Protein AF-0000000078528142 (afdb_homodimer)

Solvent-accessible surface area (backbone atoms only — not comparable to full-atom values): 51230 Å² total; per-residue (Å²): 105,69,66,58,52,52,51,50,49,51,54,44,49,50,51,45,49,53,50,42,51,50,52,50,50,51,51,51,49,48,52,34,47,27,52,48,50,34,51,54,48,46,50,53,51,44,48,53,51,50,51,52,49,47,41,52,49,50,52,51,50,48,53,56,55,56,72,49,62,84,47,56,58,72,59,32,51,50,49,56,52,48,53,47,70,71,35,76,91,39,60,80,43,49,53,39,33,32,33,60,81,77,58,43,78,76,42,47,90,79,69,69,72,52,85,41,71,70,48,22,49,68,72,45,55,80,53,33,69,31,70,50,76,51,76,53,86,62,31,36,40,37,41,29,35,42,42,65,58,54,49,50,53,43,52,52,50,50,51,51,51,53,68,63,49,59,45,72,73,75,26,56,57,33,32,34,31,59,70,33,97,86,47,42,81,53,15,24,33,30,67,42,33,77,81,48,60,86,52,42,70,38,66,36,39,34,79,47,58,39,91,85,65,44,38,61,51,36,54,50,50,54,30,33,72,72,69,36,36,42,77,48,72,47,54,44,68,41,70,97,46,86,51,69,40,52,30,41,34,30,37,35,58,40,70,93,72,33,29,36,41,29,26,38,40,58,57,66,74,51,50,64,53,51,52,53,48,49,52,55,42,49,55,51,49,53,56,50,48,54,52,50,53,53,52,52,51,51,51,54,49,52,53,51,52,51,52,52,52,51,48,52,55,50,51,54,54,53,50,54,56,52,48,57,63,68,36,33,29,86,82,50,66,29,25,20,49,70,42,31,52,53,51,42,50,49,51,45,52,48,19,74,70,73,67,58,44,40,29,35,36,31,36,34,51,54,64,47,67,56,44,24,72,72,64,30,62,68,49,39,49,50,51,50,24,51,49,44,50,51,46,60,71,74,49,57,90,83,36,46,53,19,41,67,46,83,59,30,33,38,32,44,34,64,87,42,51,82,89,49,48,62,59,48,40,52,53,50,49,52,57,48,52,66,41,77,44,74,52,100,89,40,77,46,74,53,45,45,18,25,2,26,17,42,66,54,93,87,46,91,51,55,60,53,27,51,50,34,6,50,50,13,22,50,51,13,51,71,74,69,38,65,35,67,33,71,32,127,105,67,65,58,51,53,50,50,48,52,55,44,50,50,50,47,50,52,51,41,49,50,53,50,50,50,51,51,50,47,52,35,48,28,53,48,52,34,50,54,48,48,49,52,52,44,48,53,52,51,50,52,49,47,41,52,49,50,52,52,50,48,54,56,55,56,73,49,62,85,47,56,57,70,59,33,51,53,48,56,53,47,53,46,68,70,35,75,91,40,60,79,45,49,54,40,33,33,32,61,80,78,59,44,78,75,42,47,89,79,68,70,72,54,83,42,71,71,48,22,49,68,71,47,53,80,52,32,69,31,71,51,75,50,74,54,83,62,31,38,42,39,39,30,34,44,40,67,57,54,51,50,54,43,52,52,51,51,51,53,49,54,67,63,50,59,46,73,72,74,27,56,57,33,31,33,31,59,72,34,96,88,46,43,81,53,15,23,31,32,67,41,33,77,80,48,60,86,53,41,71,39,66,35,40,34,78,48,56,39,89,85,66,44,40,60,52,37,54,50,49,53,29,34,73,72,69,35,36,43,77,49,73,48,54,44,67,41,70,97,46,87,51,69,39,52,28,42,32,32,37,35,58,41,72,94,72,33,30,36,40,29,28,38,41,58,58,66,74,51,51,62,54,52,53,53,46,49,51,55,42,48,55,51,50,53,55,52,48,53,52,50,53,53,51,51,51,52,53,52,50,52,52,52,51,51,51,54,52,51,46,52,56,51,51,55,54,53,50,55,56,51,49,57,62,68,35,33,29,86,80,50,64,29,26,19,49,70,41,32,51,53,51,43,50,50,52,43,53,48,20,73,72,72,68,57,43,41,30,36,38,31,36,35,50,54,65,47,65,56,44,24,71,73,62,30,63,66,48,39,49,48,51,49,25,50,50,44,50,51,48,60,71,72,50,59,90,82,36,45,55,18,41,65,48,83,60,29,33,36,33,45,33,65,85,43,51,81,86,50,47,62,60,49,42,51,54,50,49,51,56,48,52,67,42,76,44,74,54,100,89,41,78,47,74,52,46,44,19,25,3,26,18,42,66,54,93,86,45,91,51,56,61,52,28,50,51,33,7,49,50,15,22,50,49,14,50,72,72,70,39,64,36,66,33,71,31,127

Nearest PDB structures (foldseek):
  3ign-assembly1_A  TM=9.625E-01  e=2.245E-17  Marinobacter nauticus VT8
  7e6g-assembly1_B  TM=7.389E-01  e=1.125E-15  Pseudomonas aeruginosa
  5xgd-assembly1_A  TM=5.667E-01  e=6.271E-16  Pseudomonas aeruginosa PAO1
  5xge-assembly1_A  TM=5.645E-01  e=1.340E-15  Pseudomonas aeruginosa PAO1
  5xgb-assembly1_A-2  TM=5.599E-01  e=4.067E-15  Pseudomonas aeruginosa PAO1

pLDDT: mean 87.85, std 9.09, range [55.88, 98.56]

Organism: NCBI:txid29354

InterPro domains:
  IPR000160 GGDEF domain [PF00990] (327-483)
  IPR000160 GGDEF domain [PS50887] (356-488)
  IPR000160 GGDEF domain [SM00267] (315-487)
  IPR000160 GGDEF domain [TIGR00254] (327-484)
  IPR000160 GGDEF domain [cd01949] (327-483)
  IPR004010 Double Cache domain 2 [PF08269] (148-270)
  IPR029787 Nucleotide cyclase [SSF55073] (331-484)
  IPR043128 Reverse transcriptase/Diguanylate cyclase domain [G3DSA:3.30.70.270] (314-487)
  IPR050469 Diguanylate cyclase Dgc-like, bacteria [PTHR45138] (292-483)

Structure (mmCIF, N/CA/C/O backbone):
data_AF-0000000078528142-model_v1
#
loop_
_entity.id
_entity.type
_entity.pdbx_description
1 polymer 'Diguanylate cyclase'
#
loop_
_atom_site.group_PDB
_atom_site.id
_atom_site.type_symbol
_atom_site.label_atom_id
_atom_site.label_alt_id
_atom_site.label_comp_id
_atom_site.label_asym_id
_atom_site.label_entity_id
_atom_site.label_seq_id
_atom_site.pdbx_PDB_ins_code
_atom_site.Cartn_x
_atom_site.Cartn_y
_atom_site.Cartn_z
_atom_site.occupancy
_atom_site.B_iso_or_equiv
_atom_site.auth_seq_id
_atom_site.auth_comp_id
_atom_site.auth_asym_id
_atom_site.auth_atom_id
_atom_site.pdbx_PDB_model_num
ATOM 1 N N . MET A 1 1 ? 3.627 35.625 14.406 1 71.62 1 MET A N 1
ATOM 2 C CA . MET A 1 1 ? 2.492 34.719 14.547 1 71.62 1 MET A CA 1
ATOM 3 C C . MET A 1 1 ? 2.277 33.906 13.266 1 71.62 1 MET A C 1
ATOM 5 O O . MET A 1 1 ? 2.146 32.688 13.312 1 71.62 1 MET A O 1
ATOM 9 N N . VAL A 1 2 ? 2.389 34.656 12.195 1 69.31 2 VAL A N 1
ATOM 10 C CA . VAL A 1 2 ? 2.146 33.969 10.914 1 69.31 2 VAL A CA 1
ATOM 11 C C . VAL A 1 2 ? 3.25 32.969 10.648 1 69.31 2 VAL A C 1
ATOM 13 O O . VAL A 1 2 ? 2.975 31.844 10.203 1 69.31 2 VAL A O 1
ATOM 16 N N . TYR A 1 3 ? 4.453 33.344 11.016 1 68.56 3 TYR A N 1
ATOM 17 C CA . TYR A 1 3 ? 5.57 32.438 10.805 1 68.56 3 TYR A CA 1
ATOM 18 C C . TYR A 1 3 ? 5.445 31.188 11.688 1 68.56 3 TYR A C 1
ATOM 20 O O . TYR A 1 3 ? 5.723 30.078 11.25 1 68.56 3 TYR A O 1
ATOM 28 N N . PHE A 1 4 ? 4.969 31.453 12.922 1 71.12 4 PHE A N 1
ATOM 29 C CA . PHE A 1 4 ? 4.766 30.344 13.844 1 71.12 4 PHE A CA 1
ATOM 30 C C . PHE A 1 4 ? 3.652 29.438 13.352 1 71.12 4 PHE A C 1
ATOM 32 O O . PHE A 1 4 ? 3.77 28.203 13.438 1 71.12 4 PHE A O 1
ATOM 39 N N . TYR A 1 5 ? 2.656 30.047 12.82 1 74.19 5 TYR A N 1
ATOM 40 C CA . TYR A 1 5 ? 1.521 29.312 12.266 1 74.19 5 TYR A CA 1
ATOM 41 C C . TYR A 1 5 ? 1.953 28.438 11.094 1 74.19 5 TYR A C 1
ATOM 43 O O . TYR A 1 5 ? 1.666 27.234 11.07 1 74.19 5 TYR A O 1
ATOM 51 N N . LEU A 1 6 ? 2.738 28.984 10.234 1 74.38 6 LEU A N 1
ATOM 52 C CA . LEU A 1 6 ? 3.18 28.25 9.062 1 74.38 6 LEU A CA 1
ATOM 53 C C . LEU A 1 6 ? 4.148 27.141 9.445 1 74.38 6 LEU A C 1
ATOM 55 O O . LEU A 1 6 ? 4.102 26.047 8.883 1 74.38 6 LEU A O 1
ATOM 59 N N . PHE A 1 7 ? 4.945 27.438 10.391 1 74.12 7 PHE A N 1
ATOM 60 C CA . PHE A 1 7 ? 5.895 26.438 10.891 1 74.12 7 PHE A CA 1
ATOM 61 C C . PHE A 1 7 ? 5.168 25.266 11.523 1 74.12 7 PHE A C 1
ATOM 63 O O . PHE A 1 7 ? 5.531 24.109 11.297 1 74.12 7 PHE A O 1
ATOM 70 N N . SER A 1 8 ? 4.105 25.531 12.234 1 75.06 8 SER A N 1
ATOM 71 C CA . SER A 1 8 ? 3.334 24.484 12.898 1 75.06 8 SER A CA 1
ATOM 72 C C . SER A 1 8 ? 2.646 23.578 11.883 1 75.06 8 SER A C 1
ATOM 74 O O . SER A 1 8 ? 2.623 22.359 12.055 1 75.06 8 SER A O 1
ATOM 76 N N . ILE A 1 9 ? 2.158 24.125 10.859 1 78.25 9 ILE A N 1
ATOM 77 C CA . ILE A 1 9 ? 1.459 23.375 9.836 1 78.25 9 ILE A CA 1
ATOM 78 C C . ILE A 1 9 ? 2.447 22.469 9.094 1 78.25 9 ILE A C 1
ATOM 80 O O . ILE A 1 9 ? 2.139 21.312 8.797 1 78.25 9 ILE A O 1
ATOM 84 N N . ASP A 1 10 ? 3.584 23.031 8.883 1 77.81 10 ASP A N 1
ATOM 85 C CA . ASP A 1 10 ? 4.621 22.266 8.203 1 77.81 10 ASP A CA 1
ATOM 86 C C . ASP A 1 10 ? 5.055 21.062 9.039 1 77.81 10 ASP A C 1
ATOM 88 O O . ASP A 1 10 ? 5.246 19.969 8.508 1 77.81 10 ASP A O 1
ATOM 92 N N . LYS A 1 11 ? 5.16 21.266 10.281 1 79.88 11 LYS A N 1
ATOM 93 C CA . LYS A 1 11 ? 5.598 20.188 11.164 1 79.88 11 LYS A CA 1
ATOM 94 C C . LYS A 1 11 ? 4.531 19.094 11.273 1 79.88 11 LYS A C 1
ATOM 96 O O . LYS A 1 11 ? 4.848 17.906 11.336 1 79.88 11 LYS A O 1
ATOM 101 N N . VAL A 1 12 ? 3.318 19.5 11.281 1 79.62 12 VAL A N 1
ATOM 102 C CA . VAL A 1 12 ? 2.221 18.547 11.32 1 79.62 12 VAL A CA 1
ATOM 103 C C . VAL A 1 12 ? 2.164 17.766 10.008 1 79.62 12 VAL A C 1
ATOM 105 O O . VAL A 1 12 ? 1.952 16.562 10.008 1 79.62 12 VAL A O 1
ATOM 108 N N . GLY A 1 13 ? 2.34 18.469 8.953 1 81.44 13 GLY A N 1
ATOM 109 C CA . GLY A 1 13 ? 2.391 17.812 7.648 1 81.44 13 GLY A CA 1
ATOM 110 C C . GLY A 1 13 ? 3.477 16.766 7.551 1 81.44 13 GLY A C 1
ATOM 111 O O . GLY A 1 13 ? 3.256 15.688 6.984 1 81.44 13 GLY A O 1
ATOM 112 N N . ASP A 1 14 ? 4.609 17.078 8.18 1 80.75 14 ASP A N 1
ATOM 113 C CA . ASP A 1 14 ? 5.727 16.141 8.195 1 80.75 14 ASP A CA 1
ATOM 114 C C . ASP A 1 14 ? 5.344 14.844 8.883 1 80.75 14 ASP A C 1
ATOM 116 O O . ASP A 1 14 ? 5.754 13.758 8.461 1 80.75 14 ASP A O 1
ATOM 120 N N . ILE A 1 15 ? 4.605 14.906 9.859 1 81.06 15 ILE A N 1
ATOM 121 C CA . ILE A 1 15 ? 4.18 13.727 10.602 1 81.06 15 ILE A CA 1
ATOM 122 C C . ILE A 1 15 ? 3.27 12.867 9.727 1 81.06 15 ILE A C 1
ATOM 124 O O . ILE A 1 15 ? 3.436 11.648 9.664 1 81.06 15 ILE A O 1
ATOM 128 N N . TYR A 1 16 ? 2.385 13.523 9.078 1 83.5 16 TYR A N 1
ATOM 129 C CA . TYR A 1 16 ? 1.457 12.789 8.219 1 83.5 16 TYR A CA 1
ATOM 130 C C . TYR A 1 16 ? 2.193 12.109 7.074 1 83.5 16 TYR A C 1
ATOM 132 O O . TYR A 1 16 ? 1.901 10.961 6.738 1 83.5 16 TYR A O 1
ATOM 140 N N . ILE A 1 17 ? 3.1 12.758 6.547 1 83.06 17 ILE A N 1
ATOM 141 C CA . ILE A 1 17 ? 3.865 12.203 5.438 1 83.06 17 ILE A CA 1
ATOM 142 C C . ILE A 1 17 ? 4.68 11.008 5.922 1 83.06 17 ILE A C 1
ATOM 144 O O . ILE A 1 17 ? 4.691 9.953 5.281 1 83.06 17 ILE A O 1
ATOM 148 N N . GLU A 1 18 ? 5.305 11.211 7 1 83.31 18 GLU A N 1
ATOM 149 C CA . GLU A 1 18 ? 6.133 10.148 7.559 1 83.31 18 GLU A CA 1
ATOM 150 C C . GLU A 1 18 ? 5.305 8.898 7.844 1 83.31 18 GLU A C 1
ATOM 152 O O . GLU A 1 18 ? 5.715 7.785 7.504 1 83.31 18 GLU A O 1
ATOM 157 N N . LYS A 1 19 ? 4.191 9.07 8.367 1 83.31 19 LYS A N 1
ATOM 158 C CA . LYS A 1 19 ? 3.352 7.934 8.719 1 83.31 19 LYS A CA 1
ATOM 159 C C . LYS A 1 19 ? 2.748 7.289 7.473 1 83.31 19 LYS A C 1
ATOM 161 O O . LYS A 1 19 ? 2.568 6.07 7.422 1 83.31 19 LYS A O 1
ATOM 166 N N . SER A 1 20 ? 2.41 8.078 6.555 1 82.69 20 SER A N 1
ATOM 167 C CA . SER A 1 20 ? 1.921 7.543 5.289 1 82.69 20 SER A CA 1
ATOM 168 C C . SER A 1 20 ? 2.984 6.695 4.598 1 82.69 20 SER A C 1
ATOM 170 O O . SER A 1 20 ? 2.684 5.629 4.059 1 82.69 20 SER A O 1
ATOM 172 N N . GLU A 1 21 ? 4.133 7.23 4.621 1 83.62 21 GLU A N 1
ATOM 173 C CA . GLU A 1 21 ? 5.246 6.488 4.027 1 83.62 21 GLU A CA 1
ATOM 174 C C . GLU A 1 21 ? 5.461 5.156 4.742 1 83.62 21 GLU A C 1
ATOM 176 O O . GLU A 1 21 ? 5.73 4.141 4.098 1 83.62 21 GLU A O 1
ATOM 181 N N . GLU A 1 22 ? 5.375 5.219 5.973 1 85.38 22 GLU A N 1
ATOM 182 C CA . GLU A 1 22 ? 5.531 4.004 6.77 1 85.38 22 GLU A CA 1
ATOM 183 C C . GLU A 1 22 ? 4.441 2.986 6.434 1 85.38 22 GLU A C 1
ATOM 185 O O . GLU A 1 22 ? 4.723 1.791 6.312 1 85.38 22 GLU A O 1
ATOM 190 N N . ALA A 1 23 ? 3.271 3.406 6.316 1 83.94 23 ALA A N 1
ATOM 191 C CA . ALA A 1 23 ? 2.158 2.52 5.992 1 83.94 23 ALA A CA 1
ATOM 192 C C . ALA A 1 23 ? 2.344 1.893 4.613 1 83.94 23 ALA A C 1
ATOM 194 O O . ALA A 1 23 ? 2.141 0.688 4.438 1 83.94 23 ALA A O 1
ATOM 195 N N . ILE A 1 24 ? 2.674 2.668 3.711 1 85.06 24 ILE A N 1
ATOM 196 C CA . ILE A 1 24 ? 2.885 2.205 2.344 1 85.06 24 ILE A CA 1
ATOM 197 C C . ILE A 1 24 ? 4.051 1.219 2.309 1 85.06 24 ILE A C 1
ATOM 199 O O . ILE A 1 24 ? 3.973 0.18 1.647 1 85.06 24 ILE A O 1
ATOM 203 N N . TYR A 1 25 ? 5.059 1.597 3.029 1 87.94 25 TYR A N 1
ATOM 204 C CA . TYR A 1 25 ? 6.23 0.736 3.117 1 87.94 25 TYR A CA 1
ATOM 205 C C . TYR A 1 25 ? 5.867 -0.631 3.684 1 87.94 25 TYR A C 1
ATOM 207 O O . TYR A 1 25 ? 6.297 -1.662 3.162 1 87.94 25 TYR A O 1
ATOM 215 N N . ASN A 1 26 ? 5.113 -0.637 4.629 1 88.81 26 ASN A N 1
ATOM 216 C CA . ASN A 1 26 ? 4.711 -1.891 5.258 1 88.81 26 ASN A CA 1
ATOM 217 C C . ASN A 1 26 ? 3.816 -2.719 4.34 1 88.81 26 ASN A C 1
ATOM 219 O O . ASN A 1 26 ? 3.914 -3.945 4.312 1 88.81 26 ASN A O 1
ATOM 223 N N . LEU A 1 27 ? 2.984 -2.113 3.658 1 87.88 27 LEU A N 1
ATOM 224 C CA . LEU A 1 27 ? 2.135 -2.811 2.699 1 87.88 27 LEU A CA 1
ATOM 225 C C . LEU A 1 27 ? 2.973 -3.463 1.604 1 87.88 27 LEU A C 1
ATOM 227 O O . LEU A 1 27 ? 2.709 -4.602 1.213 1 87.88 27 LEU A O 1
ATOM 231 N N . LYS A 1 28 ? 3.859 -2.744 1.134 1 90.25 28 LYS A N 1
ATOM 232 C CA . LYS A 1 28 ? 4.746 -3.287 0.109 1 90.25 28 LYS A CA 1
ATOM 233 C C . LYS A 1 28 ? 5.535 -4.48 0.639 1 90.25 28 LYS A C 1
ATOM 235 O O . LYS A 1 28 ? 5.73 -5.469 -0.073 1 90.25 28 LYS A O 1
ATOM 240 N N . LYS A 1 29 ? 5.988 -4.348 1.854 1 93 29 LYS A N 1
ATOM 241 C CA . LYS A 1 29 ? 6.695 -5.457 2.484 1 93 29 LYS A CA 1
ATOM 242 C C . LYS A 1 29 ? 5.824 -6.707 2.537 1 93 29 LYS A C 1
ATOM 244 O O . LYS A 1 29 ? 6.293 -7.812 2.248 1 93 29 LYS A O 1
ATOM 249 N N . ASP A 1 30 ? 4.625 -6.5 2.904 1 92.31 30 ASP A N 1
ATOM 250 C CA . ASP A 1 30 ? 3.695 -7.625 2.992 1 92.31 30 ASP A CA 1
ATOM 251 C C . ASP A 1 30 ? 3.508 -8.289 1.629 1 92.31 30 ASP A C 1
ATOM 253 O O . ASP A 1 30 ? 3.514 -9.516 1.524 1 92.31 30 ASP A O 1
ATOM 257 N N . PHE A 1 31 ? 3.361 -7.512 0.646 1 91.62 31 PHE A N 1
ATOM 258 C CA . PHE A 1 31 ? 3.158 -8.031 -0.701 1 91.62 31 PHE A CA 1
ATOM 259 C C . PHE A 1 31 ? 4.375 -8.828 -1.163 1 91.62 31 PHE A C 1
ATOM 261 O O . PHE A 1 31 ? 4.234 -9.906 -1.748 1 91.62 31 PHE A O 1
ATOM 268 N N . LEU A 1 32 ? 5.535 -8.266 -0.933 1 95.44 32 LEU A N 1
ATOM 269 C CA . LEU A 1 32 ? 6.766 -8.945 -1.324 1 95.44 32 LEU A CA 1
ATOM 270 C C . LEU A 1 32 ? 6.887 -10.297 -0.626 1 95.44 32 LEU A C 1
ATOM 272 O O . LEU A 1 32 ? 7.152 -11.312 -1.271 1 95.44 32 LEU A O 1
ATOM 276 N N . LYS A 1 33 ? 6.68 -10.273 0.607 1 96.38 33 LYS A N 1
ATOM 277 C CA . LYS A 1 33 ? 6.809 -11.484 1.417 1 96.38 33 LYS A CA 1
ATOM 278 C C . LYS A 1 33 ? 5.793 -12.539 0.996 1 96.38 33 LYS A C 1
ATOM 280 O O . LYS A 1 33 ? 6.137 -13.711 0.827 1 96.38 33 LYS A O 1
ATOM 285 N N . ASP A 1 34 ? 4.562 -12.133 0.803 1 95.38 34 ASP A N 1
ATOM 286 C CA . ASP A 1 34 ? 3.504 -13.055 0.407 1 95.38 34 ASP A CA 1
ATOM 287 C C . ASP A 1 34 ? 3.797 -13.672 -0.959 1 95.38 34 ASP A C 1
ATOM 289 O O . ASP A 1 34 ? 3.607 -14.875 -1.157 1 95.38 34 ASP A O 1
ATOM 293 N N . THR A 1 35 ? 4.219 -12.867 -1.853 1 95.69 35 THR A N 1
ATOM 294 C CA . THR A 1 35 ? 4.48 -13.336 -3.207 1 95.69 35 THR A CA 1
ATOM 295 C C . THR A 1 35 ? 5.605 -14.367 -3.211 1 95.69 35 THR A C 1
ATOM 297 O O . THR A 1 35 ? 5.477 -15.438 -3.82 1 95.69 35 THR A O 1
ATOM 300 N N . VAL A 1 36 ? 6.641 -14.094 -2.52 1 97.5 36 VAL A N 1
ATOM 301 C CA . VAL A 1 36 ? 7.785 -15 -2.469 1 97.5 36 VAL A CA 1
ATOM 302 C C . VAL A 1 36 ? 7.395 -16.281 -1.752 1 97.5 36 VAL A C 1
ATOM 304 O O . VAL A 1 36 ? 7.699 -17.391 -2.227 1 97.5 36 VAL A O 1
ATOM 307 N N . ASN A 1 37 ? 6.742 -16.156 -0.676 1 97.19 37 ASN A N 1
ATOM 308 C CA . ASN A 1 37 ? 6.32 -17.328 0.078 1 97.19 37 ASN A CA 1
ATOM 309 C C . ASN A 1 37 ? 5.367 -18.203 -0.734 1 97.19 37 ASN A C 1
ATOM 311 O O . ASN A 1 37 ? 5.449 -19.438 -0.681 1 97.19 37 ASN A O 1
ATOM 315 N N . ASN A 1 38 ? 4.512 -17.609 -1.43 1 95.94 38 ASN A N 1
ATOM 316 C CA . ASN A 1 38 ? 3.578 -18.359 -2.26 1 95.94 38 ASN A CA 1
ATOM 317 C C . ASN A 1 38 ? 4.293 -19.062 -3.41 1 95.94 38 ASN A C 1
ATOM 319 O O . ASN A 1 38 ? 3.906 -20.156 -3.807 1 95.94 38 ASN A O 1
ATOM 323 N N . LEU A 1 39 ? 5.266 -18.406 -3.936 1 96.69 39 LEU A N 1
ATOM 324 C CA . LEU A 1 39 ? 6.051 -19.062 -4.973 1 96.69 39 LEU A CA 1
ATOM 325 C C . LEU A 1 39 ? 6.766 -20.281 -4.414 1 96.69 39 LEU A C 1
ATOM 327 O O . LEU A 1 39 ? 6.836 -21.328 -5.078 1 96.69 39 LEU A O 1
ATOM 331 N N . ILE A 1 40 ? 7.285 -20.188 -3.234 1 97 40 ILE A N 1
ATOM 332 C CA . ILE A 1 40 ? 7.965 -21.312 -2.59 1 97 40 ILE A CA 1
ATOM 333 C C . ILE A 1 40 ? 6.977 -22.453 -2.352 1 97 40 ILE A C 1
ATOM 335 O O . ILE A 1 40 ? 7.293 -23.609 -2.602 1 97 40 ILE A O 1
ATOM 339 N N . SER A 1 41 ? 5.816 -22.078 -1.948 1 95.06 41 SER A N 1
ATOM 340 C CA . SER A 1 41 ? 4.77 -23.094 -1.781 1 95.06 41 SER A CA 1
ATOM 341 C C . SER A 1 41 ? 4.438 -23.766 -3.105 1 95.06 41 SER A C 1
ATOM 343 O O . SER A 1 41 ? 4.16 -24.969 -3.143 1 95.06 41 SER A O 1
ATOM 345 N N . GLU A 1 42 ? 4.449 -23 -4.102 1 94.19 42 GLU A N 1
ATOM 346 C CA . GLU A 1 42 ? 4.188 -23.531 -5.434 1 94.19 42 GLU A CA 1
ATOM 347 C C . GLU A 1 42 ? 5.281 -24.516 -5.863 1 94.19 42 GLU A C 1
ATOM 349 O O . GLU A 1 42 ? 5.004 -25.516 -6.523 1 94.19 42 GLU A O 1
ATOM 354 N N . ILE A 1 43 ? 6.477 -24.203 -5.543 1 95.94 43 ILE A N 1
ATOM 355 C CA . ILE A 1 43 ? 7.586 -25.094 -5.855 1 95.94 43 ILE A CA 1
ATOM 356 C C . ILE A 1 43 ? 7.359 -26.453 -5.191 1 95.94 43 ILE A C 1
ATOM 358 O O . ILE A 1 43 ? 7.488 -27.5 -5.832 1 95.94 43 ILE A O 1
ATOM 362 N N . GLU A 1 44 ? 6.934 -26.406 -4 1 95 44 GLU A N 1
ATOM 363 C CA . GLU A 1 44 ? 6.703 -27.641 -3.258 1 95 44 GLU A CA 1
ATOM 364 C C . GLU A 1 44 ? 5.574 -28.469 -3.883 1 95 44 GLU A C 1
ATOM 366 O O . GLU A 1 44 ? 5.672 -29.688 -3.992 1 95 44 GLU A O 1
ATOM 371 N N . LEU A 1 45 ? 4.602 -27.797 -4.285 1 92.12 45 LEU A N 1
ATOM 372 C CA . LEU A 1 45 ? 3.473 -28.469 -4.918 1 92.12 45 LEU A CA 1
ATOM 373 C C . LEU A 1 45 ? 3.889 -29.094 -6.242 1 92.12 45 LEU A C 1
ATOM 375 O O . LEU A 1 45 ? 3.486 -30.219 -6.559 1 92.12 45 LEU A O 1
ATOM 379 N N . ARG A 1 46 ? 4.656 -28.391 -6.934 1 93.19 46 ARG A N 1
ATOM 380 C CA . ARG A 1 46 ? 5.109 -28.891 -8.227 1 93.19 46 ARG A CA 1
ATOM 381 C C . ARG A 1 46 ? 6.066 -30.062 -8.055 1 93.19 46 ARG A C 1
ATOM 383 O O . ARG A 1 46 ? 6.043 -31.016 -8.844 1 93.19 46 ARG A O 1
ATOM 390 N N . ARG A 1 47 ? 6.895 -29.969 -7.047 1 94.12 47 ARG A N 1
ATOM 391 C CA . ARG A 1 47 ? 7.797 -31.062 -6.75 1 94.12 47 ARG A CA 1
ATOM 392 C C . ARG A 1 47 ? 7.02 -32.344 -6.465 1 94.12 47 ARG A C 1
ATOM 394 O O . ARG A 1 47 ? 7.328 -33.406 -7.02 1 94.12 47 ARG A O 1
ATOM 401 N N . ALA A 1 48 ? 6.02 -32.188 -5.707 1 91.62 48 ALA A N 1
ATOM 402 C CA . ALA A 1 48 ? 5.199 -33.344 -5.355 1 91.62 48 ALA A CA 1
ATOM 403 C C . ALA A 1 48 ? 4.457 -33.875 -6.574 1 91.62 48 ALA A C 1
ATOM 405 O O . ALA A 1 48 ? 4.418 -35.094 -6.801 1 91.62 48 ALA A O 1
ATOM 406 N N . ALA A 1 49 ? 3.932 -33.031 -7.312 1 88.69 49 ALA A N 1
ATOM 407 C CA . ALA A 1 49 ? 3.172 -33.406 -8.5 1 88.69 49 ALA A CA 1
ATOM 408 C C . ALA A 1 49 ? 4.07 -34.094 -9.523 1 88.69 49 ALA A C 1
ATOM 410 O O . ALA A 1 49 ? 3.695 -35.125 -10.102 1 88.69 49 ALA A O 1
ATOM 411 N N . LYS A 1 50 ? 5.238 -33.5 -9.742 1 90.19 50 LYS A N 1
ATOM 412 C CA . LYS A 1 50 ? 6.164 -34.062 -10.727 1 90.19 50 LYS A CA 1
ATOM 413 C C . LYS A 1 50 ? 6.684 -35.438 -10.273 1 90.19 50 LYS A C 1
ATOM 415 O O . LYS A 1 50 ? 6.863 -36.344 -11.094 1 90.19 50 LYS A O 1
ATOM 420 N N . SER A 1 51 ? 6.934 -35.562 -9.031 1 90 51 SER A N 1
ATOM 421 C CA . SER A 1 51 ? 7.383 -36.844 -8.492 1 90 51 SER A CA 1
ATOM 422 C C . SER A 1 51 ? 6.328 -37.938 -8.695 1 90 51 SER A C 1
ATOM 424 O O . SER A 1 51 ? 6.652 -39.031 -9.094 1 90 51 SER A O 1
ATOM 426 N N . SER A 1 52 ? 5.121 -37.562 -8.445 1 87.75 52 SER A N 1
ATOM 427 C CA . SER A 1 52 ? 4.023 -38.5 -8.633 1 87.75 52 SER A CA 1
ATOM 428 C C . SER A 1 52 ? 3.871 -38.906 -10.102 1 87.75 52 SER A C 1
ATOM 430 O O . SER A 1 52 ? 3.602 -40.062 -10.422 1 87.75 52 SER A O 1
ATOM 432 N N . TYR A 1 53 ? 4.027 -37.969 -10.836 1 84.19 53 TYR A N 1
ATOM 433 C CA . TYR A 1 53 ? 3.939 -38.188 -12.273 1 84.19 53 TYR A CA 1
ATOM 434 C C . TYR A 1 53 ? 5.043 -39.125 -12.75 1 84.19 53 TYR A C 1
ATOM 436 O O . TYR A 1 53 ? 4.801 -40.031 -13.562 1 84.19 53 TYR A O 1
ATOM 444 N N . MET A 1 54 ? 6.188 -38.938 -12.258 1 86.31 54 MET A N 1
ATOM 445 C CA . MET A 1 54 ? 7.324 -39.75 -12.672 1 86.31 54 MET A CA 1
ATOM 446 C C . MET A 1 54 ? 7.199 -41.188 -12.148 1 86.31 54 MET A C 1
ATOM 448 O O . MET A 1 54 ? 7.609 -42.125 -12.812 1 86.31 54 MET A O 1
ATOM 452 N N . GLU A 1 55 ? 6.633 -41.281 -11.008 1 88.75 55 GLU A N 1
ATOM 453 C CA . GLU A 1 55 ? 6.371 -42.625 -10.477 1 88.75 55 GLU A CA 1
ATOM 454 C C . GLU A 1 55 ? 5.395 -43.375 -11.375 1 88.75 55 GLU A C 1
ATOM 456 O O . GLU A 1 55 ? 5.609 -44.562 -11.664 1 88.75 55 GLU A O 1
ATOM 461 N N . THR A 1 56 ? 4.379 -42.719 -11.75 1 84.88 56 THR A N 1
ATOM 462 C CA . THR A 1 56 ? 3.396 -43.312 -12.641 1 84.88 56 THR A CA 1
ATOM 463 C C . THR A 1 56 ? 4.023 -43.656 -13.992 1 84.88 56 THR A C 1
ATOM 465 O O . THR A 1 56 ? 3.719 -44.688 -14.594 1 84.88 56 THR A O 1
ATOM 468 N N . PHE A 1 57 ? 4.914 -42.812 -14.398 1 85.19 57 PHE A N 1
ATOM 469 C CA . PHE A 1 57 ? 5.621 -43.031 -15.664 1 85.19 57 PHE A CA 1
ATOM 470 C C . PHE A 1 57 ? 6.461 -44.281 -15.617 1 85.19 57 PHE A C 1
ATOM 472 O O . PHE A 1 57 ? 6.418 -45.094 -16.547 1 85.19 57 PHE A O 1
ATOM 479 N N . VAL A 1 58 ? 7.168 -44.469 -14.586 1 90.19 58 VAL A N 1
ATOM 480 C CA . VAL A 1 58 ? 8.023 -45.625 -14.422 1 90.19 58 VAL A CA 1
ATOM 481 C C . VAL A 1 58 ? 7.156 -46.875 -14.312 1 90.19 58 VAL A C 1
ATOM 483 O O . VAL A 1 58 ? 7.473 -47.938 -14.898 1 90.19 58 VAL A O 1
ATOM 486 N N . SER A 1 59 ? 6.098 -46.781 -13.578 1 87.38 59 SER A N 1
ATOM 487 C CA . SER A 1 59 ? 5.188 -47.906 -13.422 1 87.38 59 SER A CA 1
ATOM 488 C C . SER A 1 59 ? 4.594 -48.344 -14.758 1 87.38 59 SER A C 1
ATOM 490 O O . SER A 1 59 ? 4.535 -49.531 -15.062 1 87.38 59 SER A O 1
ATOM 492 N N . ARG A 1 60 ? 4.234 -47.438 -15.5 1 82.75 60 ARG A N 1
ATOM 493 C CA . ARG A 1 60 ? 3.656 -47.719 -16.812 1 82.75 60 ARG A CA 1
ATOM 494 C C . ARG A 1 60 ? 4.695 -48.312 -17.75 1 82.75 60 ARG A C 1
ATOM 496 O O . ARG A 1 60 ? 4.383 -49.219 -18.531 1 82.75 60 ARG A O 1
ATOM 503 N N . THR A 1 61 ? 5.855 -47.812 -17.688 1 86.62 61 THR A N 1
ATOM 504 C CA . THR A 1 61 ? 6.941 -48.344 -18.484 1 86.62 61 THR A CA 1
ATOM 505 C C . THR A 1 61 ? 7.199 -49.812 -18.109 1 86.62 61 THR A C 1
ATOM 507 O O . THR A 1 61 ? 7.418 -50.656 -18.969 1 86.62 61 THR A O 1
ATOM 510 N N . ALA A 1 62 ? 7.152 -50.062 -16.844 1 88.75 62 ALA A N 1
ATOM 511 C CA . ALA A 1 62 ? 7.324 -51.406 -16.359 1 88.75 62 ALA A CA 1
ATOM 512 C C . ALA A 1 62 ? 6.242 -52.344 -16.922 1 88.75 62 ALA A C 1
ATOM 514 O O . ALA A 1 62 ? 6.516 -53.5 -17.266 1 88.75 62 ALA A O 1
ATOM 515 N N . ASP A 1 63 ? 5.086 -51.844 -16.953 1 82.94 63 ASP A N 1
ATOM 516 C CA . ASP A 1 63 ? 3.979 -52.625 -17.5 1 82.94 63 ASP A CA 1
ATOM 517 C C . ASP A 1 63 ? 4.215 -52.969 -18.969 1 82.94 63 ASP A C 1
ATOM 519 O O . ASP A 1 63 ? 3.893 -54.062 -19.406 1 82.94 63 ASP A O 1
ATOM 523 N N . ILE A 1 64 ? 4.738 -52.062 -19.641 1 82.62 64 ILE A N 1
ATOM 524 C CA . ILE A 1 64 ? 5.043 -52.281 -21.062 1 82.62 64 ILE A CA 1
ATOM 525 C C . ILE A 1 64 ? 6.102 -53.375 -21.188 1 82.62 64 ILE A C 1
ATOM 527 O O . ILE A 1 64 ? 5.961 -54.281 -22.016 1 82.62 64 ILE A O 1
ATOM 531 N N . ILE A 1 65 ? 7.102 -53.25 -20.422 1 87.88 65 ILE A N 1
ATOM 532 C CA . ILE A 1 65 ? 8.195 -54.219 -20.453 1 87.88 65 ILE A CA 1
ATOM 533 C C . ILE A 1 65 ? 7.684 -55.594 -20.062 1 87.88 65 ILE A C 1
ATOM 535 O O . ILE A 1 65 ? 8.07 -56.594 -20.672 1 87.88 65 ILE A O 1
ATOM 539 N N . ASN A 1 66 ? 6.793 -55.656 -19.156 1 86.75 66 ASN A N 1
ATOM 540 C CA . ASN A 1 66 ? 6.246 -56.906 -18.656 1 86.75 66 ASN A CA 1
ATOM 541 C C . ASN A 1 66 ? 5.441 -57.625 -19.719 1 86.75 66 ASN A C 1
ATOM 543 O O . ASN A 1 66 ? 5.262 -58.844 -19.656 1 86.75 66 ASN A O 1
ATOM 547 N N . MET A 1 67 ? 4.977 -56.906 -20.656 1 80.69 67 MET A N 1
ATOM 548 C CA . MET A 1 67 ? 4.207 -57.5 -21.75 1 80.69 67 MET A CA 1
ATOM 549 C C . MET A 1 67 ? 5.086 -58.406 -22.594 1 80.69 67 MET A C 1
ATOM 551 O O . MET A 1 67 ? 4.578 -59.281 -23.297 1 80.69 67 MET A O 1
ATOM 555 N N . LYS A 1 68 ? 6.379 -58.219 -22.578 1 86.5 68 LYS A N 1
ATOM 556 C CA . LYS A 1 68 ? 7.305 -59.031 -23.359 1 86.5 68 LYS A CA 1
ATOM 557 C C . LYS A 1 68 ? 8.109 -59.969 -22.484 1 86.5 68 LYS A C 1
ATOM 559 O O . LYS A 1 68 ? 9.156 -60.5 -22.891 1 86.5 68 LYS A O 1
ATOM 564 N N . LYS A 1 69 ? 7.652 -60.25 -21.328 1 87 69 LYS A N 1
ATOM 565 C CA . LYS A 1 69 ? 8.383 -61.031 -20.344 1 87 69 LYS A CA 1
ATOM 566 C C . LYS A 1 69 ? 8.453 -62.5 -20.766 1 87 69 LYS A C 1
ATOM 568 O O . LYS A 1 69 ? 9.305 -63.25 -20.297 1 87 69 LYS A O 1
ATOM 573 N N . ASP A 1 70 ? 7.59 -62.938 -21.688 1 87.56 70 ASP A N 1
ATOM 574 C CA . ASP A 1 70 ? 7.535 -64.312 -22.109 1 87.56 70 ASP A CA 1
ATOM 575 C C . ASP A 1 70 ? 8.594 -64.625 -23.172 1 87.56 70 ASP A C 1
ATOM 577 O O . ASP A 1 70 ? 8.82 -65.812 -23.531 1 87.56 70 ASP A O 1
ATOM 581 N N . LEU A 1 71 ? 9.297 -63.688 -23.625 1 90.44 71 LEU A N 1
ATOM 582 C CA . LEU A 1 71 ? 10.352 -63.875 -24.609 1 90.44 71 LEU A CA 1
ATOM 583 C C . LEU A 1 71 ? 11.539 -64.625 -24 1 90.44 71 LEU A C 1
ATOM 585 O O . LEU A 1 71 ? 11.805 -64.5 -22.812 1 90.44 71 LEU A O 1
ATOM 589 N N . PRO A 1 72 ? 12.219 -65.375 -24.875 1 92.62 72 PRO A N 1
ATOM 590 C CA . PRO A 1 72 ? 13.461 -66 -24.375 1 92.62 72 PRO A CA 1
ATOM 591 C C . PRO A 1 72 ? 14.492 -64.938 -23.953 1 92.62 72 PRO A C 1
ATOM 593 O O . PRO A 1 72 ? 14.422 -63.781 -24.391 1 92.62 72 PRO A O 1
ATOM 596 N N . ASP A 1 73 ? 15.438 -65.375 -23.141 1 91 73 ASP A N 1
ATOM 597 C CA . ASP A 1 73 ? 16.375 -64.438 -22.484 1 91 73 ASP A CA 1
ATOM 598 C C . ASP A 1 73 ? 17.094 -63.562 -23.5 1 91 73 ASP A C 1
ATOM 600 O O . ASP A 1 73 ? 17.141 -62.344 -23.328 1 91 73 ASP A O 1
ATOM 604 N N . SER A 1 74 ? 17.609 -64.125 -24.562 1 90.44 74 SER A N 1
ATOM 605 C CA . SER A 1 74 ? 18.375 -63.344 -25.531 1 90.44 74 SER A CA 1
ATOM 606 C C . SER A 1 74 ? 17.484 -62.312 -26.25 1 90.44 74 SER A C 1
ATOM 608 O O . SER A 1 74 ? 17.875 -61.156 -26.438 1 90.44 74 SER A O 1
ATOM 610 N N . GLU A 1 75 ? 16.281 -62.75 -26.547 1 93.25 75 GLU A N 1
ATOM 611 C CA . GLU A 1 75 ? 15.352 -61.875 -27.25 1 93.25 75 GLU A CA 1
ATOM 612 C C . GLU A 1 75 ? 14.828 -60.75 -26.344 1 93.25 75 GLU A C 1
ATOM 614 O O . GLU A 1 75 ? 14.617 -59.625 -26.781 1 93.25 75 GLU A O 1
ATOM 619 N N . PHE A 1 76 ? 14.664 -61.188 -25.094 1 94.75 76 PHE A N 1
ATOM 620 C CA . PHE A 1 76 ? 14.188 -60.219 -24.125 1 94.75 76 PHE A CA 1
ATOM 621 C C . PHE A 1 76 ? 15.227 -59.125 -23.906 1 94.75 76 PHE A C 1
ATOM 623 O O . PHE A 1 76 ? 14.891 -57.938 -23.844 1 94.75 76 PHE A O 1
ATOM 630 N N . ASN A 1 77 ? 16.484 -59.531 -23.797 1 94.25 77 ASN A N 1
ATOM 631 C CA . ASN A 1 77 ? 17.562 -58.594 -23.625 1 94.25 77 ASN A CA 1
ATOM 632 C C . ASN A 1 77 ? 17.641 -57.594 -24.797 1 94.25 77 ASN A C 1
ATOM 634 O O . ASN A 1 77 ? 17.797 -56.406 -24.594 1 94.25 77 ASN A O 1
ATOM 638 N N . ASP A 1 78 ? 17.484 -58.094 -25.984 1 93.19 78 ASP A N 1
ATOM 639 C CA . ASP A 1 78 ? 17.531 -57.25 -27.172 1 93.19 78 ASP A CA 1
ATOM 640 C C . ASP A 1 78 ? 16.375 -56.281 -27.203 1 93.19 78 ASP A C 1
ATOM 642 O O . ASP A 1 78 ? 16.547 -55.125 -27.562 1 93.19 78 ASP A O 1
ATOM 646 N N . PHE A 1 79 ? 15.266 -56.75 -26.844 1 89.94 79 PHE A N 1
ATOM 647 C CA . PHE A 1 79 ? 14.078 -55.906 -26.781 1 89.94 79 PHE A CA 1
ATOM 648 C C . PHE A 1 79 ? 14.258 -54.781 -25.766 1 89.94 79 PHE A C 1
ATOM 650 O O . PHE A 1 79 ? 14.031 -53.625 -26.078 1 89.94 79 PHE A O 1
ATOM 657 N N . PHE A 1 80 ? 14.664 -55.188 -24.516 1 94.06 80 PHE A N 1
ATOM 658 C CA . PHE A 1 80 ? 14.805 -54.25 -23.422 1 94.06 80 PHE A CA 1
ATOM 659 C C . PHE A 1 80 ? 15.805 -53.156 -23.781 1 94.06 80 PHE A C 1
ATOM 661 O O . PHE A 1 80 ? 15.508 -51.969 -23.625 1 94.06 80 PHE A O 1
ATOM 668 N N . ILE A 1 81 ? 16.938 -53.531 -24.266 1 93.88 81 ILE A N 1
ATOM 669 C CA . ILE A 1 81 ? 17.984 -52.594 -24.625 1 93.88 81 ILE A CA 1
ATOM 670 C C . ILE A 1 81 ? 17.516 -51.719 -25.781 1 93.88 81 ILE A C 1
ATOM 672 O O . ILE A 1 81 ? 17.703 -50.5 -25.766 1 93.88 81 ILE A O 1
ATOM 676 N N . GLY A 1 82 ? 16.891 -52.281 -26.781 1 90.75 82 GLY A N 1
ATOM 677 C CA . GLY A 1 82 ? 16.375 -51.531 -27.906 1 90.75 82 GLY A CA 1
ATOM 678 C C . GLY A 1 82 ? 15.289 -50.531 -27.516 1 90.75 82 GLY A C 1
ATOM 679 O O . GLY A 1 82 ? 15.219 -49.438 -28.078 1 90.75 82 GLY A O 1
ATOM 680 N N . PHE A 1 83 ? 14.508 -50.938 -26.562 1 88.94 83 PHE A N 1
ATOM 681 C CA . PHE A 1 83 ? 13.422 -50.094 -26.094 1 88.94 83 PHE A CA 1
ATOM 682 C C . PHE A 1 83 ? 13.953 -48.781 -25.547 1 88.94 83 PHE A C 1
ATOM 684 O O . PHE A 1 83 ? 13.453 -47.719 -25.891 1 88.94 83 PHE A O 1
ATOM 691 N N . PHE A 1 84 ? 14.961 -48.781 -24.688 1 90.94 84 PHE A N 1
ATOM 692 C CA . PHE A 1 84 ? 15.469 -47.562 -24.031 1 90.94 84 PHE A CA 1
ATOM 693 C C . PHE A 1 84 ? 16.484 -46.875 -24.906 1 90.94 84 PHE A C 1
ATOM 695 O O . PHE A 1 84 ? 16.641 -45.656 -24.812 1 90.94 84 PHE A O 1
ATOM 702 N N . ARG A 1 85 ? 17.125 -47.562 -25.688 1 89.75 85 ARG A N 1
ATOM 703 C CA . ARG A 1 85 ? 18.141 -47 -26.547 1 89.75 85 ARG A CA 1
ATOM 704 C C . ARG A 1 85 ? 17.531 -46.25 -27.719 1 89.75 85 ARG A C 1
ATOM 706 O O . ARG A 1 85 ? 18 -45.188 -28.094 1 89.75 85 ARG A O 1
ATOM 713 N N . ASP A 1 86 ? 16.5 -46.719 -28.312 1 84.19 86 ASP A N 1
ATOM 714 C CA . ASP A 1 86 ? 16.031 -46.219 -29.609 1 84.19 86 ASP A CA 1
ATOM 715 C C . ASP A 1 86 ? 14.852 -45.281 -29.438 1 84.19 86 ASP A C 1
ATOM 717 O O . ASP A 1 86 ? 14.508 -44.531 -30.375 1 84.19 86 ASP A O 1
ATOM 721 N N . LYS A 1 87 ? 14.219 -45.219 -28.344 1 82.75 87 LYS A N 1
ATOM 722 C CA . LYS A 1 87 ? 13.078 -44.344 -28.141 1 82.75 87 LYS A CA 1
ATOM 723 C C . LYS A 1 87 ? 13.508 -43.031 -27.438 1 82.75 87 LYS A C 1
ATOM 725 O O . LYS A 1 87 ? 13.93 -43.062 -26.281 1 82.75 87 LYS A O 1
ATOM 730 N N . PRO A 1 88 ? 13.305 -41.969 -28.078 1 77.69 88 PRO A N 1
ATOM 731 C CA . PRO A 1 88 ? 13.781 -40.688 -27.547 1 77.69 88 PRO A CA 1
ATOM 732 C C . PRO A 1 88 ? 13.086 -40.281 -26.25 1 77.69 88 PRO A C 1
ATOM 734 O O . PRO A 1 88 ? 13.688 -39.594 -25.406 1 77.69 88 PRO A O 1
ATOM 737 N N . ASP A 1 89 ? 11.969 -40.719 -26.031 1 77.44 89 ASP A N 1
ATOM 738 C CA . ASP A 1 89 ? 11.172 -40.344 -24.875 1 77.44 89 ASP A CA 1
ATOM 739 C C . ASP A 1 89 ? 11.711 -40.969 -23.594 1 77.44 89 ASP A C 1
ATOM 741 O O . ASP A 1 89 ? 11.312 -40.562 -22.484 1 77.44 89 ASP A O 1
ATOM 745 N N . TYR A 1 90 ? 12.672 -41.844 -23.797 1 83.88 90 TYR A N 1
ATOM 746 C CA . TYR A 1 90 ? 13.18 -42.562 -22.625 1 83.88 90 TYR A CA 1
ATOM 747 C C . TYR A 1 90 ? 14.672 -42.312 -22.453 1 83.88 90 TYR A C 1
ATOM 749 O O . TYR A 1 90 ? 15.32 -42.938 -21.609 1 83.88 90 TYR A O 1
ATOM 757 N N . LYS A 1 91 ? 15.141 -41.375 -23.188 1 83.38 91 LYS A N 1
ATOM 758 C CA . LYS A 1 91 ? 16.578 -41.125 -23.203 1 83.38 91 LYS A CA 1
ATOM 759 C C . LYS A 1 91 ? 17.047 -40.594 -21.844 1 83.38 91 LYS A C 1
ATOM 761 O O . LYS A 1 91 ? 18.219 -40.75 -21.484 1 83.38 91 LYS A O 1
ATOM 766 N N . PHE A 1 92 ? 16.188 -40.094 -21.094 1 86 92 PHE A N 1
ATOM 767 C CA . PHE A 1 92 ? 16.562 -39.469 -19.828 1 86 92 PHE A CA 1
ATOM 768 C C . PHE A 1 92 ? 16.547 -40.5 -18.703 1 86 92 PHE A C 1
ATOM 770 O O . PHE A 1 92 ? 16.938 -40.188 -17.578 1 86 92 PHE A O 1
ATOM 777 N N . MET A 1 93 ? 16.234 -41.719 -18.969 1 91 93 MET A N 1
ATOM 778 C CA . MET A 1 93 ? 16.094 -42.719 -17.922 1 91 93 MET A CA 1
ATOM 779 C C . MET A 1 93 ? 17.422 -43.438 -17.672 1 91 93 MET A C 1
ATOM 781 O O . MET A 1 93 ? 18.203 -43.656 -18.609 1 91 93 MET A O 1
ATOM 785 N N . THR A 1 94 ? 17.672 -43.75 -16.469 1 93.62 94 THR A N 1
ATOM 786 C CA . THR A 1 94 ? 18.781 -44.656 -16.094 1 93.62 94 THR A CA 1
ATOM 787 C C . THR A 1 94 ? 18.422 -46.094 -16.375 1 93.62 94 THR A C 1
ATOM 789 O O . THR A 1 94 ? 17.391 -46.594 -15.906 1 93.62 94 THR A O 1
ATOM 792 N N . VAL A 1 95 ? 19.234 -46.781 -17.188 1 95.81 95 VAL A N 1
ATOM 793 C CA . VAL A 1 95 ? 18.984 -48.188 -17.547 1 95.81 95 VAL A CA 1
ATOM 794 C C . VAL A 1 95 ? 20.25 -49 -17.406 1 95.81 95 VAL A C 1
ATOM 796 O O . VAL A 1 95 ? 21.312 -48.625 -17.906 1 95.81 95 VAL A O 1
ATOM 799 N N . ILE A 1 96 ? 20.188 -50.125 -16.672 1 96.44 96 ILE A N 1
ATOM 800 C CA . ILE A 1 96 ? 21.328 -51.031 -16.5 1 96.44 96 ILE A CA 1
ATOM 801 C C . ILE A 1 96 ? 20.875 -52.469 -16.672 1 96.44 96 ILE A C 1
ATOM 803 O O . ILE A 1 96 ? 19.859 -52.875 -16.094 1 96.44 96 ILE A O 1
ATOM 807 N N . VAL A 1 97 ? 21.562 -53.219 -17.5 1 96.94 97 VAL A N 1
ATOM 808 C CA . VAL A 1 97 ? 21.359 -54.656 -17.672 1 96.94 97 VAL A CA 1
ATOM 809 C C . VAL A 1 97 ? 22.609 -55.406 -17.203 1 96.94 97 VAL A C 1
ATOM 811 O O . VAL A 1 97 ? 23.734 -55.094 -17.625 1 96.94 97 VAL A O 1
ATOM 814 N N . TRP A 1 98 ? 22.406 -56.344 -16.344 1 96.69 98 TRP A N 1
ATOM 815 C CA . TRP A 1 98 ? 23.5 -57.062 -15.711 1 96.69 98 TRP A CA 1
ATOM 816 C C . TRP A 1 98 ? 23.359 -58.562 -15.938 1 96.69 98 TRP A C 1
ATOM 818 O O . TRP A 1 98 ? 22.297 -59.125 -15.734 1 96.69 98 TRP A O 1
ATOM 828 N N . ASP A 1 99 ? 24.438 -59.219 -16.375 1 96.06 99 ASP A N 1
ATOM 829 C CA . ASP A 1 99 ? 24.5 -60.688 -16.516 1 96.06 99 ASP A CA 1
ATOM 830 C C . ASP A 1 99 ? 24.922 -61.344 -15.195 1 96.06 99 ASP A C 1
ATOM 832 O O . ASP A 1 99 ? 26.078 -61.219 -14.781 1 96.06 99 ASP A O 1
ATOM 836 N N . ASN A 1 100 ? 24.094 -62.062 -14.664 1 94.38 100 ASN A N 1
ATOM 837 C CA . ASN A 1 100 ? 24.359 -62.656 -13.359 1 94.38 100 ASN A CA 1
ATOM 838 C C . ASN A 1 100 ? 25.297 -63.844 -13.484 1 94.38 100 ASN A C 1
ATOM 840 O O . ASN A 1 100 ? 26.031 -64.188 -12.539 1 94.38 100 ASN A O 1
ATOM 844 N N . LYS A 1 101 ? 25.203 -64.562 -14.562 1 93.06 101 LYS A N 1
ATOM 845 C CA . LYS A 1 101 ? 26.047 -65.688 -14.773 1 93.06 101 LYS A CA 1
ATOM 846 C C . LYS A 1 101 ? 27.516 -65.312 -14.906 1 93.06 101 LYS A C 1
ATOM 848 O O . LYS A 1 101 ? 28.375 -65.938 -14.258 1 93.06 101 LYS A O 1
ATOM 853 N N . GLU A 1 102 ? 27.766 -64.375 -15.656 1 94.12 102 GLU A N 1
ATOM 854 C CA . GLU A 1 102 ? 29.141 -63.938 -15.906 1 94.12 102 GLU A CA 1
ATOM 855 C C . GLU A 1 102 ? 29.547 -62.812 -14.969 1 94.12 102 GLU A C 1
ATOM 857 O O . GLU A 1 102 ? 30.703 -62.406 -14.922 1 94.12 102 GLU A O 1
ATOM 862 N N . ASN A 1 103 ? 28.625 -62.312 -14.242 1 93.81 103 ASN A N 1
ATOM 863 C CA . ASN A 1 103 ? 28.844 -61.188 -13.305 1 93.81 103 ASN A CA 1
ATOM 864 C C . ASN A 1 103 ? 29.438 -60 -14.008 1 93.81 103 ASN A C 1
ATOM 866 O O . ASN A 1 103 ? 30.5 -59.5 -13.594 1 93.81 103 ASN A O 1
ATOM 870 N N . LYS A 1 104 ? 28.781 -59.531 -15.078 1 94.56 104 LYS A N 1
ATOM 871 C CA . LYS A 1 104 ? 29.266 -58.406 -15.844 1 94.56 104 LYS A CA 1
ATOM 872 C C . LYS A 1 104 ? 28.094 -57.562 -16.359 1 94.56 104 LYS A C 1
ATOM 874 O O . LYS A 1 104 ? 26.969 -58.062 -16.484 1 94.56 104 LYS A O 1
ATOM 879 N N . VAL A 1 105 ? 28.391 -56.312 -16.688 1 95.38 105 VAL A N 1
ATOM 880 C CA . VAL A 1 105 ? 27.391 -55.406 -17.219 1 95.38 105 VAL A CA 1
ATOM 881 C C . VAL A 1 105 ? 27.203 -55.656 -18.703 1 95.38 105 VAL A C 1
ATOM 883 O O . VAL A 1 105 ? 28.172 -55.875 -19.438 1 95.38 105 VAL A O 1
ATOM 886 N N . ILE A 1 106 ? 25.969 -55.75 -19.141 1 95.19 106 ILE A N 1
ATOM 887 C CA . ILE A 1 106 ? 25.625 -55.969 -20.547 1 95.19 106 ILE A CA 1
ATOM 888 C C . ILE A 1 106 ? 25.328 -54.625 -21.203 1 95.19 106 ILE A C 1
ATOM 890 O O . ILE A 1 106 ? 25.734 -54.375 -22.344 1 95.19 106 ILE A O 1
ATOM 894 N N . TYR A 1 107 ? 24.594 -53.75 -20.516 1 95.88 107 TYR A N 1
ATOM 895 C CA . TYR A 1 107 ? 24.172 -52.438 -21.031 1 95.88 107 TYR A CA 1
ATOM 896 C C . TYR A 1 107 ? 24.141 -51.375 -19.938 1 95.88 107 TYR A C 1
ATOM 898 O O . TYR A 1 107 ? 23.438 -51.562 -18.938 1 95.88 107 TYR A O 1
ATOM 906 N N . ASP A 1 108 ? 24.906 -50.406 -20.094 1 94.88 108 ASP A N 1
ATOM 907 C CA . ASP A 1 108 ? 25.047 -49.281 -19.156 1 94.88 108 ASP A CA 1
ATOM 908 C C . ASP A 1 108 ? 25.547 -48.031 -19.859 1 94.88 108 ASP A C 1
ATOM 910 O O . ASP A 1 108 ? 26.719 -47.656 -19.719 1 94.88 108 ASP A O 1
ATOM 914 N N . PRO A 1 109 ? 24.609 -47.375 -20.5 1 92.06 109 PRO A N 1
ATOM 915 C CA . PRO A 1 109 ? 25.047 -46.25 -21.312 1 92.06 109 PRO A CA 1
ATOM 916 C C . PRO A 1 109 ? 25.688 -45.156 -20.469 1 92.06 109 PRO A C 1
ATOM 918 O O . PRO A 1 109 ? 26.516 -44.375 -20.984 1 92.06 109 PRO A O 1
ATOM 921 N N . GLU A 1 110 ? 25.422 -45 -19.234 1 91.5 110 GLU A N 1
ATOM 922 C CA . GLU A 1 110 ? 25.922 -43.906 -18.406 1 91.5 110 GLU A CA 1
ATOM 923 C C . GLU A 1 110 ? 27.078 -44.344 -17.516 1 91.5 110 GLU A C 1
ATOM 925 O O . GLU A 1 110 ? 27.578 -43.562 -16.703 1 91.5 110 GLU A O 1
ATOM 930 N N . ASN A 1 111 ? 27.516 -45.594 -17.672 1 92.69 111 ASN A N 1
ATOM 931 C CA . ASN A 1 111 ? 28.641 -46.156 -16.938 1 92.69 111 ASN A CA 1
ATOM 932 C C . ASN A 1 111 ? 28.453 -46.031 -15.43 1 92.69 111 ASN A C 1
ATOM 934 O O . ASN A 1 111 ? 29.328 -45.469 -14.742 1 92.69 111 ASN A O 1
ATOM 938 N N . LEU A 1 112 ? 27.359 -46.469 -14.93 1 93.81 112 LEU A N 1
ATOM 939 C CA . LEU A 1 112 ? 27 -46.312 -13.523 1 93.81 112 LEU A CA 1
ATOM 940 C C . LEU A 1 112 ? 27.156 -47.625 -12.773 1 93.81 112 LEU A C 1
ATOM 942 O O . LEU A 1 112 ? 27.047 -47.656 -11.547 1 93.81 112 LEU A O 1
ATOM 946 N N . ALA A 1 113 ? 27.453 -48.656 -13.461 1 94.19 113 ALA A N 1
ATOM 947 C CA . ALA A 1 113 ? 27.531 -50 -12.867 1 94.19 113 ALA A CA 1
ATOM 948 C C . ALA A 1 113 ? 28.734 -50.125 -11.945 1 94.19 113 ALA A C 1
ATOM 950 O O . ALA A 1 113 ? 29.797 -49.562 -12.219 1 94.19 113 ALA A O 1
ATOM 951 N N . GLY A 1 114 ? 28.609 -50.875 -10.859 1 92.75 114 GLY A N 1
ATOM 952 C CA . GLY A 1 114 ? 29.688 -51.188 -9.938 1 92.75 114 GLY A CA 1
ATOM 953 C C . GLY A 1 114 ? 30.359 -52.5 -10.227 1 92.75 114 GLY A C 1
ATOM 954 O O . GLY A 1 114 ? 30.312 -53 -11.352 1 92.75 114 GLY A O 1
ATOM 955 N N . ALA A 1 115 ? 31.016 -53.062 -9.227 1 93.25 115 ALA A N 1
ATOM 956 C CA . ALA A 1 115 ? 31.766 -54.312 -9.367 1 93.25 115 ALA A CA 1
ATOM 957 C C . ALA A 1 115 ? 30.812 -55.5 -9.43 1 93.25 115 ALA A C 1
ATOM 959 O O . ALA A 1 115 ? 31.094 -56.5 -10.125 1 93.25 115 ALA A O 1
ATOM 960 N N . THR A 1 116 ? 29.766 -55.406 -8.594 1 95.12 116 THR A N 1
ATOM 961 C CA . THR A 1 116 ? 28.734 -56.438 -8.57 1 95.12 116 THR A CA 1
ATOM 962 C C . THR A 1 116 ? 27.359 -55.844 -8.758 1 95.12 116 THR A C 1
ATOM 964 O O . THR A 1 116 ? 27.188 -54.625 -8.727 1 95.12 116 THR A O 1
ATOM 967 N N . TRP A 1 117 ? 26.438 -56.688 -9.031 1 95.25 117 TRP A N 1
ATOM 968 C CA . TRP A 1 117 ? 25.047 -56.25 -9.148 1 95.25 117 TRP A CA 1
ATOM 969 C C . TRP A 1 117 ? 24.594 -55.562 -7.855 1 95.25 117 TRP A C 1
ATOM 971 O O . TRP A 1 117 ? 23.906 -54.531 -7.891 1 95.25 117 TRP A O 1
ATOM 981 N N . LYS A 1 118 ? 24.953 -56.188 -6.703 1 95.06 118 LYS A N 1
ATOM 982 C CA . LYS A 1 118 ? 24.594 -55.625 -5.406 1 95.06 118 LYS A CA 1
ATOM 983 C C . LYS A 1 118 ? 25.188 -54.219 -5.227 1 95.06 118 LYS A C 1
ATOM 985 O O . LYS A 1 118 ? 24.516 -53.312 -4.73 1 95.06 118 LYS A O 1
ATOM 990 N N . ASP A 1 119 ? 26.406 -54.094 -5.672 1 94.69 119 ASP A N 1
ATOM 991 C CA . ASP A 1 119 ? 27.062 -52.812 -5.602 1 94.69 119 ASP A CA 1
ATOM 992 C C . ASP A 1 119 ? 26.391 -51.781 -6.527 1 94.69 119 ASP A C 1
ATOM 994 O O . ASP A 1 119 ? 26.297 -50.625 -6.191 1 94.69 119 ASP A O 1
ATOM 998 N N . THR A 1 120 ? 26.016 -52.281 -7.648 1 94.75 120 THR A N 1
ATOM 999 C CA . THR A 1 120 ? 25.359 -51.406 -8.633 1 94.75 120 THR A CA 1
ATOM 1000 C C . THR A 1 120 ? 24.047 -50.875 -8.07 1 94.75 120 THR A C 1
ATOM 1002 O O . THR A 1 120 ? 23.781 -49.656 -8.188 1 94.75 120 THR A O 1
ATOM 1005 N N . LEU A 1 121 ? 23.266 -51.688 -7.469 1 95.62 121 LEU A N 1
ATOM 1006 C CA . LEU A 1 121 ? 22 -51.281 -6.898 1 95.62 121 LEU A CA 1
ATOM 1007 C C . LEU A 1 121 ? 22.219 -50.281 -5.754 1 95.62 121 LEU A C 1
ATOM 1009 O O . LEU A 1 121 ? 21.547 -49.25 -5.672 1 95.62 121 LEU A O 1
ATOM 1013 N N . LYS A 1 122 ? 23.156 -50.562 -4.879 1 93.94 122 LYS A N 1
ATOM 1014 C CA . LYS A 1 122 ? 23.438 -49.719 -3.723 1 93.94 122 LYS A CA 1
ATOM 1015 C C . LYS A 1 122 ? 23.891 -48.312 -4.16 1 93.94 122 LYS A C 1
ATOM 1017 O O . LYS A 1 122 ? 23.516 -47.312 -3.537 1 93.94 122 LYS A O 1
ATOM 1022 N N . ALA A 1 123 ? 24.594 -48.281 -5.27 1 92.44 123 ALA A N 1
ATOM 1023 C CA . ALA A 1 123 ? 25.188 -47.031 -5.73 1 92.44 123 ALA A CA 1
ATOM 1024 C C . ALA A 1 123 ? 24.172 -46.156 -6.477 1 92.44 123 ALA A C 1
ATOM 1026 O O . ALA A 1 123 ? 24.312 -44.938 -6.543 1 92.44 123 ALA A O 1
ATOM 1027 N N . ASN A 1 124 ? 23.094 -46.75 -7.051 1 92.19 124 ASN A N 1
ATOM 1028 C CA . ASN A 1 124 ? 22.266 -46 -7.984 1 92.19 124 ASN A CA 1
ATOM 1029 C C . ASN A 1 124 ? 20.844 -45.812 -7.441 1 92.19 124 ASN A C 1
ATOM 1031 O O . ASN A 1 124 ? 20.188 -44.812 -7.754 1 92.19 124 ASN A O 1
ATOM 1035 N N . THR A 1 125 ? 20.359 -46.656 -6.621 1 92.75 125 THR A N 1
ATOM 1036 C CA . THR A 1 125 ? 18.953 -46.656 -6.25 1 92.75 125 THR A CA 1
ATOM 1037 C C . THR A 1 125 ? 18.641 -45.469 -5.328 1 92.75 125 THR A C 1
ATOM 1039 O O . THR A 1 125 ? 17.516 -44.969 -5.32 1 92.75 125 THR A O 1
ATOM 1042 N N . SER A 1 126 ? 19.609 -45 -4.574 1 91.56 126 SER A N 1
ATOM 1043 C CA . SER A 1 126 ? 19.391 -43.875 -3.648 1 91.56 126 SER A CA 1
ATOM 1044 C C . SER A 1 126 ? 19.125 -42.594 -4.398 1 91.56 126 SER A C 1
ATOM 1046 O O . SER A 1 126 ? 18.438 -41.688 -3.885 1 91.56 126 SER A O 1
ATOM 1048 N N . ASP A 1 127 ? 19.594 -42.469 -5.613 1 91.75 127 ASP A N 1
ATOM 1049 C CA . ASP A 1 127 ? 19.469 -41.219 -6.387 1 91.75 127 ASP A CA 1
ATOM 1050 C C . ASP A 1 127 ? 18.266 -41.281 -7.324 1 91.75 127 ASP A C 1
ATOM 1052 O O . ASP A 1 127 ? 17.938 -40.281 -7.969 1 91.75 127 ASP A O 1
ATOM 1056 N N . LEU A 1 128 ? 17.656 -42.406 -7.371 1 93 128 LEU A N 1
ATOM 1057 C CA . LEU A 1 128 ? 16.516 -42.562 -8.25 1 93 128 LEU A CA 1
ATOM 1058 C C . LEU A 1 128 ? 15.219 -42.188 -7.527 1 93 128 LEU A C 1
ATOM 1060 O O . LEU A 1 128 ? 15 -42.625 -6.391 1 93 128 LEU A O 1
ATOM 1064 N N . SER A 1 129 ? 14.477 -41.312 -8.094 1 91.31 129 SER A N 1
ATOM 1065 C CA . SER A 1 129 ? 13.18 -40.938 -7.547 1 91.31 129 SER A CA 1
ATOM 1066 C C . SER A 1 129 ? 12.18 -42.094 -7.656 1 91.31 129 SER A C 1
ATOM 1068 O O . SER A 1 129 ? 11.344 -42.281 -6.77 1 91.31 129 SER A O 1
ATOM 1070 N N . SER A 1 130 ? 12.242 -42.781 -8.75 1 92.88 130 SER A N 1
ATOM 1071 C CA . SER A 1 130 ? 11.438 -43.969 -9.031 1 92.88 130 SER A CA 1
ATOM 1072 C C . SER A 1 130 ? 12.18 -44.938 -9.93 1 92.88 130 SER A C 1
ATOM 1074 O O . SER A 1 130 ? 12.891 -44.531 -10.852 1 92.88 130 SER A O 1
ATOM 1076 N N . TYR A 1 131 ? 12.078 -46.188 -9.531 1 94.38 131 TYR A N 1
ATOM 1077 C CA . TYR A 1 131 ? 12.805 -47.188 -10.328 1 94.38 131 TYR A CA 1
ATOM 1078 C C . TYR A 1 131 ? 12.172 -48.562 -10.195 1 94.38 131 TYR A C 1
ATOM 1080 O O . TYR A 1 131 ? 11.289 -48.781 -9.352 1 94.38 131 TYR A O 1
ATOM 1088 N N . ARG A 1 132 ? 12.539 -49.438 -11.133 1 95.19 132 ARG A N 1
ATOM 1089 C CA . ARG A 1 132 ? 12.148 -50.844 -11.117 1 95.19 132 ARG A CA 1
ATOM 1090 C C . ARG A 1 132 ? 13.359 -51.75 -11.289 1 95.19 132 ARG A C 1
ATOM 1092 O O . ARG A 1 132 ? 14.258 -51.469 -12.078 1 95.19 132 ARG A O 1
ATOM 1099 N N . VAL A 1 133 ? 13.406 -52.781 -10.406 1 96.25 133 VAL A N 1
ATOM 1100 C CA . VAL A 1 133 ? 14.422 -53.812 -10.5 1 96.25 133 VAL A CA 1
ATOM 1101 C C . VAL A 1 133 ? 13.742 -55.188 -10.672 1 96.25 133 VAL A C 1
ATOM 1103 O O . VAL A 1 133 ? 12.805 -55.5 -9.945 1 96.25 133 VAL A O 1
ATOM 1106 N N . PHE A 1 134 ? 14.203 -55.875 -11.664 1 95.12 134 PHE A N 1
ATOM 1107 C CA . PHE A 1 134 ? 13.625 -57.188 -11.844 1 95.12 134 PHE A CA 1
ATOM 1108 C C . PHE A 1 134 ? 14.633 -58.125 -12.5 1 95.12 134 PHE A C 1
ATOM 1110 O O . PHE A 1 134 ? 15.703 -57.719 -12.922 1 95.12 134 PHE A O 1
ATOM 1117 N N . ILE A 1 135 ? 14.305 -59.406 -12.43 1 95.25 135 ILE A N 1
ATOM 1118 C CA . ILE A 1 135 ? 15.156 -60.469 -13 1 95.25 135 ILE A CA 1
ATOM 1119 C C . ILE A 1 135 ? 14.406 -61.188 -14.102 1 95.25 135 ILE A C 1
ATOM 1121 O O . ILE A 1 135 ? 13.211 -61.469 -13.977 1 95.25 135 ILE A O 1
ATOM 1125 N N . HIS A 1 136 ? 15.102 -61.406 -15.203 1 95.69 136 HIS A N 1
ATOM 1126 C CA . HIS A 1 136 ? 14.602 -62.219 -16.297 1 95.69 136 HIS A CA 1
ATOM 1127 C C . HIS A 1 136 ? 15.672 -63.188 -16.812 1 95.69 136 HIS A C 1
ATOM 1129 O O . HIS A 1 136 ? 16.688 -62.75 -17.344 1 95.69 136 HIS A O 1
ATOM 1135 N N . GLY A 1 137 ? 15.422 -64.5 -16.547 1 92.69 137 GLY A N 1
ATOM 1136 C CA . GLY A 1 137 ? 16.453 -65.5 -16.875 1 92.69 137 GLY A CA 1
ATOM 1137 C C . GLY A 1 137 ? 17.719 -65.312 -16.047 1 92.69 137 GLY A C 1
ATOM 1138 O O . GLY A 1 137 ? 17.656 -65.312 -14.82 1 92.69 137 GLY A O 1
ATOM 1139 N N . ASP A 1 138 ? 18.859 -65.125 -16.781 1 93.5 138 ASP A N 1
ATOM 1140 C CA . ASP A 1 138 ? 20.141 -65 -16.109 1 93.5 138 ASP A CA 1
ATOM 1141 C C . ASP A 1 138 ? 20.547 -63.562 -15.961 1 93.5 138 ASP A C 1
ATOM 1143 O O . ASP A 1 138 ? 21.641 -63.25 -15.484 1 93.5 138 ASP A O 1
ATOM 1147 N N . ASP A 1 139 ? 19.625 -62.688 -16.359 1 95.94 139 ASP A N 1
ATOM 1148 C CA . ASP A 1 139 ? 20 -61.281 -16.375 1 95.94 139 ASP A CA 1
ATOM 1149 C C . ASP A 1 139 ? 19.156 -60.469 -15.367 1 95.94 139 ASP A C 1
ATOM 1151 O O . ASP A 1 139 ? 18.031 -60.844 -15.062 1 95.94 139 ASP A O 1
ATOM 1155 N N . SER A 1 140 ? 19.781 -59.469 -14.789 1 96.75 140 SER A N 1
ATOM 1156 C CA . SER A 1 140 ? 19.109 -58.5 -13.93 1 96.75 140 SER A CA 1
ATOM 1157 C C . SER A 1 140 ? 18.953 -57.156 -14.617 1 96.75 140 SER A C 1
ATOM 1159 O O . SER A 1 140 ? 19.828 -56.719 -15.383 1 96.75 140 SER A O 1
ATOM 1161 N N . PHE A 1 141 ? 17.812 -56.469 -14.391 1 96.75 141 PHE A N 1
ATOM 1162 C CA . PHE A 1 141 ? 17.469 -55.25 -15.078 1 96.75 141 PHE A CA 1
ATOM 1163 C C . PHE A 1 141 ? 17.125 -54.156 -14.078 1 96.75 141 PHE A C 1
ATOM 1165 O O . PHE A 1 141 ? 16.469 -54.406 -13.078 1 96.75 141 PHE A O 1
ATOM 1172 N N . LEU A 1 142 ? 17.672 -52.969 -14.328 1 96.69 142 LEU A N 1
ATOM 1173 C CA . LEU A 1 142 ? 17.328 -51.75 -13.578 1 96.69 142 LEU A CA 1
ATOM 1174 C C . LEU A 1 142 ? 16.984 -50.594 -14.523 1 96.69 142 LEU A C 1
ATOM 1176 O O . LEU A 1 142 ? 17.719 -50.375 -15.492 1 96.69 142 LEU A O 1
ATOM 1180 N N . PHE A 1 143 ? 15.828 -49.969 -14.312 1 95.69 143 PHE A N 1
ATOM 1181 C CA . PHE A 1 143 ? 15.57 -48.688 -14.984 1 95.69 143 PHE A CA 1
ATOM 1182 C C . PHE A 1 143 ? 14.812 -47.75 -14.062 1 95.69 143 PHE A C 1
ATOM 1184 O O . PHE A 1 143 ? 14.094 -48.188 -13.164 1 95.69 143 PHE A O 1
ATOM 1191 N N . GLY A 1 144 ? 15.062 -46.469 -14.188 1 94.19 144 GLY A N 1
ATOM 1192 C CA . GLY A 1 144 ? 14.43 -45.469 -13.336 1 94.19 144 GLY A CA 1
ATOM 1193 C C . GLY A 1 144 ? 14.797 -44.062 -13.711 1 94.19 144 GLY A C 1
ATOM 1194 O O . GLY A 1 144 ? 15.398 -43.812 -14.758 1 94.19 144 GLY A O 1
ATOM 1195 N N . LEU A 1 145 ? 14.219 -43.188 -12.953 1 92.94 145 LEU A N 1
ATOM 1196 C CA . LEU A 1 145 ? 14.469 -41.75 -13.141 1 92.94 145 LEU A CA 1
ATOM 1197 C C . LEU A 1 145 ? 15.172 -41.156 -11.93 1 92.94 145 LEU A C 1
ATOM 1199 O O . LEU A 1 145 ? 14.828 -41.5 -10.789 1 92.94 145 LEU A O 1
ATOM 1203 N N . THR A 1 146 ? 16.078 -40.281 -12.227 1 92.38 146 THR A N 1
ATOM 1204 C CA . THR A 1 146 ? 16.844 -39.688 -11.148 1 92.38 146 THR A CA 1
ATOM 1205 C C . THR A 1 146 ? 16.047 -38.562 -10.477 1 92.38 146 THR A C 1
ATOM 1207 O O . THR A 1 146 ? 15.203 -37.938 -11.117 1 92.38 146 THR A O 1
ATOM 1210 N N . LYS A 1 147 ? 16.344 -38.344 -9.203 1 92.69 147 LYS A N 1
ATOM 1211 C CA . LYS A 1 147 ? 15.781 -37.219 -8.477 1 92.69 147 LYS A CA 1
ATOM 1212 C C . LYS A 1 147 ? 16.188 -35.906 -9.125 1 92.69 147 LYS A C 1
ATOM 1214 O O . LYS A 1 147 ? 15.383 -34.969 -9.203 1 92.69 147 LYS A O 1
ATOM 1219 N N . SER A 1 148 ? 17.375 -35.844 -9.594 1 91.69 148 SER A N 1
ATOM 1220 C CA . SER A 1 148 ? 17.906 -34.625 -10.211 1 91.69 148 SER A CA 1
ATOM 1221 C C . SER A 1 148 ? 17.125 -34.25 -11.461 1 91.69 148 SER A C 1
ATOM 1223 O O . SER A 1 148 ? 16.891 -33.062 -11.727 1 91.69 148 SER A O 1
ATOM 1225 N N . TYR A 1 149 ? 16.734 -35.219 -12.211 1 90.75 149 TYR A N 1
ATOM 1226 C CA . TYR A 1 149 ? 15.945 -34.969 -13.414 1 90.75 149 TYR A CA 1
ATOM 1227 C C . TYR A 1 149 ? 14.602 -34.344 -13.055 1 90.75 149 TYR A C 1
ATOM 1229 O O . TYR A 1 149 ? 14.164 -33.375 -13.688 1 90.75 149 TYR A O 1
ATOM 1237 N N . VAL A 1 150 ? 14 -34.906 -12.07 1 91.31 150 VAL A N 1
ATOM 1238 C CA . VAL A 1 150 ? 12.711 -34.375 -11.609 1 91.31 150 VAL A CA 1
ATOM 1239 C C . VAL A 1 150 ? 12.859 -32.938 -11.156 1 91.31 150 VAL A C 1
ATOM 1241 O O . VAL A 1 150 ? 12.047 -32.094 -11.508 1 91.31 150 VAL A O 1
ATOM 1244 N N . GLU A 1 151 ? 13.867 -32.719 -10.43 1 94.62 151 GLU A N 1
ATOM 1245 C CA . GLU A 1 151 ? 14.117 -31.359 -9.922 1 94.62 151 GLU A CA 1
ATOM 1246 C C . GLU A 1 151 ? 14.367 -30.375 -11.055 1 94.62 151 GLU A C 1
ATOM 1248 O O . GLU A 1 151 ? 13.945 -29.219 -10.992 1 94.62 151 GLU A O 1
ATOM 1253 N N . GLU A 1 152 ? 15.016 -30.828 -12.062 1 93.06 152 GLU A N 1
ATOM 1254 C CA . GLU A 1 152 ? 15.289 -29.969 -13.203 1 93.06 152 GLU A CA 1
ATOM 1255 C C . GLU A 1 152 ? 14.008 -29.578 -13.938 1 93.06 152 GLU A C 1
ATOM 1257 O O . GLU A 1 152 ? 13.883 -28.469 -14.438 1 93.06 152 GLU A O 1
ATOM 1262 N N . LEU A 1 153 ? 13.125 -30.469 -14.008 1 91.62 153 LEU A N 1
ATOM 1263 C CA . LEU A 1 153 ? 11.836 -30.172 -14.617 1 91.62 153 LEU A CA 1
ATOM 1264 C C . LEU A 1 153 ? 11.078 -29.125 -13.82 1 91.62 153 LEU A C 1
ATOM 1266 O O . LEU A 1 153 ? 10.461 -28.219 -14.398 1 91.62 153 LEU A O 1
ATOM 1270 N N . VAL A 1 154 ? 11.133 -29.281 -12.516 1 94.94 154 VAL A N 1
ATOM 1271 C CA . VAL A 1 154 ? 10.469 -28.328 -11.641 1 94.94 154 VAL A CA 1
ATOM 1272 C C . VAL A 1 154 ? 11.102 -26.953 -11.797 1 94.94 154 VAL A C 1
ATOM 1274 O O . VAL A 1 154 ? 10.406 -25.938 -11.922 1 94.94 154 VAL A O 1
ATOM 1277 N N . LYS A 1 155 ? 12.406 -26.922 -11.812 1 96.19 155 LYS A N 1
ATOM 1278 C CA . LYS A 1 155 ? 13.125 -25.656 -11.969 1 96.19 155 LYS A CA 1
ATOM 1279 C C . LYS A 1 155 ? 12.758 -24.969 -13.289 1 96.19 155 LYS A C 1
ATOM 1281 O O . LYS A 1 155 ? 12.586 -23.75 -13.336 1 96.19 155 LYS A O 1
ATOM 1286 N N . ALA A 1 156 ? 12.656 -25.75 -14.273 1 93.38 156 ALA A N 1
ATOM 1287 C CA . ALA A 1 156 ? 12.273 -25.219 -15.578 1 93.38 156 ALA A CA 1
ATOM 1288 C C . ALA A 1 156 ? 10.867 -24.625 -15.531 1 93.38 156 ALA A C 1
ATOM 1290 O O . ALA A 1 156 ? 10.617 -23.562 -16.094 1 93.38 156 ALA A O 1
ATOM 1291 N N . ASP A 1 157 ? 9.984 -25.297 -14.875 1 93.19 157 ASP A N 1
ATOM 1292 C CA . ASP A 1 157 ? 8.617 -24.812 -14.719 1 93.19 157 ASP A CA 1
ATOM 1293 C C . ASP A 1 157 ? 8.586 -23.484 -13.984 1 93.19 157 ASP A C 1
ATOM 1295 O O . ASP A 1 157 ? 7.875 -22.562 -14.383 1 93.19 157 ASP A O 1
ATOM 1299 N N . ILE A 1 158 ? 9.289 -23.422 -12.945 1 95.12 158 ILE A N 1
ATOM 1300 C CA . ILE A 1 158 ? 9.305 -22.234 -12.109 1 95.12 158 ILE A CA 1
ATOM 1301 C C . ILE A 1 158 ? 9.898 -21.062 -12.891 1 95.12 158 ILE A C 1
ATOM 1303 O O . ILE A 1 158 ? 9.43 -19.922 -12.781 1 95.12 158 ILE A O 1
ATOM 1307 N N . THR A 1 159 ? 10.898 -21.375 -13.641 1 95 159 THR A N 1
ATOM 1308 C CA . THR A 1 159 ? 11.492 -20.344 -14.492 1 95 159 THR A CA 1
ATOM 1309 C C . THR A 1 159 ? 10.445 -19.75 -15.43 1 95 159 THR A C 1
ATOM 1311 O O . THR A 1 159 ? 10.352 -18.531 -15.578 1 95 159 THR A O 1
ATOM 1314 N N . ASN A 1 160 ? 9.664 -20.594 -15.992 1 93.19 160 ASN A N 1
ATOM 1315 C CA . ASN A 1 160 ? 8.609 -20.141 -16.891 1 93.19 160 ASN A CA 1
ATOM 1316 C C . ASN A 1 160 ? 7.566 -19.312 -16.156 1 93.19 160 ASN A C 1
ATOM 1318 O O . ASN A 1 160 ? 7.078 -18.312 -16.688 1 93.19 160 ASN A O 1
ATOM 1322 N N . VAL A 1 161 ? 7.266 -19.734 -15 1 94.12 161 VAL A N 1
ATOM 1323 C CA . VAL A 1 161 ? 6.289 -19.016 -14.195 1 94.12 161 VAL A CA 1
ATOM 1324 C C . VAL A 1 161 ? 6.793 -17.594 -13.914 1 94.12 161 VAL A C 1
ATOM 1326 O O . VAL A 1 161 ? 6.059 -16.625 -14.102 1 94.12 161 VAL A O 1
ATOM 1329 N N . ILE A 1 162 ? 8.008 -17.5 -13.508 1 95.56 162 ILE A N 1
ATOM 1330 C CA . ILE A 1 162 ? 8.586 -16.219 -13.141 1 95.56 162 ILE A CA 1
ATOM 1331 C C . ILE A 1 162 ? 8.672 -15.32 -14.375 1 95.56 162 ILE A C 1
ATOM 1333 O O . ILE A 1 162 ? 8.32 -14.141 -14.312 1 95.56 162 ILE A O 1
ATOM 1337 N N . ARG A 1 163 ? 9.008 -15.875 -15.438 1 93.75 163 ARG A N 1
ATOM 1338 C CA . ARG A 1 163 ? 9.172 -15.109 -16.672 1 93.75 163 ARG A CA 1
ATOM 1339 C C . ARG A 1 163 ? 7.836 -14.594 -17.172 1 93.75 163 ARG A C 1
ATOM 1341 O O . ARG A 1 163 ? 7.773 -13.523 -17.797 1 93.75 163 ARG A O 1
ATOM 1348 N N . ASN A 1 164 ? 6.816 -15.281 -16.875 1 92.31 164 ASN A N 1
ATOM 1349 C CA . ASN A 1 164 ? 5.5 -14.891 -17.359 1 92.31 164 ASN A CA 1
ATOM 1350 C C . ASN A 1 164 ? 4.73 -14.086 -16.328 1 92.31 164 ASN A C 1
ATOM 1352 O O . ASN A 1 164 ? 3.588 -13.688 -16.562 1 92.31 164 ASN A O 1
ATOM 1356 N N . SER A 1 165 ? 5.324 -13.898 -15.242 1 93.12 165 SER A N 1
ATOM 1357 C CA . SER A 1 165 ? 4.695 -13.086 -14.211 1 93.12 165 SER A CA 1
ATOM 1358 C C . SER A 1 165 ? 4.938 -11.594 -14.445 1 93.12 165 SER A C 1
ATOM 1360 O O . SER A 1 165 ? 6.027 -11.195 -14.859 1 93.12 165 SER A O 1
ATOM 1362 N N . LYS A 1 166 ? 3.818 -10.812 -14.227 1 91.69 166 LYS A N 1
ATOM 1363 C CA . LYS A 1 166 ? 3.904 -9.359 -14.375 1 91.69 166 LYS A CA 1
ATOM 1364 C C . LYS A 1 166 ? 3.357 -8.641 -13.141 1 91.69 166 LYS A C 1
ATOM 1366 O O . LYS A 1 166 ? 2.342 -9.055 -12.578 1 91.69 166 LYS A O 1
ATOM 1371 N N . PHE A 1 167 ? 4.129 -7.652 -12.789 1 91.06 167 PHE A N 1
ATOM 1372 C CA . PHE A 1 167 ? 3.73 -6.863 -11.633 1 91.06 167 PHE A CA 1
ATOM 1373 C C . PHE A 1 167 ? 3.799 -5.371 -11.938 1 91.06 167 PHE A C 1
ATOM 1375 O O . PHE A 1 167 ? 4.656 -4.934 -12.711 1 91.06 167 PHE A O 1
ATOM 1382 N N . ASP A 1 168 ? 2.898 -4.656 -11.359 1 84.56 168 ASP A N 1
ATOM 1383 C CA . ASP A 1 168 ? 2.943 -3.203 -11.5 1 84.56 168 ASP A CA 1
ATOM 1384 C C . ASP A 1 168 ? 4.156 -2.621 -10.773 1 84.56 168 ASP A C 1
ATOM 1386 O O . ASP A 1 168 ? 4.719 -3.258 -9.883 1 84.56 168 ASP A O 1
ATOM 1390 N N . GLY A 1 169 ? 4.578 -1.461 -11.156 1 77 169 GLY A N 1
ATOM 1391 C CA . GLY A 1 169 ? 5.641 -0.726 -10.492 1 77 169 GLY A CA 1
ATOM 1392 C C . GLY A 1 169 ? 7.023 -1.286 -10.773 1 77 169 GLY A C 1
ATOM 1393 O O . GLY A 1 169 ? 7.902 -1.246 -9.914 1 77 169 GLY A O 1
ATOM 1394 N N . ASN A 1 170 ? 7.148 -1.982 -11.922 1 79.19 170 ASN A N 1
ATOM 1395 C CA . ASN A 1 170 ? 8.438 -2.523 -12.352 1 79.19 170 ASN A CA 1
ATOM 1396 C C . ASN A 1 170 ? 8.961 -3.557 -11.359 1 79.19 170 ASN A C 1
ATOM 1398 O O . ASN A 1 170 ? 10.164 -3.613 -11.094 1 79.19 170 ASN A O 1
ATOM 1402 N N . SER A 1 171 ? 8.164 -4.195 -10.719 1 89.25 171 SER A N 1
ATOM 1403 C CA . SER A 1 171 ? 8.547 -5.242 -9.766 1 89.25 171 SER A CA 1
ATOM 1404 C C . SER A 1 171 ? 8.695 -6.59 -10.469 1 89.25 171 SER A C 1
ATOM 1406 O O . SER A 1 171 ? 8.07 -6.832 -11.5 1 89.25 171 SER A O 1
ATOM 1408 N N . TYR A 1 172 ? 9.602 -7.359 -9.977 1 93.12 172 TYR A N 1
ATOM 1409 C CA . TYR A 1 172 ? 9.82 -8.688 -10.547 1 93.12 172 TYR A CA 1
ATOM 1410 C C . TYR A 1 172 ? 10.461 -9.617 -9.523 1 93.12 172 TYR A C 1
ATOM 1412 O O . TYR A 1 172 ? 10.969 -9.164 -8.492 1 93.12 172 TYR A O 1
ATOM 1420 N N . ILE A 1 173 ? 10.398 -10.844 -9.82 1 96.38 173 ILE A N 1
ATOM 1421 C CA . ILE A 1 173 ? 11.008 -11.891 -9 1 96.38 173 ILE A CA 1
ATOM 1422 C C . ILE A 1 173 ? 12.305 -12.367 -9.656 1 96.38 173 ILE A C 1
ATOM 1424 O O . ILE A 1 173 ? 12.367 -12.523 -10.875 1 96.38 173 ILE A O 1
ATOM 1428 N N . TRP A 1 174 ? 13.336 -12.547 -8.844 1 96.81 174 TRP A N 1
ATOM 1429 C CA . TRP A 1 174 ? 14.57 -13.141 -9.359 1 96.81 174 TRP A CA 1
ATOM 1430 C C . TRP A 1 174 ? 15.086 -14.227 -8.422 1 96.81 174 TRP A C 1
ATOM 1432 O O . TRP A 1 174 ? 14.609 -14.359 -7.293 1 96.81 174 TRP A O 1
ATOM 1442 N N . ILE A 1 175 ? 16.016 -15.078 -8.969 1 98.31 175 ILE A N 1
ATOM 1443 C CA . ILE A 1 175 ? 16.531 -16.203 -8.195 1 98.31 175 ILE A CA 1
ATOM 1444 C C . ILE A 1 175 ? 18.062 -16.234 -8.312 1 98.31 175 ILE A C 1
ATOM 1446 O O . ILE A 1 175 ? 18.609 -16.203 -9.414 1 98.31 175 ILE A O 1
ATOM 1450 N N . ASN A 1 176 ? 18.703 -16.281 -7.176 1 98.06 176 ASN A N 1
ATOM 1451 C CA . ASN A 1 176 ? 20.125 -16.578 -7.07 1 98.06 176 ASN A CA 1
ATOM 1452 C C . ASN A 1 176 ? 20.375 -17.906 -6.367 1 98.06 176 ASN A C 1
ATOM 1454 O O . ASN A 1 176 ? 19.688 -18.234 -5.391 1 98.06 176 ASN A O 1
ATOM 1458 N N . GLU A 1 177 ? 21.25 -18.688 -6.891 1 98.25 177 GLU A N 1
ATOM 1459 C CA . GLU A 1 177 ? 21.609 -19.969 -6.289 1 98.25 177 GLU A CA 1
ATOM 1460 C C . GLU A 1 177 ? 22.922 -19.875 -5.516 1 98.25 177 GLU A C 1
ATOM 1462 O O . GLU A 1 177 ? 23.969 -19.578 -6.098 1 98.25 177 GLU A O 1
ATOM 1467 N N . ILE A 1 178 ? 22.891 -20.156 -4.301 1 98.06 178 ILE A N 1
ATOM 1468 C CA . ILE A 1 178 ? 24.078 -20.031 -3.455 1 98.06 178 ILE A CA 1
ATOM 1469 C C . ILE A 1 178 ? 25.016 -21.203 -3.719 1 98.06 178 ILE A C 1
ATOM 1471 O O . ILE A 1 178 ? 24.594 -22.359 -3.729 1 98.06 178 ILE A O 1
ATOM 1475 N N . GLN A 1 179 ? 26.234 -20.828 -3.914 1 97.44 179 GLN A N 1
ATOM 1476 C CA . GLN A 1 179 ? 27.297 -21.812 -4.078 1 97.44 179 GLN A CA 1
ATOM 1477 C C . GLN A 1 179 ? 28.141 -21.938 -2.812 1 97.44 179 GLN A C 1
ATOM 1479 O O . GLN A 1 179 ? 28.688 -23 -2.527 1 97.44 179 GLN A O 1
ATOM 1484 N N . ASN A 1 180 ? 28.328 -20.797 -2.209 1 97.56 180 ASN A N 1
ATOM 1485 C CA . ASN A 1 180 ? 29.141 -20.719 -1.01 1 97.56 180 ASN A CA 1
ATOM 1486 C C . ASN A 1 180 ? 28.516 -19.812 0.045 1 97.56 180 ASN A C 1
ATOM 1488 O O . ASN A 1 180 ? 28.484 -18.594 -0.108 1 97.56 180 ASN A O 1
ATOM 1492 N N . TYR A 1 181 ? 28.109 -20.375 1.176 1 97.25 181 TYR A N 1
ATOM 1493 C CA . TYR A 1 181 ? 27.391 -19.656 2.217 1 97.25 181 TYR A CA 1
ATOM 1494 C C . TYR A 1 181 ? 28.328 -18.766 3.021 1 97.25 181 TYR A C 1
ATOM 1496 O O . TYR A 1 181 ? 27.891 -17.938 3.816 1 97.25 181 TYR A O 1
ATOM 1504 N N . GLN A 1 182 ? 29.625 -18.859 2.836 1 96.12 182 GLN A N 1
ATOM 1505 C CA . GLN A 1 182 ? 30.609 -18.031 3.529 1 96.12 182 GLN A CA 1
ATOM 1506 C C . GLN A 1 182 ? 30.859 -16.734 2.768 1 96.12 182 GLN A C 1
ATOM 1508 O O . GLN A 1 182 ? 31.516 -15.82 3.283 1 96.12 182 GLN A O 1
ATOM 1513 N N . GLY A 1 183 ? 30.391 -16.656 1.635 1 96.25 183 GLY A N 1
ATOM 1514 C CA . GLY A 1 183 ? 30.516 -15.461 0.825 1 96.25 183 GLY A CA 1
ATOM 1515 C C . GLY A 1 183 ? 31.75 -15.477 -0.056 1 96.25 183 GLY A C 1
ATOM 1516 O O . GLY A 1 183 ? 32.219 -16.547 -0.468 1 96.25 183 GLY A O 1
ATOM 1517 N N . GLY A 1 184 ? 32.094 -14.367 -0.579 1 94.62 184 GLY A N 1
ATOM 1518 C CA . GLY A 1 184 ? 33.281 -14.266 -1.419 1 94.62 184 GLY A CA 1
ATOM 1519 C C . GLY A 1 184 ? 32.969 -14.133 -2.895 1 94.62 184 GLY A C 1
ATOM 1520 O O . GLY A 1 184 ? 31.844 -13.742 -3.258 1 94.62 184 GLY A O 1
ATOM 1521 N N . LYS A 1 185 ? 34.094 -14.438 -3.645 1 92.81 185 LYS A N 1
ATOM 1522 C CA . LYS A 1 185 ? 33.938 -14.406 -5.098 1 92.81 185 LYS A CA 1
ATOM 1523 C C . LYS A 1 185 ? 33.125 -15.602 -5.59 1 92.81 185 LYS A C 1
ATOM 1525 O O . LYS A 1 185 ? 33.312 -16.734 -5.133 1 92.81 185 LYS A O 1
ATOM 1530 N N . ASN A 1 186 ? 32.188 -15.453 -6.352 1 95.44 186 ASN A N 1
ATOM 1531 C CA . ASN A 1 186 ? 31.359 -16.5 -6.957 1 95.44 186 ASN A CA 1
ATOM 1532 C C . ASN A 1 186 ? 30.5 -17.219 -5.914 1 95.44 186 ASN A C 1
ATOM 1534 O O . ASN A 1 186 ? 30.391 -18.438 -5.934 1 95.44 186 ASN A O 1
ATOM 1538 N N . TYR A 1 187 ? 30.031 -16.484 -4.84 1 96.94 187 TYR A N 1
ATOM 1539 C CA . TYR A 1 187 ? 29.281 -17.125 -3.766 1 96.94 187 TYR A CA 1
ATOM 1540 C C . TYR A 1 187 ? 27.938 -17.625 -4.27 1 96.94 187 TYR A C 1
ATOM 1542 O O . TYR A 1 187 ? 27.312 -18.5 -3.643 1 96.94 187 TYR A O 1
ATOM 1550 N N . ALA A 1 188 ? 27.484 -17.062 -5.395 1 97.81 188 ALA A N 1
ATOM 1551 C CA . ALA A 1 188 ? 26.188 -17.438 -5.941 1 97.81 188 ALA A CA 1
ATOM 1552 C C . ALA A 1 188 ? 26.172 -17.281 -7.457 1 97.81 188 ALA A C 1
ATOM 1554 O O . ALA A 1 188 ? 27.031 -16.594 -8.031 1 97.81 188 ALA A O 1
ATOM 1555 N N . ILE A 1 189 ? 25.281 -17.969 -8.086 1 97.94 189 ILE A N 1
ATOM 1556 C CA . ILE A 1 189 ? 25.031 -17.859 -9.523 1 97.94 189 ILE A CA 1
ATOM 1557 C C . ILE A 1 189 ? 23.641 -17.281 -9.758 1 97.94 189 ILE A C 1
ATOM 1559 O O . ILE A 1 189 ? 22.656 -17.75 -9.172 1 97.94 189 ILE A O 1
ATOM 1563 N N . ARG A 1 190 ? 23.625 -16.25 -10.594 1 97.12 190 ARG A N 1
ATOM 1564 C CA . ARG A 1 190 ? 22.344 -15.695 -10.984 1 97.12 190 ARG A CA 1
ATOM 1565 C C . ARG A 1 190 ? 21.594 -16.656 -11.906 1 97.12 190 ARG A C 1
ATOM 1567 O O . ARG A 1 190 ? 21.984 -16.859 -13.055 1 97.12 190 ARG A O 1
ATOM 1574 N N . ARG A 1 191 ? 20.391 -17.172 -11.492 1 97.44 191 ARG A N 1
ATOM 1575 C CA . ARG A 1 191 ? 19.688 -18.188 -12.266 1 97.44 191 ARG A CA 1
ATOM 1576 C C . ARG A 1 191 ? 18.562 -17.562 -13.094 1 97.44 191 ARG A C 1
ATOM 1578 O O . ARG A 1 191 ? 18.391 -17.891 -14.266 1 97.44 191 ARG A O 1
ATOM 1585 N N . ILE A 1 192 ? 17.812 -16.688 -12.43 1 97.12 192 ILE A N 1
ATOM 1586 C CA . ILE A 1 192 ? 16.703 -16.031 -13.109 1 97.12 192 ILE A CA 1
ATOM 1587 C C . ILE A 1 192 ? 16.703 -14.547 -12.766 1 97.12 192 ILE A C 1
ATOM 1589 O O . ILE A 1 192 ? 16.734 -14.172 -11.594 1 97.12 192 ILE A O 1
ATOM 1593 N N . HIS A 1 193 ? 16.672 -13.688 -13.758 1 94.81 193 HIS A N 1
ATOM 1594 C CA . HIS A 1 193 ? 16.562 -12.242 -13.586 1 94.81 193 HIS A CA 1
ATOM 1595 C C . HIS A 1 193 ? 15.82 -11.602 -14.75 1 94.81 193 HIS A C 1
ATOM 1597 O O . HIS A 1 193 ? 16.438 -11.148 -15.719 1 94.81 193 HIS A O 1
ATOM 1603 N N . PRO A 1 194 ? 14.586 -11.43 -14.586 1 90.38 194 PRO A N 1
ATOM 1604 C CA . PRO A 1 194 ? 13.75 -10.953 -15.688 1 90.38 194 PRO A CA 1
ATOM 1605 C C . PRO A 1 194 ? 14.156 -9.562 -16.188 1 90.38 194 PRO A C 1
ATOM 1607 O O . PRO A 1 194 ? 13.969 -9.242 -17.359 1 90.38 194 PRO A O 1
ATOM 1610 N N . ASN A 1 195 ? 14.664 -8.703 -15.352 1 87.38 195 ASN A N 1
ATOM 1611 C CA . ASN A 1 195 ? 15.086 -7.359 -15.734 1 87.38 195 ASN A CA 1
ATOM 1612 C C . ASN A 1 195 ? 16.391 -7.379 -16.516 1 87.38 195 ASN A C 1
ATOM 1614 O O . ASN A 1 195 ? 16.672 -6.461 -17.281 1 87.38 195 ASN A O 1
ATOM 1618 N N . MET A 1 196 ? 17.266 -8.352 -16.172 1 90.44 196 MET A N 1
ATOM 1619 C CA . MET A 1 196 ? 18.562 -8.492 -16.828 1 90.44 196 MET A CA 1
ATOM 1620 C C . MET A 1 196 ? 18.828 -9.945 -17.203 1 90.44 196 MET A C 1
ATOM 1622 O O . MET A 1 196 ? 19.781 -10.562 -16.719 1 90.44 196 MET A O 1
ATOM 1626 N N . PRO A 1 197 ? 18.062 -10.398 -18.219 1 92.25 197 PRO A N 1
ATOM 1627 C CA . PRO A 1 197 ? 18.172 -11.812 -18.578 1 92.25 197 PRO A CA 1
ATOM 1628 C C . PRO A 1 197 ? 19.562 -12.172 -19.109 1 92.25 197 PRO A C 1
ATOM 1630 O O . PRO A 1 197 ? 20 -13.32 -18.969 1 92.25 197 PRO A O 1
ATOM 1633 N N . GLU A 1 198 ? 20.234 -11.18 -19.594 1 92.38 198 GLU A N 1
ATOM 1634 C CA . GLU A 1 198 ? 21.562 -11.406 -20.172 1 92.38 198 GLU A CA 1
ATOM 1635 C C . GLU A 1 198 ? 22.578 -11.742 -19.078 1 92.38 198 GLU A C 1
ATOM 1637 O O . GLU A 1 198 ? 23.641 -12.281 -19.359 1 92.38 198 GLU A O 1
ATOM 1642 N N . THR A 1 199 ? 22.266 -11.422 -17.844 1 93.75 199 THR A N 1
ATOM 1643 C CA . THR A 1 199 ? 23.203 -11.641 -16.734 1 93.75 199 THR A CA 1
ATOM 1644 C C . THR A 1 199 ? 22.984 -13 -16.094 1 93.75 199 THR A C 1
ATOM 1646 O O . THR A 1 199 ? 23.688 -13.375 -15.156 1 93.75 199 THR A O 1
ATOM 1649 N N . GLU A 1 200 ? 22.031 -13.773 -16.578 1 96.19 200 GLU A N 1
ATOM 1650 C CA . GLU A 1 200 ? 21.766 -15.094 -16.016 1 96.19 200 GLU A CA 1
ATOM 1651 C C . GLU A 1 200 ? 22.922 -16.047 -16.281 1 96.19 200 GLU A C 1
ATOM 1653 O O . GLU A 1 200 ? 23.469 -16.062 -17.391 1 96.19 200 GLU A O 1
ATOM 1658 N N . GLY A 1 201 ? 23.297 -16.719 -15.266 1 95.81 201 GLY A N 1
ATOM 1659 C CA . GLY A 1 201 ? 24.438 -17.609 -15.359 1 95.81 201 GLY A CA 1
ATOM 1660 C C . GLY A 1 201 ? 25.719 -17 -14.805 1 95.81 201 GLY A C 1
ATOM 1661 O O . GLY A 1 201 ? 26.703 -17.719 -14.578 1 95.81 201 GLY A O 1
ATOM 1662 N N . MET A 1 202 ? 25.672 -15.727 -14.547 1 95.94 202 MET A N 1
ATOM 1663 C CA . MET A 1 202 ? 26.859 -15.031 -14.039 1 95.94 202 MET A CA 1
ATOM 1664 C C . MET A 1 202 ? 27.062 -15.32 -12.555 1 95.94 202 MET A C 1
ATOM 1666 O O . MET A 1 202 ? 26.078 -15.469 -11.812 1 95.94 202 MET A O 1
ATOM 1670 N N . TYR A 1 203 ? 28.234 -15.344 -12.203 1 96.62 203 TYR A N 1
ATOM 1671 C CA . TYR A 1 203 ? 28.594 -15.492 -10.789 1 96.62 203 TYR A CA 1
ATOM 1672 C C . TYR A 1 203 ? 28.484 -14.156 -10.062 1 96.62 203 TYR A C 1
ATOM 1674 O O . TYR A 1 203 ? 28.844 -13.109 -10.617 1 96.62 203 TYR A O 1
ATOM 1682 N N . LEU A 1 204 ? 28.031 -14.234 -8.859 1 96.31 204 LEU A N 1
ATOM 1683 C CA . LEU A 1 204 ? 27.875 -13.047 -8.023 1 96.31 204 LEU A CA 1
ATOM 1684 C C . LEU A 1 204 ? 28.938 -13.016 -6.926 1 96.31 204 LEU A C 1
ATOM 1686 O O . LEU A 1 204 ? 29.484 -14.055 -6.562 1 96.31 204 LEU A O 1
ATOM 1690 N N . SER A 1 205 ? 29.266 -11.789 -6.465 1 96.88 205 SER A N 1
ATOM 1691 C CA . SER A 1 205 ? 30.25 -11.609 -5.414 1 96.88 205 SER A CA 1
ATOM 1692 C C . SER A 1 205 ? 29.703 -10.742 -4.281 1 96.88 205 SER A C 1
ATOM 1694 O O . SER A 1 205 ? 28.984 -9.766 -4.527 1 96.88 205 SER A O 1
ATOM 1696 N N . THR A 1 206 ? 30.047 -11.078 -3.062 1 96 206 THR A N 1
ATOM 1697 C CA . THR A 1 206 ? 29.625 -10.297 -1.91 1 96 206 THR A CA 1
ATOM 1698 C C . THR A 1 206 ? 30.344 -8.953 -1.865 1 96 206 THR A C 1
ATOM 1700 O O . THR A 1 206 ? 29.969 -8.062 -1.104 1 96 206 THR A O 1
ATOM 1703 N N . ASP A 1 207 ? 31.312 -8.719 -2.777 1 94.31 207 ASP A N 1
ATOM 1704 C CA . ASP A 1 207 ? 32.062 -7.473 -2.824 1 94.31 207 ASP A CA 1
ATOM 1705 C C . ASP A 1 207 ? 31.406 -6.465 -3.762 1 94.31 207 ASP A C 1
ATOM 1707 O O . ASP A 1 207 ? 31.797 -5.289 -3.781 1 94.31 207 ASP A O 1
ATOM 1711 N N . MET A 1 208 ? 30.5 -6.895 -4.52 1 93 208 MET A N 1
ATOM 1712 C CA . MET A 1 208 ? 29.812 -5.996 -5.449 1 93 208 MET A CA 1
ATOM 1713 C C . MET A 1 208 ? 29.078 -4.898 -4.699 1 93 208 MET A C 1
ATOM 1715 O O . MET A 1 208 ? 28.453 -5.156 -3.664 1 93 208 MET A O 1
ATOM 1719 N N . THR A 1 209 ? 29.203 -3.67 -5.18 1 90.12 209 THR A N 1
ATOM 1720 C CA . THR A 1 209 ? 28.594 -2.523 -4.512 1 90.12 209 THR A CA 1
ATOM 1721 C C . THR A 1 209 ? 27.531 -1.879 -5.406 1 90.12 209 THR A C 1
ATOM 1723 O O . THR A 1 209 ? 27.578 -2.02 -6.629 1 90.12 209 THR A O 1
ATOM 1726 N N . ASP A 1 210 ? 26.578 -1.316 -4.805 1 88.31 210 ASP A N 1
ATOM 1727 C CA . ASP A 1 210 ? 25.656 -0.468 -5.559 1 88.31 210 ASP A CA 1
ATOM 1728 C C . ASP A 1 210 ? 26.219 0.946 -5.711 1 88.31 210 ASP A C 1
ATOM 1730 O O . ASP A 1 210 ? 27.375 1.201 -5.375 1 88.31 210 ASP A O 1
ATOM 1734 N N . ILE A 1 211 ? 25.391 1.875 -6.27 1 84.94 211 ILE A N 1
ATOM 1735 C CA . ILE A 1 211 ? 25.859 3.223 -6.582 1 84.94 211 ILE A CA 1
ATOM 1736 C C . ILE A 1 211 ? 26.141 3.986 -5.293 1 84.94 211 ILE A C 1
ATOM 1738 O O . ILE A 1 211 ? 26.938 4.934 -5.285 1 84.94 211 ILE A O 1
ATOM 1742 N N . ALA A 1 212 ? 25.562 3.635 -4.207 1 88.69 212 ALA A N 1
ATOM 1743 C CA . ALA A 1 212 ? 25.734 4.316 -2.926 1 88.69 212 ALA A CA 1
ATOM 1744 C C . ALA A 1 212 ? 26.859 3.68 -2.115 1 88.69 212 ALA A C 1
ATOM 1746 O O . ALA A 1 212 ? 27.156 4.117 -0.999 1 88.69 212 ALA A O 1
ATOM 1747 N N . GLY A 1 213 ? 27.453 2.656 -2.621 1 88.31 213 GLY A N 1
ATOM 1748 C CA . GLY A 1 213 ? 28.578 2.016 -1.949 1 88.31 213 GLY A CA 1
ATOM 1749 C C . GLY A 1 213 ? 28.156 0.894 -1.021 1 88.31 213 GLY A C 1
ATOM 1750 O O . GLY A 1 213 ? 28.969 0.362 -0.266 1 88.31 213 GLY A O 1
ATOM 1751 N N . ASN A 1 214 ? 26.906 0.527 -1.033 1 90.06 214 ASN A N 1
ATOM 1752 C CA . ASN A 1 214 ? 26.438 -0.585 -0.22 1 90.06 214 ASN A CA 1
ATOM 1753 C C . ASN A 1 214 ? 26.797 -1.931 -0.844 1 90.06 214 ASN A C 1
ATOM 1755 O O . ASN A 1 214 ? 27.125 -2 -2.027 1 90.06 214 ASN A O 1
ATOM 1759 N N . HIS A 1 215 ? 26.797 -2.92 -0.001 1 94.44 215 HIS A N 1
ATOM 1760 C CA . HIS A 1 215 ? 27.047 -4.289 -0.449 1 94.44 215 HIS A CA 1
ATOM 1761 C C . HIS A 1 215 ? 25.766 -5.125 -0.375 1 94.44 215 HIS A C 1
ATOM 1763 O O . HIS A 1 215 ? 25.594 -5.914 0.557 1 94.44 215 HIS A O 1
ATOM 1769 N N . PRO A 1 216 ? 24.953 -5.035 -1.397 1 93.94 216 PRO A N 1
ATOM 1770 C CA . PRO A 1 216 ? 23.641 -5.68 -1.339 1 93.94 216 PRO A CA 1
ATOM 1771 C C . PRO A 1 216 ? 23.734 -7.199 -1.208 1 93.94 216 PRO A C 1
ATOM 1773 O O . PRO A 1 216 ? 22.984 -7.805 -0.443 1 93.94 216 PRO A O 1
ATOM 1776 N N . TYR A 1 217 ? 24.641 -7.852 -1.91 1 96.38 217 TYR A N 1
ATOM 1777 C CA . TYR A 1 217 ? 24.75 -9.305 -1.884 1 96.38 217 TYR A CA 1
ATOM 1778 C C . TYR A 1 217 ? 25.312 -9.789 -0.555 1 96.38 217 TYR A C 1
ATOM 1780 O O . TYR A 1 217 ? 24.938 -10.852 -0.061 1 96.38 217 TYR A O 1
ATOM 1788 N N . LEU A 1 218 ? 26.203 -9.008 -0.02 1 96.44 218 LEU A N 1
ATOM 1789 C CA . LEU A 1 218 ? 26.703 -9.328 1.312 1 96.44 218 LEU A CA 1
ATOM 1790 C C . LEU A 1 218 ? 25.578 -9.258 2.346 1 96.44 218 LEU A C 1
ATOM 1792 O O . LEU A 1 218 ? 25.438 -10.156 3.178 1 96.44 218 LEU A O 1
ATOM 1796 N N . THR A 1 219 ? 24.906 -8.156 2.289 1 96.38 219 THR A N 1
ATOM 1797 C CA . THR A 1 219 ? 23.781 -7.969 3.203 1 96.38 219 THR A CA 1
ATOM 1798 C C . THR A 1 219 ? 22.766 -9.102 3.064 1 96.38 219 THR A C 1
ATOM 1800 O O . THR A 1 219 ? 22.297 -9.641 4.062 1 96.38 219 THR A O 1
ATOM 1803 N N . GLU A 1 220 ? 22.438 -9.461 1.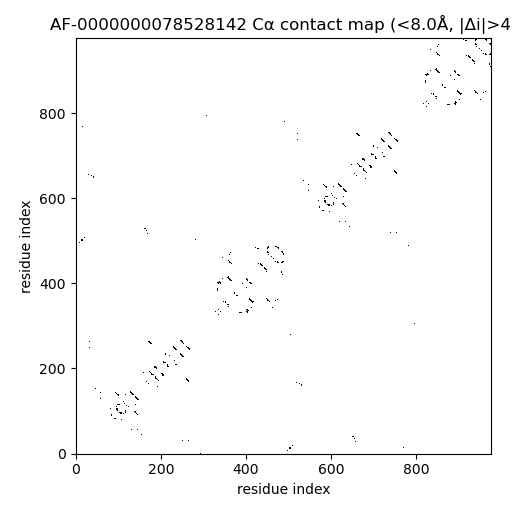839 1 96.19 220 GLU A N 1
ATOM 1804 C CA . GLU A 1 220 ? 21.484 -10.539 1.576 1 96.19 220 GLU A CA 1
ATOM 1805 C C . GLU A 1 220 ? 21.984 -11.867 2.152 1 96.19 220 GLU A C 1
ATOM 1807 O O . GLU A 1 220 ? 21.234 -12.57 2.828 1 96.19 220 GLU A O 1
ATOM 1812 N N . LEU A 1 221 ? 23.219 -12.164 1.901 1 97.5 221 LEU A N 1
ATOM 1813 C CA . LEU A 1 221 ? 23.781 -13.422 2.367 1 97.5 221 LEU A CA 1
ATOM 1814 C C . LEU A 1 221 ? 23.781 -13.484 3.891 1 97.5 221 LEU A C 1
ATOM 1816 O O . LEU A 1 221 ? 23.469 -14.523 4.477 1 97.5 221 LEU A O 1
ATOM 1820 N N . GLN A 1 222 ? 24.156 -12.391 4.516 1 97.25 222 GLN A N 1
ATOM 1821 C CA . GLN A 1 222 ? 24.188 -12.328 5.973 1 97.25 222 GLN A CA 1
ATOM 1822 C C . GLN A 1 222 ? 22.797 -12.555 6.562 1 97.25 222 GLN A C 1
ATOM 1824 O O . GLN A 1 222 ? 22.641 -13.273 7.551 1 97.25 222 GLN A O 1
ATOM 1829 N N . GLY A 1 223 ? 21.844 -11.938 5.953 1 97.44 223 GLY A N 1
ATOM 1830 C CA . GLY A 1 223 ? 20.469 -12.133 6.398 1 97.44 223 GLY A CA 1
ATOM 1831 C C . GLY A 1 223 ? 19.969 -13.555 6.203 1 97.44 223 GLY A C 1
ATOM 1832 O O . GLY A 1 223 ? 19.297 -14.109 7.07 1 97.44 223 GLY A O 1
ATOM 1833 N N . ILE A 1 224 ? 20.312 -14.117 5.125 1 97.69 224 ILE A N 1
ATOM 1834 C CA . ILE A 1 224 ? 19.922 -15.484 4.797 1 97.69 224 ILE A CA 1
ATOM 1835 C C . ILE A 1 224 ? 20.562 -16.453 5.777 1 97.69 224 ILE A C 1
ATOM 1837 O O . ILE A 1 224 ? 19.906 -17.375 6.27 1 97.69 224 ILE A O 1
ATOM 1841 N N . ASN A 1 225 ? 21.812 -16.25 6.004 1 97.62 225 ASN A N 1
ATOM 1842 C CA . ASN A 1 225 ? 22.516 -17.125 6.934 1 97.62 225 ASN A CA 1
ATOM 1843 C C . ASN A 1 225 ? 21.953 -17.016 8.344 1 97.62 225 ASN A C 1
ATOM 1845 O O . ASN A 1 225 ? 21.906 -18.016 9.07 1 97.62 225 ASN A O 1
ATOM 1849 N N . LYS A 1 226 ? 21.531 -15.891 8.68 1 97.12 226 LYS A N 1
ATOM 1850 C CA . LYS A 1 226 ? 21.078 -15.648 10.047 1 97.12 226 LYS A CA 1
ATOM 1851 C C . LYS A 1 226 ? 19.625 -16.125 10.234 1 97.12 226 LYS A C 1
ATOM 1853 O O . LYS A 1 226 ? 19.328 -16.891 11.148 1 97.12 226 LYS A O 1
ATOM 1858 N N . ASP A 1 227 ? 18.703 -15.703 9.312 1 97.38 227 ASP A N 1
ATOM 1859 C CA . ASP A 1 227 ? 17.281 -15.914 9.547 1 97.38 227 ASP A CA 1
ATOM 1860 C C . ASP A 1 227 ? 16.641 -16.719 8.414 1 97.38 227 ASP A C 1
ATOM 1862 O O . ASP A 1 227 ? 15.469 -17.078 8.492 1 97.38 227 ASP A O 1
ATOM 1866 N N . GLY A 1 228 ? 17.391 -16.938 7.348 1 98 228 GLY A N 1
ATOM 1867 C CA . GLY A 1 228 ? 16.844 -17.625 6.195 1 98 228 GLY A CA 1
ATOM 1868 C C . GLY A 1 228 ? 16.047 -16.719 5.277 1 98 228 GLY A C 1
ATOM 1869 O O . GLY A 1 228 ? 15.578 -17.141 4.219 1 98 228 GLY A O 1
ATOM 1870 N N . GLU A 1 229 ? 15.758 -15.539 5.738 1 98.12 229 GLU A N 1
ATOM 1871 C CA . GLU A 1 229 ? 15.039 -14.516 4.984 1 98.12 229 GLU A CA 1
ATOM 1872 C C . GLU A 1 229 ? 15.438 -13.109 5.441 1 98.12 229 GLU A C 1
ATOM 1874 O O . GLU A 1 229 ? 16.031 -12.945 6.512 1 98.12 229 GLU A O 1
ATOM 1879 N N . LEU A 1 230 ? 15.164 -12.055 4.566 1 97.75 230 LEU A N 1
ATOM 1880 C CA . LEU A 1 230 ? 15.445 -10.688 4.98 1 97.75 230 LEU A CA 1
ATOM 1881 C C . LEU A 1 230 ? 14.773 -9.688 4.051 1 97.75 230 LEU A C 1
ATOM 1883 O O . LEU A 1 230 ? 14.57 -9.969 2.869 1 97.75 230 LEU A O 1
ATOM 1887 N N . PHE A 1 231 ? 14.43 -8.602 4.684 1 97.12 231 PHE A N 1
ATOM 1888 C CA . PHE A 1 231 ? 14.125 -7.398 3.916 1 97.12 231 PHE A CA 1
ATOM 1889 C C . PHE A 1 231 ? 15.359 -6.516 3.785 1 97.12 231 PHE A C 1
ATOM 1891 O O . PHE A 1 231 ? 16.125 -6.371 4.738 1 97.12 231 PHE A O 1
ATOM 1898 N N . SER A 1 232 ? 15.602 -5.961 2.617 1 95.19 232 SER A N 1
ATOM 1899 C CA . SER A 1 232 ? 16.734 -5.055 2.441 1 95.19 232 SER A CA 1
ATOM 1900 C C . SER A 1 232 ? 16.422 -3.975 1.414 1 95.19 232 SER A C 1
ATOM 1902 O O . SER A 1 232 ? 15.562 -4.16 0.548 1 95.19 232 SER A O 1
ATOM 1904 N N . SER A 1 233 ? 17.047 -2.885 1.624 1 92.12 233 SER A N 1
ATOM 1905 C CA . SER A 1 233 ? 16.891 -1.782 0.681 1 92.12 233 SER A CA 1
ATOM 1906 C C . SER A 1 233 ? 18.25 -1.393 0.076 1 92.12 233 SER A C 1
ATOM 1908 O O . SER A 1 233 ? 19.266 -1.384 0.77 1 92.12 233 SER A O 1
ATOM 1910 N N . TYR A 1 234 ? 18.25 -1.129 -1.164 1 91.69 234 TYR A N 1
ATOM 1911 C CA . TYR A 1 234 ? 19.453 -0.728 -1.898 1 91.69 234 TYR A CA 1
ATOM 1912 C C . TYR A 1 234 ? 19.078 0.023 -3.172 1 91.69 234 TYR A C 1
ATOM 1914 O O . TYR A 1 234 ? 17.906 0.228 -3.461 1 91.69 234 TYR A O 1
ATOM 1922 N N . TYR A 1 235 ? 20.141 0.545 -3.824 1 89.81 235 TYR A N 1
ATOM 1923 C CA . TYR A 1 235 ? 19.906 1.282 -5.062 1 89.81 235 TYR A CA 1
ATOM 1924 C C . TYR A 1 235 ? 20.172 0.404 -6.277 1 89.81 235 TYR A C 1
ATOM 1926 O O . TYR A 1 235 ? 21.188 -0.307 -6.328 1 89.81 235 TYR A O 1
ATOM 1934 N N . PHE A 1 236 ? 19.25 0.424 -7.18 1 87.38 236 PHE A N 1
ATOM 1935 C CA . PHE A 1 236 ? 19.375 -0.407 -8.375 1 87.38 236 PHE A CA 1
ATOM 1936 C C . PHE A 1 236 ? 18.703 0.264 -9.57 1 87.38 236 PHE A C 1
ATOM 1938 O O . PHE A 1 236 ? 17.812 1.113 -9.398 1 87.38 236 PHE A O 1
ATOM 1945 N N . LYS A 1 237 ? 19.141 -0.181 -10.695 1 83.44 237 LYS A N 1
ATOM 1946 C CA . LYS A 1 237 ? 18.625 0.368 -11.945 1 83.44 237 LYS A CA 1
ATOM 1947 C C . LYS A 1 237 ? 17.188 -0.082 -12.188 1 83.44 237 LYS A C 1
ATOM 1949 O O . LYS A 1 237 ? 16.859 -1.257 -12.008 1 83.44 237 LYS A O 1
ATOM 1954 N N . GLU A 1 238 ? 16.25 0.859 -12.633 1 82.5 238 GLU A N 1
ATOM 1955 C CA . GLU A 1 238 ? 14.875 0.528 -12.984 1 82.5 238 GLU A CA 1
ATOM 1956 C C . GLU A 1 238 ? 14.805 -0.226 -14.305 1 82.5 238 GLU A C 1
ATOM 1958 O O . GLU A 1 238 ? 15.625 -0 -15.203 1 82.5 238 GLU A O 1
ATOM 1963 N N . PRO A 1 239 ? 13.812 -1.086 -14.352 1 80.06 239 PRO A N 1
ATOM 1964 C CA . PRO A 1 239 ? 13.68 -1.835 -15.602 1 80.06 239 PRO A CA 1
ATOM 1965 C C . PRO A 1 239 ? 13.477 -0.928 -16.812 1 80.06 239 PRO A C 1
ATOM 1967 O O . PRO A 1 239 ? 12.633 -0.029 -16.781 1 80.06 239 PRO A O 1
ATOM 1970 N N . GLY A 1 240 ? 14.188 -1.195 -17.812 1 76.88 240 GLY A N 1
ATOM 1971 C CA . GLY A 1 240 ? 14.031 -0.483 -19.078 1 76.88 240 GLY A CA 1
ATOM 1972 C C . GLY A 1 240 ? 14.539 0.945 -19.016 1 76.88 240 GLY A C 1
ATOM 1973 O O . GLY A 1 240 ? 14.234 1.753 -19.891 1 76.88 240 GLY A O 1
ATOM 1974 N N . SER A 1 241 ? 15.172 1.361 -17.953 1 79.25 241 SER A N 1
ATOM 1975 C CA . SER A 1 241 ? 15.672 2.725 -17.797 1 79.25 241 SER A CA 1
ATOM 1976 C C . SER A 1 241 ? 17.047 2.738 -17.125 1 79.25 241 SER A C 1
ATOM 1978 O O . SER A 1 241 ? 17.469 1.738 -16.531 1 79.25 241 SER A O 1
ATOM 1980 N N . ASP A 1 242 ? 17.797 3.754 -17.281 1 82.25 242 ASP A N 1
ATOM 1981 C CA . ASP A 1 242 ? 19.094 3.92 -16.641 1 82.25 242 ASP A CA 1
ATOM 1982 C C . ASP A 1 242 ? 18.953 4.652 -15.305 1 82.25 242 ASP A C 1
ATOM 1984 O O . ASP A 1 242 ? 19.938 4.859 -14.594 1 82.25 242 ASP A O 1
ATOM 1988 N N . LYS A 1 243 ? 17.797 4.828 -15.016 1 86 243 LYS A N 1
ATOM 1989 C CA . LYS A 1 243 ? 17.531 5.523 -13.758 1 86 243 LYS A CA 1
ATOM 1990 C C . LYS A 1 243 ? 17.75 4.594 -12.562 1 86 243 LYS A C 1
ATOM 1992 O O . LYS A 1 243 ? 17.281 3.459 -12.562 1 86 243 LYS A O 1
ATOM 1997 N N . VAL A 1 244 ? 18.531 5.125 -11.562 1 87.38 244 VAL A N 1
ATOM 1998 C CA . VAL A 1 244 ? 18.781 4.367 -10.344 1 87.38 244 VAL A CA 1
ATOM 1999 C C . VAL A 1 244 ? 17.906 4.898 -9.211 1 87.38 244 VAL A C 1
ATOM 2001 O O . VAL A 1 244 ? 17.891 6.102 -8.938 1 87.38 244 VAL A O 1
ATOM 2004 N N . SER A 1 245 ? 17.141 4.004 -8.648 1 86 245 SER A N 1
ATOM 2005 C CA . SER A 1 245 ? 16.234 4.371 -7.562 1 86 245 SER A CA 1
ATOM 2006 C C . SER A 1 245 ? 16.375 3.424 -6.379 1 86 245 SER A C 1
ATOM 2008 O O . SER A 1 245 ? 16.953 2.336 -6.508 1 86 245 SER A O 1
ATOM 2010 N N . LYS A 1 246 ? 15.969 3.943 -5.277 1 89.75 246 LYS A N 1
ATOM 2011 C CA . LYS A 1 246 ? 15.969 3.086 -4.094 1 89.75 246 LYS A CA 1
ATOM 2012 C C . LYS A 1 246 ? 14.969 1.943 -4.238 1 89.75 246 LYS A C 1
ATOM 2014 O O . LYS A 1 246 ? 13.828 2.16 -4.652 1 89.75 246 LYS A O 1
ATOM 2019 N N . LYS A 1 247 ? 15.422 0.734 -3.93 1 92.12 247 LYS A N 1
ATOM 2020 C CA . LYS A 1 247 ? 14.641 -0.486 -4.09 1 92.12 247 LYS A CA 1
ATOM 2021 C C . LYS A 1 247 ? 14.523 -1.244 -2.771 1 92.12 247 LYS A C 1
ATOM 2023 O O . LYS A 1 247 ? 15.484 -1.322 -2.008 1 92.12 247 LYS A O 1
ATOM 2028 N N . LEU A 1 248 ? 13.352 -1.683 -2.484 1 93.31 248 LEU A N 1
ATOM 2029 C CA . LEU A 1 248 ? 13.094 -2.59 -1.37 1 93.31 248 LEU A CA 1
ATOM 2030 C C . LEU A 1 248 ? 12.938 -4.023 -1.861 1 93.31 248 LEU A C 1
ATOM 2032 O O . LEU A 1 248 ? 12.188 -4.285 -2.807 1 93.31 248 LEU A O 1
ATOM 2036 N N . SER A 1 249 ? 13.633 -4.945 -1.236 1 96.06 249 SER A N 1
ATOM 2037 C CA . SER A 1 249 ? 13.539 -6.336 -1.667 1 96.06 249 SER A CA 1
ATOM 2038 C C . SER A 1 249 ? 13.32 -7.27 -0.48 1 96.06 249 SER A C 1
ATOM 2040 O O . SER A 1 249 ? 13.688 -6.941 0.65 1 96.06 249 SER A O 1
ATOM 2042 N N . TYR A 1 250 ? 12.602 -8.289 -0.745 1 97.94 250 TYR A N 1
ATOM 2043 C CA . TYR A 1 250 ? 12.477 -9.422 0.163 1 97.94 250 TYR A CA 1
ATOM 2044 C C . TYR A 1 250 ? 13.102 -10.672 -0.445 1 97.94 250 TYR A C 1
ATOM 2046 O O . TYR A 1 250 ? 12.82 -11.023 -1.595 1 97.94 250 TYR A O 1
ATOM 2054 N N . ALA A 1 251 ? 13.977 -11.273 0.341 1 98.44 251 ALA A N 1
ATOM 2055 C CA . ALA A 1 251 ? 14.656 -12.484 -0.114 1 98.44 251 ALA A CA 1
ATOM 2056 C C . ALA A 1 251 ? 14.492 -13.625 0.893 1 98.44 251 ALA A C 1
ATOM 2058 O O . ALA A 1 251 ? 14.555 -13.398 2.105 1 98.44 251 ALA A O 1
ATOM 2059 N N . LYS A 1 252 ? 14.273 -14.828 0.4 1 98.44 252 LYS A N 1
ATOM 2060 C CA . LYS A 1 252 ? 14.125 -16 1.253 1 98.44 252 LYS A CA 1
ATOM 2061 C C . LYS A 1 252 ? 14.828 -17.219 0.643 1 98.44 252 LYS A C 1
ATOM 2063 O O . LYS A 1 252 ? 14.758 -17.438 -0.567 1 98.44 252 LYS A O 1
ATOM 2068 N N . LEU A 1 253 ? 15.375 -17.953 1.522 1 98.56 253 LEU A N 1
ATOM 2069 C CA . LEU A 1 253 ? 16.125 -19.141 1.097 1 98.56 253 LEU A CA 1
ATOM 2070 C C . LEU A 1 253 ? 15.195 -20.344 0.93 1 98.56 253 LEU A C 1
ATOM 2072 O O . LEU A 1 253 ? 14.406 -20.641 1.825 1 98.56 253 LEU A O 1
ATOM 2076 N N . TYR A 1 254 ? 15.219 -20.906 -0.192 1 98.12 254 TYR A N 1
ATOM 2077 C CA . TYR A 1 254 ? 14.703 -22.25 -0.398 1 98.12 254 TYR A CA 1
ATOM 2078 C C . TYR A 1 254 ? 15.836 -23.281 -0.361 1 98.12 254 TYR A C 1
ATOM 2080 O O . TYR A 1 254 ? 16.469 -23.547 -1.385 1 98.12 254 TYR A O 1
ATOM 2088 N N . LYS A 1 255 ? 16 -23.922 0.66 1 96.62 255 LYS A N 1
ATOM 2089 C CA . LYS A 1 255 ? 17.203 -24.672 1.014 1 96.62 255 LYS A CA 1
ATOM 2090 C C . LYS A 1 255 ? 17.406 -25.859 0.084 1 96.62 255 LYS A C 1
ATOM 2092 O O . LYS A 1 255 ? 18.531 -26.188 -0.288 1 96.62 255 LYS A O 1
ATOM 2097 N N . ASP A 1 256 ? 16.344 -26.5 -0.325 1 95.44 256 ASP A N 1
ATOM 2098 C CA . ASP A 1 256 ? 16.469 -27.719 -1.131 1 95.44 256 ASP A CA 1
ATOM 2099 C C . ASP A 1 256 ? 17.172 -27.422 -2.453 1 95.44 256 ASP A C 1
ATOM 2101 O O . ASP A 1 256 ? 17.828 -28.312 -3.01 1 95.44 256 ASP A O 1
ATOM 2105 N N . TYR A 1 257 ? 17 -26.234 -2.924 1 96.94 257 TYR A N 1
ATOM 2106 C CA . TYR A 1 257 ? 17.625 -25.875 -4.191 1 96.94 257 TYR A CA 1
ATOM 2107 C C . TYR A 1 257 ? 18.781 -24.906 -3.977 1 96.94 257 TYR A C 1
ATOM 2109 O O . TYR A 1 257 ? 19.438 -24.469 -4.938 1 96.94 257 TYR A O 1
ATOM 2117 N N . ASN A 1 258 ? 18.984 -24.469 -2.697 1 97.75 258 ASN A N 1
ATOM 2118 C CA . ASN A 1 258 ? 19.906 -23.375 -2.393 1 97.75 258 ASN A CA 1
ATOM 2119 C C . ASN A 1 258 ? 19.562 -22.125 -3.186 1 97.75 258 ASN A C 1
ATOM 2121 O O . ASN A 1 258 ? 20.453 -21.422 -3.658 1 97.75 258 ASN A O 1
ATOM 2125 N N . TRP A 1 259 ? 18.312 -21.984 -3.424 1 98.44 259 TRP A N 1
ATOM 2126 C CA . TRP A 1 259 ? 17.812 -20.812 -4.141 1 98.44 259 TRP A CA 1
ATOM 2127 C C . TRP A 1 259 ? 17.469 -19.688 -3.174 1 98.44 259 TRP A C 1
ATOM 2129 O O . TRP A 1 259 ? 16.781 -19.922 -2.17 1 98.44 259 TRP A O 1
ATOM 2139 N N . VAL A 1 260 ? 17.984 -18.562 -3.432 1 98.56 260 VAL A N 1
ATOM 2140 C CA . VAL A 1 260 ? 17.438 -17.359 -2.816 1 98.56 260 VAL A CA 1
ATOM 2141 C C . VAL A 1 260 ? 16.422 -16.719 -3.748 1 98.56 260 VAL A C 1
ATOM 2143 O O . VAL A 1 260 ? 16.766 -16.156 -4.789 1 9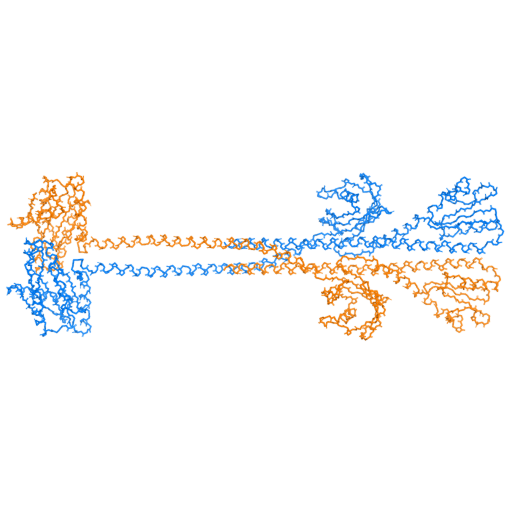8.56 260 VAL A O 1
ATOM 2146 N N . ILE A 1 261 ? 15.18 -16.828 -3.357 1 98.44 261 ILE A N 1
ATOM 2147 C CA . ILE A 1 261 ? 14.094 -16.25 -4.137 1 98.44 261 ILE A CA 1
ATOM 2148 C C . ILE A 1 261 ? 13.758 -14.859 -3.607 1 98.44 261 ILE A C 1
ATOM 2150 O O . ILE A 1 261 ? 13.461 -14.688 -2.42 1 98.44 261 ILE A O 1
ATOM 2154 N N . ALA A 1 262 ? 13.789 -13.891 -4.547 1 97.94 262 ALA A N 1
ATOM 2155 C CA . ALA A 1 262 ? 13.633 -12.508 -4.098 1 97.94 262 ALA A CA 1
ATOM 2156 C C . ALA A 1 262 ? 12.68 -11.742 -5.012 1 97.94 262 ALA A C 1
ATOM 2158 O O . ALA A 1 262 ? 12.516 -12.094 -6.18 1 97.94 262 ALA A O 1
ATOM 2159 N N . MET A 1 263 ? 12.023 -10.828 -4.43 1 96.81 263 MET A N 1
ATOM 2160 C CA . MET A 1 263 ? 11.203 -9.859 -5.156 1 96.81 263 MET A CA 1
ATOM 2161 C C . MET A 1 263 ? 11.461 -8.445 -4.652 1 96.81 263 MET A C 1
ATOM 2163 O O . MET A 1 263 ? 11.727 -8.242 -3.465 1 96.81 263 MET A O 1
ATOM 2167 N N . GLY A 1 264 ? 11.461 -7.516 -5.582 1 93.62 264 GLY A N 1
ATOM 2168 C CA . GLY A 1 264 ? 11.742 -6.141 -5.195 1 93.62 264 GLY A CA 1
ATOM 2169 C C . GLY A 1 264 ? 10.758 -5.145 -5.789 1 93.62 264 GLY A C 1
ATOM 2170 O O . GLY A 1 264 ? 10.109 -5.43 -6.801 1 93.62 264 GLY A O 1
ATOM 2171 N N . VAL A 1 265 ? 10.586 -4.035 -5.055 1 90.75 265 VAL A N 1
ATOM 2172 C CA . VAL A 1 265 ? 9.75 -2.934 -5.527 1 90.75 265 VAL A CA 1
ATOM 2173 C C . VAL A 1 265 ? 10.508 -1.613 -5.379 1 90.75 265 VAL A C 1
ATOM 2175 O O . VAL A 1 265 ? 11.289 -1.438 -4.441 1 90.75 265 VAL A O 1
ATOM 2178 N N . TYR A 1 266 ? 10.289 -0.743 -6.309 1 87.94 266 TYR A N 1
ATOM 2179 C CA . TYR A 1 266 ? 10.945 0.559 -6.246 1 87.94 266 TYR A CA 1
ATOM 2180 C C . TYR A 1 266 ? 10.141 1.532 -5.391 1 87.94 266 TYR A C 1
ATOM 2182 O O . TYR A 1 266 ? 8.906 1.532 -5.434 1 87.94 266 TYR A O 1
ATOM 2190 N N . LEU A 1 267 ? 10.805 2.367 -4.629 1 83.31 267 LEU A N 1
ATOM 2191 C CA . LEU A 1 267 ? 10.164 3.246 -3.654 1 83.31 267 LEU A CA 1
ATOM 2192 C C . LEU A 1 267 ? 9.984 4.652 -4.219 1 83.31 267 LEU A C 1
ATOM 2194 O O . LEU A 1 267 ? 9.398 5.516 -3.572 1 83.31 267 LEU A O 1
ATOM 2198 N N . ASP A 1 268 ? 10.359 4.973 -5.297 1 74.81 268 ASP A N 1
ATOM 2199 C CA . ASP A 1 268 ? 10.258 6.305 -5.883 1 74.81 268 ASP A CA 1
ATOM 2200 C C . ASP A 1 268 ? 8.805 6.664 -6.18 1 74.81 268 ASP A C 1
ATOM 2202 O O . ASP A 1 268 ? 8.461 7.84 -6.32 1 74.81 268 ASP A O 1
ATOM 2206 N N . ASP A 1 269 ? 7.945 5.797 -6.184 1 71.5 269 ASP A N 1
ATOM 2207 C CA . ASP A 1 269 ? 6.555 6.047 -6.543 1 71.5 269 ASP A CA 1
ATOM 2208 C C . ASP A 1 269 ? 5.812 6.75 -5.406 1 71.5 269 ASP A C 1
ATOM 2210 O O . ASP A 1 269 ? 4.645 7.117 -5.555 1 71.5 269 ASP A O 1
ATOM 2214 N N . LEU A 1 270 ? 6.559 6.977 -4.359 1 75.56 270 LEU A N 1
ATOM 2215 C CA . LEU A 1 270 ? 5.934 7.66 -3.232 1 75.56 270 LEU A CA 1
ATOM 2216 C C . LEU A 1 270 ? 6.039 9.172 -3.389 1 75.56 270 LEU A C 1
ATOM 2218 O O . LEU A 1 270 ? 5.289 9.922 -2.754 1 75.56 270 LEU A O 1
ATOM 2222 N N . GLN A 1 271 ? 6.961 9.57 -4.219 1 76.94 271 GLN A N 1
ATOM 2223 C CA . GLN A 1 271 ? 7.254 11 -4.34 1 76.94 271 GLN A CA 1
ATOM 2224 C C . GLN A 1 271 ? 6.086 11.75 -4.977 1 76.94 271 GLN A C 1
ATOM 2226 O O . GLN A 1 271 ? 5.684 12.805 -4.492 1 76.94 271 GLN A O 1
ATOM 2231 N N . PRO A 1 272 ? 5.547 11.148 -5.992 1 75.75 272 PRO A N 1
ATOM 2232 C CA . PRO A 1 272 ? 4.398 11.836 -6.582 1 75.75 272 PRO A CA 1
ATOM 2233 C C . PRO A 1 272 ? 3.248 12.016 -5.594 1 75.75 272 PRO A C 1
ATOM 2235 O O . PRO A 1 272 ? 2.574 13.047 -5.602 1 75.75 272 PRO A O 1
ATOM 2238 N N . TYR A 1 273 ? 3.1 11.117 -4.785 1 79.5 273 TYR A N 1
ATOM 2239 C CA . TYR A 1 273 ? 2.076 11.203 -3.748 1 79.5 273 TYR A CA 1
ATOM 2240 C C . TYR A 1 273 ? 2.389 12.328 -2.768 1 79.5 273 TYR A C 1
ATOM 2242 O O . TYR A 1 273 ? 1.509 13.117 -2.418 1 79.5 273 TYR A O 1
ATOM 2250 N N . VAL A 1 274 ? 3.555 12.391 -2.346 1 80.12 274 VAL A N 1
ATOM 2251 C CA . VAL A 1 274 ? 3.994 13.406 -1.394 1 80.12 274 VAL A CA 1
ATOM 2252 C C . VAL A 1 274 ? 3.861 14.797 -2.018 1 80.12 274 VAL A C 1
ATOM 2254 O O . VAL A 1 274 ? 3.355 15.719 -1.383 1 80.12 274 VAL A O 1
ATOM 2257 N N . ASP A 1 275 ? 4.207 14.906 -3.188 1 80.94 275 ASP A N 1
ATOM 2258 C CA . ASP A 1 275 ? 4.156 16.188 -3.885 1 80.94 275 ASP A CA 1
ATOM 2259 C C . ASP A 1 275 ? 2.719 16.672 -4.035 1 80.94 275 ASP A C 1
ATOM 2261 O O . ASP A 1 275 ? 2.43 17.859 -3.818 1 80.94 275 ASP A O 1
ATOM 2265 N N . GLN A 1 276 ? 1.867 15.797 -4.387 1 82.06 276 GLN A N 1
ATOM 2266 C CA . GLN A 1 276 ? 0.463 16.156 -4.551 1 82.06 276 GLN A CA 1
ATOM 2267 C C . GLN A 1 276 ? -0.157 16.562 -3.219 1 82.06 276 GLN A C 1
ATOM 2269 O O . GLN A 1 276 ? -0.909 17.547 -3.154 1 82.06 276 GLN A O 1
ATOM 2274 N N . THR A 1 277 ? 0.156 15.828 -2.199 1 82.25 277 THR A N 1
ATOM 2275 C CA . THR A 1 277 ? -0.362 16.125 -0.87 1 82.25 277 THR A CA 1
ATOM 2276 C C . THR A 1 277 ? 0.13 17.5 -0.394 1 82.25 277 THR A C 1
ATOM 2278 O O . THR A 1 277 ? -0.648 18.281 0.135 1 82.25 277 THR A O 1
ATOM 2281 N N . ASN A 1 278 ? 1.374 17.75 -0.602 1 80.06 278 ASN A N 1
ATOM 2282 C CA . ASN A 1 278 ? 1.96 19.031 -0.195 1 80.06 278 ASN A CA 1
ATOM 2283 C C . ASN A 1 278 ? 1.349 20.203 -0.963 1 80.06 278 ASN A C 1
ATOM 2285 O O . ASN A 1 278 ? 1.126 21.266 -0.396 1 80.06 278 ASN A O 1
ATOM 2289 N N . LYS A 1 279 ? 1.144 19.984 -2.201 1 82.44 279 LYS A N 1
ATOM 2290 C CA . LYS A 1 279 ? 0.543 21.047 -3.018 1 82.44 279 LYS A CA 1
ATOM 2291 C C . LYS A 1 279 ? -0.848 21.406 -2.508 1 82.44 279 LYS A C 1
ATOM 2293 O O . LYS A 1 279 ? -1.157 22.594 -2.328 1 82.44 279 LYS A O 1
ATOM 2298 N N . GLU A 1 280 ? -1.644 20.484 -2.229 1 81.62 280 GLU A N 1
ATOM 2299 C CA . GLU A 1 280 ? -3 20.719 -1.748 1 81.62 280 GLU A CA 1
ATOM 2300 C C . GLU A 1 280 ? -2.988 21.344 -0.356 1 81.62 280 GLU A C 1
ATOM 2302 O O . GLU A 1 280 ? -3.789 22.234 -0.062 1 81.62 280 GLU A O 1
ATOM 2307 N N . SER A 1 281 ? -2.098 20.781 0.462 1 80.12 281 SER A N 1
ATOM 2308 C CA . SER A 1 281 ? -1.957 21.344 1.805 1 80.12 281 SER A CA 1
ATOM 2309 C C . SER A 1 281 ? -1.519 22.797 1.757 1 80.12 281 SER A C 1
ATOM 2311 O O . SER A 1 281 ? -2.043 23.625 2.496 1 80.12 281 SER A O 1
ATOM 2313 N N . LYS A 1 282 ? -0.566 23.125 0.908 1 79.81 282 LYS A N 1
ATOM 2314 C CA . LYS A 1 282 ? -0.044 24.484 0.795 1 79.81 282 LYS A CA 1
ATOM 2315 C C . LYS A 1 282 ? -1.127 25.453 0.324 1 79.81 282 LYS A C 1
ATOM 2317 O O . LYS A 1 282 ? -1.183 26.594 0.776 1 79.81 282 LYS A O 1
ATOM 2322 N N . GLU A 1 283 ? -1.939 25.016 -0.58 1 79.94 283 GLU A N 1
ATOM 2323 C CA . GLU A 1 283 ? -3.041 25.844 -1.054 1 79.94 283 GLU A CA 1
ATOM 2324 C C . GLU A 1 283 ? -4.012 26.172 0.078 1 79.94 283 GLU A C 1
ATOM 2326 O O . GLU A 1 283 ? -4.441 27.328 0.22 1 79.94 283 GLU A O 1
ATOM 2331 N N . LEU A 1 284 ? -4.305 25.188 0.877 1 79.06 284 LEU A N 1
ATOM 2332 C CA . LEU A 1 284 ? -5.203 25.406 2.004 1 79.06 284 LEU A CA 1
ATOM 2333 C C . LEU A 1 284 ? -4.559 26.297 3.057 1 79.06 284 LEU A C 1
ATOM 2335 O O . LEU A 1 284 ? -5.199 27.219 3.582 1 79.06 284 LEU A O 1
ATOM 2339 N N . VAL A 1 285 ? -3.309 26.047 3.342 1 77.25 285 VAL A N 1
ATOM 2340 C CA . VAL A 1 285 ? -2.574 26.812 4.344 1 77.25 285 VAL A CA 1
ATOM 2341 C C . VAL A 1 285 ? -2.5 28.281 3.918 1 77.25 285 VAL A C 1
ATOM 2343 O O . VAL A 1 285 ? -2.648 29.172 4.746 1 77.25 285 VAL A O 1
ATOM 2346 N N . SER A 1 286 ? -2.266 28.453 2.619 1 75.94 286 SER A N 1
ATOM 2347 C CA . SER A 1 286 ? -2.195 29.828 2.115 1 75.94 286 SER A CA 1
ATOM 2348 C C . SER A 1 286 ? -3.51 30.562 2.332 1 75.94 286 SER A C 1
ATOM 2350 O O . SER A 1 286 ? -3.516 31.719 2.762 1 75.94 286 SER A O 1
ATOM 2352 N N . ARG A 1 287 ? -4.637 29.969 2.127 1 77.06 287 ARG A N 1
ATOM 2353 C CA . ARG A 1 287 ? -5.949 30.562 2.326 1 77.06 287 ARG A CA 1
ATOM 2354 C C . ARG A 1 287 ? -6.195 30.875 3.799 1 77.06 287 ARG A C 1
ATOM 2356 O O . ARG A 1 287 ? -6.652 31.969 4.141 1 77.06 287 ARG A O 1
ATOM 2363 N N . ILE A 1 288 ? -5.785 29.969 4.637 1 74.69 288 ILE A N 1
ATOM 2364 C CA . ILE A 1 288 ? -6.012 30.109 6.07 1 74.69 288 ILE A CA 1
ATOM 2365 C C . ILE A 1 288 ? -5.102 31.203 6.625 1 74.69 288 ILE A C 1
ATOM 2367 O O . ILE A 1 288 ? -5.516 31.984 7.492 1 74.69 288 ILE A O 1
ATOM 2371 N N . THR A 1 289 ? -3.881 31.266 6.133 1 74.06 289 THR A N 1
ATOM 2372 C CA . THR A 1 289 ? -2.938 32.281 6.562 1 74.06 289 THR A CA 1
ATOM 2373 C C . THR A 1 289 ? -3.471 33.688 6.242 1 74.06 289 THR A C 1
ATOM 2375 O O . THR A 1 289 ? -3.336 34.594 7.047 1 74.06 289 THR A O 1
ATOM 2378 N N . ILE A 1 290 ? -4.086 33.875 5.055 1 77.75 290 ILE A N 1
ATOM 2379 C CA . ILE A 1 290 ? -4.664 35.156 4.672 1 77.75 290 ILE A CA 1
ATOM 2380 C C . ILE A 1 290 ? -5.746 35.562 5.672 1 77.75 290 ILE A C 1
ATOM 2382 O O . ILE A 1 290 ? -5.793 36.688 6.125 1 77.75 290 ILE A O 1
ATOM 2386 N N . PHE A 1 291 ? -6.547 34.625 6.074 1 72.38 291 PHE A N 1
ATOM 2387 C CA . PHE A 1 291 ? -7.613 34.906 7.031 1 72.38 291 PHE A CA 1
ATOM 2388 C C . PHE A 1 291 ? -7.039 35.281 8.398 1 72.38 291 PHE A C 1
ATOM 2390 O O . PHE A 1 291 ? -7.578 36.125 9.086 1 72.38 291 PHE A O 1
ATOM 2397 N N . LEU A 1 292 ? -5.969 34.562 8.789 1 73.5 292 LEU A N 1
ATOM 2398 C CA . LEU A 1 292 ? -5.305 34.875 10.055 1 73.5 292 LEU A CA 1
ATOM 2399 C C . LEU A 1 292 ? -4.75 36.281 10.062 1 73.5 292 LEU A C 1
ATOM 2401 O O . LEU A 1 292 ? -4.887 37 11.055 1 73.5 292 LEU A O 1
ATOM 2405 N N . VAL A 1 293 ? -4.094 36.656 8.969 1 73.5 293 VAL A N 1
ATOM 2406 C CA . VAL A 1 293 ? -3.529 38 8.852 1 73.5 293 VAL A CA 1
ATOM 2407 C C . VAL A 1 293 ? -4.645 39.031 8.938 1 73.5 293 VAL A C 1
ATOM 2409 O O . VAL A 1 293 ? -4.508 40.062 9.625 1 73.5 293 VAL A O 1
ATOM 2412 N N . LEU A 1 294 ? -5.797 38.781 8.273 1 76.44 294 LEU A N 1
ATOM 2413 C CA . LEU A 1 294 ? -6.938 39.719 8.305 1 76.44 294 LEU A CA 1
ATOM 2414 C C . LEU A 1 294 ? -7.48 39.844 9.719 1 76.44 294 LEU A C 1
ATOM 2416 O O . LEU A 1 294 ? -7.793 40.938 10.164 1 76.44 294 LEU A O 1
ATOM 2420 N N . LEU A 1 295 ? -7.562 38.688 10.438 1 73.62 295 LEU A N 1
ATOM 2421 C CA . LEU A 1 295 ? -8.031 38.688 11.82 1 73.62 295 LEU A CA 1
ATOM 2422 C C . LEU A 1 295 ? -7.109 39.531 12.703 1 73.62 295 LEU A C 1
ATOM 2424 O O . LEU A 1 295 ? -7.574 40.281 13.562 1 73.62 295 LEU A O 1
ATOM 2428 N N . LEU A 1 296 ? -5.766 39.406 12.539 1 73 296 LEU A N 1
ATOM 2429 C CA . LEU A 1 296 ? -4.789 40.156 13.312 1 73 296 LEU A CA 1
ATOM 2430 C C . LEU A 1 296 ? -4.922 41.656 13.055 1 73 296 LEU A C 1
ATOM 2432 O O . LEU A 1 296 ? -4.836 42.469 13.984 1 73 296 LEU A O 1
ATOM 2436 N N . ILE A 1 297 ? -5.188 42 11.773 1 74.81 297 ILE A N 1
ATOM 2437 C CA . ILE A 1 297 ? -5.371 43.406 11.406 1 74.81 297 ILE A CA 1
ATOM 2438 C C . ILE A 1 297 ? -6.598 43.969 12.117 1 74.81 297 ILE A C 1
ATOM 2440 O O . ILE A 1 297 ? -6.551 45.094 12.672 1 74.81 297 ILE A O 1
ATOM 2444 N N . VAL A 1 298 ? -7.676 43.219 12.148 1 73.38 298 VAL A N 1
ATOM 2445 C CA . VAL A 1 298 ? -8.906 43.656 12.797 1 73.38 298 VAL A CA 1
ATOM 2446 C C . VAL A 1 298 ? -8.664 43.875 14.289 1 73.38 298 VAL A C 1
ATOM 2448 O O . VAL A 1 298 ? -9.125 44.844 14.867 1 73.38 298 VAL A O 1
ATOM 2451 N N . ILE A 1 299 ? -7.879 42.938 14.953 1 72.5 299 ILE A N 1
ATOM 2452 C CA . ILE A 1 299 ? -7.582 43.031 16.375 1 72.5 299 ILE A CA 1
ATOM 2453 C C . ILE A 1 299 ? -6.777 44.281 16.656 1 72.5 299 ILE A C 1
ATOM 2455 O O . ILE A 1 299 ? -7.043 45 17.641 1 72.5 299 ILE A O 1
ATOM 2459 N N . VAL A 1 300 ? -5.766 44.594 15.812 1 72.19 300 VAL A N 1
ATOM 2460 C CA . VAL A 1 300 ? -4.938 45.812 15.984 1 72.19 300 VAL A CA 1
ATOM 2461 C C . VAL A 1 300 ? -5.805 47.062 15.867 1 72.19 300 VAL A C 1
ATOM 2463 O O . VAL A 1 300 ? -5.668 47.969 16.672 1 72.19 300 VAL A O 1
ATOM 2466 N N . ILE A 1 301 ? -6.766 47.062 14.938 1 74.5 301 ILE A N 1
ATOM 2467 C CA . ILE A 1 301 ? -7.641 48.188 14.703 1 74.5 301 ILE A CA 1
ATOM 2468 C C . ILE A 1 301 ? -8.555 48.406 15.914 1 74.5 301 ILE A C 1
ATOM 2470 O O . ILE A 1 301 ? -8.688 49.5 16.422 1 74.5 301 ILE A O 1
ATOM 2474 N N . VAL A 1 302 ? -9.094 47.344 16.391 1 72.75 302 VAL A N 1
ATOM 2475 C CA . VAL A 1 302 ? -10.008 47.406 17.531 1 72.75 302 VAL A CA 1
ATOM 2476 C C . VAL A 1 302 ? -9.25 47.875 18.766 1 72.75 302 VAL A C 1
ATOM 2478 O O . VAL A 1 302 ? -9.766 48.688 19.531 1 72.75 302 VAL A O 1
ATOM 2481 N N . SER A 1 303 ? -7.977 47.375 18.953 1 71.12 303 SER A N 1
ATOM 2482 C CA . SER A 1 303 ? -7.156 47.812 20.078 1 71.12 303 SER A CA 1
ATOM 2483 C C . SER A 1 303 ? -6.836 49.281 20.016 1 71.12 303 SER A C 1
ATOM 2485 O O . SER A 1 303 ? -6.891 50 21.016 1 71.12 303 SER A O 1
ATOM 2487 N N . MET A 1 304 ? -6.605 49.719 18.781 1 71.19 304 MET A N 1
ATOM 2488 C CA . MET A 1 304 ? -6.293 51.156 18.578 1 71.19 304 MET A CA 1
ATOM 2489 C C . MET A 1 304 ? -7.508 52.031 18.859 1 71.19 304 MET A C 1
ATOM 2491 O O . MET A 1 304 ? -7.387 53.062 19.5 1 71.19 304 MET A O 1
ATOM 2495 N N . ILE A 1 305 ? -8.633 51.594 18.469 1 72.12 305 ILE A N 1
ATOM 2496 C CA . ILE A 1 305 ? -9.875 52.312 18.703 1 72.12 305 ILE A CA 1
ATOM 2497 C C . ILE A 1 305 ? -10.18 52.375 20.203 1 72.12 305 ILE A C 1
ATOM 2499 O O . ILE A 1 305 ? -10.555 53.406 20.75 1 72.12 305 ILE A O 1
ATOM 2503 N N . SER A 1 306 ? -9.906 51.25 20.891 1 71.94 306 SER A N 1
ATOM 2504 C CA . SER A 1 306 ? -10.18 51.156 22.312 1 71.94 306 SER A CA 1
ATOM 2505 C C . SER A 1 306 ? -9.297 52.125 23.109 1 71.94 306 SER A C 1
ATOM 2507 O O . SER A 1 306 ? -9.766 52.781 24.047 1 71.94 306 SER A O 1
ATOM 2509 N N . VAL A 1 307 ? -8.086 52.25 22.75 1 68.75 307 VAL A N 1
ATOM 2510 C CA . VAL A 1 307 ? -7.141 53.125 23.422 1 68.75 307 VAL A CA 1
ATOM 2511 C C . VAL A 1 307 ? -7.547 54.594 23.188 1 68.75 307 VAL A C 1
ATOM 2513 O O . VAL A 1 307 ? -7.52 55.406 24.125 1 68.75 307 VAL A O 1
ATOM 2516 N N . SER A 1 308 ? -7.961 54.875 21.953 1 70.31 308 SER A N 1
ATOM 2517 C CA . SER A 1 308 ? -8.367 56.219 21.609 1 70.31 308 SER A CA 1
ATOM 2518 C C . SER A 1 308 ? -9.609 56.656 22.391 1 70.31 308 SER A C 1
ATOM 2520 O O . SER A 1 308 ? -9.695 57.781 22.875 1 70.31 308 SER A O 1
ATOM 2522 N N . LEU A 1 309 ? -10.477 55.75 22.594 1 68.12 309 LEU A N 1
ATOM 2523 C CA . LEU A 1 309 ? -11.703 56.031 23.328 1 68.12 309 LEU A CA 1
ATOM 2524 C C . LEU A 1 309 ? -11.414 56.219 24.797 1 68.12 309 LEU A C 1
ATOM 2526 O O . LEU A 1 309 ? -11.938 57.156 25.422 1 68.12 309 LEU A O 1
ATOM 2530 N N . LEU A 1 310 ? -10.562 55.406 25.312 1 66.5 310 LEU A N 1
ATOM 2531 C CA . LEU A 1 310 ? -10.203 55.531 26.719 1 66.5 310 LEU A CA 1
ATOM 2532 C C . LEU A 1 310 ? -9.484 56.844 27 1 66.5 310 LEU A C 1
ATOM 2534 O O . LEU A 1 310 ? -9.719 57.469 28.031 1 66.5 310 LEU A O 1
ATOM 2538 N N . GLU A 1 311 ? -8.656 57.281 26.078 1 63.69 311 GLU A N 1
ATOM 2539 C CA . GLU A 1 311 ? -7.945 58.531 26.188 1 63.69 311 GLU A CA 1
ATOM 2540 C C . GLU A 1 311 ? -8.914 59.719 26.203 1 63.69 311 GLU A C 1
ATOM 2542 O O . GLU A 1 311 ? -8.758 60.656 27 1 63.69 311 GLU A O 1
ATOM 2547 N N . LYS A 1 312 ? -9.852 59.594 25.359 1 65 312 LYS A N 1
ATOM 2548 C CA . LYS A 1 312 ? -10.828 60.688 25.266 1 65 312 LYS A CA 1
ATOM 2549 C C . LYS A 1 312 ? -11.641 60.812 26.547 1 65 312 LYS A C 1
ATOM 2551 O O . LYS A 1 312 ? -11.883 61.906 27.047 1 65 312 LYS A O 1
ATOM 2556 N N . ILE A 1 313 ? -11.883 59.719 27.125 1 62.22 313 ILE A N 1
ATOM 2557 C CA . ILE A 1 313 ? -12.656 59.688 28.359 1 62.22 313 ILE A CA 1
ATOM 2558 C C . ILE A 1 313 ? -11.812 60.25 29.516 1 62.22 313 ILE A C 1
ATOM 2560 O O . ILE A 1 313 ? -12.273 61.094 30.281 1 62.22 313 ILE A O 1
ATOM 2564 N N . TYR A 1 314 ? -10.562 59.875 29.531 1 61.28 314 TYR A N 1
ATOM 2565 C CA . TYR A 1 314 ? -9.656 60.312 30.594 1 61.28 314 TYR A CA 1
ATOM 2566 C C . TYR A 1 314 ? -9.336 61.781 30.453 1 61.28 314 TYR A C 1
ATOM 2568 O O . TYR A 1 314 ? -9.305 62.5 31.438 1 61.28 314 TYR A O 1
ATOM 2576 N N . TYR A 1 315 ? -9.086 62.219 29.234 1 60.66 315 TYR A N 1
ATOM 2577 C CA . TYR A 1 315 ? -8.773 63.625 28.953 1 60.66 315 TYR A CA 1
ATOM 2578 C C . TYR A 1 315 ? -9.938 64.5 29.328 1 60.66 315 TYR A C 1
ATOM 2580 O O . TYR A 1 315 ? -9.742 65.562 29.938 1 60.66 315 TYR A O 1
ATOM 2588 N N . ARG A 1 316 ? -11.047 64.188 29.062 1 60.16 316 ARG A N 1
ATOM 2589 C CA . ARG A 1 316 ? -12.242 64.938 29.375 1 60.16 316 ARG A CA 1
ATOM 2590 C C . ARG A 1 316 ? -12.422 65.125 30.875 1 60.16 316 ARG A C 1
ATOM 2592 O O . ARG A 1 316 ? -12.758 66.188 31.359 1 60.16 316 ARG A O 1
ATOM 2599 N N . GLN A 1 317 ? -12.055 64.188 31.562 1 60.28 317 GLN A N 1
ATOM 2600 C CA . GLN A 1 317 ? -12.227 64.188 33.031 1 60.28 317 GLN A CA 1
ATOM 2601 C C . GLN A 1 317 ? -11.156 65.062 33.656 1 60.28 317 GLN A C 1
ATOM 2603 O O . GLN A 1 317 ? -11.453 65.875 34.562 1 60.28 317 GLN A O 1
ATOM 2608 N N . SER A 1 318 ? -9.984 65 33.219 1 59.28 318 SER A N 1
ATOM 2609 C CA . SER A 1 318 ? -8.891 65.812 33.781 1 59.28 318 SER A CA 1
ATOM 2610 C C . SER A 1 318 ? -9.055 67.312 33.469 1 59.28 318 SER A C 1
ATOM 2612 O O . SER A 1 318 ? -8.805 68.125 34.312 1 59.28 318 SER A O 1
ATOM 2614 N N . LYS A 1 319 ? -9.445 67.688 32.312 1 58.44 319 LYS A N 1
ATOM 2615 C CA . LYS A 1 319 ? -9.664 69.062 31.906 1 58.44 319 LYS A CA 1
ATOM 2616 C C . LYS A 1 319 ? -10.781 69.688 32.75 1 58.44 319 LYS A C 1
ATOM 2618 O O . LYS A 1 319 ? -10.664 70.875 33.156 1 58.44 319 LYS A O 1
ATOM 2623 N N . LYS A 1 320 ? -11.789 69 33 1 58.03 320 LYS A N 1
ATOM 2624 C CA . LYS A 1 320 ? -12.891 69.562 33.812 1 58.03 320 LYS A CA 1
ATOM 2625 C C . LYS A 1 320 ? -12.43 69.875 35.219 1 58.03 320 LYS A C 1
ATOM 2627 O O . LYS A 1 320 ? -12.812 70.875 35.781 1 58.03 320 LYS A O 1
ATOM 2632 N N . ALA A 1 321 ? -11.57 69.125 35.719 1 56.66 321 ALA A N 1
ATOM 2633 C CA . ALA A 1 321 ? -11.07 69.312 37.062 1 56.66 321 ALA A CA 1
ATOM 2634 C C . ALA A 1 321 ? -10.133 70.5 37.094 1 56.66 321 ALA A C 1
ATOM 2636 O O . ALA A 1 321 ? -10.211 71.375 38.031 1 56.66 321 ALA A O 1
ATOM 2637 N N . MET A 1 322 ? -9.359 70.75 36.125 1 56.84 322 MET A N 1
ATOM 2638 C CA . MET A 1 322 ? -8.398 71.875 36.062 1 56.84 322 MET A CA 1
ATOM 2639 C C . MET A 1 322 ? -9.109 73.188 35.781 1 56.84 322 MET A C 1
ATOM 2641 O O . MET A 1 322 ? -8.758 74.188 36.344 1 56.84 322 MET A O 1
ATOM 2645 N N . GLU A 1 323 ? -10.07 73.125 34.969 1 58.59 323 GLU A N 1
ATOM 2646 C CA . GLU A 1 323 ? -10.844 74.312 34.625 1 58.59 323 GLU A CA 1
ATOM 2647 C C . GLU A 1 323 ? -11.609 74.875 35.844 1 58.59 323 GLU A C 1
ATOM 2649 O O . GLU A 1 323 ? -11.711 76.062 36.062 1 58.59 323 GLU A O 1
ATOM 2654 N N . SER A 1 324 ? -12.102 73.938 36.625 1 55.88 324 SER A N 1
ATOM 2655 C CA . SER A 1 324 ? -12.773 74.375 37.844 1 55.88 324 SER A CA 1
ATOM 2656 C C . SER A 1 324 ? -11.812 75.125 38.781 1 55.88 324 SER A C 1
ATOM 2658 O O . SER A 1 324 ? -12.172 76.125 39.375 1 55.88 324 SER A O 1
ATOM 2660 N N . GLU A 1 325 ? -10.602 74.688 38.781 1 57.12 325 GLU A N 1
ATOM 2661 C CA . GLU A 1 325 ? -9.602 75.25 39.656 1 57.12 325 GLU A CA 1
ATOM 2662 C C . GLU A 1 325 ? -9.094 76.562 39.062 1 57.12 325 GLU A C 1
ATOM 2664 O O . GLU A 1 325 ? -8.766 77.5 39.812 1 57.12 325 GLU A O 1
ATOM 2669 N N . LEU A 1 326 ? -9.32 76.75 37.781 1 59.56 326 LEU A N 1
ATOM 2670 C CA . LEU A 1 326 ? -8.82 77.938 37.094 1 59.56 326 LEU A CA 1
ATOM 2671 C C . LEU A 1 326 ? -9.852 79.062 37.125 1 59.56 326 LEU A C 1
ATOM 2673 O O . LEU A 1 326 ? -9.5 80.25 37.062 1 59.56 326 LEU A O 1
ATOM 2677 N N . ASN A 1 327 ? -11.078 78.75 37.375 1 65.06 327 ASN A N 1
ATOM 2678 C CA . ASN A 1 327 ? -12.141 79.688 37.188 1 65.06 327 ASN A CA 1
ATOM 2679 C C . ASN A 1 327 ? -12.656 80.25 38.531 1 65.06 327 ASN A C 1
ATOM 2681 O O . ASN A 1 327 ? -13.555 81.062 38.594 1 65.06 327 ASN A O 1
ATOM 2685 N N . GLN A 1 328 ? -12.047 79.75 39.719 1 73.19 328 GLN A N 1
ATOM 2686 C CA . GLN A 1 328 ? -12.508 80.188 41.031 1 73.19 328 GLN A CA 1
ATOM 2687 C C . GLN A 1 328 ? -11.375 80.875 41.812 1 73.19 328 GLN A C 1
ATOM 2689 O O . GLN A 1 328 ? -10.211 80.5 41.625 1 73.19 328 GLN A O 1
ATOM 2694 N N . ASP A 1 329 ? -11.859 82 42.5 1 73.81 329 ASP A N 1
ATOM 2695 C CA . ASP A 1 329 ? -10.922 82.625 43.438 1 73.81 329 ASP A CA 1
ATOM 2696 C C . ASP A 1 329 ? -10.578 81.688 44.562 1 73.81 329 ASP A C 1
ATOM 2698 O O . ASP A 1 329 ? -11.461 81.062 45.156 1 73.81 329 ASP A O 1
ATOM 2702 N N . VAL A 1 330 ? -9.391 81.438 44.812 1 69.56 330 VAL A N 1
ATOM 2703 C CA . VAL A 1 330 ? -8.898 80.438 45.75 1 69.56 330 VAL A CA 1
ATOM 2704 C C . VAL A 1 330 ? -9.32 80.812 47.156 1 69.56 330 VAL A C 1
ATOM 2706 O O . VAL A 1 330 ? -9.633 79.938 47.969 1 69.56 330 VAL A O 1
ATOM 2709 N N . LEU A 1 331 ? -9.445 82.125 47.438 1 74.62 331 LEU A N 1
ATOM 2710 C CA . LEU A 1 331 ? -9.719 82.625 48.781 1 74.62 331 LEU A CA 1
ATOM 2711 C C . LEU A 1 331 ? -11.211 82.5 49.125 1 74.62 331 LEU A C 1
ATOM 2713 O O . LEU A 1 331 ? -11.586 82 50.188 1 74.62 331 LEU A O 1
ATOM 2717 N N . THR A 1 332 ? -12.047 83.062 48.281 1 85.31 332 THR A N 1
ATOM 2718 C CA . THR A 1 332 ? -13.461 83.25 48.594 1 85.31 332 THR A CA 1
ATOM 2719 C C . THR A 1 332 ? -14.312 82.188 47.875 1 85.31 332 THR A C 1
ATOM 2721 O O . THR A 1 332 ? -15.484 82 48.188 1 85.31 332 THR A O 1
ATOM 2724 N N . LYS A 1 333 ? -13.695 81.375 46.781 1 81.75 333 LYS A N 1
ATOM 2725 C CA . LYS A 1 333 ? -14.367 80.438 45.969 1 81.75 333 LYS A CA 1
ATOM 2726 C C . LYS A 1 333 ? -15.406 81.062 45.062 1 81.75 333 LYS A C 1
ATOM 2728 O O . LYS A 1 333 ? -16.25 80.375 44.469 1 81.75 333 LYS A O 1
ATOM 2733 N N . ALA A 1 334 ? -15.352 82.438 45.062 1 85.81 334 ALA A N 1
ATOM 2734 C CA . ALA A 1 334 ? -16.141 83.188 44.062 1 85.81 334 ALA A CA 1
ATOM 2735 C C . ALA A 1 334 ? -15.461 83.125 42.688 1 85.81 334 ALA A C 1
ATOM 2737 O O . ALA A 1 334 ? -14.328 82.625 42.562 1 85.81 334 ALA A O 1
ATOM 2738 N N . GLY A 1 335 ? -16.203 83.375 41.656 1 84.56 335 GLY A N 1
ATOM 2739 C CA . GLY A 1 335 ? -15.57 83.438 40.344 1 84.56 335 GLY A CA 1
ATOM 2740 C C . GLY A 1 335 ? -14.422 84.438 40.312 1 84.56 335 GLY A C 1
ATOM 2741 O O . GLY A 1 335 ? -14.469 85.5 41 1 84.56 335 GLY A O 1
ATOM 2742 N N . ASN A 1 336 ? -13.414 84.125 39.688 1 79.5 336 ASN A N 1
ATOM 2743 C CA . ASN A 1 336 ? -12.312 85.062 39.531 1 79.5 336 ASN A CA 1
ATOM 2744 C C . ASN A 1 336 ? -12.562 86.062 38.406 1 79.5 336 ASN A C 1
ATOM 2746 O O . ASN A 1 336 ? -13.555 85.938 37.688 1 79.5 336 ASN A O 1
ATOM 2750 N N . ARG A 1 337 ? -11.805 87.188 38.344 1 76.06 337 ARG A N 1
ATOM 2751 C CA . ARG A 1 337 ? -12 88.25 37.375 1 76.06 337 ARG A CA 1
ATOM 2752 C C . ARG A 1 337 ? -12.055 87.688 35.969 1 76.06 337 ARG A C 1
ATOM 2754 O O . ARG A 1 337 ? -12.844 88.125 35.125 1 76.06 337 ARG A O 1
ATOM 2761 N N . ARG A 1 338 ? -11.258 86.625 35.688 1 73.19 338 ARG A N 1
ATOM 2762 C CA . ARG A 1 338 ? -11.242 86 34.375 1 73.19 338 ARG A CA 1
ATOM 2763 C C . ARG A 1 338 ? -12.586 85.375 34.062 1 73.19 338 ARG A C 1
ATOM 2765 O O . ARG A 1 338 ? -13.18 85.625 33 1 73.19 338 ARG A O 1
ATOM 2772 N N . SER A 1 339 ? -12.977 84.562 34.969 1 80.31 339 SER A N 1
ATOM 2773 C CA . SER A 1 339 ? -14.273 83.938 34.812 1 80.31 339 SER A CA 1
ATOM 2774 C C . SER A 1 339 ? -15.406 84.938 34.812 1 80.31 339 SER A C 1
ATOM 2776 O O . SER A 1 339 ? -16.391 84.812 34.094 1 80.31 339 SER A O 1
ATOM 2778 N N . GLY A 1 340 ? -15.242 85.875 35.594 1 87.5 340 GLY A N 1
ATOM 2779 C CA . GLY A 1 340 ? -16.234 86.938 35.688 1 87.5 340 GLY A CA 1
ATOM 2780 C C . GLY A 1 340 ? -16.406 87.75 34.406 1 87.5 340 GLY A C 1
ATOM 2781 O O . GLY A 1 340 ? -17.531 88.062 34 1 87.5 340 GLY A O 1
ATOM 2782 N N . THR A 1 341 ? -15.25 88.062 33.812 1 83.38 341 THR A N 1
ATOM 2783 C CA . THR A 1 341 ? -15.297 88.75 32.531 1 83.38 341 THR A CA 1
ATOM 2784 C C . THR A 1 341 ? -16.094 87.938 31.5 1 83.38 341 THR A C 1
ATOM 2786 O O . THR A 1 341 ? -16.891 88.5 30.734 1 83.38 341 THR A O 1
ATOM 2789 N N . ASN A 1 342 ? -15.883 86.625 31.516 1 84.81 342 ASN A N 1
ATOM 2790 C CA . ASN A 1 342 ? -16.641 85.688 30.641 1 84.81 342 ASN A CA 1
ATOM 2791 C C . ASN A 1 342 ? -18.125 85.75 30.969 1 84.81 342 ASN A C 1
ATOM 2793 O O . ASN A 1 342 ? -18.969 85.75 30.078 1 84.81 342 ASN A O 1
ATOM 2797 N N . ASP A 1 343 ? -18.422 85.688 32.219 1 89.56 343 ASP A N 1
ATOM 2798 C CA . ASP A 1 343 ? -19.812 85.75 32.688 1 89.56 343 ASP A CA 1
ATOM 2799 C C . ASP A 1 343 ? -20.5 87.062 32.312 1 89.56 343 ASP A C 1
ATOM 2801 O O . ASP A 1 343 ? -21.641 87 31.859 1 89.56 343 ASP A O 1
ATOM 2805 N N . LEU A 1 344 ? -19.797 88.125 32.438 1 92.31 344 LEU A N 1
ATOM 2806 C CA . LEU A 1 344 ? -20.328 89.438 32.125 1 92.31 344 LEU A CA 1
ATOM 2807 C C . LEU A 1 344 ? -20.547 89.562 30.625 1 92.31 344 LEU A C 1
ATOM 2809 O O . LEU A 1 344 ? -21.547 90.125 30.172 1 92.31 344 LEU A O 1
ATOM 2813 N N . THR A 1 345 ? -19.578 89.062 29.859 1 91.5 345 THR A N 1
ATOM 2814 C CA . THR A 1 345 ? -19.688 89.062 28.406 1 91.5 345 THR A CA 1
ATOM 2815 C C . THR A 1 345 ? -20.891 88.25 27.953 1 91.5 345 THR A C 1
ATOM 2817 O O . THR A 1 345 ? -21.656 88.688 27.109 1 91.5 345 THR A O 1
ATOM 2820 N N . ASN A 1 346 ? -21.078 87.125 28.562 1 90.94 346 ASN A N 1
ATOM 2821 C CA . ASN A 1 346 ? -22.219 86.312 28.234 1 90.94 346 ASN A CA 1
ATOM 2822 C C . ASN A 1 346 ? -23.547 86.938 28.641 1 90.94 346 ASN A C 1
ATOM 2824 O O . ASN A 1 346 ? -24.531 86.875 27.906 1 90.94 346 ASN A O 1
ATOM 2828 N N . ALA A 1 347 ? -23.547 87.5 29.766 1 92.44 347 ALA A N 1
ATOM 2829 C CA . ALA A 1 347 ? -24.734 88.188 30.234 1 92.44 347 ALA A CA 1
ATOM 2830 C C . ALA A 1 347 ? -25.109 89.375 29.297 1 92.44 347 ALA A C 1
ATOM 2832 O O . ALA A 1 347 ? -26.297 89.562 29.016 1 92.44 347 ALA A O 1
ATOM 2833 N N . PHE A 1 348 ? -24.125 90.062 28.828 1 94.25 348 PHE A N 1
ATOM 2834 C CA . PHE A 1 348 ? -24.359 91.188 27.906 1 94.25 348 PHE A CA 1
ATOM 2835 C C . PHE A 1 348 ? -24.906 90.688 26.578 1 94.25 348 PHE A C 1
ATOM 2837 O O . PHE A 1 348 ? -25.812 91.25 25.984 1 94.25 348 PHE A O 1
ATOM 2844 N N . LYS A 1 349 ? -24.344 89.562 26.109 1 93.06 349 LYS A N 1
ATOM 2845 C CA . LYS A 1 349 ? -24.828 88.938 24.875 1 93.06 349 LYS A CA 1
ATOM 2846 C C . LYS A 1 349 ? -26.297 88.5 25.016 1 93.06 349 LYS A C 1
ATOM 2848 O O . LYS A 1 349 ? -27.094 88.688 24.094 1 93.06 349 LYS A O 1
ATOM 2853 N N . GLU A 1 350 ? -26.625 87.938 26.078 1 91.38 350 GLU A N 1
ATOM 2854 C CA . GLU A 1 350 ? -28 87.5 26.344 1 91.38 350 GLU A CA 1
ATOM 2855 C C . GLU A 1 350 ? -28.938 88.75 26.375 1 91.38 350 GLU A C 1
ATOM 2857 O O . GLU A 1 350 ? -30.078 88.625 25.906 1 91.38 350 GLU A O 1
ATOM 2862 N N . PHE A 1 351 ? -28.531 89.812 26.906 1 92.19 351 PHE A N 1
ATOM 2863 C CA . PHE A 1 351 ? -29.297 91.062 26.938 1 92.19 351 PHE A CA 1
ATOM 2864 C C . PHE A 1 351 ? -29.578 91.562 25.531 1 92.19 351 PHE A C 1
ATOM 2866 O O . PHE A 1 351 ? -30.688 92 25.219 1 92.19 351 PHE A O 1
ATOM 2873 N N . LYS A 1 352 ? -28.562 91.438 24.781 1 92.06 352 LYS A N 1
ATOM 2874 C CA . LYS A 1 352 ? -28.734 91.938 23.406 1 92.06 352 LYS A CA 1
ATOM 2875 C C . LYS A 1 352 ? -29.719 91 22.656 1 92.06 352 LYS A C 1
ATOM 2877 O O . LYS A 1 352 ? -30.453 91.5 21.781 1 92.06 352 LYS A O 1
ATOM 2882 N N . ARG A 1 353 ? -29.828 89.875 23.078 1 90.69 353 ARG A N 1
ATOM 2883 C CA . ARG A 1 353 ? -30.719 88.875 22.422 1 90.69 353 ARG A CA 1
ATOM 2884 C C . ARG A 1 353 ? -32.125 89 22.969 1 90.69 353 ARG A C 1
ATOM 2886 O O . ARG A 1 353 ? -33.125 89 22.219 1 90.69 353 ARG A O 1
ATOM 2893 N N . THR A 1 354 ? -32.344 89 24.219 1 89.44 354 THR A N 1
ATOM 2894 C CA . THR A 1 354 ? -33.656 88.875 24.859 1 89.44 354 THR A CA 1
ATOM 2895 C C . THR A 1 354 ? -34.219 90.25 25.234 1 89.44 354 THR A C 1
ATOM 2897 O O . THR A 1 354 ? -35.406 90.438 25.453 1 89.44 354 THR A O 1
ATOM 2900 N N . GLY A 1 355 ? -33.312 91.25 25.484 1 89.69 355 GLY A N 1
ATOM 2901 C CA . GLY A 1 355 ? -33.75 92.562 25.906 1 89.69 355 GLY A CA 1
ATOM 2902 C C . GLY A 1 355 ? -33.844 92.688 27.406 1 89.69 355 GLY A C 1
ATOM 2903 O O . GLY A 1 355 ? -34.125 93.75 27.922 1 89.69 355 GLY A O 1
ATOM 2904 N N . LEU A 1 356 ? -33.625 91.625 28.078 1 89.5 356 LEU A N 1
ATOM 2905 C CA . LEU A 1 356 ? -33.719 91.625 29.531 1 89.5 356 LEU A CA 1
ATOM 2906 C C . LEU A 1 356 ? -32.312 91.812 30.156 1 89.5 356 LEU A C 1
ATOM 2908 O O . LEU A 1 356 ? -31.406 91 29.859 1 89.5 356 LEU A O 1
ATOM 2912 N N . SER A 1 357 ? -32.156 92.812 30.938 1 92.38 357 SER A N 1
ATOM 2913 C CA . SER A 1 357 ? -30.859 93.062 31.594 1 92.38 357 SER A CA 1
ATOM 2914 C C . SER A 1 357 ? -30.844 92.5 33 1 92.38 357 SER A C 1
ATOM 2916 O O . SER A 1 357 ? -31.797 92.688 33.781 1 92.38 357 SER A O 1
ATOM 2918 N N . PRO A 1 358 ? -29.781 91.75 33.312 1 93 358 PRO A N 1
ATOM 2919 C CA . PRO A 1 358 ? -29.578 91.438 34.719 1 93 358 PRO A CA 1
ATOM 2920 C C . PRO A 1 358 ? -29.156 92.625 35.531 1 93 358 PRO A C 1
ATOM 2922 O O . PRO A 1 358 ? -28.766 93.688 34.969 1 93 358 PRO A O 1
ATOM 2925 N N . GLY A 1 359 ? -29.469 92.625 36.844 1 94.69 359 GLY A N 1
ATOM 2926 C CA . GLY A 1 359 ? -28.906 93.625 37.719 1 94.69 359 GLY A CA 1
ATOM 2927 C C . GLY A 1 359 ? -27.406 93.438 37.938 1 94.69 359 GLY A C 1
ATOM 2928 O O . GLY A 1 359 ? -26.922 92.312 38.125 1 94.69 359 GLY A O 1
ATOM 2929 N N . ILE A 1 360 ? -26.625 94.5 37.75 1 95.94 360 ILE A N 1
ATOM 2930 C CA . ILE A 1 360 ? -25.188 94.562 38.031 1 95.94 360 ILE A CA 1
ATOM 2931 C C . ILE A 1 360 ? -24.953 95.25 39.375 1 95.94 360 ILE A C 1
ATOM 2933 O O . ILE A 1 360 ? -25.281 96.438 39.531 1 95.94 360 ILE A O 1
ATOM 2937 N N . MET A 1 361 ? -24.438 94.438 40.281 1 96.06 361 MET A N 1
ATOM 2938 C CA . MET A 1 361 ? -24.141 94.938 41.625 1 96.06 361 MET A CA 1
ATOM 2939 C C . MET A 1 361 ? -22.641 95 41.875 1 96.06 361 MET A C 1
ATOM 2941 O O . MET A 1 361 ? -21.938 94 41.688 1 96.06 361 MET A O 1
ATOM 2945 N N . MET A 1 362 ? -22.156 96.125 42.125 1 94.88 362 MET A N 1
ATOM 2946 C CA . MET A 1 362 ? -20.766 96.25 42.562 1 94.88 362 MET A CA 1
ATOM 2947 C C . MET A 1 362 ? -20.703 96.562 44.062 1 94.88 362 MET A C 1
ATOM 2949 O O . MET A 1 362 ? -21.438 97.438 44.562 1 94.88 362 MET A O 1
ATOM 2953 N N . CYS A 1 363 ? -19.906 95.75 44.75 1 94.56 363 CYS A N 1
ATOM 2954 C CA . CYS A 1 363 ? -19.797 95.938 46.188 1 94.56 363 CYS A CA 1
ATOM 2955 C C . CYS A 1 363 ? -18.344 96.062 46.594 1 94.56 363 CYS A C 1
ATOM 2957 O O . CYS A 1 363 ? -17.453 95.5 45.969 1 94.56 363 CYS A O 1
ATOM 2959 N N . ASP A 1 364 ? -18.156 96.812 47.562 1 91.94 364 ASP A N 1
ATOM 2960 C CA . ASP A 1 364 ? -16.844 97.062 48.156 1 91.94 364 ASP A CA 1
ATOM 2961 C C . ASP A 1 364 ? -16.938 97 49.688 1 91.94 364 ASP A C 1
ATOM 2963 O O . ASP A 1 364 ? -17.859 97.562 50.281 1 91.94 364 ASP A O 1
ATOM 2967 N N . VAL A 1 365 ? -16 96.312 50.281 1 92.88 365 VAL A N 1
ATOM 2968 C CA . VAL A 1 365 ? -15.961 96.25 51.75 1 92.88 365 VAL A CA 1
ATOM 2969 C C . VAL A 1 365 ? -15.43 97.562 52.312 1 92.88 365 VAL A C 1
ATOM 2971 O O . VAL A 1 365 ? -14.336 98 51.969 1 92.88 365 VAL A O 1
ATOM 2974 N N . ASP A 1 366 ? -16.25 98.125 53.25 1 91.06 366 ASP A N 1
ATOM 2975 C CA . ASP A 1 366 ? -15.914 99.438 53.812 1 91.06 366 ASP A CA 1
ATOM 2976 C C . ASP A 1 366 ? -14.719 99.375 54.75 1 91.06 366 ASP A C 1
ATOM 2978 O O . ASP A 1 366 ? -14.672 98.5 55.625 1 91.06 366 ASP A O 1
ATOM 2982 N N . HIS A 1 367 ? -13.758 100.25 54.562 1 86.69 367 HIS A N 1
ATOM 2983 C CA . HIS A 1 367 ? -12.57 100.375 55.438 1 86.69 367 HIS A CA 1
ATOM 2984 C C . HIS A 1 367 ? -11.82 99.062 55.531 1 86.69 367 HIS A C 1
ATOM 2986 O O . HIS A 1 367 ? -11.43 98.625 56.625 1 86.69 367 HIS A O 1
ATOM 2992 N N . PHE A 1 368 ? -11.734 98.375 54.438 1 86.38 368 PHE A N 1
ATOM 2993 C CA . PHE A 1 368 ? -11.102 97.062 54.438 1 86.38 368 PHE A CA 1
ATOM 2994 C C . PHE A 1 368 ? -9.648 97.188 54.875 1 86.38 368 PHE A C 1
ATOM 2996 O O . PHE A 1 368 ? -9.133 96.312 55.562 1 86.38 368 PHE A O 1
ATOM 3003 N N . LYS A 1 369 ? -9.039 98.188 54.406 1 75.56 369 LYS A N 1
ATOM 3004 C CA . LYS A 1 369 ? -7.66 98.438 54.844 1 75.56 369 LYS A CA 1
ATOM 3005 C C . LYS A 1 369 ? -7.559 98.562 56.344 1 75.56 369 LYS A C 1
ATOM 3007 O O . LYS A 1 369 ? -6.605 98.062 56.969 1 75.56 369 LYS A O 1
ATOM 3012 N N . GLY A 1 370 ? -8.422 99.25 56.938 1 80.06 370 GLY A N 1
ATOM 3013 C CA . GLY A 1 370 ? -8.477 99.375 58.375 1 80.06 370 GLY A CA 1
ATOM 3014 C C . GLY A 1 370 ? -8.602 98.062 59.094 1 80.06 370 GLY A C 1
ATOM 3015 O O . GLY A 1 370 ? -7.98 97.875 60.156 1 80.06 370 GLY A O 1
ATOM 3016 N N . ILE A 1 371 ? -9.352 97.188 58.531 1 84.38 371 ILE A N 1
ATOM 3017 C CA . ILE A 1 371 ? -9.523 95.812 59.062 1 84.38 371 ILE A CA 1
ATOM 3018 C C . ILE A 1 371 ? -8.203 95.062 59 1 84.38 371 ILE A C 1
ATOM 3020 O O . ILE A 1 371 ? -7.797 94.438 59.969 1 84.38 371 ILE A O 1
ATOM 3024 N N . ASN A 1 372 ? -7.586 95.188 57.906 1 77.56 372 ASN A N 1
ATOM 3025 C CA . ASN A 1 372 ? -6.297 94.5 57.75 1 77.56 372 ASN A CA 1
ATOM 3026 C C . ASN A 1 372 ? -5.254 95.062 58.719 1 77.56 372 ASN A C 1
ATOM 3028 O O . ASN A 1 372 ? -4.469 94.312 59.281 1 77.56 372 ASN A O 1
ATOM 3032 N N . ASP A 1 373 ? -5.297 96.312 58.844 1 72.31 373 ASP A N 1
ATOM 3033 C CA . ASP A 1 373 ? -4.324 97 59.688 1 72.31 373 ASP A CA 1
ATOM 3034 C C . ASP A 1 373 ? -4.539 96.688 61.156 1 72.31 373 ASP A C 1
ATOM 3036 O O . ASP A 1 373 ? -3.574 96.5 61.906 1 72.31 373 ASP A O 1
ATOM 3040 N N . LYS A 1 374 ? -5.785 96.562 61.438 1 78.31 374 LYS A N 1
ATOM 3041 C CA . LYS A 1 374 ? -6.141 96.375 62.844 1 78.31 374 LYS A CA 1
ATOM 3042 C C . LYS A 1 374 ? -6.051 94.875 63.219 1 78.31 374 LYS A C 1
ATOM 3044 O O . LYS A 1 374 ? -5.578 94.562 64.312 1 78.31 374 LYS A O 1
ATOM 3049 N N . TYR A 1 375 ? -6.465 94 62.312 1 79.19 375 TYR A N 1
ATOM 3050 C CA . TYR A 1 375 ? -6.625 92.625 62.688 1 79.19 375 TYR A CA 1
ATOM 3051 C C . TYR A 1 375 ? -5.668 91.75 61.906 1 79.19 375 TYR A C 1
ATOM 3053 O O . TYR A 1 375 ? -5.547 90.562 62.188 1 79.19 375 TYR A O 1
ATOM 3061 N N . GLY A 1 376 ? -5.082 92.312 60.938 1 75.5 376 GLY A N 1
ATOM 3062 C CA . GLY A 1 376 ? -4.16 91.5 60.125 1 75.5 376 GLY A CA 1
ATOM 3063 C C . GLY A 1 376 ? -4.762 91.062 58.812 1 75.5 376 GLY A C 1
ATOM 3064 O O . GLY A 1 376 ? -5.984 91.062 58.656 1 75.5 376 GLY A O 1
ATOM 3065 N N . HIS A 1 377 ? -3.965 90.625 57.812 1 74.12 377 HIS A N 1
ATOM 3066 C CA . HIS A 1 377 ? -4.395 90.188 56.469 1 74.12 377 HIS A CA 1
ATOM 3067 C C . HIS A 1 377 ? -5.188 88.875 56.531 1 74.12 377 HIS A C 1
ATOM 3069 O O . HIS A 1 377 ? -6.098 88.688 55.719 1 74.12 377 HIS A O 1
ATOM 3075 N N . SER A 1 378 ? -4.82 88.062 57.375 1 77.38 378 SER A N 1
ATOM 3076 C CA . SER A 1 378 ? -5.562 86.812 57.531 1 77.38 378 SER A CA 1
ATOM 3077 C C . SER A 1 378 ? -7.008 87.062 57.906 1 77.38 378 SER A C 1
ATOM 3079 O O . SER A 1 378 ? -7.922 86.438 57.438 1 77.38 378 SER A O 1
ATOM 3081 N N . ALA A 1 379 ? -7.098 88.062 58.844 1 81.75 379 ALA A N 1
ATOM 3082 C CA . ALA A 1 379 ? -8.445 88.438 59.281 1 81.75 379 ALA A CA 1
ATOM 3083 C C . ALA A 1 379 ? -9.227 89.062 58.125 1 81.75 379 ALA A C 1
ATOM 3085 O O . ALA A 1 379 ? -10.43 88.812 57.969 1 81.75 379 ALA A O 1
ATOM 3086 N N . GLY A 1 380 ? -8.555 89.812 57.344 1 85.75 380 GLY A N 1
ATOM 3087 C CA . GLY A 1 380 ? -9.18 90.375 56.156 1 85.75 380 GLY A CA 1
ATOM 3088 C C . GLY A 1 380 ? -9.633 89.312 55.156 1 85.75 380 GLY A C 1
ATOM 3089 O O . GLY A 1 380 ? -10.734 89.375 54.625 1 85.75 380 GLY A O 1
ATOM 3090 N N . ASP A 1 381 ? -8.812 88.375 55.031 1 81.94 381 ASP A N 1
ATOM 3091 C CA . ASP A 1 381 ? -9.141 87.25 54.156 1 81.94 381 ASP A CA 1
ATOM 3092 C C . ASP A 1 381 ? -10.383 86.5 54.656 1 81.94 381 ASP A C 1
ATOM 3094 O O . ASP A 1 381 ? -11.242 86.125 53.875 1 81.94 381 ASP A O 1
ATOM 3098 N N . MET A 1 382 ? -10.406 86.25 55.844 1 86.38 382 MET A N 1
ATOM 3099 C CA . MET A 1 382 ? -11.562 85.562 56.438 1 86.38 382 MET A CA 1
ATOM 3100 C C . MET A 1 382 ? -12.82 86.438 56.25 1 86.38 382 MET A C 1
ATOM 3102 O O . MET A 1 382 ? -13.906 85.875 56.031 1 86.38 382 MET A O 1
ATOM 3106 N N . ALA A 1 383 ? -12.625 87.75 56.469 1 89.56 383 ALA A N 1
ATOM 3107 C CA . ALA A 1 383 ? -13.758 88.625 56.281 1 89.56 383 ALA A CA 1
ATOM 3108 C C . ALA A 1 383 ? -14.312 88.562 54.844 1 89.56 383 ALA A C 1
ATOM 3110 O O . ALA A 1 383 ? -15.523 88.5 54.656 1 89.56 383 ALA A O 1
ATOM 3111 N N . LEU A 1 384 ? -13.422 88.5 53.906 1 90.5 384 LEU A N 1
ATOM 3112 C CA . LEU A 1 384 ? -13.828 88.375 52.531 1 90.5 384 LEU A CA 1
ATOM 3113 C C . LEU A 1 384 ? -14.531 87.062 52.25 1 90.5 384 LEU A C 1
ATOM 3115 O O . LEU A 1 384 ? -15.562 87 51.562 1 90.5 384 LEU A O 1
ATOM 3119 N N . ALA A 1 385 ? -13.984 86.062 52.781 1 89.06 385 ALA A N 1
ATOM 3120 C CA . ALA A 1 385 ? -14.57 84.688 52.594 1 89.06 385 ALA A CA 1
ATOM 3121 C C . ALA A 1 385 ? -15.969 84.625 53.219 1 89.06 385 ALA A C 1
ATOM 3123 O O . ALA A 1 385 ? -16.891 84.125 52.594 1 89.06 385 ALA A O 1
ATOM 3124 N N . GLU A 1 386 ? -16.062 85.062 54.344 1 90.19 386 GLU A N 1
ATOM 3125 C CA . GLU A 1 386 ? -17.359 85.062 55.031 1 90.19 386 GLU A CA 1
ATOM 3126 C C . GLU A 1 386 ? -18.359 86 54.281 1 90.19 386 GLU A C 1
ATOM 3128 O O . GLU A 1 386 ? -19.562 85.688 54.281 1 90.19 386 GLU A O 1
ATOM 3133 N N . PHE A 1 387 ? -17.891 87 53.844 1 90.19 387 PHE A N 1
ATOM 3134 C CA . PHE A 1 387 ? -18.734 87.875 53.031 1 90.19 387 PHE A CA 1
ATOM 3135 C C . PHE A 1 387 ? -19.312 87.125 51.844 1 90.19 387 PHE A C 1
ATOM 3137 O O . PHE A 1 387 ? -20.516 87.188 51.594 1 90.19 387 PHE A O 1
ATOM 3144 N N . VAL A 1 388 ? -18.469 86.438 51.125 1 92.5 388 VAL A N 1
ATOM 3145 C CA . VAL A 1 388 ? -18.906 85.625 49.969 1 92.5 388 VAL A CA 1
ATOM 3146 C C . VAL A 1 388 ? -19.875 84.562 50.406 1 92.5 388 VAL A C 1
ATOM 3148 O O . VAL A 1 388 ? -20.859 84.25 49.719 1 92.5 388 VAL A O 1
ATOM 3151 N N . ASN A 1 389 ? -19.672 84 51.5 1 89.88 389 ASN A N 1
ATOM 3152 C CA . ASN A 1 389 ? -20.578 83 52.031 1 89.88 389 ASN A CA 1
ATOM 3153 C C . ASN A 1 389 ? -21.969 83.562 52.281 1 89.88 389 ASN A C 1
ATOM 3155 O O . ASN A 1 389 ? -22.969 82.938 52.031 1 89.88 389 ASN A O 1
ATOM 3159 N N . VAL A 1 390 ? -22.016 84.688 52.844 1 88.75 390 VAL A N 1
ATOM 3160 C CA . VAL A 1 390 ? -23.297 85.375 53.094 1 88.75 390 VAL A CA 1
ATOM 3161 C C . VAL A 1 390 ? -23.984 85.625 51.75 1 88.75 390 VAL A C 1
ATOM 3163 O O . VAL A 1 390 ? -25.203 85.5 51.625 1 88.75 390 VAL A O 1
ATOM 3166 N N . MET A 1 391 ? -23.203 86.125 50.844 1 90.56 391 MET A N 1
ATOM 3167 C CA . MET A 1 391 ? -23.734 86.375 49.5 1 90.56 391 MET A CA 1
ATOM 3168 C C . MET A 1 391 ? -24.359 85.125 48.906 1 90.56 391 MET A C 1
ATOM 3170 O O . MET A 1 391 ? -25.453 85.188 48.344 1 90.56 391 MET A O 1
ATOM 3174 N N . LYS A 1 392 ? -23.609 84.125 49.031 1 88.94 392 LYS A N 1
ATOM 3175 C CA . LYS A 1 392 ? -24.062 82.875 48.469 1 88.94 392 LYS A CA 1
ATOM 3176 C C . LYS A 1 392 ? -25.375 82.438 49.125 1 88.94 392 LYS A C 1
ATOM 3178 O O . LYS A 1 392 ? -26.203 81.75 48.469 1 88.94 392 LYS A O 1
ATOM 3183 N N . GLY A 1 393 ? -25.594 82.625 50.344 1 86.88 393 GLY A N 1
ATOM 3184 C CA . GLY A 1 393 ? -26.797 82.312 51.062 1 86.88 393 GLY A CA 1
ATOM 3185 C C . GLY A 1 393 ? -27.969 83.25 50.75 1 86.88 393 GLY A C 1
ATOM 3186 O O . GLY A 1 393 ? -29.125 82.812 50.906 1 86.88 393 GLY A O 1
ATOM 3187 N N . THR A 1 394 ? -27.703 84.375 50.344 1 85.88 394 THR A N 1
ATOM 3188 C CA . THR A 1 394 ? -28.734 85.375 50.094 1 85.88 394 THR A CA 1
ATOM 3189 C C . THR A 1 394 ? -29.125 85.375 48.594 1 85.88 394 THR A C 1
ATOM 3191 O O . THR A 1 394 ? -30.281 85.688 48.25 1 85.88 394 THR A O 1
ATOM 3194 N N . LEU A 1 395 ? -28.141 85 47.75 1 88.5 395 LEU A N 1
ATOM 3195 C CA . LEU A 1 395 ? -28.359 85.062 46.312 1 88.5 395 LEU A CA 1
ATOM 3196 C C . LEU A 1 395 ? -28.906 83.75 45.781 1 88.5 395 LEU A C 1
ATOM 3198 O O . LEU A 1 395 ? -28.859 82.75 46.5 1 88.5 395 LEU A O 1
ATOM 3202 N N . ARG A 1 396 ? -29.375 83.688 44.5 1 85 396 ARG A N 1
ATOM 3203 C CA . ARG A 1 396 ? -29.891 82.5 43.844 1 85 396 ARG A CA 1
ATOM 3204 C C . ARG A 1 396 ? -28.766 81.75 43.156 1 85 396 ARG A C 1
ATOM 3206 O O . ARG A 1 396 ? -27.688 82.312 42.906 1 85 396 ARG A O 1
ATOM 3213 N N . SER A 1 397 ? -29.125 80.562 42.844 1 83.94 397 SER A N 1
ATOM 3214 C CA . SER A 1 397 ? -28.172 79.688 42.188 1 83.94 397 SER A CA 1
ATOM 3215 C C . SER A 1 397 ? -27.797 80.188 40.812 1 83.94 397 SER A C 1
ATOM 3217 O O . SER A 1 397 ? -26.719 79.875 40.312 1 83.94 397 SER A O 1
ATOM 3219 N N . THR A 1 398 ? -28.672 81 40.156 1 85.38 398 THR A N 1
ATOM 3220 C CA . THR A 1 398 ? -28.453 81.5 38.812 1 85.38 398 THR A CA 1
ATOM 3221 C C . THR A 1 398 ? -27.562 82.75 38.844 1 85.38 398 THR A C 1
ATOM 3223 O O . THR A 1 398 ? -27.031 83.188 37.812 1 85.38 398 THR A O 1
ATOM 3226 N N . ASP A 1 399 ? -27.469 83.375 40.062 1 89.38 399 ASP A N 1
ATOM 3227 C CA . ASP A 1 399 ? -26.641 84.625 40.219 1 89.38 399 ASP A CA 1
ATOM 3228 C C . ASP A 1 399 ? -25.156 84.25 40.281 1 89.38 399 ASP A C 1
ATOM 3230 O O . ASP A 1 399 ? -24.797 83.125 40.656 1 89.38 399 ASP A O 1
ATOM 3234 N N . LYS A 1 400 ? -24.328 85.125 39.812 1 92.75 400 LYS A N 1
ATOM 3235 C CA . LYS A 1 400 ? -22.891 84.875 39.781 1 92.75 400 LYS A CA 1
ATOM 3236 C C . LYS A 1 400 ? -22.141 85.875 40.656 1 92.75 400 LYS A C 1
ATOM 3238 O O . LYS A 1 400 ? -22.391 87.125 40.594 1 92.75 400 LYS A O 1
ATOM 3243 N N . ILE A 1 401 ? -21.328 85.375 41.594 1 94.12 401 ILE A N 1
ATOM 3244 C CA . ILE A 1 401 ? -20.469 86.25 42.438 1 94.12 401 ILE A CA 1
ATOM 3245 C C . ILE A 1 401 ? -19.047 86.25 41.875 1 94.12 401 ILE A C 1
ATOM 3247 O O . ILE A 1 401 ? -18.469 85.188 41.656 1 94.12 401 ILE A O 1
ATOM 3251 N N . ILE A 1 402 ? -18.516 87.375 41.594 1 92.69 402 ILE A N 1
ATOM 3252 C CA . ILE A 1 402 ? -17.188 87.5 41 1 92.69 402 ILE A CA 1
ATOM 3253 C C . ILE A 1 402 ? -16.344 88.438 41.906 1 92.69 402 ILE A C 1
ATOM 3255 O O . ILE A 1 402 ? -16.766 89.5 42.281 1 92.69 402 ILE A O 1
ATOM 3259 N N . ARG A 1 403 ? -15.211 87.938 42.312 1 88.56 403 ARG A N 1
ATOM 3260 C CA . ARG A 1 403 ? -14.258 88.812 42.969 1 88.56 403 ARG A CA 1
ATOM 3261 C C . ARG A 1 403 ? -13.477 89.625 41.938 1 88.56 403 ARG A C 1
ATOM 3263 O O . ARG A 1 403 ? -12.625 89.125 41.219 1 88.56 403 ARG A O 1
ATOM 3270 N N . TRP A 1 404 ? -13.82 90.938 41.844 1 81.31 404 TRP A N 1
ATOM 3271 C CA . TRP A 1 404 ? -13.328 91.875 40.781 1 81.31 404 TRP A CA 1
ATOM 3272 C C . TRP A 1 404 ? -11.992 92.5 41.188 1 81.31 404 TRP A C 1
ATOM 3274 O O . TRP A 1 404 ? -11.148 92.75 40.312 1 81.31 404 TRP A O 1
ATOM 3284 N N . GLY A 1 405 ? -11.844 92.75 42.406 1 75.44 405 GLY A N 1
ATOM 3285 C CA . GLY A 1 405 ? -10.633 93.312 43 1 75.44 405 GLY A CA 1
ATOM 3286 C C . GLY A 1 405 ? -10.32 92.75 44.375 1 75.44 405 GLY A C 1
ATOM 3287 O O . GLY A 1 405 ? -10.789 91.625 44.719 1 75.44 405 GLY A O 1
ATOM 3288 N N . GLY A 1 406 ? -9.422 93.375 45.062 1 75.5 406 GLY A N 1
ATOM 3289 C CA . GLY A 1 406 ? -9.078 92.875 46.406 1 75.5 406 GLY A CA 1
ATOM 3290 C C . GLY A 1 406 ? -10.273 92.812 47.344 1 75.5 406 GLY A C 1
ATOM 3291 O O . GLY A 1 406 ? -10.531 91.75 47.938 1 75.5 406 GLY A O 1
ATOM 3292 N N . ASP A 1 407 ? -10.969 93.875 47.438 1 86.69 407 ASP A N 1
ATOM 3293 C CA . ASP A 1 407 ? -12.141 94 48.312 1 86.69 407 ASP A CA 1
ATOM 3294 C C . ASP A 1 407 ? -13.391 94.375 47.5 1 86.69 407 ASP A C 1
ATOM 3296 O O . ASP A 1 407 ? -14.414 94.688 48.062 1 86.69 407 ASP A O 1
ATOM 3300 N N . GLU A 1 408 ? -13.234 94.25 46.188 1 88.69 408 GLU A N 1
ATOM 3301 C CA . GLU A 1 408 ? -14.336 94.562 45.281 1 88.69 408 GLU A CA 1
ATOM 3302 C C . GLU A 1 408 ? -14.961 93.312 44.656 1 88.69 408 GLU A C 1
ATOM 3304 O O . GLU A 1 408 ? -14.258 92.438 44.25 1 88.69 408 GLU A O 1
ATOM 3309 N N . PHE A 1 409 ? -16.281 93.312 44.688 1 93.62 409 PHE A N 1
ATOM 3310 C CA . PHE A 1 409 ? -17.031 92.188 44.125 1 93.62 409 PHE A CA 1
ATOM 3311 C C . PHE A 1 409 ? -18.078 92.688 43.125 1 93.62 409 PHE A C 1
ATOM 3313 O O . PHE A 1 409 ? -18.641 93.75 43.312 1 93.62 409 PHE A O 1
ATOM 3320 N N . ILE A 1 410 ? -18.281 92 42.125 1 94.75 410 ILE A N 1
ATOM 3321 C CA . ILE A 1 410 ? -19.344 92.188 41.156 1 94.75 410 ILE A CA 1
ATOM 3322 C C . ILE A 1 410 ? -20.328 91 41.188 1 94.75 410 ILE A C 1
ATOM 3324 O O . ILE A 1 410 ? -19.906 89.875 41.25 1 94.75 410 ILE A O 1
ATOM 3328 N N . ILE A 1 411 ? -21.531 91.25 41.312 1 95.62 411 ILE A N 1
ATOM 3329 C CA . ILE A 1 411 ? -22.562 90.25 41.312 1 95.62 411 ILE A CA 1
ATOM 3330 C C . ILE A 1 411 ? -23.5 90.5 40.125 1 95.62 411 ILE A C 1
ATOM 3332 O O . ILE A 1 411 ? -23.938 91.625 39.875 1 95.62 411 ILE A O 1
ATOM 3336 N N . ILE A 1 412 ? -23.719 89.438 39.406 1 95.25 412 ILE A N 1
ATOM 3337 C CA . ILE A 1 412 ? -24.703 89.438 38.312 1 95.25 412 ILE A CA 1
ATOM 3338 C C . ILE A 1 412 ? -26.031 88.875 38.844 1 95.25 412 ILE A C 1
ATOM 3340 O O . ILE A 1 412 ? -26.125 87.688 39.188 1 95.25 412 ILE A O 1
ATOM 3344 N N . LEU A 1 413 ? -27.016 89.75 38.938 1 95.25 413 LEU A N 1
ATOM 3345 C CA . LEU A 1 413 ? -28.344 89.375 39.469 1 95.25 413 LEU A CA 1
ATOM 3346 C C . LEU A 1 413 ? -29.312 89.062 38.312 1 95.25 413 LEU A C 1
ATOM 3348 O O . LEU A 1 413 ? -29.969 90 37.812 1 95.25 413 LEU A O 1
ATOM 3352 N N . ASN A 1 414 ? -29.391 87.812 38.094 1 91.38 414 ASN A N 1
ATOM 3353 C CA . ASN A 1 414 ? -30.266 87.438 37 1 91.38 414 ASN A CA 1
ATOM 3354 C C . ASN A 1 414 ? -31.734 87.562 37.344 1 91.38 414 ASN A C 1
ATOM 3356 O O . ASN A 1 414 ? -32.156 87.25 38.469 1 91.38 414 ASN A O 1
ATOM 3360 N N . GLY A 1 415 ? -32.531 88.188 36.5 1 84.44 415 GLY A N 1
ATOM 3361 C CA . GLY A 1 415 ? -33.969 88.312 36.656 1 84.44 415 GLY A CA 1
ATOM 3362 C C . GLY A 1 415 ? -34.375 89.438 37.594 1 84.44 415 GLY A C 1
ATOM 3363 O O . GLY A 1 415 ? -35.562 89.562 37.969 1 84.44 415 GLY A O 1
ATOM 3364 N N . MET A 1 416 ? -33.375 90.312 37.906 1 85.38 416 MET A N 1
ATOM 3365 C CA . MET A 1 416 ? -33.656 91.438 38.844 1 85.38 416 MET A CA 1
ATOM 3366 C C . MET A 1 416 ? -34.25 92.625 38.125 1 85.38 416 MET A C 1
ATOM 3368 O O . MET A 1 416 ? -33.781 93 37.062 1 85.38 416 MET A O 1
ATOM 3372 N N . GLU A 1 417 ? -35.375 93.062 38.719 1 88.12 417 GLU A N 1
ATOM 3373 C CA . GLU A 1 417 ? -36.031 94.25 38.156 1 88.12 417 GLU A CA 1
ATOM 3374 C C . GLU A 1 417 ? -35.562 95.562 38.812 1 88.12 417 GLU A C 1
ATOM 3376 O O . GLU A 1 417 ? -35.25 95.562 40 1 88.12 417 GLU A O 1
ATOM 3381 N N . GLU A 1 418 ? -35.531 96.625 38.125 1 88.75 418 GLU A N 1
ATOM 3382 C CA . GLU A 1 418 ? -35.031 97.875 38.562 1 88.75 418 GLU A CA 1
ATOM 3383 C C . GLU A 1 418 ? -35.781 98.375 39.812 1 88.75 418 GLU A C 1
ATOM 3385 O O . GLU A 1 418 ? -35.219 98.938 40.719 1 88.75 418 GLU A O 1
ATOM 3390 N N . ARG A 1 419 ? -37.062 98.062 39.875 1 89.06 419 ARG A N 1
ATOM 3391 C CA . ARG A 1 419 ? -37.938 98.562 40.938 1 89.06 419 ARG A CA 1
ATOM 3392 C C . ARG A 1 419 ? -37.594 97.875 42.25 1 89.06 419 ARG A C 1
ATOM 3394 O O . ARG A 1 419 ? -37.875 98.438 43.312 1 89.06 419 ARG A O 1
ATOM 3401 N N . HIS A 1 420 ? -37.031 96.75 42.219 1 89.56 420 HIS A N 1
ATOM 3402 C CA . HIS A 1 420 ? -36.844 96 43.438 1 89.56 420 HIS A CA 1
ATOM 3403 C C . HIS A 1 420 ? -35.375 96 43.844 1 89.56 420 HIS A C 1
ATOM 3405 O O . HIS A 1 420 ? -35.031 95.438 44.906 1 89.56 420 HIS A O 1
ATOM 3411 N N . ILE A 1 421 ? -34.531 96.688 43.094 1 92.31 421 ILE A N 1
ATOM 3412 C CA . ILE A 1 421 ? -33.094 96.5 43.25 1 92.31 421 ILE A CA 1
ATOM 3413 C C . ILE A 1 421 ? -32.656 97.188 44.531 1 92.31 421 ILE A C 1
ATOM 3415 O O . ILE A 1 421 ? -31.766 96.688 45.25 1 92.31 421 ILE A O 1
ATOM 3419 N N . LEU A 1 422 ? -33.188 98.25 44.906 1 92.62 422 LEU A N 1
ATOM 3420 C CA . LEU A 1 422 ? -32.781 99 46.125 1 92.62 422 LEU A CA 1
ATOM 3421 C C . LEU A 1 422 ? -33.281 98.312 47.375 1 92.62 422 LEU A C 1
ATOM 3423 O O . LEU A 1 422 ? -32.625 98.312 48.406 1 92.62 422 LEU A O 1
ATOM 3427 N N . ASP A 1 423 ? -34.5 97.75 47.219 1 92.31 423 ASP A N 1
ATOM 3428 C CA . ASP A 1 423 ? -35.031 96.938 48.312 1 92.31 423 ASP A CA 1
ATOM 3429 C C . ASP A 1 423 ? -34.156 95.75 48.594 1 92.31 423 ASP A C 1
ATOM 3431 O O . ASP A 1 423 ? -33.875 95.438 49.75 1 92.31 423 ASP A O 1
ATOM 3435 N N . PHE A 1 424 ? -33.75 95.188 47.5 1 91.69 424 PHE A N 1
ATOM 3436 C CA . PHE A 1 424 ? -32.812 94.062 47.625 1 91.69 424 PHE A CA 1
ATOM 3437 C C . PHE A 1 424 ? -31.516 94.5 48.281 1 91.69 424 PHE A C 1
ATOM 3439 O O . PHE A 1 424 ? -31 93.812 49.156 1 91.69 424 PHE A O 1
ATOM 3446 N N . GLY A 1 425 ? -31.031 95.625 47.875 1 93.12 425 GLY A N 1
ATOM 3447 C CA . GLY A 1 425 ? -29.812 96.188 48.438 1 93.12 425 GLY A CA 1
ATOM 3448 C C . GLY A 1 425 ? -29.906 96.438 49.938 1 93.12 425 GLY A C 1
ATOM 3449 O O . GLY A 1 425 ? -28.984 96.125 50.688 1 93.12 425 GLY A O 1
ATOM 3450 N N . SER A 1 426 ? -31.031 96.938 50.312 1 91.94 426 SER A N 1
ATOM 3451 C CA . SER A 1 426 ? -31.234 97.188 51.75 1 91.94 426 SER A CA 1
ATOM 3452 C C . SER A 1 426 ? -31.25 95.875 52.562 1 91.94 426 SER A C 1
ATOM 3454 O O . SER A 1 426 ? -30.656 95.812 53.625 1 91.94 426 SER A O 1
ATOM 3456 N N . LYS A 1 427 ? -31.906 94.938 52.031 1 92.25 427 LYS A N 1
ATOM 3457 C CA . LYS A 1 427 ? -31.938 93.625 52.688 1 92.25 427 LYS A CA 1
ATOM 3458 C C . LYS A 1 427 ? -30.547 93 52.75 1 92.25 427 LYS A C 1
ATOM 3460 O O . LYS A 1 427 ? -30.172 92.438 53.75 1 92.25 427 LYS A O 1
ATOM 3465 N N . PHE A 1 428 ? -29.891 93.125 51.688 1 91.88 428 PHE A N 1
ATOM 3466 C CA . PHE A 1 428 ? -28.547 92.625 51.562 1 91.88 428 PHE A CA 1
ATOM 3467 C C . PHE A 1 428 ? -27.625 93.312 52.594 1 91.88 428 PHE A C 1
ATOM 3469 O O . PHE A 1 428 ? -26.844 92.625 53.281 1 91.88 428 PHE A O 1
ATOM 3476 N N . LEU A 1 429 ? -27.688 94.562 52.75 1 93.5 429 LEU A N 1
ATOM 3477 C CA . LEU A 1 429 ? -26.875 95.312 53.688 1 93.5 429 LEU A CA 1
ATOM 3478 C C . LEU A 1 429 ? -27.156 94.875 55.125 1 93.5 429 LEU A C 1
ATOM 3480 O O . LEU A 1 429 ? -26.234 94.75 55.938 1 93.5 429 LEU A O 1
ATOM 3484 N N . THR A 1 430 ? -28.406 94.688 55.344 1 91.69 430 THR A N 1
ATOM 3485 C CA . THR A 1 430 ? -28.797 94.188 56.688 1 91.69 430 THR A CA 1
ATOM 3486 C C . THR A 1 430 ? -28.188 92.875 57 1 91.69 430 THR A C 1
ATOM 3488 O O . THR A 1 430 ? -27.688 92.625 58.094 1 91.69 430 THR A O 1
ATOM 3491 N N . SER A 1 431 ? -28.203 92.062 56.031 1 92.19 431 SER A N 1
ATOM 3492 C CA . SER A 1 431 ? -27.641 90.688 56.219 1 92.19 431 SER A CA 1
ATOM 3493 C C . SER A 1 431 ? -26.141 90.75 56.438 1 92.19 431 SER A C 1
ATOM 3495 O O . SER A 1 431 ? -25.609 90 57.281 1 92.19 431 SER A O 1
ATOM 3497 N N . VAL A 1 432 ? -25.422 91.562 55.75 1 91.88 432 VAL A N 1
ATOM 3498 C CA . VAL A 1 432 ? -23.969 91.75 55.875 1 91.88 432 VAL A CA 1
ATOM 3499 C C . VAL A 1 432 ? -23.625 92.375 57.219 1 91.88 432 VAL A C 1
ATOM 3501 O O . VAL A 1 432 ? -22.688 91.938 57.875 1 91.88 432 VAL A O 1
ATOM 3504 N N . SER A 1 433 ? -24.422 93.312 57.562 1 88.75 433 SER A N 1
ATOM 3505 C CA . SER A 1 433 ? -24.172 94 58.812 1 88.75 433 SER A CA 1
ATOM 3506 C C . SER A 1 433 ? -24.406 93.125 60.031 1 88.75 433 SER A C 1
ATOM 3508 O O . SER A 1 433 ? -23.844 93.312 61.094 1 88.75 433 SER A O 1
ATOM 3510 N N . SER A 1 434 ? -25.172 92.125 59.844 1 89 434 SER A N 1
ATOM 3511 C CA . SER A 1 434 ? -25.469 91.25 60.938 1 89 434 SER A CA 1
ATOM 3512 C C . SER A 1 434 ? -24.391 90.188 61.094 1 89 434 SER A C 1
ATOM 3514 O O . SER A 1 434 ? -24.359 89.438 62.062 1 89 434 SER A O 1
ATOM 3516 N N . LEU A 1 435 ? -23.531 90.125 60.156 1 87.19 435 LEU A N 1
ATOM 3517 C CA . LEU A 1 435 ? -22.469 89.125 60.125 1 87.19 435 LEU A CA 1
ATOM 3518 C C . LEU A 1 435 ? -21.453 89.375 61.219 1 87.19 435 LEU A C 1
ATOM 3520 O O . LEU A 1 435 ? -21 90.5 61.406 1 87.19 435 LEU A O 1
ATOM 3524 N N . LYS A 1 436 ? -21.172 88.375 62.062 1 87.19 436 LYS A N 1
ATOM 3525 C CA . LYS A 1 436 ? -20.141 88.375 63.094 1 87.19 436 LYS A CA 1
ATOM 3526 C C . LYS A 1 436 ? -18.984 87.438 62.781 1 87.19 436 LYS A C 1
ATOM 3528 O O . LYS A 1 436 ? -19.172 86.188 62.75 1 87.19 436 LYS A O 1
ATOM 3533 N N . ILE A 1 437 ? -17.891 88.062 62.406 1 85.44 437 ILE A N 1
ATOM 3534 C CA . ILE A 1 437 ? -16.719 87.25 62.062 1 85.44 437 ILE A CA 1
ATOM 3535 C C . ILE A 1 437 ? -15.812 87.125 63.281 1 85.44 437 ILE A C 1
ATOM 3537 O O . ILE A 1 437 ? -15.414 88.125 63.906 1 85.44 437 ILE A O 1
ATOM 3541 N N . LEU A 1 438 ? -15.633 86 63.75 1 81.88 438 LEU A N 1
ATOM 3542 C CA . LEU A 1 438 ? -14.812 85.75 64.938 1 81.88 438 LEU A CA 1
ATOM 3543 C C . LEU A 1 438 ? -13.367 85.438 64.5 1 81.88 438 LEU A C 1
ATOM 3545 O O . LEU A 1 438 ? -13.109 84.562 63.719 1 81.88 438 LEU A O 1
ATOM 3549 N N . ASP A 1 439 ? -12.461 86.25 64.812 1 75 439 ASP A N 1
ATOM 3550 C CA . ASP A 1 439 ? -11.031 86 64.688 1 75 439 ASP A CA 1
ATOM 3551 C C . ASP A 1 439 ? -10.312 86.062 66 1 75 439 ASP A C 1
ATOM 3553 O O . ASP A 1 439 ? -10.211 87.188 66.562 1 75 439 ASP A O 1
ATOM 3557 N N . HIS A 1 440 ? -9.648 85 66.438 1 73.81 440 HIS A N 1
ATOM 3558 C CA . HIS A 1 440 ? -8.891 84.938 67.688 1 73.81 440 HIS A CA 1
ATOM 3559 C C . HIS A 1 440 ? -9.602 85.625 68.812 1 73.81 440 HIS A C 1
ATOM 3561 O O . HIS A 1 440 ? -8.992 86.438 69.5 1 73.81 440 HIS A O 1
ATOM 3567 N N . GLN A 1 441 ? -11.031 85.562 69.062 1 73.75 441 GLN A N 1
ATOM 3568 C CA . GLN A 1 441 ? -11.852 86 70.188 1 73.75 441 GLN A CA 1
ATOM 3569 C C . GLN A 1 441 ? -12.383 87.375 70 1 73.75 441 GLN A C 1
ATOM 3571 O O . GLN A 1 441 ? -13.031 87.938 70.875 1 73.75 441 GLN A O 1
ATOM 3576 N N . GLU A 1 442 ? -11.977 88.125 68.938 1 80.5 442 GLU A N 1
ATOM 3577 C CA . GLU A 1 442 ? -12.539 89.438 68.688 1 80.5 442 GLU A CA 1
ATOM 3578 C C . GLU A 1 442 ? -13.578 89.312 67.562 1 80.5 442 GLU A C 1
ATOM 3580 O O . GLU A 1 442 ? -13.453 88.5 66.625 1 80.5 442 GLU A O 1
ATOM 3585 N N . GLU A 1 443 ? -14.609 90.062 67.812 1 87.75 443 GLU A N 1
ATOM 3586 C CA . GLU A 1 443 ? -15.68 90.125 66.812 1 87.75 443 GLU A CA 1
ATOM 3587 C C . GLU A 1 443 ? -15.43 91.25 65.812 1 87.75 443 GLU A C 1
ATOM 3589 O O . GLU A 1 443 ? -15.227 92.375 66.188 1 87.75 443 GLU A O 1
ATOM 3594 N N . ILE A 1 444 ? -15.234 90.875 64.562 1 87.44 444 ILE A N 1
ATOM 3595 C CA . ILE A 1 444 ? -15.039 91.812 63.469 1 87.44 444 ILE A CA 1
ATOM 3596 C C . ILE A 1 444 ? -16.359 92.062 62.75 1 87.44 444 ILE A C 1
ATOM 3598 O O . ILE A 1 444 ? -17.047 91.125 62.344 1 87.44 444 ILE A O 1
ATOM 3602 N N . ARG A 1 445 ? -16.828 93.25 62.75 1 88.62 445 ARG A N 1
ATOM 3603 C CA . ARG A 1 445 ? -18 93.625 61.969 1 88.62 445 ARG A CA 1
ATOM 3604 C C . ARG A 1 445 ? -17.609 94.375 60.688 1 88.62 445 ARG A C 1
ATOM 3606 O O . ARG A 1 445 ? -16.672 95.188 60.688 1 88.62 445 ARG A O 1
ATOM 3613 N N . ILE A 1 446 ? -18.25 94 59.562 1 90.31 446 ILE A N 1
ATOM 3614 C CA . ILE A 1 446 ? -17.922 94.625 58.312 1 90.31 446 ILE A CA 1
ATOM 3615 C C . ILE A 1 446 ? -19.188 95.312 57.719 1 90.31 446 ILE A C 1
ATOM 3617 O O . ILE A 1 446 ? -20.297 94.875 58.031 1 90.31 446 ILE A O 1
ATOM 3621 N N . THR A 1 447 ? -19.078 96.438 57.094 1 92 447 THR A N 1
ATOM 3622 C CA . THR A 1 447 ? -20.125 97.062 56.281 1 92 447 THR A CA 1
ATOM 3623 C C . THR A 1 447 ? -19.688 97.125 54.812 1 92 447 THR A C 1
ATOM 3625 O O . THR A 1 447 ? -18.5 97.062 54.5 1 92 447 THR A O 1
ATOM 3628 N N . VAL A 1 448 ? -20.625 97.125 53.938 1 94.38 448 VAL A N 1
ATOM 3629 C CA . VAL A 1 448 ? -20.312 97.188 52.5 1 94.38 448 VAL A CA 1
ATOM 3630 C C . VAL A 1 448 ? -21.078 98.375 51.875 1 94.38 448 VAL A C 1
ATOM 3632 O O . VAL A 1 448 ? -22.125 98.75 52.375 1 94.38 448 VAL A O 1
ATOM 3635 N N . SER A 1 449 ? -20.5 98.938 50.906 1 95.94 449 SER A N 1
ATOM 3636 C CA . SER A 1 449 ? -21.156 99.938 50.031 1 95.94 449 SER A CA 1
ATOM 3637 C C . SER A 1 449 ? -21.5 99.312 48.688 1 95.94 449 SER A C 1
ATOM 3639 O O . SER A 1 449 ? -20.734 98.5 48.156 1 95.94 449 SER A O 1
ATOM 3641 N N . ILE A 1 450 ? -22.672 99.625 48.156 1 95.88 450 ILE A N 1
ATOM 3642 C CA . ILE A 1 450 ? -23.172 98.938 47 1 95.88 450 ILE A CA 1
ATOM 3643 C C . ILE A 1 450 ? -23.531 99.938 45.906 1 95.88 450 ILE A C 1
ATOM 3645 O O . ILE A 1 450 ? -24.062 101.062 46.219 1 95.88 450 ILE A O 1
ATOM 3649 N N . GLY A 1 451 ? -23.156 99.688 44.688 1 96.19 451 GLY A N 1
ATOM 3650 C CA . GLY A 1 451 ? -23.609 100.375 43.5 1 96.19 451 GLY A CA 1
ATOM 3651 C C . GLY A 1 451 ? -24.297 99.5 42.5 1 96.19 451 GLY A C 1
ATOM 3652 O O . GLY A 1 451 ? -23.766 98.438 42.156 1 96.19 451 GLY A O 1
ATOM 3653 N N . PHE A 1 452 ? -25.516 99.812 42.094 1 95.94 452 PHE A N 1
ATOM 3654 C CA . PHE A 1 452 ? -26.281 99.062 41.156 1 95.94 452 PHE A CA 1
ATOM 3655 C C . PHE A 1 452 ? -26.328 99.75 39.781 1 95.94 452 PHE A C 1
ATOM 3657 O O . PHE A 1 452 ? -26.281 100.938 39.688 1 95.94 452 PHE A O 1
ATOM 3664 N N . SER A 1 453 ? -26.375 98.938 38.812 1 96.06 453 SER A N 1
ATOM 3665 C CA . SER A 1 453 ? -26.609 99.375 37.438 1 96.06 453 SER A CA 1
ATOM 3666 C C . SER A 1 453 ? -27.281 98.312 36.594 1 96.06 453 SER A C 1
ATOM 3668 O O . SER A 1 453 ? -27.531 97.188 37.062 1 96.06 453 SER A O 1
ATOM 3670 N N . PHE A 1 454 ? -27.703 98.625 35.438 1 95.75 454 PHE A N 1
ATOM 3671 C CA . PHE A 1 454 ? -28.266 97.688 34.438 1 95.75 454 PHE A CA 1
ATOM 3672 C C . PHE A 1 454 ? -27.656 98 33.062 1 95.75 454 PHE A C 1
ATOM 3674 O O . PHE A 1 454 ? -27.109 99.062 32.812 1 95.75 454 PHE A O 1
ATOM 3681 N N . PHE A 1 455 ? -27.734 96.938 32.281 1 94.88 455 PHE A N 1
ATOM 3682 C CA . PHE A 1 455 ? -27.375 97.125 30.875 1 94.88 455 PHE A CA 1
ATOM 3683 C C . PHE A 1 455 ? -28.359 98.062 30.203 1 94.88 455 PHE A C 1
ATOM 3685 O O . PHE A 1 455 ? -29.547 98.062 30.516 1 94.88 455 PHE A O 1
ATOM 3692 N N . LYS A 1 456 ? -27.781 98.938 29.312 1 92.94 456 LYS A N 1
ATOM 3693 C CA . LYS A 1 456 ? -28.609 99.812 28.516 1 92.94 456 LYS A CA 1
ATOM 3694 C C . LYS A 1 456 ? -28.453 99.562 27.016 1 92.94 456 LYS A C 1
ATOM 3696 O O . LYS A 1 456 ? -27.438 99 26.594 1 92.94 456 LYS A O 1
ATOM 3701 N N . GLU A 1 457 ? -29.469 99.875 26.25 1 90.25 457 GLU A N 1
ATOM 3702 C CA . GLU A 1 457 ? -29.453 99.688 24.797 1 90.25 457 GLU A CA 1
ATOM 3703 C C . GLU A 1 457 ? -28.266 100.375 24.156 1 90.25 457 GLU A C 1
ATOM 3705 O O . GLU A 1 457 ? -27.719 99.938 23.172 1 90.25 457 GLU A O 1
ATOM 3710 N N . GLY A 1 458 ? -27.797 101.438 24.703 1 89.12 458 GLY A N 1
ATOM 3711 C CA . GLY A 1 458 ? -26.688 102.188 24.141 1 89.12 458 GLY A CA 1
ATOM 3712 C C . GLY A 1 458 ? -25.328 101.688 24.562 1 89.12 458 GLY A C 1
ATOM 3713 O O . GLY A 1 458 ? -24.297 102.188 24.062 1 89.12 458 GLY A O 1
ATOM 3714 N N . ASP A 1 459 ? -25.297 100.688 25.391 1 91.12 459 ASP A N 1
ATOM 3715 C CA . ASP A 1 459 ? -24.016 100.125 25.844 1 91.12 459 ASP A CA 1
ATOM 3716 C C . ASP A 1 459 ? -23.344 99.312 24.734 1 91.12 459 ASP A C 1
ATOM 3718 O O . ASP A 1 459 ? -24.016 98.562 23.984 1 91.12 459 ASP A O 1
ATOM 3722 N N . GLU A 1 460 ? -22.062 99.438 24.547 1 88.5 460 GLU A N 1
ATOM 3723 C CA . GLU A 1 460 ? -21.297 98.688 23.562 1 88.5 460 GLU A CA 1
ATOM 3724 C C . GLU A 1 460 ? -20.797 97.375 24.141 1 88.5 460 GLU A C 1
ATOM 3726 O O . GLU A 1 460 ? -20.609 96.375 23.406 1 88.5 460 GLU A O 1
ATOM 3731 N N . ASP A 1 461 ? -20.609 97.375 25.344 1 87.88 461 ASP A N 1
ATOM 3732 C CA . ASP A 1 461 ? -20.172 96.188 26.078 1 87.88 461 ASP A CA 1
ATOM 3733 C C . ASP A 1 461 ? -20.562 96.312 27.547 1 87.88 461 ASP A C 1
ATOM 3735 O O . ASP A 1 461 ? -21.281 97.25 27.953 1 87.88 461 ASP A O 1
ATOM 3739 N N . PHE A 1 462 ? -20.172 95.25 28.312 1 91.38 462 PHE A N 1
ATOM 3740 C CA . PHE A 1 462 ? -20.578 95.188 29.719 1 91.38 462 PHE A CA 1
ATOM 3741 C C . PHE A 1 462 ? -19.906 96.25 30.531 1 91.38 462 PHE A C 1
ATOM 3743 O O . PHE A 1 462 ? -20.344 96.625 31.625 1 91.38 462 PHE A O 1
ATOM 3750 N N . HIS A 1 463 ? -18.906 97 30.016 1 86.06 463 HIS A N 1
ATOM 3751 C CA . HIS A 1 463 ? -18.156 98 30.734 1 86.06 463 HIS A CA 1
ATOM 3752 C C . HIS A 1 463 ? -19.016 99.188 31.031 1 86.06 463 HIS A C 1
ATOM 3754 O O . HIS A 1 463 ? -18.828 99.875 32.062 1 86.06 463 HIS A O 1
ATOM 3760 N N . GLY A 1 464 ? -19.891 99.5 30.109 1 87.44 464 GLY A N 1
ATOM 3761 C CA . GLY A 1 464 ? -20.812 100.562 30.344 1 87.44 464 GLY A CA 1
ATOM 3762 C C . GLY A 1 464 ? -21.562 100.438 31.641 1 87.44 464 GLY A C 1
ATOM 3763 O O . GLY A 1 464 ? -21.594 101.375 32.438 1 87.44 464 GLY A O 1
ATOM 3764 N N . ALA A 1 465 ? -22.125 99.312 31.859 1 93.06 465 ALA A N 1
ATOM 3765 C CA . ALA A 1 465 ? -22.875 99.062 33.094 1 93.06 465 ALA A CA 1
ATOM 3766 C C . ALA A 1 465 ? -21.953 99.062 34.281 1 93.06 465 ALA A C 1
ATOM 3768 O O . ALA A 1 465 ? -22.328 99.562 35.375 1 93.06 465 ALA A O 1
ATOM 3769 N N . LEU A 1 466 ? -20.719 98.562 34.188 1 91.44 466 LEU A N 1
ATOM 3770 C CA . LEU A 1 466 ? -19.766 98.5 35.281 1 91.44 466 LEU A CA 1
ATOM 3771 C C . LEU A 1 466 ? -19.344 99.938 35.719 1 91.44 466 LEU A C 1
ATOM 3773 O O . LEU A 1 466 ? -19.156 100.188 36.906 1 91.44 466 LEU A O 1
ATOM 3777 N N . ARG A 1 467 ? -19.25 100.75 34.781 1 85.94 467 ARG A N 1
ATOM 3778 C CA . ARG A 1 467 ? -18.891 102.125 35.062 1 85.94 467 ARG A CA 1
ATOM 3779 C C . ARG A 1 467 ? -20 102.812 35.875 1 85.94 467 ARG A C 1
ATOM 3781 O O . ARG A 1 467 ? -19.719 103.562 36.812 1 85.94 467 ARG A O 1
ATOM 3788 N N . ARG A 1 468 ? -21.141 102.625 35.438 1 93.31 468 ARG A N 1
ATOM 3789 C CA . ARG A 1 468 ? -22.281 103.188 36.156 1 93.31 468 ARG A CA 1
ATOM 3790 C C . ARG A 1 468 ? -22.406 102.562 37.531 1 93.31 468 ARG A C 1
ATOM 3792 O O . ARG A 1 468 ? -22.703 103.312 38.5 1 93.31 468 ARG A O 1
ATOM 3799 N N . ALA A 1 469 ? -22.203 101.312 37.594 1 94.06 469 ALA A N 1
ATOM 3800 C CA . ALA A 1 469 ? -22.234 100.688 38.938 1 94.06 469 ALA A CA 1
ATOM 3801 C C . ALA A 1 469 ? -21.141 101.25 39.844 1 94.06 469 ALA A C 1
ATOM 3803 O O . ALA A 1 469 ? -21.359 101.438 41.031 1 94.06 469 ALA A O 1
ATOM 3804 N N . ASP A 1 470 ? -20 101.438 39.312 1 87.31 470 ASP A N 1
ATOM 3805 C CA . ASP A 1 470 ? -18.875 102 40.031 1 87.31 470 ASP A CA 1
ATOM 3806 C C . ASP A 1 470 ? -19.203 103.438 40.5 1 87.31 470 ASP A C 1
ATOM 3808 O O . ASP A 1 470 ? -18.828 103.812 41.594 1 87.31 470 ASP A O 1
ATOM 3812 N N . GLU A 1 471 ? -19.797 104.125 39.625 1 90.44 471 GLU A N 1
ATOM 3813 C CA . GLU A 1 471 ? -20.234 105.5 40 1 90.44 471 GLU A CA 1
ATOM 3814 C C . GLU A 1 471 ? -21.234 105.5 41.125 1 90.44 471 GLU A C 1
ATOM 3816 O O . GLU A 1 471 ? -21.172 106.312 42.031 1 90.44 471 GLU A O 1
ATOM 3821 N N . ALA A 1 472 ? -22.156 104.625 41 1 94.94 472 ALA A N 1
ATOM 3822 C CA . ALA A 1 472 ? -23.141 104.438 42.062 1 94.94 472 ALA A CA 1
ATOM 3823 C C . ALA A 1 472 ? -22.469 104.062 43.375 1 94.94 472 ALA A C 1
ATOM 3825 O O . ALA A 1 472 ? -22.859 104.5 44.438 1 94.94 472 ALA A O 1
ATOM 3826 N N . LEU A 1 473 ? -21.516 103.125 43.25 1 93.88 473 LEU A N 1
ATOM 3827 C CA . LEU A 1 473 ? -20.734 102.688 44.406 1 93.88 473 LEU A CA 1
ATOM 3828 C C . LEU A 1 473 ? -20.031 103.938 45.031 1 93.88 473 LEU A C 1
ATOM 3830 O O . LEU A 1 473 ? -20.016 104.062 46.281 1 93.88 473 LEU A O 1
ATOM 3834 N N . TYR A 1 474 ? -19.469 104.75 44.219 1 88.69 474 TYR A N 1
ATOM 3835 C CA . TYR A 1 474 ? -18.781 105.938 44.719 1 88.69 474 TYR A CA 1
ATOM 3836 C C . TYR A 1 474 ? -19.734 106.812 45.469 1 88.69 474 TYR A C 1
ATOM 3838 O O . TYR A 1 474 ? -19.375 107.438 46.5 1 88.69 474 TYR A O 1
ATOM 3846 N N . LYS A 1 475 ? -20.859 106.938 44.938 1 93.38 475 LYS A N 1
ATOM 3847 C CA . LYS A 1 475 ? -21.906 107.75 45.594 1 93.38 475 LYS A CA 1
ATOM 3848 C C . LYS A 1 475 ? -22.234 107.125 46.969 1 93.38 475 LYS A C 1
ATOM 3850 O O . LYS A 1 475 ? -22.375 107.875 47.969 1 93.38 475 LYS A O 1
ATOM 3855 N N . SER A 1 476 ? -22.344 105.875 47.062 1 95.38 476 SER A N 1
ATOM 3856 C CA . SER A 1 476 ? -22.609 105.188 48.312 1 95.38 476 SER A CA 1
ATOM 3857 C C . SER A 1 476 ? -21.5 105.438 49.344 1 95.38 476 SER A C 1
ATOM 3859 O O . SER A 1 476 ? -21.781 105.625 50.531 1 95.38 476 SER A O 1
ATOM 3861 N N . LYS A 1 477 ? -20.25 105.375 48.906 1 90.94 477 LYS A N 1
ATOM 3862 C CA . LYS A 1 477 ? -19.109 105.625 49.781 1 90.94 477 LYS A CA 1
ATOM 3863 C C . LYS A 1 477 ? -19.094 107.062 50.25 1 90.94 477 LYS A C 1
ATOM 3865 O O . LYS A 1 477 ? -18.812 107.375 51.438 1 90.94 477 LYS A O 1
ATOM 3870 N N . SER A 1 478 ? -19.453 108 49.438 1 89.69 478 SER A N 1
ATOM 3871 C CA . SER A 1 478 ? -19.406 109.438 49.75 1 89.69 478 SER A CA 1
ATOM 3872 C C . SER A 1 478 ? -20.547 109.875 50.656 1 89.69 478 SER A C 1
ATOM 3874 O O . SER A 1 478 ? -20.406 110.812 51.438 1 89.69 478 SER A O 1
ATOM 3876 N N . GLU A 1 479 ? -21.609 109.188 50.594 1 92.19 479 GLU A N 1
ATOM 3877 C CA . GLU A 1 479 ? -22.797 109.5 51.375 1 92.19 479 GLU A CA 1
ATOM 3878 C C . GLU A 1 479 ? -22.797 108.812 52.719 1 92.19 479 GLU A C 1
ATOM 3880 O O . GLU A 1 479 ? -23.828 108.75 53.406 1 92.19 479 GLU A O 1
ATOM 3885 N N . GLY A 1 480 ? -21.656 108.312 53.188 1 88.19 480 GLY A N 1
ATOM 3886 C CA . GLY A 1 480 ? -21.562 107.812 54.531 1 88.19 480 GLY A CA 1
ATOM 3887 C C . GLY A 1 480 ? -21.281 106.312 54.625 1 88.19 480 GLY A C 1
ATOM 3888 O O . GLY A 1 480 ? -21.172 105.75 55.719 1 88.19 480 GLY A O 1
ATOM 3889 N N . ARG A 1 481 ? -21.188 105.625 53.562 1 91.75 481 ARG A N 1
ATOM 3890 C CA . ARG A 1 481 ? -20.875 104.188 53.469 1 91.75 481 ARG A CA 1
ATOM 3891 C C . ARG A 1 481 ? -22 103.312 54.062 1 91.75 481 ARG A C 1
ATOM 3893 O O . ARG A 1 481 ? -22.984 103.875 54.562 1 91.75 481 ARG A O 1
ATOM 3900 N N . ASN A 1 482 ? -22.078 102.125 53.844 1 93.56 482 ASN A N 1
ATOM 3901 C CA . ASN A 1 482 ? -23.109 101.188 54.312 1 93.56 482 ASN A CA 1
ATOM 3902 C C . ASN A 1 482 ? -24.469 101.562 53.719 1 93.56 482 ASN A C 1
ATOM 3904 O O . ASN A 1 482 ? -25.453 101.688 54.438 1 93.56 482 ASN A O 1
ATOM 3908 N N . GLN A 1 483 ? -24.453 101.812 52.5 1 94.31 483 GLN A N 1
ATOM 3909 C CA . GLN A 1 483 ? -25.688 102.062 51.812 1 94.31 483 GLN A CA 1
ATOM 3910 C C . GLN A 1 483 ? -25.609 101.688 50.344 1 94.31 483 GLN A C 1
ATOM 3912 O O . GLN A 1 483 ? -24.562 101.25 49.875 1 94.31 483 GLN A O 1
ATOM 3917 N N . ALA A 1 484 ? -26.719 101.688 49.625 1 95.62 484 ALA A N 1
ATOM 3918 C CA . ALA A 1 484 ? -26.844 101.25 48.219 1 95.62 484 ALA A CA 1
ATOM 3919 C C . ALA A 1 484 ? -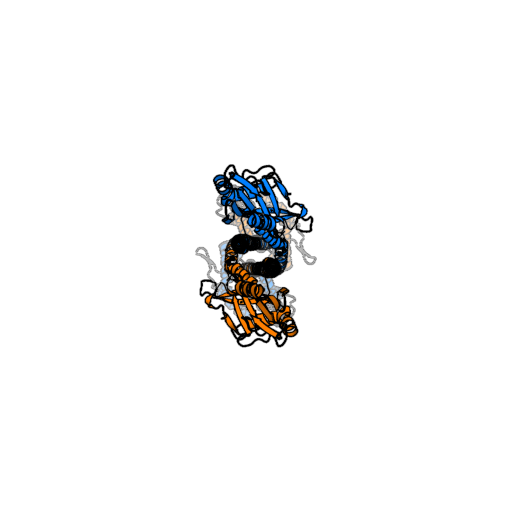27.422 102.375 47.375 1 95.62 484 ALA A C 1
ATOM 3921 O O . ALA A 1 484 ? -28.328 103.062 47.781 1 95.62 484 ALA A O 1
ATOM 3922 N N . ASN A 1 485 ? -26.781 102.625 46.281 1 95.81 485 ASN A N 1
ATOM 3923 C CA . ASN A 1 485 ? -27.281 103.562 45.281 1 95.81 485 ASN A CA 1
ATOM 3924 C C . ASN A 1 485 ? -27.359 102.938 43.906 1 95.81 485 ASN A C 1
ATOM 3926 O O . ASN A 1 485 ? -26.766 101.875 43.625 1 95.81 485 ASN A O 1
ATOM 3930 N N . ILE A 1 486 ? -28.125 103.5 43 1 95.12 486 ILE A N 1
ATOM 3931 C CA . ILE A 1 486 ? -28.297 103 41.656 1 95.12 486 ILE A CA 1
ATOM 3932 C C . ILE A 1 486 ? -28.062 104.125 40.625 1 95.12 486 ILE A C 1
ATOM 3934 O O . ILE A 1 486 ? -28.422 105.25 40.875 1 95.12 486 ILE A O 1
ATOM 3938 N N . ILE A 1 487 ? -27.359 103.812 39.656 1 93.94 487 ILE A N 1
ATOM 3939 C CA . ILE A 1 487 ? -27.203 104.688 38.531 1 93.94 487 ILE A CA 1
ATOM 3940 C C . ILE A 1 487 ? -27.641 103.938 37.25 1 93.94 487 ILE A C 1
ATOM 3942 O O . ILE A 1 487 ? -27.141 102.875 36.938 1 93.94 487 ILE A O 1
ATOM 3946 N N . LEU A 1 488 ? -28.609 104.5 36.594 1 86.88 488 LEU A N 1
ATOM 3947 C CA . LEU A 1 488 ? -29.172 103.938 35.406 1 86.88 488 LEU A CA 1
ATOM 3948 C C . LEU A 1 488 ? -28.578 104.562 34.156 1 86.88 488 LEU A C 1
ATOM 3950 O O . LEU A 1 488 ? -28.266 105.75 34.125 1 86.88 488 LEU A O 1
ATOM 3954 N N . MET B 1 1 ? -8.383 33.031 18.016 1 71.62 1 MET B N 1
ATOM 3955 C CA . MET B 1 1 ? -7.16 32.719 17.297 1 71.62 1 MET B CA 1
ATOM 3956 C C . MET B 1 1 ? -6.773 31.25 17.484 1 71.62 1 MET B C 1
ATOM 3958 O O . MET B 1 1 ? -6.5 30.547 16.531 1 71.62 1 MET B O 1
ATOM 3962 N N . VAL B 1 2 ? -6.91 30.859 18.734 1 70.19 2 VAL B N 1
ATOM 3963 C CA . VAL B 1 2 ? -6.512 29.484 19.031 1 70.19 2 VAL B CA 1
ATOM 3964 C C . VAL B 1 2 ? -7.469 28.5 18.359 1 70.19 2 VAL B C 1
ATOM 3966 O O . VAL B 1 2 ? -7.035 27.5 17.797 1 70.19 2 VAL B O 1
ATOM 3969 N N . TYR B 1 3 ? -8.727 28.891 18.344 1 69.06 3 TYR B N 1
ATOM 3970 C CA . TYR B 1 3 ? -9.711 28.016 17.719 1 69.06 3 TYR B CA 1
ATOM 3971 C C . TYR B 1 3 ? -9.492 27.938 16.203 1 69.06 3 TYR B C 1
ATOM 3973 O O . TYR B 1 3 ? -9.602 26.859 15.609 1 69.06 3 TYR B O 1
ATOM 3981 N N . PHE B 1 4 ? -9.125 29.125 15.664 1 71.25 4 PHE B N 1
ATOM 3982 C CA . PHE B 1 4 ? -8.859 29.172 14.227 1 71.25 4 PHE B CA 1
ATOM 3983 C C . PHE B 1 4 ? -7.613 28.359 13.891 1 71.25 4 PHE B C 1
ATOM 3985 O O . PHE B 1 4 ? -7.59 27.641 12.883 1 71.25 4 PHE B O 1
ATOM 3992 N N . TYR B 1 5 ? -6.66 28.438 14.742 1 74.44 5 TYR B N 1
ATOM 3993 C CA . TYR B 1 5 ? -5.414 27.688 14.586 1 74.44 5 TYR B CA 1
ATOM 3994 C C . TYR B 1 5 ? -5.668 26.188 14.625 1 74.44 5 TYR B C 1
ATOM 3996 O O . TYR B 1 5 ? -5.242 25.453 13.734 1 74.44 5 TYR B O 1
ATOM 4004 N N . LEU B 1 6 ? -6.457 25.781 15.562 1 74.81 6 LEU B N 1
ATOM 4005 C CA . LEU B 1 6 ? -6.734 24.344 15.719 1 74.81 6 LEU B CA 1
ATOM 4006 C C . LEU B 1 6 ? -7.59 23.828 14.562 1 74.81 6 LEU B C 1
ATOM 4008 O O . LEU B 1 6 ? -7.375 22.719 14.086 1 74.81 6 LEU B O 1
ATOM 4012 N N . PHE B 1 7 ? -8.484 24.656 14.148 1 74.5 7 PHE B N 1
ATOM 4013 C CA . PHE B 1 7 ? -9.336 24.312 13.023 1 74.5 7 PHE B CA 1
ATOM 4014 C C . PHE B 1 7 ? -8.508 24.141 11.75 1 74.5 7 PHE B C 1
ATOM 4016 O O . PHE B 1 7 ? -8.719 23.203 10.984 1 74.5 7 PHE B O 1
ATOM 4023 N N . SER B 1 8 ? -7.527 24.984 11.562 1 75.06 8 SER B N 1
ATOM 4024 C CA . SER B 1 8 ? -6.676 24.938 10.375 1 75.06 8 SER B CA 1
ATOM 4025 C C . SER B 1 8 ? -5.824 23.672 10.359 1 75.06 8 SER B C 1
ATOM 4027 O O . SER B 1 8 ? -5.66 23.047 9.312 1 75.06 8 SER B O 1
ATOM 4029 N N . ILE B 1 9 ? -5.359 23.281 11.453 1 78.38 9 ILE B N 1
ATOM 4030 C CA . ILE B 1 9 ? -4.512 22.094 11.562 1 78.38 9 ILE B CA 1
ATOM 4031 C C . ILE B 1 9 ? -5.34 20.844 11.281 1 78.38 9 ILE B C 1
ATOM 4033 O O . ILE B 1 9 ? -4.879 19.922 10.594 1 78.38 9 ILE B O 1
ATOM 4037 N N . ASP B 1 10 ? -6.512 20.891 11.789 1 77.88 10 ASP B N 1
ATOM 4038 C CA . ASP B 1 10 ? -7.406 19.766 11.57 1 77.88 10 ASP B CA 1
ATOM 4039 C C . ASP B 1 10 ? -7.738 19.609 10.094 1 77.88 10 ASP B C 1
ATOM 4041 O O . ASP B 1 10 ? -7.766 18.484 9.578 1 77.88 10 ASP B O 1
ATOM 4045 N N . LYS B 1 11 ? -7.953 20.672 9.453 1 80.19 11 LYS B N 1
ATOM 4046 C CA . LYS B 1 11 ? -8.305 20.625 8.031 1 80.19 11 LYS B CA 1
ATOM 4047 C C . LYS B 1 11 ? -7.117 20.156 7.191 1 80.19 11 LYS B C 1
ATOM 4049 O O . LYS B 1 11 ? -7.293 19.422 6.219 1 80.19 11 LYS B O 1
ATOM 4054 N N . VAL B 1 12 ? -5.965 20.562 7.562 1 79.5 12 VAL B N 1
ATOM 4055 C CA . VAL B 1 12 ? -4.766 20.125 6.859 1 79.5 12 VAL B CA 1
ATOM 4056 C C . VAL B 1 12 ? -4.535 18.641 7.109 1 79.5 12 VAL B C 1
ATOM 4058 O O . VAL B 1 12 ? -4.176 17.906 6.188 1 79.5 12 VAL B O 1
ATOM 4061 N N . GLY B 1 13 ? -4.734 18.25 8.297 1 81.62 13 GLY B N 1
ATOM 4062 C CA . GLY B 1 13 ? -4.633 16.828 8.625 1 81.62 13 GLY B CA 1
ATOM 4063 C C . GLY B 1 13 ? -5.57 15.961 7.812 1 81.62 13 GLY B C 1
ATOM 4064 O O . GLY B 1 13 ? -5.188 14.875 7.367 1 81.62 13 GLY B O 1
ATOM 4065 N N . ASP B 1 14 ? -6.77 16.516 7.605 1 80.94 14 ASP B N 1
ATOM 4066 C CA . ASP B 1 14 ? -7.762 15.789 6.816 1 80.94 14 ASP B CA 1
ATOM 4067 C C . ASP B 1 14 ? -7.266 15.547 5.395 1 80.94 14 ASP B C 1
ATOM 4069 O O . ASP B 1 14 ? -7.516 14.492 4.809 1 80.94 14 ASP B O 1
ATOM 4073 N N . ILE B 1 15 ? -6.598 16.438 4.855 1 81.19 15 ILE B N 1
ATOM 4074 C CA . ILE B 1 15 ? -6.078 16.312 3.498 1 81.19 15 ILE B CA 1
ATOM 4075 C C . ILE B 1 15 ? -5.02 15.219 3.445 1 81.19 15 ILE B C 1
ATOM 4077 O O . ILE B 1 15 ? -5.031 14.383 2.543 1 81.19 15 ILE B O 1
ATOM 4081 N N . TYR B 1 16 ? -4.188 15.234 4.414 1 83.31 16 TYR B N 1
ATOM 4082 C CA . TYR B 1 16 ? -3.127 14.234 4.445 1 83.31 16 TYR B CA 1
ATOM 4083 C C . TYR B 1 16 ? -3.707 12.828 4.609 1 83.31 16 TYR B C 1
ATOM 4085 O O . TYR B 1 16 ? -3.256 11.883 3.961 1 83.31 16 TYR B O 1
ATOM 4093 N N . ILE B 1 17 ? -4.652 12.727 5.391 1 83 17 ILE B N 1
ATOM 4094 C CA . ILE B 1 17 ? -5.277 11.43 5.625 1 83 17 ILE B CA 1
ATOM 4095 C C . ILE B 1 17 ? -5.965 10.953 4.348 1 83 17 ILE B C 1
ATOM 4097 O O . ILE B 1 17 ? -5.812 9.789 3.951 1 83 17 ILE B O 1
ATOM 4101 N N . GLU B 1 18 ? -6.68 11.828 3.783 1 83.62 18 GLU B N 1
ATOM 4102 C CA . GLU B 1 18 ? -7.398 11.484 2.559 1 83.62 18 GLU B CA 1
ATOM 4103 C C . GLU B 1 18 ? -6.441 11.023 1.467 1 83.62 18 GLU B C 1
ATOM 4105 O O . GLU B 1 18 ? -6.688 10.008 0.805 1 83.62 18 GLU B O 1
ATOM 4110 N N . LYS B 1 19 ? -5.387 11.672 1.336 1 83.31 19 LYS B N 1
ATOM 4111 C CA . LYS B 1 19 ? -4.43 11.328 0.287 1 83.31 19 LYS B CA 1
ATOM 4112 C C . LYS B 1 19 ? -3.684 10.039 0.622 1 83.31 19 LYS B C 1
ATOM 4114 O O . LYS B 1 19 ? -3.352 9.258 -0.272 1 83.31 19 LYS B O 1
ATOM 4119 N N . SER B 1 20 ? -3.404 9.867 1.83 1 82.75 20 SER B N 1
ATOM 4120 C CA . SER B 1 20 ? -2.779 8.625 2.256 1 82.75 20 SER B CA 1
ATOM 4121 C C . SER B 1 20 ? -3.689 7.43 1.984 1 82.75 20 SER B C 1
ATOM 4123 O O . SER B 1 20 ? -3.227 6.383 1.526 1 82.75 20 SER B O 1
ATOM 4125 N N . GLU B 1 21 ? -4.887 7.645 2.307 1 83.69 21 GLU B N 1
ATOM 4126 C CA . GLU B 1 21 ? -5.863 6.586 2.047 1 83.69 21 GLU B CA 1
ATOM 4127 C C . GLU B 1 21 ? -5.949 6.273 0.556 1 83.69 21 GLU B C 1
ATOM 4129 O O . GLU B 1 21 ? -6.051 5.105 0.168 1 83.69 21 GLU B O 1
ATOM 4134 N N . GLU B 1 22 ? -5.953 7.266 -0.178 1 85.62 22 GLU B N 1
ATOM 4135 C CA . GLU B 1 22 ? -5.996 7.094 -1.627 1 85.62 22 GLU B CA 1
ATOM 4136 C C . GLU B 1 22 ? -4.773 6.332 -2.129 1 85.62 22 GLU B C 1
ATOM 4138 O O . GLU B 1 22 ? -4.891 5.453 -2.984 1 85.62 22 GLU B O 1
ATOM 4143 N N . ALA B 1 23 ? -3.652 6.648 -1.666 1 84 23 ALA B N 1
ATOM 4144 C CA . ALA B 1 23 ? -2.418 5.98 -2.072 1 84 23 ALA B CA 1
ATOM 4145 C C . ALA B 1 23 ? -2.439 4.504 -1.684 1 84 23 ALA B C 1
ATOM 4147 O O . ALA B 1 23 ? -2.076 3.641 -2.484 1 84 23 ALA B O 1
ATOM 4148 N N . ILE B 1 24 ? -2.818 4.258 -0.541 1 85.12 24 ILE B N 1
ATOM 4149 C CA . ILE B 1 24 ? -2.889 2.889 -0.037 1 85.12 24 ILE B CA 1
ATOM 4150 C C . ILE B 1 24 ? -3.916 2.096 -0.84 1 85.12 24 ILE B C 1
ATOM 4152 O O . ILE B 1 24 ? -3.67 0.945 -1.211 1 85.12 24 ILE B O 1
ATOM 4156 N N . TYR B 1 25 ? -5.004 2.77 -1.076 1 87.75 25 TYR B N 1
ATOM 4157 C CA . TYR B 1 25 ? -6.062 2.15 -1.864 1 87.75 25 TYR B CA 1
ATOM 4158 C C . TYR B 1 25 ? -5.562 1.771 -3.252 1 87.75 25 TYR B C 1
ATOM 4160 O O . TYR B 1 25 ? -5.828 0.668 -3.736 1 87.75 25 TYR B O 1
ATOM 4168 N N . ASN B 1 26 ? -4.871 2.584 -3.809 1 88.81 26 ASN B N 1
ATOM 4169 C CA . ASN B 1 26 ? -4.352 2.328 -5.148 1 88.81 26 ASN B CA 1
ATOM 4170 C C . ASN B 1 26 ? -3.309 1.216 -5.141 1 88.81 26 ASN B C 1
ATOM 4172 O O . ASN B 1 26 ? -3.246 0.411 -6.07 1 88.81 26 ASN B O 1
ATOM 4176 N N . LEU B 1 27 ? -2.518 1.168 -4.188 1 87.88 27 LEU B N 1
ATOM 4177 C CA . LEU B 1 27 ? -1.533 0.101 -4.055 1 87.88 27 LEU B CA 1
ATOM 4178 C C . LEU B 1 27 ? -2.217 -1.255 -3.91 1 87.88 27 LEU B C 1
ATOM 4180 O O . LEU B 1 27 ? -1.785 -2.24 -4.512 1 87.88 27 LEU B O 1
ATOM 4184 N N . LYS B 1 28 ? -3.162 -1.275 -3.117 1 90.25 28 LYS B N 1
ATOM 4185 C CA . LYS B 1 28 ? -3.912 -2.514 -2.932 1 90.25 28 LYS B CA 1
ATOM 4186 C C . LYS B 1 28 ? -4.574 -2.957 -4.234 1 90.25 28 LYS B C 1
ATOM 4188 O O . LYS B 1 28 ? -4.602 -4.148 -4.547 1 90.25 28 LYS B O 1
ATOM 4193 N N . LYS B 1 29 ? -5.113 -1.997 -4.93 1 92.94 29 LYS B N 1
ATOM 4194 C CA . LYS B 1 29 ? -5.711 -2.301 -6.227 1 92.94 29 LYS B CA 1
ATOM 4195 C C . LYS B 1 29 ? -4.695 -2.938 -7.168 1 92.94 29 LYS B C 1
ATOM 4197 O O . LYS B 1 29 ? -5.004 -3.91 -7.859 1 92.94 29 LYS B O 1
ATOM 4202 N N . ASP B 1 30 ? -3.545 -2.371 -7.18 1 92.38 30 ASP B N 1
ATOM 4203 C CA . ASP B 1 30 ? -2.49 -2.895 -8.039 1 92.38 30 ASP B CA 1
ATOM 4204 C C . ASP B 1 30 ? -2.139 -4.332 -7.668 1 92.38 30 ASP B C 1
ATOM 4206 O O . ASP B 1 30 ? -1.982 -5.188 -8.547 1 92.38 30 ASP B O 1
ATOM 4210 N N . PHE B 1 31 ? -2.035 -4.594 -6.441 1 91.75 31 PHE B N 1
ATOM 4211 C CA . PHE B 1 31 ? -1.691 -5.93 -5.969 1 91.75 31 PHE B CA 1
ATOM 4212 C C . PHE B 1 31 ? -2.77 -6.934 -6.355 1 91.75 31 PHE B C 1
ATOM 4214 O O . PHE B 1 31 ? -2.461 -8.047 -6.797 1 91.75 31 PHE B O 1
ATOM 4221 N N . LEU B 1 32 ? -3.996 -6.547 -6.137 1 95.44 32 LEU B N 1
ATOM 4222 C CA . LEU B 1 32 ? -5.105 -7.43 -6.48 1 95.44 32 LEU B CA 1
ATOM 4223 C C . LEU B 1 32 ? -5.098 -7.758 -7.969 1 95.44 32 LEU B C 1
ATOM 4225 O O . LEU B 1 32 ? -5.195 -8.93 -8.352 1 95.44 32 LEU B O 1
ATOM 4229 N N . LYS B 1 33 ? -4.977 -6.766 -8.727 1 96.38 33 LYS B N 1
ATOM 4230 C CA . LYS B 1 33 ? -5 -6.926 -10.18 1 96.38 33 LYS B CA 1
ATOM 4231 C C . LYS B 1 33 ? -3.838 -7.789 -10.656 1 96.38 33 LYS B C 1
ATOM 4233 O O . LYS B 1 33 ? -4.023 -8.695 -11.469 1 96.38 33 LYS B O 1
ATOM 4238 N N . ASP B 1 34 ? -2.652 -7.531 -10.148 1 95.38 34 ASP B N 1
ATOM 4239 C CA . ASP B 1 34 ? -1.466 -8.289 -10.539 1 95.38 34 ASP B CA 1
ATOM 4240 C C . ASP B 1 34 ? -1.602 -9.758 -10.156 1 95.38 34 ASP B C 1
ATOM 4242 O O . ASP B 1 34 ? -1.252 -10.648 -10.938 1 95.38 34 ASP B O 1
ATOM 4246 N N . THR B 1 35 ? -2.074 -9.977 -8.992 1 95.62 35 THR B N 1
ATOM 4247 C CA . THR B 1 35 ? -2.193 -11.344 -8.5 1 95.62 35 THR B CA 1
ATOM 4248 C C . THR B 1 35 ? -3.182 -12.141 -9.352 1 95.62 35 THR B C 1
ATOM 4250 O O . THR B 1 35 ? -2.887 -13.266 -9.766 1 95.62 35 THR B O 1
ATOM 4253 N N . VAL B 1 36 ? -4.289 -11.57 -9.656 1 97.5 36 VAL B N 1
ATOM 4254 C CA . VAL B 1 36 ? -5.312 -12.242 -10.445 1 97.5 36 VAL B CA 1
ATOM 4255 C C . VAL B 1 36 ? -4.805 -12.453 -11.867 1 97.5 36 VAL B C 1
ATOM 4257 O O . VAL B 1 36 ? -4.945 -13.547 -12.43 1 97.5 36 VAL B O 1
ATOM 4260 N N . ASN B 1 37 ? -4.23 -11.461 -12.414 1 97.25 37 ASN B N 1
ATOM 4261 C CA . ASN B 1 37 ? -3.711 -11.578 -13.773 1 97.25 37 ASN B CA 1
ATOM 4262 C C . ASN B 1 37 ? -2.611 -12.633 -13.867 1 97.25 37 ASN B C 1
ATOM 4264 O O . ASN B 1 37 ? -2.541 -13.375 -14.852 1 97.25 37 ASN B O 1
ATOM 4268 N N . ASN B 1 38 ? -1.8 -12.68 -12.914 1 95.88 38 ASN B N 1
ATOM 4269 C CA . ASN B 1 38 ? -0.732 -13.68 -12.906 1 95.88 38 ASN B CA 1
ATOM 4270 C C . ASN B 1 38 ? -1.282 -15.094 -12.75 1 95.88 38 ASN B C 1
ATOM 4272 O O . ASN B 1 38 ? -0.737 -16.047 -13.312 1 95.88 38 ASN B O 1
ATOM 4276 N N . LEU B 1 39 ? -2.299 -15.195 -11.961 1 96.69 39 LEU B N 1
ATOM 4277 C CA . LEU B 1 39 ? -2.934 -16.5 -11.852 1 96.69 39 LEU B CA 1
ATOM 4278 C C . LEU B 1 39 ? -3.521 -16.938 -13.188 1 96.69 39 LEU B C 1
ATOM 4280 O O . LEU B 1 39 ? -3.426 -18.109 -13.562 1 96.69 39 LEU B O 1
ATOM 4284 N N . ILE B 1 40 ? -4.113 -16.047 -13.906 1 97.06 40 ILE B N 1
ATOM 4285 C CA . ILE B 1 40 ? -4.684 -16.344 -15.219 1 97.06 40 ILE B CA 1
ATOM 4286 C C . ILE B 1 40 ? -3.576 -16.75 -16.188 1 97.06 40 ILE B C 1
ATOM 4288 O O . ILE B 1 40 ? -3.729 -17.719 -16.938 1 97.06 40 ILE B O 1
ATOM 4292 N N . SER B 1 41 ? -2.496 -16.078 -16.094 1 95 41 SER B N 1
ATOM 4293 C CA . SER B 1 41 ? -1.344 -16.453 -16.906 1 95 41 SER B CA 1
ATOM 4294 C C . SER B 1 41 ? -0.855 -17.859 -16.562 1 95 41 SER B C 1
ATOM 4296 O O . SER B 1 41 ? -0.438 -18.609 -17.438 1 95 41 SER B O 1
ATOM 4298 N N . GLU B 1 42 ? -0.908 -18.141 -15.344 1 94.12 42 GLU B N 1
ATOM 4299 C CA . GLU B 1 42 ? -0.509 -19.469 -14.883 1 94.12 42 GLU B CA 1
ATOM 4300 C C . GLU B 1 42 ? -1.446 -20.547 -15.422 1 94.12 42 GLU B C 1
ATOM 4302 O O . GLU B 1 42 ? -1.007 -21.641 -15.75 1 94.12 42 GLU B O 1
ATOM 4307 N N . ILE B 1 43 ? -2.678 -20.25 -15.461 1 96 43 ILE B N 1
ATOM 4308 C CA . ILE B 1 43 ? -3.648 -21.188 -16.016 1 96 43 ILE B CA 1
ATOM 4309 C C . ILE B 1 43 ? -3.295 -21.516 -17.453 1 96 43 ILE B C 1
ATOM 4311 O O . ILE B 1 43 ? -3.258 -22.672 -17.859 1 96 43 ILE B O 1
ATOM 4315 N N . GLU B 1 44 ? -2.955 -20.516 -18.172 1 95.06 44 GLU B N 1
ATOM 4316 C CA . GLU B 1 44 ? -2.611 -20.703 -19.578 1 95.06 44 GLU B CA 1
ATOM 4317 C C . GLU B 1 44 ? -1.357 -21.547 -19.734 1 95.06 44 GLU B C 1
ATOM 4319 O O . GLU B 1 44 ? -1.298 -22.422 -20.594 1 95.06 44 GLU B O 1
ATOM 4324 N N . LEU B 1 45 ? -0.453 -21.328 -18.906 1 92.19 45 LEU B N 1
ATOM 4325 C CA . LEU B 1 45 ? 0.784 -22.094 -18.953 1 92.19 45 LEU B CA 1
ATOM 4326 C C . LEU B 1 45 ? 0.525 -23.562 -18.609 1 92.19 45 LEU B C 1
ATOM 4328 O O . LEU B 1 45 ? 1.08 -24.469 -19.234 1 92.19 45 LEU B O 1
ATOM 4332 N N . ARG B 1 46 ? -0.288 -23.734 -17.656 1 93.25 46 ARG B N 1
ATOM 4333 C CA . ARG B 1 46 ? -0.601 -25.094 -17.234 1 93.25 46 ARG B CA 1
ATOM 4334 C C . ARG B 1 46 ? -1.415 -25.828 -18.312 1 93.25 46 ARG B C 1
ATOM 4336 O O . ARG B 1 46 ? -1.232 -27.016 -18.516 1 93.25 46 ARG B O 1
ATOM 4343 N N . ARG B 1 47 ? -2.301 -25.094 -18.922 1 94.19 47 ARG B N 1
ATOM 4344 C CA . ARG B 1 47 ? -3.074 -25.672 -20.016 1 94.19 47 ARG B CA 1
ATOM 4345 C C . ARG B 1 47 ? -2.16 -26.172 -21.141 1 94.19 47 ARG B C 1
ATOM 4347 O O . ARG B 1 47 ? -2.303 -27.297 -21.609 1 94.19 47 ARG B O 1
ATOM 4354 N N . ALA B 1 48 ? -1.229 -25.375 -21.438 1 91.62 48 ALA B N 1
ATOM 4355 C CA . ALA B 1 48 ? -0.29 -25.734 -22.5 1 91.62 48 ALA B CA 1
ATOM 4356 C C . ALA B 1 48 ? 0.58 -26.922 -22.094 1 91.62 48 ALA B C 1
ATOM 4358 O O . ALA B 1 48 ? 0.784 -27.844 -22.875 1 91.62 48 ALA B O 1
ATOM 4359 N N . ALA B 1 49 ? 1.034 -26.875 -20.922 1 88.81 49 ALA B N 1
ATOM 4360 C CA . ALA B 1 49 ? 1.901 -27.922 -20.406 1 88.81 49 ALA B CA 1
ATOM 4361 C C . ALA B 1 49 ? 1.156 -29.25 -20.328 1 88.81 49 ALA B C 1
ATOM 4363 O O . ALA B 1 49 ? 1.69 -30.297 -20.719 1 88.81 49 ALA B O 1
ATOM 4364 N N . LYS B 1 50 ? -0.062 -29.203 -19.812 1 90.25 50 LYS B N 1
ATOM 4365 C CA . LYS B 1 50 ? -0.852 -30.422 -19.672 1 90.25 50 LYS B CA 1
ATOM 4366 C C . LYS B 1 50 ? -1.223 -31 -21.031 1 90.25 50 LYS B C 1
ATOM 4368 O O . LYS B 1 50 ? -1.239 -32.219 -21.203 1 90.25 50 LYS B O 1
ATOM 4373 N N . SER B 1 51 ? -1.521 -30.156 -21.938 1 90.06 51 SER B N 1
ATOM 4374 C CA . SER B 1 51 ? -1.833 -30.609 -23.297 1 90.06 51 SER B CA 1
ATOM 4375 C C . SER B 1 51 ? -0.642 -31.328 -23.922 1 90.06 51 SER B C 1
ATOM 4377 O O . SER B 1 51 ? -0.8 -32.375 -24.547 1 90.06 51 SER B O 1
ATOM 4379 N N . SER B 1 52 ? 0.493 -30.766 -23.75 1 87.81 52 SER B N 1
ATOM 4380 C CA . SER B 1 52 ? 1.711 -31.359 -24.281 1 87.81 52 SER B CA 1
ATOM 4381 C C . SER B 1 52 ? 1.992 -32.719 -23.625 1 87.81 52 SER B C 1
ATOM 4383 O O . SER B 1 52 ? 2.418 -33.656 -24.281 1 87.81 52 SER B O 1
ATOM 4385 N N . TYR B 1 53 ? 1.765 -32.719 -22.438 1 84.25 53 TYR B N 1
ATOM 4386 C CA . TYR B 1 53 ? 1.961 -33.938 -21.688 1 84.25 53 TYR B CA 1
ATOM 4387 C C . TYR B 1 53 ? 1.015 -35.031 -22.172 1 84.25 53 TYR B C 1
ATOM 4389 O O . TYR B 1 53 ? 1.413 -36.188 -22.312 1 84.25 53 TYR B O 1
ATOM 4397 N N . MET B 1 54 ? -0.173 -34.688 -22.406 1 86.31 54 MET B N 1
ATOM 4398 C CA . MET B 1 54 ? -1.173 -35.656 -22.828 1 86.31 54 MET B CA 1
ATOM 4399 C C . MET B 1 54 ? -0.896 -36.125 -24.25 1 86.31 54 MET B C 1
ATOM 4401 O O . MET B 1 54 ? -1.14 -37.312 -24.578 1 86.31 54 MET B O 1
ATOM 4405 N N . GLU B 1 55 ? -0.39 -35.281 -25.031 1 88.81 55 GLU B N 1
ATOM 4406 C CA . GLU B 1 55 ? 0.011 -35.688 -26.375 1 88.81 55 GLU B CA 1
ATOM 4407 C C . GLU B 1 55 ? 1.122 -36.719 -26.328 1 88.81 55 GLU B C 1
ATOM 4409 O O . GLU B 1 55 ? 1.076 -37.719 -27.047 1 88.81 55 GLU B O 1
ATOM 4414 N N . THR B 1 56 ? 2.062 -36.469 -25.516 1 85.12 56 THR B N 1
ATOM 4415 C CA . THR B 1 56 ? 3.162 -37.406 -25.328 1 85.12 56 THR B CA 1
ATOM 4416 C C . THR B 1 56 ? 2.654 -38.719 -24.75 1 85.12 56 THR B C 1
ATOM 4418 O O . THR B 1 56 ? 3.119 -39.812 -25.141 1 85.12 56 THR B O 1
ATOM 4421 N N . PHE B 1 57 ? 1.688 -38.625 -23.922 1 84.94 57 PHE B N 1
ATOM 4422 C CA . PHE B 1 57 ? 1.085 -39.781 -23.297 1 84.94 57 PHE B CA 1
ATOM 4423 C C . PHE B 1 57 ? 0.405 -40.656 -24.344 1 84.94 57 PHE B C 1
ATOM 4425 O O . PHE B 1 57 ? 0.598 -41.875 -24.375 1 84.94 57 PHE B O 1
ATOM 4432 N N . VAL B 1 58 ? -0.321 -40.062 -25.188 1 90.31 58 VAL B N 1
ATOM 4433 C CA . VAL B 1 58 ? -1.026 -40.812 -26.25 1 90.31 58 VAL B CA 1
ATOM 4434 C C . VAL B 1 58 ? -0.019 -41.406 -27.219 1 90.31 58 VAL B C 1
ATOM 4436 O O . VAL B 1 58 ? -0.168 -42.531 -27.656 1 90.31 58 VAL B O 1
ATOM 4439 N N . SER B 1 59 ? 0.979 -40.656 -27.547 1 87.5 59 SER B N 1
ATOM 4440 C CA . SER B 1 59 ? 2.012 -41.125 -28.453 1 87.5 59 SER B CA 1
ATOM 4441 C C . SER B 1 59 ? 2.729 -42.344 -27.891 1 87.5 59 SER B C 1
ATOM 4443 O O . SER B 1 59 ? 2.953 -43.312 -28.594 1 87.5 59 SER B O 1
ATOM 4445 N N . ARG B 1 60 ? 3.01 -42.281 -26.688 1 83 60 ARG B N 1
ATOM 4446 C CA . ARG B 1 60 ? 3.688 -43.406 -26.031 1 83 60 ARG B CA 1
ATOM 4447 C C . ARG B 1 60 ? 2.785 -44.625 -25.953 1 83 60 ARG B C 1
ATOM 4449 O O . ARG B 1 60 ? 3.25 -45.75 -26.125 1 83 60 ARG B O 1
ATOM 4456 N N . THR B 1 61 ? 1.568 -44.406 -25.656 1 86.94 61 THR B N 1
ATOM 4457 C CA . THR B 1 61 ? 0.603 -45.5 -25.641 1 86.94 61 THR B CA 1
ATOM 4458 C C . THR B 1 61 ? 0.506 -46.156 -27.016 1 86.94 61 THR B C 1
ATOM 4460 O O . THR B 1 61 ? 0.442 -47.375 -27.109 1 86.94 61 THR B O 1
ATOM 4463 N N . ALA B 1 62 ? 0.511 -45.344 -28 1 88.88 62 ALA B N 1
ATOM 4464 C CA . ALA B 1 62 ? 0.486 -45.844 -29.359 1 88.88 62 ALA B CA 1
ATOM 4465 C C . ALA B 1 62 ? 1.702 -46.75 -29.641 1 88.88 62 ALA B C 1
ATOM 4467 O O . ALA B 1 62 ? 1.592 -47.75 -30.312 1 88.88 62 ALA B O 1
ATOM 4468 N N . ASP B 1 63 ? 2.795 -46.312 -29.172 1 83 63 ASP B N 1
ATOM 4469 C CA . ASP B 1 63 ? 4.02 -47.094 -29.359 1 83 63 ASP B CA 1
ATOM 4470 C C . ASP B 1 63 ? 3.904 -48.469 -28.688 1 83 63 ASP B C 1
ATOM 4472 O O . ASP B 1 63 ? 4.379 -49.469 -29.234 1 83 63 ASP B O 1
ATOM 4476 N N . ILE B 1 64 ? 3.303 -48.469 -27.609 1 82.69 64 ILE B N 1
ATOM 4477 C CA . ILE B 1 64 ? 3.104 -49.719 -26.891 1 82.69 64 ILE B CA 1
ATOM 4478 C C . ILE B 1 64 ? 2.191 -50.656 -27.703 1 82.69 64 ILE B C 1
ATOM 4480 O O . ILE B 1 64 ? 2.49 -51.844 -27.875 1 82.69 64 ILE B O 1
ATOM 4484 N N . ILE B 1 65 ? 1.154 -50.094 -28.156 1 87.94 65 ILE B N 1
ATOM 4485 C CA . ILE B 1 65 ? 0.188 -50.875 -28.938 1 87.94 65 ILE B CA 1
ATOM 4486 C C . ILE B 1 65 ? 0.846 -51.375 -30.219 1 87.94 65 ILE B C 1
ATOM 4488 O O . ILE B 1 65 ? 0.623 -52.531 -30.625 1 87.94 65 ILE B O 1
ATOM 4492 N N . ASN B 1 66 ? 1.685 -50.594 -30.781 1 86.56 66 ASN B N 1
ATOM 4493 C CA . ASN B 1 66 ? 2.352 -50.938 -32.031 1 86.56 66 ASN B CA 1
ATOM 4494 C C . ASN B 1 66 ? 3.301 -52.125 -31.844 1 86.56 66 ASN B C 1
ATOM 4496 O O . ASN B 1 66 ? 3.619 -52.812 -32.812 1 86.56 66 ASN B O 1
ATOM 4500 N N . MET B 1 67 ? 3.723 -52.312 -30.656 1 80.69 67 MET B N 1
ATOM 4501 C CA . MET B 1 67 ? 4.621 -53.438 -30.375 1 80.69 67 MET B CA 1
ATOM 4502 C C . MET B 1 67 ? 3.908 -54.781 -30.578 1 80.69 67 MET B C 1
ATOM 4504 O O . MET B 1 67 ? 4.555 -55.812 -30.766 1 80.69 67 MET B O 1
ATOM 4508 N N . LYS B 1 68 ? 2.598 -54.781 -30.531 1 86.5 68 LYS B N 1
ATOM 4509 C CA . LYS B 1 68 ? 1.822 -56.031 -30.688 1 86.5 68 LYS B CA 1
ATOM 4510 C C . LYS B 1 68 ? 1.086 -56.031 -32.031 1 86.5 68 LYS B C 1
ATOM 4512 O O . LYS B 1 68 ? 0.139 -56.812 -32.188 1 86.5 68 LYS B O 1
ATOM 4517 N N . LYS B 1 69 ? 1.504 -55.281 -32.938 1 87.06 69 LYS B N 1
ATOM 4518 C CA . LYS B 1 69 ? 0.814 -55.125 -34.219 1 87.06 69 LYS B CA 1
ATOM 4519 C C . LYS B 1 69 ? 0.968 -56.375 -35.062 1 87.06 69 LYS B C 1
ATOM 4521 O O . LYS B 1 69 ? 0.19 -56.594 -36 1 87.06 69 LYS B O 1
ATOM 4526 N N . ASP B 1 70 ? 1.939 -57.25 -34.75 1 87.69 70 ASP B N 1
ATOM 4527 C CA . ASP B 1 70 ? 2.197 -58.438 -35.562 1 87.69 70 ASP B CA 1
ATOM 4528 C C . ASP B 1 70 ? 1.245 -59.562 -35.156 1 87.69 70 ASP B C 1
ATOM 4530 O O . ASP B 1 70 ? 1.181 -60.594 -35.844 1 87.69 70 ASP B O 1
ATOM 4534 N N . LEU B 1 71 ? 0.468 -59.406 -34.188 1 90.5 71 LEU B N 1
ATOM 4535 C CA . LEU B 1 71 ? -0.5 -60.438 -33.781 1 90.5 71 LEU B CA 1
ATOM 4536 C C . LEU B 1 71 ? -1.615 -60.562 -34.812 1 90.5 71 LEU B C 1
ATOM 4538 O O . LEU B 1 71 ? -1.959 -59.625 -35.5 1 90.5 71 LEU B O 1
ATOM 4542 N N . PRO B 1 72 ? -2.146 -61.812 -34.875 1 92.5 72 PRO B N 1
ATOM 4543 C CA . PRO B 1 72 ? -3.33 -61.969 -35.719 1 92.5 72 PRO B CA 1
ATOM 4544 C C . PRO B 1 72 ? -4.508 -61.094 -35.25 1 92.5 72 PRO B C 1
ATOM 4546 O O . PRO B 1 72 ? -4.555 -60.688 -34.094 1 92.5 72 PRO B O 1
ATOM 4549 N N . ASP B 1 73 ? -5.434 -60.875 -36.125 1 91 73 ASP B N 1
ATOM 4550 C CA . ASP B 1 73 ? -6.508 -59.906 -35.938 1 91 73 ASP B CA 1
ATOM 4551 C C . ASP B 1 73 ? -7.27 -60.188 -34.625 1 91 73 ASP B C 1
ATOM 4553 O O . ASP B 1 73 ? -7.488 -59.281 -33.812 1 91 73 ASP B O 1
ATOM 4557 N N . SER B 1 74 ? -7.66 -61.406 -34.406 1 90.5 74 SER B N 1
ATOM 4558 C CA . SER B 1 74 ? -8.461 -61.75 -33.25 1 90.5 74 SER B CA 1
ATOM 4559 C C . SER B 1 74 ? -7.676 -61.562 -31.953 1 90.5 74 SER B C 1
ATOM 4561 O O . SER B 1 74 ? -8.195 -61.031 -30.969 1 90.5 74 SER B O 1
ATOM 4563 N N . GLU B 1 75 ? -6.414 -61.906 -32 1 93.25 75 GLU B N 1
ATOM 4564 C CA . GLU B 1 75 ? -5.555 -61.781 -30.828 1 93.25 75 GLU B CA 1
ATOM 4565 C C . GLU B 1 75 ? -5.227 -60.312 -30.547 1 93.25 75 GLU B C 1
ATOM 4567 O O . GLU B 1 75 ? -5.125 -59.906 -29.391 1 93.25 75 GLU B O 1
ATOM 4572 N N . PHE B 1 76 ? -5.07 -59.625 -31.656 1 94.75 76 PHE B N 1
ATOM 4573 C CA . PHE B 1 76 ? -4.773 -58.188 -31.5 1 94.75 76 PHE B CA 1
ATOM 4574 C C . PHE B 1 76 ? -5.953 -57.469 -30.875 1 94.75 76 PHE B C 1
ATOM 4576 O O . PHE B 1 76 ? -5.77 -56.625 -29.984 1 94.75 76 PHE B O 1
ATOM 4583 N N . ASN B 1 77 ? -7.152 -57.812 -31.344 1 94.19 77 ASN B N 1
ATOM 4584 C CA . ASN B 1 77 ? -8.359 -57.188 -30.781 1 94.19 77 ASN B CA 1
ATOM 4585 C C . ASN B 1 77 ? -8.484 -57.469 -29.281 1 94.19 77 ASN B C 1
ATOM 4587 O O . ASN B 1 77 ? -8.805 -56.594 -28.5 1 94.19 77 ASN B O 1
ATOM 4591 N N . ASP B 1 78 ? -8.211 -58.688 -28.906 1 93.19 78 ASP B N 1
ATOM 4592 C CA . ASP B 1 78 ? -8.297 -59.062 -27.5 1 93.19 78 ASP B CA 1
ATOM 4593 C C . ASP B 1 78 ? -7.266 -58.312 -26.656 1 93.19 78 ASP B C 1
ATOM 4595 O O . ASP B 1 78 ? -7.562 -57.875 -25.547 1 93.19 78 ASP B O 1
ATOM 4599 N N . PHE B 1 79 ? -6.129 -58.219 -27.172 1 90 79 PHE B N 1
ATOM 4600 C CA . PHE B 1 79 ? -5.062 -57.5 -26.5 1 90 79 PHE B CA 1
ATOM 4601 C C . PHE B 1 79 ? -5.441 -56.031 -26.312 1 90 79 PHE B C 1
ATOM 4603 O O . PHE B 1 79 ? -5.344 -55.5 -25.203 1 90 79 PHE B O 1
ATOM 4610 N N . PHE B 1 80 ? -5.863 -55.375 -27.453 1 94.06 80 PHE B N 1
ATOM 4611 C CA . PHE B 1 80 ? -6.184 -53.969 -27.453 1 94.06 80 PHE B CA 1
ATOM 4612 C C . PHE B 1 80 ? -7.289 -53.656 -26.438 1 94.06 80 PHE B C 1
ATOM 4614 O O . PHE B 1 80 ? -7.152 -52.75 -25.609 1 94.06 80 PHE B O 1
ATOM 4621 N N . ILE B 1 81 ? -8.32 -54.438 -26.484 1 93.94 81 ILE B N 1
ATOM 4622 C CA . ILE B 1 81 ? -9.461 -54.219 -25.594 1 93.94 81 ILE B CA 1
ATOM 4623 C C . ILE B 1 81 ? -9.047 -54.5 -24.156 1 93.94 81 ILE B C 1
ATOM 4625 O O . ILE B 1 81 ? -9.375 -53.75 -23.25 1 93.94 81 ILE B O 1
ATOM 4629 N N . GLY B 1 82 ? -8.289 -55.531 -23.906 1 90.81 82 GLY B N 1
ATOM 4630 C CA . GLY B 1 82 ? -7.805 -55.875 -22.578 1 90.81 82 GLY B CA 1
ATOM 4631 C C . GLY B 1 82 ? -6.883 -54.812 -22 1 90.81 82 GLY B C 1
ATOM 4632 O O . GLY B 1 82 ? -6.918 -54.531 -20.797 1 90.81 82 GLY B O 1
ATOM 4633 N N . PHE B 1 83 ? -6.113 -54.219 -22.891 1 88.88 83 PHE B N 1
ATOM 4634 C CA . PHE B 1 83 ? -5.164 -53.188 -22.484 1 88.88 83 PHE B CA 1
ATOM 4635 C C . PHE B 1 83 ? -5.891 -52 -21.859 1 88.88 83 PHE B C 1
ATOM 4637 O O . PHE B 1 83 ? -5.504 -51.531 -20.797 1 88.88 83 PHE B O 1
ATOM 4644 N N . PHE B 1 84 ? -6.93 -51.5 -22.469 1 90.94 84 PHE B N 1
ATOM 4645 C CA . PHE B 1 84 ? -7.617 -50.281 -22.016 1 90.94 84 PHE B CA 1
ATOM 4646 C C . PHE B 1 84 ? -8.672 -50.625 -20.969 1 90.94 84 PHE B C 1
ATOM 4648 O O . PHE B 1 84 ? -8.977 -49.812 -20.094 1 90.94 84 PHE B O 1
ATOM 4655 N N . ARG B 1 85 ? -9.172 -51.75 -21.047 1 89.75 85 ARG B N 1
ATOM 4656 C CA . ARG B 1 85 ? -10.211 -52.156 -20.109 1 89.75 85 ARG B CA 1
ATOM 4657 C C . ARG B 1 85 ? -9.625 -52.5 -18.75 1 89.75 85 ARG B C 1
ATOM 4659 O O . ARG B 1 85 ? -10.203 -52.188 -17.719 1 89.75 85 ARG B O 1
ATOM 4666 N N . ASP B 1 86 ? -8.516 -53.125 -18.656 1 83.94 86 ASP B N 1
ATOM 4667 C CA . ASP B 1 86 ? -8.039 -53.75 -17.422 1 83.94 86 ASP B CA 1
ATOM 4668 C C . ASP B 1 86 ? -7.004 -52.875 -16.734 1 83.94 86 ASP B C 1
ATOM 4670 O O . ASP B 1 86 ? -6.699 -53.062 -15.555 1 83.94 86 ASP B O 1
ATOM 4674 N N . LYS B 1 87 ? -6.434 -51.906 -17.359 1 82.38 87 LYS B N 1
ATOM 4675 C CA . LYS B 1 87 ? -5.43 -51.062 -16.75 1 82.38 87 LYS B CA 1
ATOM 4676 C C . LYS B 1 87 ? -6.055 -49.75 -16.25 1 82.38 87 LYS B C 1
ATOM 4678 O O . LYS B 1 87 ? -6.527 -48.938 -17.031 1 82.38 87 LYS B O 1
ATOM 4683 N N . PRO B 1 88 ? -5.965 -49.531 -15 1 77.31 88 PRO B N 1
ATOM 4684 C CA . PRO B 1 88 ? -6.625 -48.375 -14.375 1 77.31 88 PRO B CA 1
ATOM 4685 C C . PRO B 1 88 ? -6.066 -47.062 -14.867 1 77.31 88 PRO B C 1
ATOM 4687 O O . PRO B 1 88 ? -6.797 -46.062 -14.93 1 77.31 88 PRO B O 1
ATOM 4690 N N . ASP B 1 89 ? -4.914 -47.031 -15.297 1 77.12 89 ASP B N 1
ATOM 4691 C CA . ASP B 1 89 ? -4.238 -45.781 -15.695 1 77.12 89 ASP B CA 1
ATOM 4692 C C . ASP B 1 89 ? -4.777 -45.281 -17.031 1 77.12 89 ASP B C 1
ATOM 4694 O O . ASP B 1 89 ? -4.5 -44.125 -17.406 1 77.12 89 ASP B O 1
ATOM 4698 N N . TYR B 1 90 ? -5.594 -46.125 -17.625 1 83.38 90 TYR B N 1
ATOM 4699 C CA . TYR B 1 90 ? -6.082 -45.75 -18.938 1 83.38 90 TYR B CA 1
ATOM 4700 C C . TYR B 1 90 ? -7.605 -45.625 -18.953 1 83.38 90 TYR B C 1
ATOM 4702 O O . TYR B 1 90 ? -8.211 -45.469 -20 1 83.38 90 TYR B O 1
ATOM 4710 N N . LYS B 1 91 ? -8.141 -45.688 -17.781 1 83.19 91 LYS B N 1
ATOM 4711 C CA . LYS B 1 91 ? -9.594 -45.719 -17.672 1 83.19 91 LYS B CA 1
ATOM 4712 C C . LYS B 1 91 ? -10.211 -44.406 -18.172 1 83.19 91 LYS B C 1
ATOM 4714 O O . LYS B 1 91 ? -11.367 -44.375 -18.578 1 83.19 91 LYS B O 1
ATOM 4719 N N . PHE B 1 92 ? -9.453 -43.406 -18.219 1 86 92 PHE B N 1
ATOM 4720 C CA . PHE B 1 92 ? -9.977 -42.094 -18.578 1 86 92 PHE B CA 1
ATOM 4721 C C . PHE B 1 92 ? -9.898 -41.875 -20.094 1 86 92 PHE B C 1
ATOM 4723 O O . PHE B 1 92 ? -10.375 -40.875 -20.594 1 86 92 PHE B O 1
ATOM 4730 N N . MET B 1 93 ? -9.414 -42.812 -20.812 1 90.94 93 MET B N 1
ATOM 4731 C CA . MET B 1 93 ? -9.203 -42.625 -22.25 1 90.94 93 MET B CA 1
ATOM 4732 C C . MET B 1 93 ? -10.438 -43.062 -23.031 1 90.94 93 MET B C 1
ATOM 4734 O O . MET B 1 93 ? -11.141 -44 -22.625 1 90.94 93 MET B O 1
ATOM 4738 N N . THR B 1 94 ? -10.719 -42.375 -24.078 1 93.56 94 THR B N 1
ATOM 4739 C CA . THR B 1 94 ? -11.727 -42.781 -25.047 1 93.56 94 THR B CA 1
ATOM 4740 C C . THR B 1 94 ? -11.172 -43.875 -25.953 1 93.56 94 THR B C 1
ATOM 4742 O O . THR B 1 94 ? -10.125 -43.688 -26.578 1 93.56 94 THR B O 1
ATOM 4745 N N . VAL B 1 95 ? -11.859 -45.031 -26.016 1 95.81 95 VAL B N 1
ATOM 4746 C CA . VAL B 1 95 ? -11.406 -46.156 -26.812 1 95.81 95 VAL B CA 1
ATOM 4747 C C . VAL B 1 95 ? -12.57 -46.719 -27.625 1 95.81 95 VAL B C 1
ATOM 4749 O O . VAL B 1 95 ? -13.641 -47 -27.062 1 95.81 95 VAL B O 1
ATOM 4752 N N . ILE B 1 96 ? -12.406 -46.875 -28.953 1 96.44 96 ILE B N 1
ATOM 4753 C CA . ILE B 1 96 ? -13.43 -47.469 -29.812 1 96.44 96 ILE B CA 1
ATOM 4754 C C . ILE B 1 96 ? -12.789 -48.438 -30.781 1 96.44 96 ILE B C 1
ATOM 4756 O O . ILE B 1 96 ? -11.766 -48.125 -31.406 1 96.44 96 ILE B O 1
ATOM 4760 N N . VAL B 1 97 ? -13.328 -49.625 -30.859 1 97 97 VAL B N 1
ATOM 4761 C CA . VAL B 1 97 ? -12.945 -50.656 -31.844 1 97 97 VAL B CA 1
ATOM 4762 C C . VAL B 1 97 ? -14.109 -50.938 -32.781 1 97 97 VAL B C 1
ATOM 4764 O O . VAL B 1 97 ? -15.234 -51.188 -32.344 1 97 97 VAL B O 1
ATOM 4767 N N . TRP B 1 98 ? -13.836 -50.812 -34.031 1 96.69 98 TRP B N 1
ATOM 4768 C CA . TRP B 1 98 ? -14.875 -50.938 -35.031 1 96.69 98 TRP B CA 1
ATOM 4769 C C . TRP B 1 98 ? -14.547 -52.031 -36.031 1 96.69 98 TRP B C 1
ATOM 4771 O O . TRP B 1 98 ? -13.422 -52.125 -36.531 1 96.69 98 TRP B O 1
ATOM 4781 N N . ASP B 1 99 ? -15.5 -52.938 -36.344 1 96.12 99 ASP B N 1
ATOM 4782 C CA . ASP B 1 99 ? -15.383 -53.938 -37.375 1 96.12 99 ASP B CA 1
ATOM 4783 C C . ASP B 1 99 ? -15.789 -53.406 -38.719 1 96.12 99 ASP B C 1
ATOM 4785 O O . ASP B 1 99 ? -16.969 -53.156 -38.969 1 96.12 99 ASP B O 1
ATOM 4789 N N . ASN B 1 100 ? -14.906 -53.344 -39.562 1 94.38 100 ASN B N 1
ATOM 4790 C CA . ASN B 1 100 ? -15.172 -52.781 -40.875 1 94.38 100 ASN B CA 1
ATOM 4791 C C . ASN B 1 100 ? -15.953 -53.719 -41.781 1 94.38 100 ASN B C 1
ATOM 4793 O O . ASN B 1 100 ? -16.688 -53.281 -42.656 1 94.38 100 ASN B O 1
ATOM 4797 N N . LYS B 1 101 ? -15.719 -54.969 -41.594 1 93.12 101 LYS B N 1
ATOM 4798 C CA . LYS B 1 101 ? -16.391 -55.969 -42.406 1 93.12 101 LYS B CA 1
ATOM 4799 C C . LYS B 1 101 ? -17.891 -56.031 -42.094 1 93.12 101 LYS B C 1
ATOM 4801 O O . LYS B 1 101 ? -18.703 -56 -43.031 1 93.12 101 LYS B O 1
ATOM 4806 N N . GLU B 1 102 ? -18.219 -56.031 -40.938 1 94.19 102 GLU B N 1
ATOM 4807 C CA . GLU B 1 102 ? -19.625 -56.094 -40.531 1 94.19 102 GLU B CA 1
ATOM 4808 C C . GLU B 1 102 ? -20.219 -54.719 -40.281 1 94.19 102 GLU B C 1
ATOM 4810 O O . GLU B 1 102 ? -21.422 -54.562 -40.062 1 94.19 102 GLU B O 1
ATOM 4815 N N . ASN B 1 103 ? -19.391 -53.75 -40.312 1 93.81 103 ASN B N 1
ATOM 4816 C CA . ASN B 1 103 ? -19.797 -52.344 -40.062 1 93.81 103 ASN B CA 1
ATOM 4817 C C . ASN B 1 103 ? -20.5 -52.188 -38.719 1 93.81 103 ASN B C 1
ATOM 4819 O O . ASN B 1 103 ? -21.625 -51.688 -38.656 1 93.81 103 ASN B O 1
ATOM 4823 N N . LYS B 1 104 ? -19.844 -52.656 -37.656 1 94.62 104 LYS B N 1
ATOM 4824 C CA . LYS B 1 104 ? -20.422 -52.562 -36.312 1 94.62 104 LYS B CA 1
ATOM 4825 C C . LYS B 1 104 ? -19.328 -52.281 -35.281 1 94.62 104 LYS B C 1
ATOM 4827 O O . LYS B 1 104 ? -18.156 -52.562 -35.531 1 94.62 104 LYS B O 1
ATOM 4832 N N . VAL B 1 105 ? -19.766 -51.812 -34.156 1 95.38 105 VAL B N 1
ATOM 4833 C CA . VAL B 1 105 ? -18.859 -51.5 -33.031 1 95.38 105 VAL B CA 1
ATOM 4834 C C . VAL B 1 105 ? -18.562 -52.781 -32.25 1 95.38 105 VAL B C 1
ATOM 4836 O O . VAL B 1 105 ? -19.453 -53.594 -32 1 95.38 105 VAL B O 1
ATOM 4839 N N . ILE B 1 106 ? -17.281 -53.031 -32 1 95.25 106 ILE B N 1
ATOM 4840 C CA . ILE B 1 106 ? -16.828 -54.188 -31.234 1 95.25 106 ILE B CA 1
ATOM 4841 C C . ILE B 1 106 ? -16.672 -53.812 -29.766 1 95.25 106 ILE B C 1
ATOM 4843 O O . ILE B 1 106 ? -17.047 -54.562 -28.875 1 95.25 106 ILE B O 1
ATOM 4847 N N . TYR B 1 107 ? -16.094 -52.625 -29.516 1 95.94 107 TYR B N 1
ATOM 4848 C CA . TYR B 1 107 ? -15.805 -52.156 -28.156 1 95.94 107 TYR B CA 1
ATOM 4849 C C . TYR B 1 107 ? -15.969 -50.656 -28.047 1 95.94 107 TYR B C 1
ATOM 4851 O O . TYR B 1 107 ? -15.32 -49.906 -28.781 1 95.94 107 TYR B O 1
ATOM 4859 N N . ASP B 1 108 ? -16.844 -50.219 -27.234 1 94.94 108 ASP B N 1
ATOM 4860 C CA . ASP B 1 108 ? -17.172 -48.812 -27 1 94.94 108 ASP B CA 1
ATOM 4861 C C . ASP B 1 108 ? -17.781 -48.625 -25.609 1 94.94 108 ASP B C 1
ATOM 4863 O O . ASP B 1 108 ? -18.984 -48.438 -25.484 1 94.94 108 ASP B O 1
ATOM 4867 N N . PRO B 1 109 ? -16.906 -48.594 -24.656 1 92.06 109 PRO B N 1
ATOM 4868 C CA . PRO B 1 109 ? -17.422 -48.562 -23.297 1 92.06 109 PRO B CA 1
ATOM 4869 C C . PRO B 1 109 ? -18.25 -47.281 -23.016 1 92.06 109 PRO B C 1
ATOM 4871 O O . PRO B 1 109 ? -19.141 -47.312 -22.172 1 92.06 109 PRO B O 1
ATOM 4874 N N . GLU B 1 110 ? -18.078 -46.25 -23.703 1 91.56 110 GLU B N 1
ATOM 4875 C CA . GLU B 1 110 ? -18.75 -44.969 -23.422 1 91.56 110 GLU B CA 1
ATOM 4876 C C . GLU B 1 110 ? -19.891 -44.719 -24.406 1 91.56 110 GLU B C 1
ATOM 4878 O O . GLU B 1 110 ? -20.531 -43.656 -24.359 1 91.56 110 GLU B O 1
ATOM 4883 N N . ASN B 1 111 ? -20.156 -45.688 -25.281 1 92.69 111 ASN B N 1
ATOM 4884 C CA . ASN B 1 111 ? -21.25 -45.594 -26.25 1 92.69 111 ASN B CA 1
ATOM 4885 C C . ASN B 1 111 ? -21.172 -44.344 -27.094 1 92.69 111 ASN B C 1
ATOM 4887 O O . ASN B 1 111 ? -22.141 -43.594 -27.172 1 92.69 111 ASN B O 1
ATOM 4891 N N . LEU B 1 112 ? -20.062 -44.125 -27.672 1 93.81 112 LEU B N 1
ATOM 4892 C CA . LEU B 1 112 ? -19.812 -42.906 -28.438 1 93.81 112 LEU B CA 1
ATOM 4893 C C . LEU B 1 112 ? -19.844 -43.188 -29.938 1 93.81 112 LEU B C 1
ATOM 4895 O O . LEU B 1 112 ? -19.781 -42.25 -30.75 1 93.81 112 LEU B O 1
ATOM 4899 N N . ALA B 1 113 ? -19.969 -44.406 -30.312 1 94.19 113 ALA B N 1
ATOM 4900 C CA . ALA B 1 113 ? -19.906 -44.812 -31.719 1 94.19 113 ALA B CA 1
ATOM 4901 C C . ALA B 1 113 ? -21.141 -44.344 -32.469 1 94.19 113 ALA B C 1
ATOM 4903 O O . ALA B 1 113 ? -22.25 -44.312 -31.938 1 94.19 113 ALA B O 1
ATOM 4904 N N . GLY B 1 114 ? -20.984 -43.938 -33.75 1 92.81 114 GLY B N 1
ATOM 4905 C CA . GLY B 1 114 ? -22.078 -43.562 -34.625 1 92.81 114 GLY B CA 1
ATOM 4906 C C . GLY B 1 114 ? -22.562 -44.719 -35.5 1 92.81 114 GLY B C 1
ATOM 4907 O O . GLY B 1 114 ? -22.391 -45.875 -35.156 1 92.81 114 GLY B O 1
ATOM 4908 N N . ALA B 1 115 ? -23.188 -44.375 -36.594 1 93.31 115 ALA B N 1
ATOM 4909 C CA . ALA B 1 115 ? -23.766 -45.375 -37.5 1 93.31 115 ALA B CA 1
ATOM 4910 C C . ALA B 1 115 ? -22.672 -46.062 -38.344 1 93.31 115 ALA B C 1
ATOM 4912 O O . ALA B 1 115 ? -22.797 -47.25 -38.656 1 93.31 115 ALA B O 1
ATOM 4913 N N . THR B 1 116 ? -21.703 -45.219 -38.719 1 95.12 116 THR B N 1
ATOM 4914 C CA . THR B 1 116 ? -20.547 -45.719 -39.469 1 95.12 116 THR B CA 1
ATOM 4915 C C . THR B 1 116 ? -19.25 -45.312 -38.812 1 95.12 116 THR B C 1
ATOM 4917 O O . THR B 1 116 ? -19.234 -44.5 -37.875 1 95.12 116 THR B O 1
ATOM 4920 N N . TRP B 1 117 ? -18.203 -45.969 -39.219 1 95.25 117 TRP B N 1
ATOM 4921 C CA . TRP B 1 117 ? -16.891 -45.594 -38.719 1 95.25 117 TRP B CA 1
ATOM 4922 C C . TRP B 1 117 ? -16.578 -44.125 -39 1 95.25 117 TRP B C 1
ATOM 4924 O O . TRP B 1 117 ? -16.031 -43.406 -38.156 1 95.25 117 TRP B O 1
ATOM 4934 N N . LYS B 1 118 ? -16.938 -43.688 -40.25 1 95.12 118 LYS B N 1
ATOM 4935 C CA . LYS B 1 118 ? -16.734 -42.281 -40.625 1 95.12 118 LYS B CA 1
ATOM 4936 C C . LYS B 1 118 ? -17.5 -41.344 -39.719 1 95.12 118 LYS B C 1
ATOM 4938 O O . LYS B 1 118 ? -16.969 -40.312 -39.312 1 95.12 118 LYS B O 1
ATOM 4943 N N . ASP B 1 119 ? -18.688 -41.75 -39.406 1 94.75 119 ASP B N 1
ATOM 4944 C CA . ASP B 1 119 ? -19.516 -40.969 -38.5 1 94.75 119 ASP B CA 1
ATOM 4945 C C . ASP B 1 119 ? -18.922 -40.938 -37.094 1 94.75 119 ASP B C 1
ATOM 4947 O O . ASP B 1 119 ? -18.984 -39.938 -36.406 1 94.75 119 ASP B O 1
ATOM 4951 N N . THR B 1 120 ? -18.438 -42.062 -36.719 1 94.69 120 THR B N 1
ATOM 4952 C CA . THR B 1 120 ? -17.828 -42.188 -35.406 1 94.69 120 THR B CA 1
ATOM 4953 C C . THR B 1 120 ? -16.625 -41.25 -35.25 1 94.69 120 THR B C 1
ATOM 4955 O O . THR B 1 120 ? -16.5 -40.562 -34.25 1 94.69 120 THR B O 1
ATOM 4958 N N . LEU B 1 121 ? -15.781 -41.219 -36.219 1 95.69 121 LEU B N 1
ATOM 4959 C CA . LEU B 1 121 ? -14.609 -40.375 -36.188 1 95.69 121 LEU B CA 1
ATOM 4960 C C . LEU B 1 121 ? -15.016 -38.875 -36.188 1 95.69 121 LEU B C 1
ATOM 4962 O O . LEU B 1 121 ? -14.477 -38.094 -35.406 1 95.69 121 LEU B O 1
ATOM 4966 N N . LYS B 1 122 ? -15.961 -38.5 -37.031 1 93.94 122 LYS B N 1
ATOM 4967 C CA . LYS B 1 122 ? -16.406 -37.125 -37.125 1 93.94 122 LYS B CA 1
ATOM 4968 C C . LYS B 1 122 ? -17 -36.625 -35.812 1 93.94 122 LYS B C 1
ATOM 4970 O O . LYS B 1 122 ? -16.797 -35.469 -35.438 1 93.94 122 LYS B O 1
ATOM 4975 N N . ALA B 1 123 ? -17.641 -37.531 -35.125 1 92.38 123 ALA B N 1
ATOM 4976 C CA . ALA B 1 123 ? -18.359 -37.188 -33.906 1 92.38 123 ALA B CA 1
ATOM 4977 C C . ALA B 1 123 ? -17.422 -37.062 -32.688 1 92.38 123 ALA B C 1
ATOM 4979 O O . ALA B 1 123 ? -17.703 -36.375 -31.734 1 92.38 123 ALA B O 1
ATOM 4980 N N . ASN B 1 124 ? -16.25 -37.75 -32.719 1 92.25 124 ASN B N 1
ATOM 4981 C CA . ASN B 1 124 ? -15.469 -37.875 -31.484 1 92.25 124 ASN B CA 1
ATOM 4982 C C . ASN B 1 124 ? -14.125 -37.156 -31.609 1 92.25 124 ASN B C 1
ATOM 4984 O O . ASN B 1 124 ? -13.578 -36.688 -30.609 1 92.25 124 ASN B O 1
ATOM 4988 N N . THR B 1 125 ? -13.57 -37 -32.75 1 92.81 125 THR B N 1
ATOM 4989 C CA . THR B 1 125 ? -12.195 -36.531 -32.906 1 92.81 125 THR B CA 1
ATOM 4990 C C . THR B 1 125 ? -12.102 -35.062 -32.594 1 92.81 125 THR B C 1
ATOM 4992 O O . THR B 1 125 ? -11.055 -34.562 -32.125 1 92.81 125 THR B O 1
ATOM 4995 N N . SER B 1 126 ? -13.172 -34.312 -32.75 1 91.56 126 SER B N 1
ATOM 4996 C CA . SER B 1 126 ? -13.148 -32.875 -32.469 1 91.56 126 SER B CA 1
ATOM 4997 C C . SER B 1 126 ? -13 -32.594 -30.984 1 91.56 126 SER B C 1
ATOM 4999 O O . SER B 1 126 ? -12.461 -31.547 -30.594 1 91.56 126 SER B O 1
ATOM 5001 N N . ASP B 1 127 ? -13.406 -33.5 -30.141 1 91.75 127 ASP B N 1
ATOM 5002 C CA . ASP B 1 127 ? -13.398 -33.281 -28.703 1 91.75 127 ASP B CA 1
ATOM 5003 C C . ASP B 1 127 ? -12.148 -33.875 -28.062 1 91.75 127 ASP B C 1
ATOM 5005 O O . ASP B 1 127 ? -11.898 -33.688 -26.875 1 91.75 127 ASP B O 1
ATOM 5009 N N . LEU B 1 128 ? -11.391 -34.562 -28.859 1 93 128 LEU B N 1
ATOM 5010 C CA . LEU B 1 128 ? -10.188 -35.188 -28.344 1 93 128 LEU B CA 1
ATOM 5011 C C . LEU B 1 128 ? -8.992 -34.25 -28.453 1 93 128 LEU B C 1
ATOM 5013 O O . LEU B 1 128 ? -8.781 -33.625 -29.5 1 93 128 LEU B O 1
ATOM 5017 N N . SER B 1 129 ? -8.336 -34.031 -27.375 1 91.31 129 SER B N 1
ATOM 5018 C CA . SER B 1 129 ? -7.125 -33.219 -27.359 1 91.31 129 SER B CA 1
ATOM 5019 C C . SER B 1 129 ? -5.988 -33.906 -28.109 1 91.31 129 SER B C 1
ATOM 5021 O O . SER B 1 129 ? -5.188 -33.219 -28.766 1 91.31 129 SER B O 1
ATOM 5023 N N . SER B 1 130 ? -5.906 -35.188 -27.938 1 92.94 130 SER B N 1
ATOM 5024 C CA . SER B 1 130 ? -4.941 -36.031 -28.609 1 92.94 130 SER B CA 1
ATOM 5025 C C . SER B 1 130 ? -5.504 -37.438 -28.828 1 92.94 130 SER B C 1
ATOM 5027 O O . SER B 1 130 ? -6.203 -37.969 -27.969 1 92.94 130 SER B O 1
ATOM 5029 N N . TYR B 1 131 ? -5.27 -37.938 -30.047 1 94.44 131 TYR B N 1
ATOM 5030 C CA . TYR B 1 131 ? -5.816 -39.25 -30.328 1 94.44 131 TYR B CA 1
ATOM 5031 C C . TYR B 1 131 ? -5.02 -39.938 -31.438 1 94.44 131 TYR B C 1
ATOM 5033 O O . TYR B 1 131 ? -4.172 -39.312 -32.094 1 94.44 131 TYR B O 1
ATOM 5041 N N . ARG B 1 132 ? -5.234 -41.25 -31.531 1 95.31 132 ARG B N 1
ATOM 5042 C CA . ARG B 1 132 ? -4.672 -42.094 -32.594 1 95.31 132 ARG B CA 1
ATOM 5043 C C . ARG B 1 132 ? -5.746 -42.938 -33.25 1 95.31 132 ARG B C 1
ATOM 5045 O O . ARG B 1 132 ? -6.633 -43.469 -32.562 1 95.31 132 ARG B O 1
ATOM 5052 N N . VAL B 1 133 ? -5.715 -42.906 -34.594 1 96.25 133 VAL B N 1
ATOM 5053 C CA . VAL B 1 133 ? -6.582 -43.781 -35.375 1 96.25 133 VAL B CA 1
ATOM 5054 C C . VAL B 1 133 ? -5.73 -44.688 -36.281 1 96.25 133 VAL B C 1
ATOM 5056 O O . VAL B 1 133 ? -4.801 -44.219 -36.938 1 96.25 133 VAL B O 1
ATOM 5059 N N . PHE B 1 134 ? -6.051 -45.938 -36.188 1 95.19 134 PHE B N 1
ATOM 5060 C CA . PHE B 1 134 ? -5.305 -46.844 -37.062 1 95.19 134 PHE B CA 1
ATOM 5061 C C . PHE B 1 134 ? -6.141 -48.062 -37.406 1 95.19 134 PHE B C 1
ATOM 5063 O O . PHE B 1 134 ? -7.238 -48.25 -36.875 1 95.19 134 PHE B O 1
ATOM 5070 N N . ILE B 1 135 ? -5.668 -48.75 -38.406 1 95.31 135 ILE B N 1
ATOM 5071 C CA . ILE B 1 135 ? -6.352 -49.969 -38.906 1 95.31 135 ILE B CA 1
ATOM 5072 C C . ILE B 1 135 ? -5.453 -51.188 -38.719 1 95.31 135 ILE B C 1
ATOM 5074 O O . ILE B 1 135 ? -4.238 -51.094 -38.938 1 95.31 135 ILE B O 1
ATOM 5078 N N . HIS B 1 136 ? -6.055 -52.219 -38.188 1 95.75 136 HIS B N 1
ATOM 5079 C CA . HIS B 1 136 ? -5.387 -53.531 -38.094 1 95.75 136 HIS B CA 1
ATOM 5080 C C . HIS B 1 136 ? -6.301 -54.656 -38.562 1 95.75 136 HIS B C 1
ATOM 5082 O O . HIS B 1 136 ? -7.336 -54.906 -37.938 1 95.75 136 HIS B O 1
ATOM 5088 N N . GLY B 1 137 ? -5.898 -55.281 -39.75 1 92.75 137 GLY B N 1
ATOM 5089 C CA . GLY B 1 137 ? -6.777 -56.281 -40.312 1 92.75 137 GLY B CA 1
ATOM 5090 C C . GLY B 1 137 ? -8.094 -55.688 -40.812 1 92.75 137 GLY B C 1
ATOM 5091 O O . GLY B 1 137 ? -8.117 -54.719 -41.562 1 92.75 137 GLY B O 1
ATOM 5092 N N . ASP B 1 138 ? -9.203 -56.281 -40.281 1 93.44 138 ASP B N 1
ATOM 5093 C CA . ASP B 1 138 ? -10.531 -55.844 -40.688 1 93.44 138 ASP B CA 1
ATOM 5094 C C . ASP B 1 138 ? -11.125 -54.844 -39.688 1 93.44 138 ASP B C 1
ATOM 5096 O O . ASP B 1 138 ? -12.273 -54.438 -39.844 1 93.44 138 ASP B O 1
ATOM 5100 N N . ASP B 1 139 ? -10.297 -54.5 -38.719 1 96 139 ASP B N 1
ATOM 5101 C CA . ASP B 1 139 ? -10.844 -53.656 -37.656 1 96 139 ASP B CA 1
ATOM 5102 C C . ASP B 1 139 ? -10.172 -52.281 -37.625 1 96 139 ASP B C 1
ATOM 5104 O O . ASP B 1 139 ? -9.016 -52.156 -38.062 1 96 139 ASP B O 1
ATOM 5108 N N . SER B 1 140 ? -10.953 -51.281 -37.281 1 96.81 140 SER B N 1
ATOM 5109 C CA . SER B 1 140 ? -10.453 -49.906 -37.062 1 96.81 140 SER B CA 1
ATOM 5110 C C . SER B 1 140 ? -10.43 -49.562 -35.562 1 96.81 140 SER B C 1
ATOM 5112 O O . SER B 1 140 ? -11.297 -50 -34.812 1 96.81 140 SER B O 1
ATOM 5114 N N . PHE B 1 141 ? -9.398 -48.844 -35.125 1 96.75 141 PHE B N 1
ATOM 5115 C CA . PHE B 1 141 ? -9.18 -48.531 -33.719 1 96.75 141 PHE B CA 1
ATOM 5116 C C . PHE B 1 141 ? -9.023 -47.031 -33.5 1 96.75 141 PHE B C 1
ATOM 5118 O O . PHE B 1 141 ? -8.391 -46.344 -34.312 1 96.75 141 PHE B O 1
ATOM 5125 N N . LEU B 1 142 ? -9.688 -46.562 -32.469 1 96.75 142 LEU B N 1
ATOM 5126 C CA . LEU B 1 142 ? -9.531 -45.188 -32 1 96.75 142 LEU B CA 1
ATOM 5127 C C . LEU B 1 142 ? -9.289 -45.125 -30.5 1 96.75 142 LEU B C 1
ATOM 5129 O O . LEU B 1 142 ? -9.984 -45.812 -29.734 1 96.75 142 LEU B O 1
ATOM 5133 N N . PHE B 1 143 ? -8.242 -44.438 -30.078 1 95.75 143 PHE B N 1
ATOM 5134 C CA . PHE B 1 143 ? -8.109 -44.094 -28.656 1 95.75 143 PHE B CA 1
ATOM 5135 C C . PHE B 1 143 ? -7.531 -42.688 -28.484 1 95.75 143 PHE B C 1
ATOM 5137 O O . PHE B 1 143 ? -6.824 -42.188 -29.359 1 95.75 143 PHE B O 1
ATOM 5144 N N . GLY B 1 144 ? -7.918 -42.031 -27.453 1 94.25 144 GLY B N 1
ATOM 5145 C CA . GLY B 1 144 ? -7.469 -40.656 -27.203 1 94.25 144 GLY B CA 1
ATOM 5146 C C . GLY B 1 144 ? -7.984 -40.094 -25.891 1 94.25 144 GLY B C 1
ATOM 5147 O O . GLY B 1 144 ? -8.547 -40.812 -25.062 1 94.25 144 GLY B O 1
ATOM 5148 N N . LEU B 1 145 ? -7.57 -38.906 -25.672 1 93 145 LEU B N 1
ATOM 5149 C CA . LEU B 1 145 ? -7.988 -38.188 -24.484 1 93 145 LEU B CA 1
ATOM 5150 C C . LEU B 1 145 ? -8.82 -36.938 -24.844 1 93 145 LEU B C 1
ATOM 5152 O O . LEU B 1 145 ? -8.508 -36.25 -25.812 1 93 145 LEU B O 1
ATOM 5156 N N . THR B 1 146 ? -9.82 -36.75 -24.047 1 92.38 146 THR B N 1
ATOM 5157 C CA . THR B 1 146 ? -10.711 -35.625 -24.312 1 92.38 146 THR B CA 1
ATOM 5158 C C . THR B 1 146 ? -10.102 -34.312 -23.844 1 92.38 146 THR B C 1
ATOM 5160 O O . THR B 1 146 ? -9.32 -34.281 -22.891 1 92.38 146 THR B O 1
ATOM 5163 N N . LYS B 1 147 ? -10.5 -33.219 -24.516 1 92.75 147 LYS B N 1
ATOM 5164 C CA . LYS B 1 147 ? -10.125 -31.891 -24.078 1 92.75 147 LYS B CA 1
ATOM 5165 C C . LYS B 1 147 ? -10.648 -31.594 -22.672 1 92.75 147 LYS B C 1
ATOM 5167 O O . LYS B 1 147 ? -9.961 -30.969 -21.859 1 92.75 147 LYS B O 1
ATOM 5172 N N . SER B 1 148 ? -11.797 -32.062 -22.406 1 91.69 148 SER B N 1
ATOM 5173 C CA . SER B 1 148 ? -12.445 -31.844 -21.125 1 91.69 148 SER B CA 1
ATOM 5174 C C . SER B 1 148 ? -11.641 -32.469 -19.984 1 91.69 148 SER B C 1
ATOM 5176 O O . SER B 1 148 ? -11.547 -31.891 -18.891 1 91.69 148 SER B O 1
ATOM 5178 N N . TYR B 1 149 ? -11.094 -33.594 -20.219 1 90.62 149 TYR B N 1
ATOM 5179 C CA . TYR B 1 149 ? -10.281 -34.25 -19.203 1 90.62 149 TYR B CA 1
ATOM 5180 C C . TYR B 1 149 ? -9.047 -33.438 -18.875 1 90.62 149 TYR B C 1
ATOM 5182 O O . TYR B 1 149 ? -8.703 -33.25 -17.703 1 90.62 149 TYR B O 1
ATOM 5190 N N . VAL B 1 150 ? -8.438 -32.938 -19.906 1 91.31 150 VAL B N 1
ATOM 5191 C CA . VAL B 1 150 ? -7.25 -32.125 -19.719 1 91.31 150 VAL B CA 1
ATOM 5192 C C . VAL B 1 150 ? -7.609 -30.875 -18.922 1 91.31 150 VAL B C 1
ATOM 5194 O O . VAL B 1 150 ? -6.887 -30.5 -17.984 1 91.31 150 VAL B O 1
ATOM 5197 N N . GLU B 1 151 ? -8.672 -30.281 -19.266 1 94.56 151 GLU B N 1
ATOM 5198 C CA . GLU B 1 151 ? -9.117 -29.078 -18.578 1 94.56 151 GLU B CA 1
ATOM 5199 C C . GLU B 1 151 ? -9.422 -29.359 -17.109 1 94.56 151 GLU B C 1
ATOM 5201 O O . GLU B 1 151 ? -9.148 -28.516 -16.25 1 94.56 151 GLU B O 1
ATOM 5206 N N . GLU B 1 152 ? -9.945 -30.484 -16.844 1 93.06 152 GLU B N 1
ATOM 5207 C CA . GLU B 1 152 ? -10.266 -30.844 -15.469 1 93.06 152 GLU B CA 1
ATOM 5208 C C . GLU B 1 152 ? -9 -31.016 -14.633 1 93.06 152 GLU B C 1
ATOM 5210 O O . GLU B 1 152 ? -8.984 -30.688 -13.445 1 93.06 152 GLU B O 1
ATOM 5215 N N . LEU B 1 153 ? -8.008 -31.516 -15.219 1 91.62 153 LEU B N 1
ATOM 5216 C CA . LEU B 1 153 ? -6.73 -31.641 -14.523 1 91.62 153 LEU B CA 1
ATOM 5217 C C . LEU B 1 153 ? -6.16 -30.266 -14.188 1 91.62 153 LEU B C 1
ATOM 5219 O O . LEU B 1 153 ? -5.629 -30.062 -13.094 1 91.62 153 LEU B O 1
ATOM 5223 N N . VAL B 1 154 ? -6.266 -29.375 -15.156 1 94.94 154 VAL B N 1
ATOM 5224 C CA . VAL B 1 154 ? -5.777 -28.016 -14.945 1 94.94 154 VAL B CA 1
ATOM 5225 C C . VAL B 1 154 ? -6.57 -27.344 -13.828 1 94.94 154 VAL B C 1
ATOM 5227 O O . VAL B 1 154 ? -5.996 -26.719 -12.93 1 94.94 154 VAL B O 1
ATOM 5230 N N . LYS B 1 155 ? -7.867 -27.5 -13.867 1 96.19 155 LYS B N 1
ATOM 5231 C CA . LYS B 1 155 ? -8.727 -26.906 -12.844 1 96.19 155 LYS B CA 1
ATOM 5232 C C . LYS B 1 155 ? -8.375 -27.438 -11.453 1 96.19 155 LYS B C 1
ATOM 5234 O O . LYS B 1 155 ? -8.352 -26.672 -10.484 1 96.19 155 LYS B O 1
ATOM 5239 N N . ALA B 1 156 ? -8.117 -28.672 -11.406 1 93.38 156 ALA B N 1
ATOM 5240 C CA . ALA B 1 156 ? -7.73 -29.281 -10.141 1 93.38 156 ALA B CA 1
ATOM 5241 C C . ALA B 1 156 ? -6.414 -28.703 -9.633 1 93.38 156 ALA B C 1
ATOM 5243 O O . ALA B 1 156 ? -6.266 -28.422 -8.438 1 93.38 156 ALA B O 1
ATOM 5244 N N . ASP B 1 157 ? -5.492 -28.531 -10.516 1 93.19 157 ASP B N 1
ATOM 5245 C CA . ASP B 1 157 ? -4.207 -27.938 -10.164 1 93.19 157 ASP B CA 1
ATOM 5246 C C . ASP B 1 157 ? -4.383 -26.516 -9.617 1 93.19 157 ASP B C 1
ATOM 5248 O O . ASP B 1 157 ? -3.766 -26.156 -8.617 1 93.19 157 ASP B O 1
ATOM 5252 N N . ILE B 1 158 ? -5.141 -25.766 -10.281 1 95.19 158 ILE B N 1
ATOM 5253 C CA . ILE B 1 158 ? -5.355 -24.375 -9.898 1 95.19 158 ILE B CA 1
ATOM 5254 C C . ILE B 1 158 ? -6.043 -24.312 -8.539 1 95.19 158 ILE B C 1
ATOM 5256 O O . ILE B 1 158 ? -5.723 -23.453 -7.715 1 95.19 158 ILE B O 1
ATOM 5260 N N . THR B 1 159 ? -6.953 -25.203 -8.359 1 95 159 THR B N 1
ATOM 5261 C CA . THR B 1 159 ? -7.617 -25.281 -7.062 1 95 159 THR B CA 1
ATOM 5262 C C . THR B 1 159 ? -6.598 -25.5 -5.949 1 95 159 THR B C 1
ATOM 5264 O O . THR B 1 159 ? -6.648 -24.828 -4.914 1 95 159 THR B O 1
ATOM 5267 N N . ASN B 1 160 ? -5.695 -26.375 -6.195 1 93.25 160 ASN B N 1
ATOM 5268 C CA . ASN B 1 160 ? -4.656 -26.641 -5.211 1 93.25 160 ASN B CA 1
ATOM 5269 C C . ASN B 1 160 ? -3.768 -25.422 -4.98 1 93.25 160 ASN B C 1
ATOM 5271 O O . ASN B 1 160 ? -3.379 -25.141 -3.846 1 93.25 160 ASN B O 1
ATOM 5275 N N . VAL B 1 161 ? -3.479 -24.766 -6.016 1 94.06 161 VAL B N 1
ATOM 5276 C CA . VAL B 1 161 ? -2.645 -23.578 -5.926 1 94.06 161 VAL B CA 1
ATOM 5277 C C . VAL B 1 161 ? -3.334 -22.531 -5.051 1 94.06 161 VAL B C 1
ATOM 5279 O O . VAL B 1 161 ? -2.719 -21.969 -4.141 1 94.06 161 VAL B O 1
ATOM 5282 N N . ILE B 1 162 ? -4.578 -22.312 -5.309 1 95.56 162 ILE B N 1
ATOM 5283 C CA . ILE B 1 162 ? -5.332 -21.281 -4.59 1 95.56 162 ILE B CA 1
ATOM 5284 C C . ILE B 1 162 ? -5.457 -21.672 -3.119 1 95.56 162 ILE B C 1
ATOM 5286 O O . ILE B 1 162 ? -5.262 -20.844 -2.232 1 95.56 162 ILE B O 1
ATOM 5290 N N . ARG B 1 163 ? -5.66 -22.875 -2.887 1 93.94 163 ARG B N 1
ATOM 5291 C CA . ARG B 1 163 ? -5.855 -23.359 -1.521 1 93.94 163 ARG B CA 1
ATOM 5292 C C . ARG B 1 163 ? -4.559 -23.266 -0.719 1 93.94 163 ARG B C 1
ATOM 5294 O O . ARG B 1 163 ? -4.594 -23.047 0.497 1 93.94 163 ARG B O 1
ATOM 5301 N N . ASN B 1 164 ? -3.479 -23.344 -1.387 1 92.38 164 ASN B N 1
ATOM 5302 C CA . ASN B 1 164 ? -2.193 -23.312 -0.697 1 92.38 164 ASN B CA 1
ATOM 5303 C C . ASN B 1 164 ? -1.59 -21.906 -0.696 1 92.38 164 ASN B C 1
ATOM 5305 O O . ASN B 1 164 ? -0.496 -21.703 -0.169 1 92.38 164 ASN B O 1
ATOM 5309 N N . SER B 1 165 ? -2.258 -21.031 -1.282 1 93.12 165 SER B N 1
ATOM 5310 C CA . SER B 1 165 ? -1.793 -19.656 -1.283 1 93.12 165 SER B CA 1
ATOM 5311 C C . SER B 1 165 ? -2.203 -18.922 -0.004 1 93.12 165 SER B C 1
ATOM 5313 O O . SER B 1 165 ? -3.311 -19.125 0.5 1 93.12 165 SER B O 1
ATOM 5315 N N . LYS B 1 166 ? -1.21 -18.125 0.524 1 91.69 166 LYS B N 1
ATOM 5316 C CA . LYS B 1 166 ? -1.464 -17.344 1.729 1 91.69 166 LYS B CA 1
ATOM 5317 C C . LYS B 1 166 ? -1.081 -15.883 1.521 1 91.69 166 LYS B C 1
ATOM 5319 O O . LYS B 1 166 ? -0.053 -15.586 0.91 1 91.69 166 LYS B O 1
ATOM 5324 N N . PHE B 1 167 ? -1.991 -15.078 2.002 1 91.06 167 PHE B N 1
ATOM 5325 C CA . PHE B 1 167 ? -1.762 -13.641 1.892 1 91.06 167 PHE B CA 1
ATOM 5326 C C . PHE B 1 167 ? -2 -12.953 3.229 1 91.06 167 PHE B C 1
ATOM 5328 O O . PHE B 1 167 ? -2.857 -13.375 4.008 1 91.06 167 PHE B O 1
ATOM 5335 N N . ASP B 1 168 ? -1.231 -11.945 3.455 1 84.5 168 ASP B N 1
ATOM 5336 C CA . ASP B 1 168 ? -1.452 -11.141 4.652 1 84.5 168 ASP B CA 1
ATOM 5337 C C . ASP B 1 168 ? -2.768 -10.367 4.559 1 84.5 168 ASP B C 1
ATOM 5339 O O . ASP B 1 168 ? -3.307 -10.18 3.469 1 84.5 168 ASP B O 1
ATOM 5343 N N . GLY B 1 169 ? -3.305 -9.961 5.66 1 77 169 GLY B N 1
ATOM 5344 C CA . GLY B 1 169 ? -4.488 -9.125 5.734 1 77 169 GLY B CA 1
ATOM 5345 C C . GLY B 1 169 ? -5.77 -9.867 5.406 1 77 169 GLY B C 1
ATOM 5346 O O . GLY B 1 169 ? -6.695 -9.297 4.832 1 77 169 GLY B O 1
ATOM 5347 N N . ASN B 1 170 ? -5.742 -11.203 5.605 1 79.12 170 ASN B N 1
ATOM 5348 C CA . ASN B 1 170 ? -6.922 -12.039 5.391 1 79.12 170 ASN B CA 1
ATOM 5349 C C . ASN B 1 170 ? -7.375 -12 3.934 1 79.12 170 ASN B C 1
ATOM 5351 O O . ASN B 1 170 ? -8.57 -11.984 3.652 1 79.12 170 ASN B O 1
ATOM 5355 N N . SER B 1 171 ? -6.543 -11.805 3.084 1 89.25 171 SER B N 1
ATOM 5356 C CA . SER B 1 171 ? -6.848 -11.789 1.656 1 89.25 171 SER B CA 1
ATOM 5357 C C . SER B 1 171 ? -6.789 -13.195 1.062 1 89.25 171 SER B C 1
ATOM 5359 O O . SER B 1 171 ? -6.078 -14.062 1.573 1 89.25 171 SER B O 1
ATOM 5361 N N . TYR B 1 172 ? -7.617 -13.422 0.108 1 93.06 172 TYR B N 1
ATOM 5362 C CA . TYR B 1 172 ? -7.641 -14.719 -0.559 1 93.06 172 TYR B CA 1
ATOM 5363 C C . TYR B 1 172 ? -8.211 -14.602 -1.967 1 93.06 172 TYR B C 1
ATOM 5365 O O . TYR B 1 172 ? -8.836 -13.594 -2.305 1 93.06 172 TYR B O 1
ATOM 5373 N N . ILE B 1 173 ? -7.988 -15.594 -2.713 1 96.38 173 ILE B N 1
ATOM 5374 C CA . ILE B 1 173 ? -8.508 -15.695 -4.07 1 96.38 173 ILE B CA 1
ATOM 5375 C C . ILE B 1 173 ? -9.695 -16.656 -4.098 1 96.38 173 ILE B C 1
ATOM 5377 O O . ILE B 1 173 ? -9.664 -17.703 -3.447 1 96.38 173 ILE B O 1
ATOM 5381 N N . TRP B 1 174 ? -10.742 -16.281 -4.816 1 96.81 174 TRP B N 1
ATOM 5382 C CA . TRP B 1 174 ? -11.859 -17.188 -5.016 1 96.81 174 TRP B CA 1
ATOM 5383 C C . TRP B 1 174 ? -12.289 -17.219 -6.477 1 96.81 174 TRP B C 1
ATOM 5385 O O . TRP B 1 174 ? -11.867 -16.375 -7.27 1 96.81 174 TRP B O 1
ATOM 5395 N N . ILE B 1 175 ? -13.062 -18.297 -6.828 1 98.31 175 ILE B N 1
ATOM 5396 C CA . ILE B 1 175 ? -13.492 -18.469 -8.211 1 98.31 175 ILE B CA 1
ATOM 5397 C C . ILE B 1 175 ? -14.984 -18.781 -8.258 1 98.31 175 ILE B C 1
ATOM 5399 O O . ILE B 1 175 ? -15.461 -19.672 -7.562 1 98.31 175 ILE B O 1
ATOM 5403 N N . ASN B 1 176 ? -15.68 -18.016 -9.07 1 98.06 176 ASN B N 1
ATOM 5404 C CA . ASN B 1 176 ? -17.062 -18.297 -9.445 1 98.06 176 ASN B CA 1
ATOM 5405 C C . ASN B 1 176 ? -17.172 -18.625 -10.93 1 98.06 176 ASN B C 1
ATOM 5407 O O . ASN B 1 176 ? -16.531 -18 -11.766 1 98.06 176 ASN B O 1
ATOM 5411 N N . GLU B 1 177 ? -17.938 -19.625 -11.242 1 98.25 177 GLU B N 1
ATOM 5412 C CA . GLU B 1 177 ? -18.156 -20.016 -12.633 1 98.25 177 GLU B CA 1
ATOM 5413 C C . GLU B 1 177 ? -19.516 -19.531 -13.125 1 98.25 177 GLU B C 1
ATOM 5415 O O . GLU B 1 177 ? -20.562 -19.922 -12.594 1 98.25 177 GLU B O 1
ATOM 5420 N N . ILE B 1 178 ? -19.516 -18.781 -14.125 1 98.06 178 ILE B N 1
ATOM 5421 C CA . ILE B 1 178 ? -20.75 -18.203 -14.641 1 98.06 178 ILE B CA 1
ATOM 5422 C C . ILE B 1 178 ? -21.531 -19.25 -15.43 1 98.06 178 ILE B C 1
ATOM 5424 O O . ILE B 1 178 ? -20.969 -19.938 -16.281 1 98.06 178 ILE B O 1
ATOM 5428 N N . GLN B 1 179 ? -22.781 -19.312 -15.094 1 97.44 179 GLN B N 1
ATOM 5429 C CA . GLN B 1 179 ? -23.688 -20.188 -15.82 1 97.44 179 GLN B CA 1
ATOM 5430 C C . GLN B 1 179 ? -24.578 -19.406 -16.766 1 97.44 179 GLN B C 1
ATOM 5432 O O . GLN B 1 179 ? -25 -19.922 -17.797 1 97.44 179 GLN B O 1
ATOM 5437 N N . ASN B 1 180 ? -24.938 -18.25 -16.297 1 97.5 180 ASN B N 1
ATOM 5438 C CA . ASN B 1 180 ? -25.828 -17.375 -17.047 1 97.5 180 ASN B CA 1
ATOM 5439 C C . ASN B 1 180 ? -25.375 -15.914 -16.984 1 97.5 180 ASN B C 1
ATOM 5441 O O . ASN B 1 180 ? -25.484 -15.258 -15.953 1 97.5 180 ASN B O 1
ATOM 5445 N N . TYR B 1 181 ? -24.969 -15.359 -18.109 1 97.25 181 TYR B N 1
ATOM 5446 C CA . TYR B 1 181 ? -24.406 -14.016 -18.188 1 97.25 181 TYR B CA 1
ATOM 5447 C C . TYR B 1 181 ? -25.5 -12.961 -18.078 1 97.25 181 TYR B C 1
ATOM 5449 O O . TYR B 1 181 ? -25.203 -11.773 -17.922 1 97.25 181 TYR B O 1
ATOM 5457 N N . GLN B 1 182 ? -26.766 -13.312 -18.109 1 96.12 182 GLN B N 1
ATOM 5458 C CA . GLN B 1 182 ? -27.875 -12.383 -17.969 1 96.12 182 GLN B CA 1
ATOM 5459 C C . GLN B 1 182 ? -28.25 -12.18 -16.5 1 96.12 182 GLN B C 1
ATOM 5461 O O . GLN B 1 182 ? -29.047 -11.297 -16.172 1 96.12 182 GLN B O 1
ATOM 5466 N N . GLY B 1 183 ? -27.719 -12.953 -15.703 1 96.25 183 GLY B N 1
ATOM 5467 C CA . GLY B 1 183 ? -27.969 -12.836 -14.273 1 96.25 183 GLY B CA 1
ATOM 5468 C C . GLY B 1 183 ? -29.141 -13.672 -13.797 1 96.25 183 GLY B C 1
ATOM 5469 O O . GLY B 1 183 ? -29.438 -14.711 -14.383 1 96.25 183 GLY B O 1
ATOM 5470 N N . GLY B 1 184 ? -29.578 -13.414 -12.641 1 94.62 184 GLY B N 1
ATOM 5471 C CA . GLY B 1 184 ? -30.719 -14.133 -12.094 1 94.62 184 GLY B CA 1
ATOM 5472 C C . GLY B 1 184 ? -30.328 -15.141 -11.023 1 94.62 184 GLY B C 1
ATOM 5473 O O . GLY B 1 184 ? -29.266 -15.031 -10.422 1 94.62 184 GLY B O 1
ATOM 5474 N N . LYS B 1 185 ? -31.359 -16.062 -10.859 1 92.88 185 LYS B N 1
ATOM 5475 C CA . LYS B 1 185 ? -31.141 -17.141 -9.891 1 92.88 185 LYS B CA 1
ATOM 5476 C C . LYS B 1 185 ? -30.156 -18.172 -10.438 1 92.88 185 LYS B C 1
ATOM 5478 O O . LYS B 1 185 ? -30.234 -18.562 -11.602 1 92.88 185 LYS B O 1
ATOM 5483 N N . ASN B 1 186 ? -29.188 -18.531 -9.766 1 95.25 186 ASN B N 1
ATOM 5484 C CA . ASN B 1 186 ? -28.203 -19.562 -10.133 1 95.25 186 ASN B CA 1
ATOM 5485 C C . ASN B 1 186 ? -27.328 -19.109 -11.297 1 95.25 186 ASN B C 1
ATOM 5487 O O . ASN B 1 186 ? -27.062 -19.875 -12.211 1 95.25 186 ASN B O 1
ATOM 5491 N N . TYR B 1 187 ? -27.016 -17.766 -11.398 1 96.88 187 TYR B N 1
ATOM 5492 C CA . TYR B 1 187 ? -26.25 -17.234 -12.523 1 96.88 187 TYR B CA 1
ATOM 5493 C C . TYR B 1 187 ? -24.828 -17.781 -12.508 1 96.88 187 TYR B C 1
ATOM 5495 O O . TYR B 1 187 ? -24.141 -17.766 -13.531 1 96.88 187 TYR B O 1
ATOM 5503 N N . ALA B 1 188 ? -24.406 -18.234 -11.312 1 97.81 188 ALA B N 1
ATOM 5504 C CA . ALA B 1 188 ? -23.031 -18.734 -11.18 1 97.81 188 ALA B CA 1
ATOM 5505 C C . ALA B 1 188 ? -22.938 -19.781 -10.078 1 97.81 188 ALA B C 1
ATOM 5507 O O . ALA B 1 188 ? -23.844 -19.906 -9.25 1 97.81 188 ALA B O 1
ATOM 5508 N N . ILE B 1 189 ? -21.938 -20.578 -10.156 1 97.94 189 ILE B N 1
ATOM 5509 C CA . ILE B 1 189 ? -21.625 -21.578 -9.133 1 97.94 189 ILE B CA 1
ATOM 5510 C C . ILE B 1 189 ? -20.312 -21.219 -8.453 1 97.94 189 ILE B C 1
ATOM 5512 O O . ILE B 1 189 ? -19.312 -20.938 -9.133 1 97.94 189 ILE B O 1
ATOM 5516 N N . ARG B 1 190 ? -20.359 -21.234 -7.133 1 97.06 190 ARG B N 1
ATOM 5517 C CA . ARG B 1 190 ? -19.125 -21.016 -6.383 1 97.06 190 ARG B CA 1
ATOM 5518 C C . ARG B 1 190 ? -18.219 -22.234 -6.48 1 97.06 190 ARG B C 1
ATOM 5520 O O . ARG B 1 190 ? -18.516 -23.297 -5.926 1 97.06 190 ARG B O 1
ATOM 5527 N N . ARG B 1 191 ? -17 -22.094 -7.086 1 97.38 191 ARG B N 1
ATOM 5528 C CA . ARG B 1 191 ? -16.125 -23.234 -7.324 1 97.38 191 ARG B CA 1
ATOM 5529 C C . ARG B 1 191 ? -15.055 -23.344 -6.25 1 97.38 191 ARG B C 1
ATOM 5531 O O . ARG B 1 191 ? -14.766 -24.422 -5.746 1 97.38 191 ARG B O 1
ATOM 5538 N N . ILE B 1 192 ? -14.461 -22.188 -5.953 1 97.12 192 ILE B N 1
ATOM 5539 C CA . ILE B 1 192 ? -13.398 -22.156 -4.953 1 97.12 192 ILE B CA 1
ATOM 5540 C C . ILE B 1 192 ? -13.594 -20.953 -4.031 1 97.12 192 ILE B C 1
ATOM 5542 O O . ILE B 1 192 ? -13.734 -19.828 -4.496 1 97.12 192 ILE B O 1
ATOM 5546 N N . HIS B 1 193 ? -13.625 -21.172 -2.74 1 94.88 193 HIS B N 1
ATOM 5547 C CA . HIS B 1 193 ? -13.719 -20.109 -1.735 1 94.88 193 HIS B CA 1
ATOM 5548 C C . HIS B 1 193 ? -12.984 -20.516 -0.455 1 94.88 193 HIS B C 1
ATOM 5550 O O . HIS B 1 193 ? -13.602 -21.031 0.476 1 94.88 193 HIS B O 1
ATOM 5556 N N . PRO B 1 194 ? -11.789 -20.109 -0.361 1 90.62 194 PRO B N 1
ATOM 5557 C CA . PRO B 1 194 ? -10.961 -20.547 0.762 1 90.62 194 PRO B CA 1
ATOM 5558 C C . PRO B 1 194 ? -11.508 -20.094 2.113 1 90.62 194 PRO B C 1
ATOM 5560 O O . PRO B 1 194 ? -11.289 -20.766 3.127 1 90.62 194 PRO B O 1
ATOM 5563 N N . ASN B 1 195 ? -12.172 -19 2.209 1 87.62 195 ASN B N 1
ATOM 5564 C CA . ASN B 1 195 ? -12.734 -18.5 3.459 1 87.62 195 ASN B CA 1
ATOM 5565 C C . ASN B 1 195 ? -13.977 -19.266 3.873 1 87.62 195 ASN B C 1
ATOM 5567 O O . ASN B 1 195 ? -14.312 -19.328 5.059 1 87.62 195 ASN B O 1
ATOM 5571 N N . MET B 1 196 ? -14.75 -19.719 2.869 1 90.62 196 MET B N 1
ATOM 5572 C CA . MET B 1 196 ? -15.977 -20.484 3.102 1 90.62 196 MET B CA 1
ATOM 5573 C C . MET B 1 196 ? -16.031 -21.719 2.213 1 90.62 196 MET B C 1
ATOM 5575 O O . MET B 1 196 ? -16.922 -21.844 1.373 1 90.62 196 MET B O 1
ATOM 5579 N N . PRO B 1 197 ? -15.156 -22.688 2.553 1 92.31 197 PRO B N 1
ATOM 5580 C CA . PRO B 1 197 ? -15.078 -23.859 1.69 1 92.31 197 PRO B CA 1
ATOM 5581 C C . PRO B 1 197 ? -16.375 -24.672 1.674 1 92.31 197 PRO B C 1
ATOM 5583 O O . PRO B 1 197 ? -16.688 -25.344 0.682 1 92.31 197 PRO B O 1
ATOM 5586 N N . GLU B 1 198 ? -17.125 -24.516 2.705 1 92.44 198 GLU B N 1
ATOM 5587 C CA . GLU B 1 198 ? -18.375 -25.25 2.818 1 92.44 198 GLU B CA 1
ATOM 5588 C C . GLU B 1 198 ? -19.406 -24.75 1.807 1 92.44 198 GLU B C 1
ATOM 5590 O O . GLU B 1 198 ? -20.391 -25.453 1.513 1 92.44 198 GLU B O 1
ATOM 5595 N N . THR B 1 199 ? -19.219 -23.562 1.271 1 93.81 199 THR B N 1
ATOM 5596 C CA . THR B 1 199 ? -20.188 -22.984 0.353 1 93.81 199 THR B CA 1
ATOM 5597 C C . THR B 1 199 ? -19.828 -23.312 -1.094 1 93.81 199 THR B C 1
ATOM 5599 O O . THR B 1 199 ? -20.547 -22.906 -2.02 1 93.81 199 THR B O 1
ATOM 5602 N N . GLU B 1 200 ? -18.766 -24.047 -1.319 1 96.25 200 GLU B N 1
ATOM 5603 C CA . GLU B 1 200 ? -18.375 -24.406 -2.676 1 96.25 200 GLU B CA 1
ATOM 5604 C C . GLU B 1 200 ? -19.391 -25.359 -3.305 1 96.25 200 GLU B C 1
ATOM 5606 O O . GLU B 1 200 ? -19.875 -26.297 -2.646 1 96.25 200 GLU B O 1
ATOM 5611 N N . GLY B 1 201 ? -19.734 -25.047 -4.508 1 95.81 201 GLY B N 1
ATOM 5612 C CA . GLY B 1 201 ? -20.75 -25.828 -5.195 1 95.81 201 GLY B CA 1
ATOM 5613 C C . GLY B 1 201 ? -22.125 -25.188 -5.156 1 95.81 201 GLY B C 1
ATOM 5614 O O . GLY B 1 201 ? -23.016 -25.578 -5.898 1 95.81 201 GLY B O 1
ATOM 5615 N N . MET B 1 202 ? -22.25 -24.172 -4.344 1 95.94 202 MET B N 1
ATOM 5616 C CA . MET B 1 202 ? -23.531 -23.484 -4.211 1 95.94 202 MET B CA 1
ATOM 5617 C C . MET B 1 202 ? -23.781 -22.547 -5.391 1 95.94 202 MET B C 1
ATOM 5619 O O . MET B 1 202 ? -22.844 -21.953 -5.926 1 95.94 202 MET B O 1
ATOM 5623 N N . TYR B 1 203 ? -24.969 -22.453 -5.695 1 96.56 203 TYR B N 1
ATOM 5624 C CA . TYR B 1 203 ? -25.375 -21.5 -6.734 1 96.56 203 TYR B CA 1
ATOM 5625 C C . TYR B 1 203 ? -25.484 -20.094 -6.172 1 96.56 203 TYR B C 1
ATOM 5627 O O . TYR B 1 203 ? -25.938 -19.906 -5.035 1 96.56 203 TYR B O 1
ATOM 5635 N N . LEU B 1 204 ? -25.094 -19.156 -6.98 1 96.25 204 LEU B N 1
ATOM 5636 C CA . LEU B 1 204 ? -25.141 -17.75 -6.598 1 96.25 204 LEU B CA 1
ATOM 5637 C C . LEU B 1 204 ? -26.25 -17.031 -7.34 1 96.25 204 LEU B C 1
ATOM 5639 O O . LEU B 1 204 ? -26.688 -17.469 -8.406 1 96.25 204 LEU B O 1
ATOM 5643 N N . SER B 1 205 ? -26.75 -15.938 -6.711 1 96.88 205 SER B N 1
ATOM 5644 C CA . SER B 1 205 ? -27.812 -15.141 -7.309 1 96.88 205 SER B CA 1
ATOM 5645 C C . SER B 1 205 ? -27.453 -13.664 -7.336 1 96.88 205 SER B C 1
ATOM 5647 O O . SER B 1 205 ? -26.844 -13.148 -6.391 1 96.88 205 SER B O 1
ATOM 5649 N N . THR B 1 206 ? -27.812 -12.992 -8.391 1 95.94 206 THR B N 1
ATOM 5650 C CA . THR B 1 206 ? -27.562 -11.562 -8.5 1 95.94 206 THR B CA 1
ATOM 5651 C C . THR B 1 206 ? -28.453 -10.773 -7.547 1 95.94 206 THR B C 1
ATOM 5653 O O . THR B 1 206 ? -28.219 -9.578 -7.324 1 95.94 206 THR B O 1
ATOM 5656 N N . ASP B 1 207 ? -29.375 -11.438 -6.844 1 94.31 207 ASP B N 1
ATOM 5657 C CA . ASP B 1 207 ? -30.281 -10.781 -5.91 1 94.31 207 ASP B CA 1
ATOM 5658 C C . ASP B 1 207 ? -29.703 -10.789 -4.492 1 94.31 207 ASP B C 1
ATOM 5660 O O . ASP B 1 207 ? -30.234 -10.109 -3.605 1 94.31 207 ASP B O 1
ATOM 5664 N N . MET B 1 208 ? -28.703 -11.531 -4.281 1 93 208 MET B N 1
ATOM 5665 C CA . MET B 1 208 ? -28.078 -11.594 -2.959 1 93 208 MET B CA 1
ATOM 5666 C C . MET B 1 208 ? -27.531 -10.234 -2.553 1 93 208 MET B C 1
ATOM 5668 O O . MET B 1 208 ? -26.938 -9.523 -3.375 1 93 208 MET B O 1
ATOM 5672 N N . THR B 1 209 ? -27.781 -9.844 -1.317 1 90.06 209 THR B N 1
ATOM 5673 C CA . THR B 1 209 ? -27.359 -8.531 -0.829 1 90.06 209 THR B CA 1
ATOM 5674 C C . THR B 1 209 ? -26.344 -8.68 0.298 1 90.06 209 THR B C 1
ATOM 5676 O O . THR B 1 209 ? -26.297 -9.711 0.972 1 90.06 209 THR B O 1
ATOM 5679 N N . ASP B 1 210 ? -25.484 -7.754 0.402 1 88.5 210 ASP B N 1
ATOM 5680 C CA . ASP B 1 210 ? -24.641 -7.684 1.588 1 88.5 210 ASP B CA 1
ATOM 5681 C C . ASP B 1 210 ? -25.359 -6.98 2.736 1 88.5 210 ASP B C 1
ATOM 5683 O O . ASP B 1 210 ? -26.562 -6.715 2.652 1 88.5 210 ASP B O 1
ATOM 5687 N N . ILE B 1 211 ? -24.641 -6.719 3.859 1 85.12 211 ILE B N 1
ATOM 5688 C CA . ILE B 1 211 ? -25.25 -6.172 5.066 1 85.12 211 ILE B CA 1
ATOM 5689 C C . ILE B 1 211 ? -25.703 -4.738 4.812 1 85.12 211 ILE B C 1
ATOM 5691 O O . ILE B 1 211 ? -26.609 -4.234 5.488 1 85.12 211 ILE B O 1
ATOM 5695 N N . ALA B 1 212 ? -25.141 -4.055 3.877 1 88.62 212 ALA B N 1
ATOM 5696 C CA . ALA B 1 212 ? -25.484 -2.666 3.572 1 88.62 212 ALA B CA 1
ATOM 5697 C C . ALA B 1 212 ? -26.562 -2.586 2.5 1 88.62 212 ALA B C 1
ATOM 5699 O O . ALA B 1 212 ? -26.984 -1.494 2.105 1 88.62 212 ALA B O 1
ATOM 5700 N N . GLY B 1 213 ? -26.984 -3.697 2 1 88.56 213 GLY B N 1
ATOM 5701 C CA . GLY B 1 213 ? -28.062 -3.725 1.014 1 88.56 213 GLY B CA 1
ATOM 5702 C C . GLY B 1 213 ? -27.547 -3.66 -0.415 1 88.56 213 GLY B C 1
ATOM 5703 O O . GLY B 1 213 ? -28.344 -3.518 -1.352 1 88.56 213 GLY B O 1
ATOM 5704 N N . ASN B 1 214 ? -26.281 -3.742 -0.607 1 90.12 214 ASN B N 1
ATOM 5705 C CA . ASN B 1 214 ? -25.719 -3.756 -1.952 1 90.12 214 ASN B CA 1
ATOM 5706 C C . ASN B 1 214 ? -25.859 -5.125 -2.607 1 90.12 214 ASN B C 1
ATOM 5708 O O . ASN B 1 214 ? -26.109 -6.121 -1.926 1 90.12 214 ASN B O 1
ATOM 5712 N N . HIS B 1 215 ? -25.797 -5.105 -3.9 1 94.44 215 HIS B N 1
ATOM 5713 C CA . HIS B 1 215 ? -25.844 -6.34 -4.68 1 94.44 215 HIS B CA 1
ATOM 5714 C C . HIS B 1 215 ? -24.484 -6.648 -5.293 1 94.44 215 HIS B C 1
ATOM 5716 O O . HIS B 1 215 ? -24.266 -6.414 -6.48 1 94.44 215 HIS B O 1
ATOM 5722 N N . PRO B 1 216 ? -23.609 -7.273 -4.52 1 94 216 PRO B N 1
ATOM 5723 C CA . PRO B 1 216 ? -22.234 -7.473 -4.973 1 94 216 PRO B CA 1
ATOM 5724 C C . PRO B 1 216 ? -22.141 -8.344 -6.223 1 94 216 PRO B C 1
ATOM 5726 O O . PRO B 1 216 ? -21.375 -8.039 -7.133 1 94 216 PRO B O 1
ATOM 5729 N N . TYR B 1 217 ? -22.922 -9.406 -6.332 1 96.31 217 TYR B N 1
ATOM 5730 C CA . TYR B 1 217 ? -22.844 -10.32 -7.469 1 96.31 217 TYR B CA 1
ATOM 5731 C C . TYR B 1 217 ? -23.422 -9.672 -8.727 1 96.31 217 TYR B C 1
ATOM 5733 O O . TYR B 1 217 ? -22.953 -9.922 -9.828 1 96.31 217 TYR B O 1
ATOM 5741 N N . LEU B 1 218 ? -24.438 -8.875 -8.516 1 96.38 218 LEU B N 1
ATOM 5742 C CA . LEU B 1 218 ? -24.969 -8.117 -9.648 1 96.38 218 LEU B CA 1
ATOM 5743 C C . LEU B 1 218 ? -23.922 -7.141 -10.18 1 96.38 218 LEU B C 1
ATOM 5745 O O . LEU B 1 218 ? -23.719 -7.051 -11.391 1 96.38 218 LEU B O 1
ATOM 5749 N N . THR B 1 219 ? -23.391 -6.414 -9.266 1 96.38 219 THR B N 1
ATOM 5750 C CA . THR B 1 219 ? -22.359 -5.457 -9.641 1 96.38 219 THR B CA 1
ATOM 5751 C C . THR B 1 219 ? -21.203 -6.152 -10.359 1 96.38 219 THR B C 1
ATOM 5753 O O . THR B 1 219 ? -20.719 -5.664 -11.383 1 96.38 219 THR B O 1
ATOM 5756 N N . GLU B 1 220 ? -20.75 -7.281 -9.828 1 96.19 220 GLU B N 1
ATOM 5757 C CA . GLU B 1 220 ? -19.656 -8.039 -10.438 1 96.19 220 GLU B CA 1
ATOM 5758 C C . GLU B 1 220 ? -20.016 -8.492 -11.844 1 96.19 220 GLU B C 1
ATOM 5760 O O . GLU B 1 220 ? -19.219 -8.328 -12.773 1 96.19 220 GLU B O 1
ATOM 5765 N N . LEU B 1 221 ? -21.188 -9.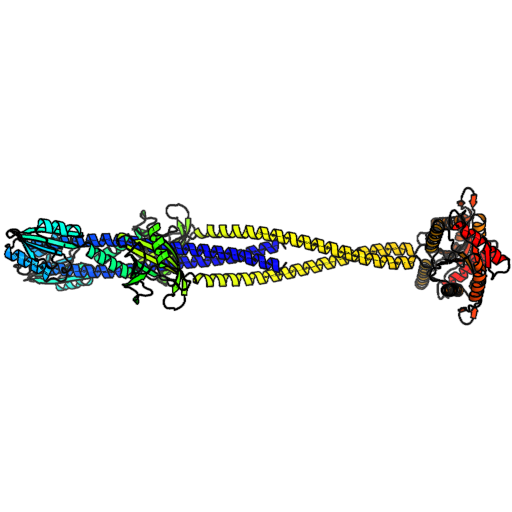023 -11.992 1 97.44 221 LEU B N 1
ATOM 5766 C CA . LEU B 1 221 ? -21.609 -9.531 -13.289 1 97.44 221 LEU B CA 1
ATOM 5767 C C . LEU B 1 221 ? -21.703 -8.406 -14.312 1 97.44 221 LEU B C 1
ATOM 5769 O O . LEU B 1 221 ? -21.297 -8.57 -15.461 1 97.44 221 LEU B O 1
ATOM 5773 N N . GLN B 1 222 ? -22.25 -7.277 -13.891 1 97.25 222 GLN B N 1
ATOM 5774 C CA . GLN B 1 222 ? -22.375 -6.129 -14.781 1 97.25 222 GLN B CA 1
ATOM 5775 C C . GLN B 1 222 ? -21 -5.645 -15.242 1 97.25 222 GLN B C 1
ATOM 5777 O O . GLN B 1 222 ? -20.812 -5.32 -16.422 1 97.25 222 GLN B O 1
ATOM 5782 N N . GLY B 1 223 ? -20.094 -5.613 -14.336 1 97.44 223 GLY B N 1
ATOM 5783 C CA . GLY B 1 223 ? -18.734 -5.223 -14.688 1 97.44 223 GLY B CA 1
ATOM 5784 C C . GLY B 1 223 ? -18.062 -6.211 -15.617 1 97.44 223 GLY B C 1
ATOM 5785 O O . GLY B 1 223 ? -17.359 -5.809 -16.547 1 97.44 223 GLY B O 1
ATOM 5786 N N . ILE B 1 224 ? -18.266 -7.434 -15.367 1 97.75 224 ILE B N 1
ATOM 5787 C CA . ILE B 1 224 ? -17.688 -8.492 -16.188 1 97.75 224 ILE B CA 1
ATOM 5788 C C . ILE B 1 224 ? -18.25 -8.438 -17.594 1 97.75 224 ILE B C 1
ATOM 5790 O O . ILE B 1 224 ? -17.516 -8.555 -18.578 1 97.75 224 ILE B O 1
ATOM 5794 N N . ASN B 1 225 ? -19.531 -8.289 -17.672 1 97.62 225 ASN B N 1
ATOM 5795 C CA . ASN B 1 225 ? -20.172 -8.211 -18.969 1 97.62 225 ASN B CA 1
ATOM 5796 C C . ASN B 1 225 ? -19.703 -6.996 -19.766 1 97.62 225 ASN B C 1
ATOM 5798 O O . ASN B 1 225 ? -19.578 -7.059 -20.984 1 97.62 225 ASN B O 1
ATOM 5802 N N . LYS B 1 226 ? -19.453 -5.977 -19.078 1 97.12 226 LYS B N 1
ATOM 5803 C CA . LYS B 1 226 ? -19.109 -4.719 -19.75 1 97.12 226 LYS B CA 1
ATOM 5804 C C . LYS B 1 226 ? -17.641 -4.699 -20.141 1 97.12 226 LYS B C 1
ATOM 5806 O O . LYS B 1 226 ? -17.297 -4.434 -21.297 1 97.12 226 LYS B O 1
ATOM 5811 N N . ASP B 1 227 ? -16.703 -5.02 -19.188 1 97.38 227 ASP B N 1
ATOM 5812 C CA . ASP B 1 227 ? -15.281 -4.797 -19.422 1 97.38 227 ASP B CA 1
ATOM 5813 C C . ASP B 1 227 ? -14.484 -6.09 -19.266 1 97.38 227 ASP B C 1
ATOM 5815 O O . ASP B 1 227 ? -13.281 -6.125 -19.531 1 97.38 227 ASP B O 1
ATOM 5819 N N . GLY B 1 228 ? -15.141 -7.137 -18.781 1 98 228 GLY B N 1
ATOM 5820 C CA . GLY B 1 228 ? -14.445 -8.391 -18.547 1 98 228 GLY B CA 1
ATOM 5821 C C . GLY B 1 228 ? -13.719 -8.422 -17.203 1 98 228 GLY B C 1
ATOM 5822 O O . GLY B 1 228 ? -13.148 -9.438 -16.828 1 98 228 GLY B O 1
ATOM 5823 N N . GLU B 1 229 ? -13.609 -7.285 -16.578 1 98.12 229 GLU B N 1
ATOM 5824 C CA . GLU B 1 229 ? -12.984 -7.125 -15.273 1 98.12 229 GLU B CA 1
ATOM 5825 C C . GLU B 1 229 ? -13.578 -5.941 -14.516 1 98.12 229 GLU B C 1
ATOM 5827 O O . GLU B 1 229 ? -14.25 -5.09 -15.109 1 98.12 229 GLU B O 1
ATOM 5832 N N . LEU B 1 230 ? -13.383 -5.914 -13.133 1 97.75 230 LEU B N 1
ATOM 5833 C CA . LEU B 1 230 ? -13.859 -4.766 -12.367 1 97.75 230 LEU B CA 1
ATOM 5834 C C . LEU B 1 230 ? -13.266 -4.762 -10.961 1 97.75 230 LEU B C 1
ATOM 5836 O O . LEU B 1 230 ? -12.953 -5.82 -10.406 1 97.75 230 LEU B O 1
ATOM 5840 N N . PHE B 1 231 ? -13.109 -3.545 -10.508 1 97.06 231 PHE B N 1
ATOM 5841 C CA . PHE B 1 231 ? -12.914 -3.338 -9.078 1 97.06 231 PHE B CA 1
ATOM 5842 C C . PHE B 1 231 ? -14.242 -3.037 -8.398 1 97.06 231 PHE B C 1
ATOM 5844 O O . PHE B 1 231 ? -15.078 -2.311 -8.938 1 97.06 231 PHE B O 1
ATOM 5851 N N . SER B 1 232 ? -14.477 -3.617 -7.238 1 95.12 232 SER B N 1
ATOM 5852 C CA . SER B 1 232 ? -15.703 -3.322 -6.5 1 95.12 232 SER B CA 1
ATOM 5853 C C . SER B 1 232 ? -15.469 -3.387 -4.996 1 95.12 232 SER B C 1
ATOM 5855 O O . SER B 1 232 ? -14.547 -4.062 -4.535 1 95.12 232 SER B O 1
ATOM 5857 N N . SER B 1 233 ? -16.234 -2.611 -4.34 1 92.06 233 SER B N 1
ATOM 5858 C CA . SER B 1 233 ? -16.172 -2.621 -2.881 1 92.06 233 SER B CA 1
ATOM 5859 C C . SER B 1 233 ? -17.516 -3.012 -2.277 1 92.06 233 SER B C 1
ATOM 5861 O O . SER B 1 233 ? -18.578 -2.604 -2.775 1 92.06 233 SER B O 1
ATOM 5863 N N . TYR B 1 234 ? -17.5 -3.801 -1.276 1 91.62 234 TYR B N 1
ATOM 5864 C CA . TYR B 1 234 ? -18.688 -4.266 -0.57 1 91.62 234 TYR B CA 1
ATOM 5865 C C . TYR B 1 234 ? -18.328 -4.723 0.841 1 91.62 234 TYR B C 1
ATOM 5867 O O . TYR B 1 234 ? -17.172 -4.656 1.253 1 91.62 234 TYR B O 1
ATOM 5875 N N . TYR B 1 235 ? -19.422 -5.043 1.596 1 89.81 235 TYR B N 1
ATOM 5876 C CA . TYR B 1 235 ? -19.203 -5.5 2.965 1 89.81 235 TYR B CA 1
ATOM 5877 C C . TYR B 1 235 ? -19.281 -7.02 3.053 1 89.81 235 TYR B C 1
ATOM 5879 O O . TYR B 1 235 ? -20.188 -7.633 2.473 1 89.81 235 TYR B O 1
ATOM 5887 N N . PHE B 1 236 ? -18.328 -7.578 3.707 1 87.38 236 PHE B N 1
ATOM 5888 C CA . PHE B 1 236 ? -18.266 -9.031 3.828 1 87.38 236 PHE B CA 1
ATOM 5889 C C . PHE B 1 236 ? -17.609 -9.438 5.145 1 87.38 236 PHE B C 1
ATOM 5891 O O . PHE B 1 236 ? -16.859 -8.664 5.73 1 87.38 236 PHE B O 1
ATOM 5898 N N . LYS B 1 237 ? -17.922 -10.648 5.496 1 83.5 237 LYS B N 1
ATOM 5899 C CA . LYS B 1 237 ? -17.406 -11.188 6.75 1 83.5 237 LYS B CA 1
ATOM 5900 C C . LYS B 1 237 ? -15.922 -11.484 6.648 1 83.5 237 LYS B C 1
ATOM 5902 O O . LYS B 1 237 ? -15.461 -12.047 5.656 1 83.5 237 LYS B O 1
ATOM 5907 N N . GLU B 1 238 ? -15.086 -11.117 7.715 1 82.62 238 GLU B N 1
ATOM 5908 C CA . GLU B 1 238 ? -13.664 -11.43 7.766 1 82.62 238 GLU B CA 1
ATOM 5909 C C . GLU B 1 238 ? -13.43 -12.906 8.039 1 82.62 238 GLU B C 1
ATOM 5911 O O . GLU B 1 238 ? -14.219 -13.555 8.727 1 82.62 238 GLU B O 1
ATOM 5916 N N . PRO B 1 239 ? -12.32 -13.352 7.465 1 80.38 239 PRO B N 1
ATOM 5917 C CA . PRO B 1 239 ? -12.023 -14.766 7.699 1 80.38 239 PRO B CA 1
ATOM 5918 C C . PRO B 1 239 ? -11.867 -15.102 9.18 1 80.38 239 PRO B C 1
ATOM 5920 O O . PRO B 1 239 ? -11.156 -14.406 9.906 1 80.38 239 PRO B O 1
ATOM 5923 N N . GLY B 1 240 ? -12.484 -16.125 9.57 1 77.06 240 GLY B N 1
ATOM 5924 C CA . GLY B 1 240 ? -12.352 -16.625 10.938 1 77.06 240 GLY B CA 1
ATOM 5925 C C . GLY B 1 240 ? -13.039 -15.742 11.961 1 77.06 240 GLY B C 1
ATOM 5926 O O . GLY B 1 240 ? -12.789 -15.867 13.164 1 77.06 240 GLY B O 1
ATOM 5927 N N . SER B 1 241 ? -13.789 -14.734 11.562 1 79.19 241 SER B N 1
ATOM 5928 C CA . SER B 1 241 ? -14.461 -13.82 12.477 1 79.19 241 SER B CA 1
ATOM 5929 C C . SER B 1 241 ? -15.859 -13.469 11.969 1 79.19 241 SER B C 1
ATOM 5931 O O . SER B 1 241 ? -16.172 -13.703 10.805 1 79.19 241 SER B O 1
ATOM 5933 N N . ASP B 1 242 ? -16.734 -13.039 12.797 1 82.31 242 ASP B N 1
ATOM 5934 C CA . ASP B 1 242 ? -18.078 -12.602 12.43 1 82.31 242 ASP B CA 1
ATOM 5935 C C . ASP B 1 242 ? -18.094 -11.102 12.148 1 82.31 242 ASP B C 1
ATOM 5937 O O . ASP B 1 242 ? -19.141 -10.555 11.797 1 82.31 242 ASP B O 1
ATOM 5941 N N . LYS B 1 243 ? -16.984 -10.625 12.164 1 85.75 243 LYS B N 1
ATOM 5942 C CA . LYS B 1 243 ? -16.891 -9.188 11.906 1 85.75 243 LYS B CA 1
ATOM 5943 C C . LYS B 1 243 ? -17.047 -8.883 10.422 1 85.75 243 LYS B C 1
ATOM 5945 O O . LYS B 1 243 ? -16.438 -9.539 9.578 1 85.75 243 LYS B O 1
ATOM 5950 N N . VAL B 1 244 ? -17.953 -7.898 10.133 1 87.44 244 VAL B N 1
ATOM 5951 C CA . VAL B 1 244 ? -18.172 -7.469 8.758 1 87.44 244 VAL B CA 1
ATOM 5952 C C . VAL B 1 244 ? -17.438 -6.16 8.5 1 87.44 244 VAL B C 1
ATOM 5954 O O . VAL B 1 244 ? -17.594 -5.191 9.242 1 87.44 244 VAL B O 1
ATOM 5957 N N . SER B 1 245 ? -16.609 -6.191 7.516 1 86 245 SER B N 1
ATOM 5958 C CA . SER B 1 245 ? -15.82 -5.016 7.164 1 86 245 SER B CA 1
ATOM 5959 C C . SER B 1 245 ? -15.906 -4.715 5.672 1 86 245 SER B C 1
ATOM 5961 O O . SER B 1 245 ? -16.328 -5.57 4.887 1 86 245 SER B O 1
ATOM 5963 N N . LYS B 1 246 ? -15.641 -3.502 5.387 1 90.44 246 LYS B N 1
ATOM 5964 C CA . LYS B 1 246 ? -15.602 -3.131 3.977 1 90.44 246 LYS B CA 1
ATOM 5965 C C . LYS B 1 246 ? -14.461 -3.836 3.252 1 90.44 246 LYS B C 1
ATOM 5967 O O . LYS B 1 246 ? -13.336 -3.877 3.75 1 90.44 246 LYS B O 1
ATOM 5972 N N . LYS B 1 247 ? -14.758 -4.402 2.094 1 92.19 247 LYS B N 1
ATOM 5973 C CA . LYS B 1 247 ? -13.812 -5.195 1.309 1 92.19 247 LYS B CA 1
ATOM 5974 C C . LYS B 1 247 ? -13.68 -4.645 -0.108 1 92.19 247 LYS B C 1
ATOM 5976 O O . LYS B 1 247 ? -14.672 -4.23 -0.715 1 92.19 247 LYS B O 1
ATOM 5981 N N . LEU B 1 248 ? -12.484 -4.551 -0.565 1 93.31 248 LEU B N 1
ATOM 5982 C CA . LEU B 1 248 ? -12.172 -4.234 -1.957 1 93.31 248 LEU B CA 1
ATOM 5983 C C . LEU B 1 248 ? -11.812 -5.496 -2.732 1 93.31 248 LEU B C 1
ATOM 5985 O O . LEU B 1 248 ? -10.984 -6.293 -2.283 1 93.31 248 LEU B O 1
ATOM 5989 N N . SER B 1 249 ? -12.43 -5.68 -3.873 1 96.06 249 SER B N 1
ATOM 5990 C CA . SER B 1 249 ? -12.141 -6.875 -4.66 1 96.06 249 SER B CA 1
ATOM 5991 C C . SER B 1 249 ? -11.875 -6.527 -6.121 1 96.06 249 SER B C 1
ATOM 5993 O O . SER B 1 249 ? -12.344 -5.496 -6.609 1 96.06 249 SER B O 1
ATOM 5995 N N . TYR B 1 250 ? -11.016 -7.285 -6.691 1 97.88 250 TYR B N 1
ATOM 5996 C CA . TYR B 1 250 ? -10.805 -7.293 -8.133 1 97.88 250 TYR B CA 1
ATOM 5997 C C . TYR B 1 250 ? -11.234 -8.625 -8.742 1 97.88 250 TYR B C 1
ATOM 5999 O O . TYR B 1 250 ? -10.852 -9.688 -8.25 1 97.88 250 TYR B O 1
ATOM 6007 N N . ALA B 1 251 ? -12.07 -8.508 -9.766 1 98.44 251 ALA B N 1
ATOM 6008 C CA . ALA B 1 251 ? -12.562 -9.703 -10.438 1 98.44 251 ALA B CA 1
ATOM 6009 C C . ALA B 1 251 ? -12.312 -9.625 -11.945 1 98.44 251 ALA B C 1
ATOM 6011 O O . ALA B 1 251 ? -12.477 -8.562 -12.555 1 98.44 251 ALA B O 1
ATOM 6012 N N . LYS B 1 252 ? -11.914 -10.742 -12.539 1 98.44 252 LYS B N 1
ATOM 6013 C CA . LYS B 1 252 ? -11.68 -10.812 -13.977 1 98.44 252 LYS B CA 1
ATOM 6014 C C . LYS B 1 252 ? -12.18 -12.133 -14.555 1 98.44 252 LYS B C 1
ATOM 6016 O O . LYS B 1 252 ? -12.016 -13.188 -13.945 1 98.44 252 LYS B O 1
ATOM 6021 N N . LEU B 1 253 ? -12.688 -12 -15.719 1 98.56 253 LEU B N 1
ATOM 6022 C CA . LEU B 1 253 ? -13.25 -13.156 -16.391 1 98.56 253 LEU B CA 1
ATOM 6023 C C . LEU B 1 253 ? -12.172 -13.93 -17.141 1 98.56 253 LEU B C 1
ATOM 6025 O O . LEU B 1 253 ? -11.406 -13.336 -17.906 1 98.56 253 LEU B O 1
ATOM 6029 N N . TYR B 1 254 ? -12.055 -15.148 -16.859 1 98.12 254 TYR B N 1
ATOM 6030 C CA . TYR B 1 254 ? -11.367 -16.094 -17.734 1 98.12 254 TYR B CA 1
ATOM 6031 C C . TYR B 1 254 ? -12.367 -16.859 -18.609 1 98.12 254 TYR B C 1
ATOM 6033 O O . TYR B 1 254 ? -12.891 -17.891 -18.203 1 98.12 254 TYR B O 1
ATOM 6041 N N . LYS B 1 255 ? -12.5 -16.5 -19.781 1 96.69 255 LYS B N 1
ATOM 6042 C CA . LYS B 1 255 ? -13.625 -16.844 -20.641 1 96.69 255 LYS B CA 1
ATOM 6043 C C . LYS B 1 255 ? -13.625 -18.344 -20.984 1 96.69 255 LYS B C 1
ATOM 6045 O O . LYS B 1 255 ? -14.68 -18.969 -21.047 1 96.69 255 LYS B O 1
ATOM 6050 N N . ASP B 1 256 ? -12.469 -18.922 -21.141 1 95.5 256 ASP B N 1
ATOM 6051 C CA . ASP B 1 256 ? -12.391 -20.312 -21.562 1 95.5 256 ASP B CA 1
ATOM 6052 C C . ASP B 1 256 ? -13.047 -21.234 -20.547 1 95.5 256 ASP B C 1
ATOM 6054 O O . ASP B 1 256 ? -13.562 -22.297 -20.906 1 95.5 256 ASP B O 1
ATOM 6058 N N . TYR B 1 257 ? -13.016 -20.812 -19.312 1 97 257 TYR B N 1
ATOM 6059 C CA . TYR B 1 257 ? -13.609 -21.641 -18.266 1 97 257 TYR B CA 1
ATOM 6060 C C . TYR B 1 257 ? -14.883 -21 -17.734 1 97 257 TYR B C 1
ATOM 6062 O O . TYR B 1 257 ? -15.523 -21.547 -16.828 1 97 257 TYR B O 1
ATOM 6070 N N . ASN B 1 258 ? -15.203 -19.781 -18.219 1 97.75 258 ASN B N 1
ATOM 6071 C CA . ASN B 1 258 ? -16.266 -18.969 -17.625 1 97.75 258 ASN B CA 1
ATOM 6072 C C . ASN B 1 258 ? -16.031 -18.734 -16.141 1 97.75 258 ASN B C 1
ATOM 6074 O O . ASN B 1 258 ? -16.984 -18.766 -15.352 1 97.75 258 ASN B O 1
ATOM 6078 N N . TRP B 1 259 ? -14.805 -18.688 -15.812 1 98.44 259 TRP B N 1
ATOM 6079 C CA . TRP B 1 259 ? -14.406 -18.438 -14.43 1 98.44 259 TRP B CA 1
ATOM 6080 C C . TRP B 1 259 ? -14.258 -16.953 -14.164 1 98.44 259 TRP B C 1
ATOM 6082 O O . TRP B 1 259 ? -13.609 -16.234 -14.938 1 98.44 259 TRP B O 1
ATOM 6092 N N . VAL B 1 260 ? -14.898 -16.5 -13.164 1 98.56 260 VAL B N 1
ATOM 6093 C CA . VAL B 1 260 ? -14.547 -15.195 -12.602 1 98.56 260 VAL B CA 1
ATOM 6094 C C . VAL B 1 260 ? -13.555 -15.383 -11.453 1 98.56 260 VAL B C 1
ATOM 6096 O O . VAL B 1 260 ? -13.922 -15.875 -10.383 1 98.56 260 VAL B O 1
ATOM 6099 N N . ILE B 1 261 ? -12.352 -14.992 -11.703 1 98.5 261 ILE B N 1
ATOM 6100 C CA . ILE B 1 261 ? -11.297 -15.094 -10.695 1 98.5 261 ILE B CA 1
ATOM 6101 C C . ILE B 1 261 ? -11.172 -13.766 -9.953 1 98.5 261 ILE B C 1
ATOM 6103 O O . ILE B 1 261 ? -10.969 -12.719 -10.562 1 98.5 261 ILE B O 1
ATOM 6107 N N . ALA B 1 262 ? -11.273 -13.883 -8.617 1 97.94 262 ALA B N 1
ATOM 6108 C CA . ALA B 1 262 ? -11.32 -12.648 -7.836 1 97.94 262 ALA B CA 1
ATOM 6109 C C . ALA B 1 262 ? -10.422 -12.742 -6.605 1 97.94 262 ALA B C 1
ATOM 6111 O O . ALA B 1 262 ? -10.133 -13.844 -6.125 1 97.94 262 ALA B O 1
ATOM 6112 N N . MET B 1 263 ? -9.922 -11.641 -6.242 1 96.75 263 MET B N 1
ATOM 6113 C CA . MET B 1 263 ? -9.188 -11.492 -4.988 1 96.75 263 MET B CA 1
ATOM 6114 C C . MET B 1 263 ? -9.641 -10.234 -4.246 1 96.75 263 MET B C 1
ATOM 6116 O O . MET B 1 263 ? -10 -9.234 -4.867 1 96.75 263 MET B O 1
ATOM 6120 N N . GLY B 1 264 ? -9.703 -10.359 -2.934 1 93.5 264 GLY B N 1
ATOM 6121 C CA . GLY B 1 264 ? -10.172 -9.227 -2.146 1 93.5 264 GLY B CA 1
ATOM 6122 C C . GLY B 1 264 ? -9.289 -8.938 -0.944 1 93.5 264 GLY B C 1
ATOM 6123 O O . GLY B 1 264 ? -8.57 -9.812 -0.471 1 93.5 264 GLY B O 1
ATOM 6124 N N . VAL B 1 265 ? -9.305 -7.648 -0.556 1 90.56 265 VAL B N 1
ATOM 6125 C CA . VAL B 1 265 ? -8.594 -7.211 0.642 1 90.56 265 VAL B CA 1
ATOM 6126 C C . VAL B 1 265 ? -9.516 -6.371 1.517 1 90.56 265 VAL B C 1
ATOM 6128 O O . VAL B 1 265 ? -10.367 -5.637 1.006 1 90.56 265 VAL B O 1
ATOM 6131 N N . TYR B 1 266 ? -9.352 -6.508 2.793 1 87.75 266 TYR B N 1
ATOM 6132 C CA . TYR B 1 266 ? -10.172 -5.727 3.711 1 87.75 266 TYR B CA 1
ATOM 6133 C C . TYR B 1 266 ? -9.547 -4.355 3.965 1 87.75 266 TYR B C 1
ATOM 6135 O O . TYR B 1 266 ? -8.328 -4.23 4.07 1 87.75 266 TYR B O 1
ATOM 6143 N N . LEU B 1 267 ? -10.344 -3.342 4.059 1 83.38 267 LEU B N 1
ATOM 6144 C CA . LEU B 1 267 ? -9.883 -1.962 4.145 1 83.38 267 LEU B CA 1
ATOM 6145 C C . LEU B 1 267 ? -9.852 -1.492 5.598 1 83.38 267 LEU B C 1
ATOM 6147 O O . LEU B 1 267 ? -9.391 -0.386 5.883 1 83.38 267 LEU B O 1
ATOM 6151 N N . ASP B 1 268 ? -10.219 -2.154 6.508 1 74.88 268 ASP B N 1
ATOM 6152 C CA . ASP B 1 268 ? -10.242 -1.749 7.91 1 74.88 268 ASP B CA 1
ATOM 6153 C C . ASP B 1 268 ? -8.828 -1.595 8.461 1 74.88 268 ASP B C 1
ATOM 6155 O O . ASP B 1 268 ? -8.625 -0.928 9.477 1 74.88 268 ASP B O 1
ATOM 6159 N N . ASP B 1 269 ? -7.879 -2.037 7.848 1 71.62 269 ASP B N 1
ATOM 6160 C CA . ASP B 1 269 ? -6.512 -2 8.352 1 71.62 269 ASP B CA 1
ATOM 6161 C C . ASP B 1 269 ? -5.914 -0.601 8.219 1 71.62 269 ASP B C 1
ATOM 6163 O O . ASP B 1 269 ? -4.793 -0.354 8.664 1 71.62 269 ASP B O 1
ATOM 6167 N N . LEU B 1 270 ? -6.73 0.268 7.688 1 75.81 270 LEU B N 1
ATOM 6168 C CA . LEU B 1 270 ? -6.242 1.636 7.535 1 75.81 270 LEU B CA 1
ATOM 6169 C C . LEU B 1 270 ? -6.52 2.451 8.797 1 75.81 270 LEU B C 1
ATOM 6171 O O . LEU B 1 270 ? -5.895 3.492 9.016 1 75.81 270 LEU B O 1
ATOM 6175 N N . GLN B 1 271 ? -7.445 1.95 9.57 1 76.94 271 GLN B N 1
ATOM 6176 C CA . GLN B 1 271 ? -7.902 2.715 10.727 1 76.94 271 GLN B CA 1
ATOM 6177 C C . GLN B 1 271 ? -6.805 2.834 11.781 1 76.94 271 GLN B C 1
ATOM 6179 O O . GLN B 1 271 ? -6.562 3.918 12.312 1 76.94 271 GLN B O 1
ATOM 6184 N N . PRO B 1 272 ? -6.129 1.742 11.984 1 75.88 272 PRO B N 1
ATOM 6185 C CA . PRO B 1 272 ? -5.043 1.86 12.961 1 75.88 272 PRO B CA 1
ATOM 6186 C C . PRO B 1 272 ? -3.982 2.873 12.539 1 75.88 272 PRO B C 1
ATOM 6188 O O . PRO B 1 272 ? -3.441 3.592 13.391 1 75.88 272 PRO B O 1
ATOM 6191 N N . TYR B 1 273 ? -3.76 2.961 11.344 1 79.38 273 TYR B N 1
ATOM 6192 C CA . TYR B 1 273 ? -2.812 3.938 10.82 1 79.38 273 TYR B CA 1
ATOM 6193 C C . TYR B 1 273 ? -3.316 5.359 11.039 1 79.38 273 TYR B C 1
ATOM 6195 O O . TYR B 1 273 ? -2.562 6.23 11.469 1 79.38 273 TYR B O 1
ATOM 6203 N N . VAL B 1 274 ? -4.516 5.578 10.742 1 80.12 274 VAL B N 1
ATOM 6204 C CA . VAL B 1 274 ? -5.129 6.895 10.891 1 80.12 274 VAL B CA 1
ATOM 6205 C C . VAL B 1 274 ? -5.137 7.301 12.367 1 80.12 274 VAL B C 1
ATOM 6207 O O . VAL B 1 274 ? -4.789 8.438 12.703 1 80.12 274 VAL B O 1
ATOM 6210 N N . ASP B 1 275 ? -5.418 6.426 13.18 1 81.12 275 ASP B N 1
ATOM 6211 C CA . ASP B 1 275 ? -5.484 6.699 14.609 1 81.12 275 ASP B CA 1
ATOM 6212 C C . ASP B 1 275 ? -4.109 7.062 15.164 1 81.12 275 ASP B C 1
ATOM 6214 O O . ASP B 1 275 ? -3.982 8 15.953 1 81.12 275 ASP B O 1
ATOM 6218 N N . GLN B 1 276 ? -3.146 6.348 14.766 1 82.12 276 GLN B N 1
ATOM 6219 C CA . GLN B 1 276 ? -1.79 6.621 15.227 1 82.12 276 GLN B CA 1
ATOM 6220 C C . GLN B 1 276 ? -1.304 7.98 14.734 1 8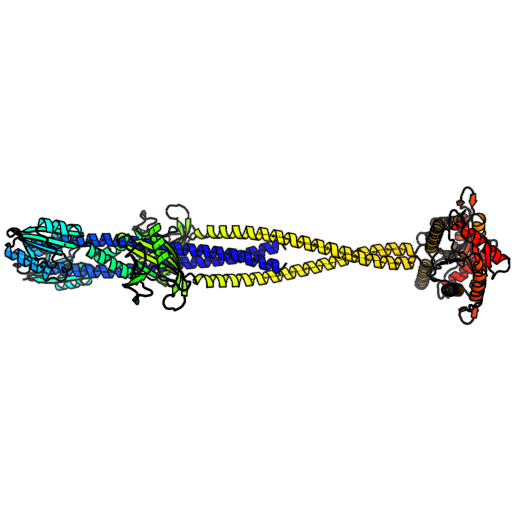2.12 276 GLN B C 1
ATOM 6222 O O . GLN B 1 276 ? -0.683 8.734 15.484 1 82.12 276 GLN B O 1
ATOM 6227 N N . THR B 1 277 ? -1.588 8.258 13.492 1 82.44 277 THR B N 1
ATOM 6228 C CA . THR B 1 277 ? -1.189 9.531 12.906 1 82.44 277 THR B CA 1
ATOM 6229 C C . THR B 1 277 ? -1.87 10.695 13.625 1 82.44 277 THR B C 1
ATOM 6231 O O . THR B 1 277 ? -1.227 11.695 13.945 1 82.44 277 THR B O 1
ATOM 6234 N N . ASN B 1 278 ? -3.115 10.539 13.891 1 80.38 278 ASN B N 1
ATOM 6235 C CA . ASN B 1 278 ? -3.875 11.578 14.578 1 80.38 278 ASN B CA 1
ATOM 6236 C C . ASN B 1 278 ? -3.369 11.789 16 1 80.38 278 ASN B C 1
ATOM 6238 O O . ASN B 1 278 ? -3.309 12.922 16.484 1 80.38 278 ASN B O 1
ATOM 6242 N N . LYS B 1 279 ? -3.07 10.742 16.656 1 82.75 279 LYS B N 1
ATOM 6243 C CA . LYS B 1 279 ? -2.557 10.844 18.016 1 82.75 279 LYS B CA 1
ATOM 6244 C C . LYS B 1 279 ? -1.253 11.641 18.047 1 82.75 279 LYS B C 1
ATOM 6246 O O . LYS B 1 279 ? -1.1 12.555 18.859 1 82.75 279 LYS B O 1
ATOM 6251 N N . GLU B 1 280 ? -0.36 11.359 17.203 1 81.88 280 GLU B N 1
ATOM 6252 C CA . GLU B 1 280 ? 0.927 12.055 17.156 1 81.88 280 GLU B CA 1
ATOM 6253 C C . GLU B 1 280 ? 0.758 13.516 16.75 1 81.88 280 GLU B C 1
ATOM 6255 O O . GLU B 1 280 ? 1.426 14.398 17.297 1 81.88 280 GLU B O 1
ATOM 6260 N N . SER B 1 281 ? -0.1 13.688 15.758 1 80.56 281 SER B N 1
ATOM 6261 C CA . SER B 1 281 ? -0.386 15.047 15.32 1 80.56 281 SER B CA 1
ATOM 6262 C C . SER B 1 281 ? -0.995 15.875 16.438 1 80.56 281 SER B C 1
ATOM 6264 O O . SER B 1 281 ? -0.622 17.031 16.641 1 80.56 281 SER B O 1
ATOM 6266 N N . LYS B 1 282 ? -1.932 15.312 17.188 1 80.12 282 LYS B N 1
ATOM 6267 C CA . LYS B 1 282 ? -2.605 16.016 18.281 1 80.12 282 LYS B CA 1
ATOM 6268 C C . LYS B 1 282 ? -1.622 16.391 19.375 1 80.12 282 LYS B C 1
ATOM 6270 O O . LYS B 1 282 ? -1.732 17.469 19.969 1 80.12 282 LYS B O 1
ATOM 6275 N N . GLU B 1 283 ? -0.719 15.523 19.656 1 80.19 283 GLU B N 1
ATOM 6276 C CA . GLU B 1 283 ? 0.298 15.812 20.672 1 80.19 283 GLU B CA 1
ATOM 6277 C C . GLU B 1 283 ? 1.152 17.016 20.25 1 80.19 283 GLU B C 1
ATOM 6279 O O . GLU B 1 283 ? 1.43 17.891 21.062 1 80.19 283 GLU B O 1
ATOM 6284 N N . LEU B 1 284 ? 1.533 17.031 19 1 79.44 284 LEU B N 1
ATOM 6285 C CA . LEU B 1 284 ? 2.334 18.141 18.5 1 79.44 284 LEU B CA 1
ATOM 6286 C C . LEU B 1 284 ? 1.524 19.438 18.484 1 79.44 284 LEU B C 1
ATOM 6288 O O . LEU B 1 284 ? 2.021 20.484 18.891 1 79.44 284 LEU B O 1
ATOM 6292 N N . VAL B 1 285 ? 0.295 19.344 18.031 1 77.5 285 VAL B N 1
ATOM 6293 C CA . VAL B 1 285 ? -0.582 20.516 17.953 1 77.5 285 VAL B CA 1
ATOM 6294 C C . VAL B 1 285 ? -0.804 21.094 19.344 1 77.5 285 VAL B C 1
ATOM 6296 O O . VAL B 1 285 ? -0.818 22.312 19.516 1 77.5 285 VAL B O 1
ATOM 6299 N N . SER B 1 286 ? -0.983 20.188 20.297 1 76.5 286 SER B N 1
ATOM 6300 C CA . SER B 1 286 ? -1.187 20.641 21.672 1 76.5 286 SER B CA 1
ATOM 6301 C C . SER B 1 286 ? 0.017 21.422 22.172 1 76.5 286 SER B C 1
ATOM 6303 O O . SER B 1 286 ? -0.14 22.484 22.781 1 76.5 286 SER B O 1
ATOM 6305 N N . ARG B 1 287 ? 1.219 21.031 21.906 1 77.69 287 ARG B N 1
ATOM 6306 C CA . ARG B 1 287 ? 2.439 21.719 22.312 1 77.69 287 ARG B CA 1
ATOM 6307 C C . ARG B 1 287 ? 2.559 23.078 21.641 1 77.69 287 ARG B C 1
ATOM 6309 O O . ARG B 1 287 ? 2.863 24.078 22.281 1 77.69 287 ARG B O 1
ATOM 6316 N N . ILE B 1 288 ? 2.209 23.094 20.375 1 75.06 288 ILE B N 1
ATOM 6317 C CA . ILE B 1 288 ? 2.33 24.328 19.594 1 75.06 288 ILE B CA 1
ATOM 6318 C C . ILE B 1 288 ? 1.27 25.328 20.031 1 75.06 288 ILE B C 1
ATOM 6320 O O . ILE B 1 288 ? 1.535 26.531 20.109 1 75.06 288 ILE B O 1
ATOM 6324 N N . THR B 1 289 ? 0.075 24.828 20.328 1 74.31 289 THR B N 1
ATOM 6325 C CA . THR B 1 289 ? -1.008 25.688 20.797 1 74.31 289 THR B CA 1
ATOM 6326 C C . THR B 1 289 ? -0.628 26.375 22.109 1 74.31 289 THR B C 1
ATOM 6328 O O . THR B 1 289 ? -0.919 27.562 22.297 1 74.31 289 THR B O 1
ATOM 6331 N N . ILE B 1 290 ? 0.031 25.656 23.031 1 78.25 290 ILE B N 1
ATOM 6332 C CA . ILE B 1 290 ? 0.471 26.234 24.297 1 78.25 290 ILE B CA 1
ATOM 6333 C C . ILE B 1 290 ? 1.44 27.391 24.031 1 78.25 290 ILE B C 1
ATOM 6335 O O . ILE B 1 290 ? 1.324 28.453 24.625 1 78.25 290 ILE B O 1
ATOM 6339 N N . PHE B 1 291 ? 2.32 27.219 23.109 1 72.75 291 PHE B N 1
ATOM 6340 C CA . PHE B 1 291 ? 3.293 28.25 22.766 1 72.75 291 PHE B CA 1
ATOM 6341 C C . PHE B 1 291 ? 2.6 29.453 22.156 1 72.75 291 PHE B C 1
ATOM 6343 O O . PHE B 1 291 ? 2.992 30.594 22.422 1 72.75 291 PHE B O 1
ATOM 6350 N N . LEU B 1 292 ? 1.6 29.203 21.328 1 73.69 292 LEU B N 1
ATOM 6351 C CA . LEU B 1 292 ? 0.836 30.281 20.719 1 73.69 292 LEU B CA 1
ATOM 6352 C C . LEU B 1 292 ? 0.116 31.109 21.781 1 73.69 292 LEU B C 1
ATOM 6354 O O . LEU B 1 292 ? 0.108 32.344 21.703 1 73.69 292 LEU B O 1
ATOM 6358 N N . VAL B 1 293 ? -0.513 30.422 22.719 1 73.69 293 VAL B N 1
ATOM 6359 C CA . VAL B 1 293 ? -1.227 31.094 23.797 1 73.69 293 VAL B CA 1
ATOM 6360 C C . VAL B 1 293 ? -0.25 31.938 24.609 1 73.69 293 VAL B C 1
ATOM 6362 O O . VAL B 1 293 ? -0.546 33.094 24.938 1 73.69 293 VAL B O 1
ATOM 6365 N N . LEU B 1 294 ? 0.96 31.406 24.906 1 76.94 294 LEU B N 1
ATOM 6366 C CA . LEU B 1 294 ? 1.98 32.125 25.641 1 76.94 294 LEU B CA 1
ATOM 6367 C C . LEU B 1 294 ? 2.424 33.375 24.891 1 76.94 294 LEU B C 1
ATOM 6369 O O . LEU B 1 294 ? 2.58 34.469 25.484 1 76.94 294 LEU B O 1
ATOM 6373 N N . LEU B 1 295 ? 2.604 33.219 23.547 1 73.69 295 LEU B N 1
ATOM 6374 C CA . LEU B 1 295 ? 2.994 34.344 22.703 1 73.69 295 LEU B CA 1
ATOM 6375 C C . LEU B 1 295 ? 1.93 35.438 22.734 1 73.69 295 LEU B C 1
ATOM 6377 O O . LEU B 1 295 ? 2.254 36.625 22.797 1 73.69 295 LEU B O 1
ATOM 6381 N N . LEU B 1 296 ? 0.622 35.094 22.672 1 72.94 296 LEU B N 1
ATOM 6382 C CA . LEU B 1 296 ? -0.481 36.031 22.703 1 72.94 296 LEU B CA 1
ATOM 6383 C C . LEU B 1 296 ? -0.511 36.781 24.031 1 72.94 296 LEU B C 1
ATOM 6385 O O . LEU B 1 296 ? -0.741 38 24.047 1 72.94 296 LEU B O 1
ATOM 6389 N N . ILE B 1 297 ? -0.22 36.062 25.125 1 75.19 297 ILE B N 1
ATOM 6390 C CA . ILE B 1 297 ? -0.183 36.688 26.453 1 75.19 297 ILE B CA 1
ATOM 6391 C C . ILE B 1 297 ? 0.931 37.719 26.5 1 75.19 297 ILE B C 1
ATOM 6393 O O . ILE B 1 297 ? 0.725 38.844 27 1 75.19 297 ILE B O 1
ATOM 6397 N N . VAL B 1 298 ? 2.086 37.375 25.984 1 73.62 298 VAL B N 1
ATOM 6398 C CA . VAL B 1 298 ? 3.225 38.312 25.969 1 73.62 298 VAL B CA 1
ATOM 6399 C C . VAL B 1 298 ? 2.869 39.562 25.172 1 73.62 298 VAL B C 1
ATOM 6401 O O . VAL B 1 298 ? 3.182 40.688 25.594 1 73.62 298 VAL B O 1
ATOM 6404 N N . ILE B 1 299 ? 2.162 39.406 23.984 1 72.56 299 ILE B N 1
ATOM 6405 C CA . ILE B 1 299 ? 1.772 40.531 23.125 1 72.56 299 ILE B CA 1
ATOM 6406 C C . ILE B 1 299 ? 0.814 41.438 23.891 1 72.56 299 ILE B C 1
ATOM 6408 O O . ILE B 1 299 ? 0.941 42.656 23.828 1 72.56 299 ILE B O 1
ATOM 6412 N N . VAL B 1 300 ? -0.174 40.875 24.625 1 72.06 300 VAL B N 1
ATOM 6413 C CA . VAL B 1 300 ? -1.143 41.625 25.406 1 72.06 300 VAL B CA 1
ATOM 6414 C C . VAL B 1 300 ? -0.422 42.438 26.484 1 72.06 300 VAL B C 1
ATOM 6416 O O . VAL B 1 300 ? -0.712 43.625 26.688 1 72.06 300 VAL B O 1
ATOM 6419 N N . ILE B 1 301 ? 0.577 41.844 27.125 1 74.69 301 ILE B N 1
ATOM 6420 C CA . ILE B 1 301 ? 1.322 42.469 28.203 1 74.69 301 ILE B CA 1
ATOM 6421 C C . ILE B 1 301 ? 2.139 43.625 27.656 1 74.69 301 ILE B C 1
ATOM 6423 O O . ILE B 1 301 ? 2.111 44.75 28.203 1 74.69 301 ILE B O 1
ATOM 6427 N N . VAL B 1 302 ? 2.777 43.406 26.547 1 72.69 302 VAL B N 1
ATOM 6428 C CA . VAL B 1 302 ? 3.605 44.438 25.938 1 72.69 302 VAL B CA 1
ATOM 6429 C C . VAL B 1 302 ? 2.73 45.594 25.484 1 72.69 302 VAL B C 1
ATOM 6431 O O . VAL B 1 302 ? 3.105 46.75 25.656 1 72.69 302 VAL B O 1
ATOM 6434 N N . SER B 1 303 ? 1.521 45.281 24.922 1 71.12 303 SER B N 1
ATOM 6435 C CA . SER B 1 303 ? 0.594 46.312 24.484 1 71.12 303 SER B CA 1
ATOM 6436 C C . SER B 1 303 ? 0.103 47.156 25.656 1 71.12 303 SER B C 1
ATOM 6438 O O . SER B 1 303 ? 0.02 48.375 25.562 1 71.12 303 SER B O 1
ATOM 6440 N N . MET B 1 304 ? -0.1 46.469 26.781 1 70.94 304 MET B N 1
ATOM 6441 C CA . MET B 1 304 ? -0.569 47.125 27.984 1 70.94 304 MET B CA 1
ATOM 6442 C C . MET B 1 304 ? 0.515 48.031 28.547 1 70.94 304 MET B C 1
ATOM 6444 O O . MET B 1 304 ? 0.236 49.188 28.938 1 70.94 304 MET B O 1
ATOM 6448 N N . ILE B 1 305 ? 1.702 47.594 28.516 1 72.19 305 ILE B N 1
ATOM 6449 C CA . ILE B 1 305 ? 2.834 48.375 29 1 72.19 305 ILE B CA 1
ATOM 6450 C C . ILE B 1 305 ? 3.049 49.594 28.109 1 72.19 305 ILE B C 1
ATOM 6452 O O . ILE B 1 305 ? 3.271 50.719 28.594 1 72.19 305 ILE B O 1
ATOM 6456 N N . SER B 1 306 ? 2.863 49.406 26.828 1 71.69 306 SER B N 1
ATOM 6457 C CA . SER B 1 306 ? 3.064 50.5 25.859 1 71.69 306 SER B CA 1
ATOM 6458 C C . SER B 1 306 ? 2.035 51.594 26.047 1 71.69 306 SER B C 1
ATOM 6460 O O . SER B 1 306 ? 2.373 52.781 26 1 71.69 306 SER B O 1
ATOM 6462 N N . VAL B 1 307 ? 0.837 51.25 26.312 1 68.81 307 VAL B N 1
ATOM 6463 C CA . VAL B 1 307 ? -0.237 52.219 26.516 1 68.81 307 VAL B CA 1
ATOM 6464 C C . VAL B 1 307 ? 0.01 52.969 27.812 1 68.81 307 VAL B C 1
ATOM 6466 O O . VAL B 1 307 ? -0.161 54.188 27.844 1 68.81 307 VAL B O 1
ATOM 6469 N N . SER B 1 308 ? 0.458 52.25 28.828 1 70 308 SER B N 1
ATOM 6470 C CA . SER B 1 308 ? 0.721 52.875 30.125 1 70 308 SER B CA 1
ATOM 6471 C C . SER B 1 308 ? 1.856 53.906 30.031 1 70 308 SER B C 1
ATOM 6473 O O . SER B 1 308 ? 1.775 55 30.594 1 70 308 SER B O 1
ATOM 6475 N N . LEU B 1 309 ? 2.814 53.594 29.25 1 68 309 LEU B N 1
ATOM 6476 C CA . LEU B 1 309 ? 3.953 54.5 29.078 1 68 309 LEU B CA 1
ATOM 6477 C C . LEU B 1 309 ? 3.557 55.719 28.281 1 68 309 LEU B C 1
ATOM 6479 O O . LEU B 1 309 ? 3.943 56.844 28.625 1 68 309 LEU B O 1
ATOM 6483 N N . LEU B 1 310 ? 2.789 55.5 27.266 1 66.62 310 LEU B N 1
ATOM 6484 C CA . LEU B 1 310 ? 2.342 56.594 26.438 1 66.62 310 LEU B CA 1
ATOM 6485 C C . LEU B 1 310 ? 1.45 57.562 27.219 1 66.62 310 LEU B C 1
ATOM 6487 O O . LEU B 1 310 ? 1.547 58.781 27.078 1 66.62 310 LEU B O 1
ATOM 6491 N N . GLU B 1 311 ? 0.63 57 28.109 1 63.94 311 GLU B N 1
ATOM 6492 C CA . GLU B 1 311 ? -0.239 57.812 28.984 1 63.94 311 GLU B CA 1
ATOM 6493 C C . GLU B 1 311 ? 0.575 58.656 29.938 1 63.94 311 GLU B C 1
ATOM 6495 O O . GLU B 1 311 ? 0.263 59.844 30.141 1 63.94 311 GLU B O 1
ATOM 6500 N N . LYS B 1 312 ? 1.565 58.062 30.438 1 65 312 LYS B N 1
ATOM 6501 C CA . LYS B 1 312 ? 2.408 58.781 31.391 1 65 312 LYS B CA 1
ATOM 6502 C C . LYS B 1 312 ? 3.121 59.969 30.703 1 65 312 LYS B C 1
ATOM 6504 O O . LYS B 1 312 ? 3.203 61.062 31.266 1 65 312 LYS B O 1
ATOM 6509 N N . ILE B 1 313 ? 3.473 59.75 29.531 1 62.34 313 ILE B N 1
ATOM 6510 C CA . ILE B 1 313 ? 4.176 60.781 28.781 1 62.34 313 ILE B CA 1
ATOM 6511 C C . ILE B 1 313 ? 3.213 61.906 28.438 1 62.34 313 ILE B C 1
ATOM 6513 O O . ILE B 1 313 ? 3.533 63.094 28.625 1 62.34 313 ILE B O 1
ATOM 6517 N N . TYR B 1 314 ? 2.021 61.531 28.047 1 61.53 314 TYR B N 1
ATOM 6518 C CA . TYR B 1 314 ? 1.018 62.5 27.656 1 61.53 314 TYR B CA 1
ATOM 6519 C C . TYR B 1 314 ? 0.516 63.281 28.875 1 61.53 314 TYR B C 1
ATOM 6521 O O . TYR B 1 314 ? 0.343 64.5 28.797 1 61.53 314 TYR B O 1
ATOM 6529 N N . TYR B 1 315 ? 0.285 62.594 29.969 1 60.56 315 TYR B N 1
ATOM 6530 C CA . TYR B 1 315 ? -0.189 63.219 31.203 1 60.56 315 TYR B CA 1
ATOM 6531 C C . TYR B 1 315 ? 0.833 64.188 31.734 1 60.56 315 TYR B C 1
ATOM 6533 O O . TYR B 1 315 ? 0.473 65.312 32.188 1 60.56 315 TYR B O 1
ATOM 6541 N N . ARG B 1 316 ? 1.996 63.906 31.719 1 60.28 316 ARG B N 1
ATOM 6542 C CA . ARG B 1 316 ? 3.061 64.75 32.219 1 60.28 316 ARG B CA 1
ATOM 6543 C C . ARG B 1 316 ? 3.143 66.062 31.391 1 60.28 316 ARG B C 1
ATOM 6545 O O . ARG B 1 316 ? 3.314 67.125 31.953 1 60.28 316 ARG B O 1
ATOM 6552 N N . GLN B 1 317 ? 2.871 65.938 30.219 1 60.22 317 GLN B N 1
ATOM 6553 C CA . GLN B 1 317 ? 2.953 67.125 29.344 1 60.22 317 GLN B CA 1
ATOM 6554 C C . GLN B 1 317 ? 1.751 68.062 29.531 1 60.22 317 GLN B C 1
ATOM 6556 O O . GLN B 1 317 ? 1.899 69.25 29.594 1 60.22 317 GLN B O 1
ATOM 6561 N N . SER B 1 318 ? 0.628 67.5 29.703 1 59.34 318 SER B N 1
ATOM 6562 C CA . SER B 1 318 ? -0.583 68.312 29.891 1 59.34 318 SER B CA 1
ATOM 6563 C C . SER B 1 318 ? -0.589 69 31.25 1 59.34 318 SER B C 1
ATOM 6565 O O . SER B 1 318 ? -0.989 70.125 31.359 1 59.34 318 SER B O 1
ATOM 6567 N N . LYS B 1 319 ? -0.187 68.375 32.281 1 58.38 319 LYS B N 1
ATOM 6568 C CA . LYS B 1 319 ? -0.123 68.938 33.625 1 58.38 319 LYS B CA 1
ATOM 6569 C C . LYS B 1 319 ? 0.859 70.125 33.688 1 58.38 319 LYS B C 1
ATOM 6571 O O . LYS B 1 319 ? 0.578 71.125 34.312 1 58.38 319 LYS B O 1
ATOM 6576 N N . LYS B 1 320 ? 1.924 70 33.062 1 58.09 320 LYS B N 1
ATOM 6577 C CA . LYS B 1 320 ? 2.906 71.125 33.031 1 58.09 320 LYS B CA 1
ATOM 6578 C C . LYS B 1 320 ? 2.334 72.375 32.375 1 58.09 320 LYS B C 1
ATOM 6580 O O . LYS B 1 320 ? 2.553 73.438 32.844 1 58.09 320 LYS B O 1
ATOM 6585 N N . ALA B 1 321 ? 1.583 72.125 31.406 1 56.81 321 ALA B N 1
ATOM 6586 C CA . ALA B 1 321 ? 0.983 73.25 30.703 1 56.81 321 ALA B CA 1
ATOM 6587 C C . ALA B 1 321 ? -0.097 73.938 31.547 1 56.81 321 ALA B C 1
ATOM 6589 O O . ALA B 1 321 ? -0.178 75.125 31.609 1 56.81 321 ALA B O 1
ATOM 6590 N N . MET B 1 322 ? -0.846 73.25 32.281 1 56.78 322 MET B N 1
ATOM 6591 C CA . MET B 1 322 ? -1.934 73.75 33.125 1 56.78 322 MET B CA 1
ATOM 6592 C C . MET B 1 322 ? -1.39 74.438 34.375 1 56.78 322 MET B C 1
ATOM 6594 O O . MET B 1 322 ? -1.9 75.438 34.781 1 56.78 322 MET B O 1
ATOM 6598 N N . GLU B 1 323 ? -0.384 73.875 34.938 1 58.62 323 GLU B N 1
ATOM 6599 C CA . GLU B 1 323 ? 0.247 74.438 36.125 1 58.62 323 GLU B CA 1
ATOM 6600 C C . GLU B 1 323 ? 0.874 75.812 35.812 1 58.62 323 GLU B C 1
ATOM 6602 O O . GLU B 1 323 ? 0.813 76.75 36.625 1 58.62 323 GLU B O 1
ATOM 6607 N N . SER B 1 324 ? 1.442 75.938 34.656 1 56 324 SER B N 1
ATOM 6608 C CA . SER B 1 324 ? 1.986 77.25 34.25 1 56 324 SER B CA 1
ATOM 6609 C C . SER B 1 324 ? 0.892 78.312 34.188 1 56 324 SER B C 1
ATOM 6611 O O . SER B 1 324 ? 1.084 79.438 34.625 1 56 324 SER B O 1
ATOM 6613 N N . GLU B 1 325 ? -0.248 77.812 33.75 1 57.12 325 GLU B N 1
ATOM 6614 C CA . GLU B 1 325 ? -1.362 78.75 33.594 1 57.12 325 GLU B CA 1
ATOM 6615 C C . GLU B 1 325 ? -1.994 79.062 34.969 1 57.12 325 GLU B C 1
ATOM 6617 O O . GLU B 1 325 ? -2.48 80.188 35.188 1 57.12 325 GLU B O 1
ATOM 6622 N N . LEU B 1 326 ? -1.721 78.188 35.938 1 59.62 326 LEU B N 1
ATOM 6623 C CA . LEU B 1 326 ? -2.34 78.375 37.25 1 59.62 326 LEU B CA 1
ATOM 6624 C C . LEU B 1 326 ? -1.456 79.188 38.156 1 59.62 326 LEU B C 1
ATOM 6626 O O . LEU B 1 326 ? -1.951 79.812 39.094 1 59.62 326 LEU B O 1
ATOM 6630 N N . ASN B 1 327 ? -0.207 79.312 37.812 1 64.94 327 ASN B N 1
ATOM 6631 C CA . ASN B 1 327 ? 0.729 79.938 38.75 1 64.94 327 ASN B CA 1
ATOM 6632 C C . ASN B 1 327 ? 1.1 81.375 38.344 1 64.94 327 ASN B C 1
ATOM 6634 O O . ASN B 1 327 ? 1.889 82 39 1 64.94 327 ASN B O 1
ATOM 6638 N N . GLN B 1 328 ? 0.484 81.875 37.219 1 73.56 328 GLN B N 1
ATOM 6639 C CA . GLN B 1 328 ? 0.802 83.25 36.75 1 73.56 328 GLN B CA 1
ATOM 6640 C C . GLN B 1 328 ? -0.447 84.125 36.719 1 73.56 328 GLN B C 1
ATOM 6642 O O . GLN B 1 328 ? -1.551 83.625 36.469 1 73.56 328 GLN B O 1
ATOM 6647 N N . ASP B 1 329 ? -0.14 85.438 37.219 1 73.69 329 ASP B N 1
ATOM 6648 C CA . ASP B 1 329 ? -1.196 86.438 37.062 1 73.69 329 ASP B CA 1
ATOM 6649 C C . ASP B 1 329 ? -1.494 86.688 35.562 1 73.69 329 ASP B C 1
ATOM 6651 O O . ASP B 1 329 ? -0.577 86.875 34.781 1 73.69 329 ASP B O 1
ATOM 6655 N N . VAL B 1 330 ? -2.672 86.562 35.156 1 69.44 330 VAL B N 1
ATOM 6656 C CA . VAL B 1 330 ? -3.088 86.562 33.75 1 69.44 330 VAL B CA 1
ATOM 6657 C C . VAL B 1 330 ? -2.801 88 33.188 1 69.44 330 VAL B C 1
ATOM 6659 O O . VAL B 1 330 ? -2.432 88.125 32.031 1 69.44 330 VAL B O 1
ATOM 6662 N N . LEU B 1 331 ? -2.83 89.062 34.062 1 74.56 331 LEU B N 1
ATOM 6663 C CA . LEU B 1 331 ? -2.699 90.438 33.594 1 74.56 331 LEU B CA 1
ATOM 6664 C C . LEU B 1 331 ? -1.234 90.812 33.406 1 74.56 331 LEU B C 1
ATOM 6666 O O . LEU B 1 331 ? -0.868 91.375 32.375 1 74.56 331 LEU B O 1
ATOM 6670 N N . THR B 1 332 ? -0.428 90.562 34.406 1 85.5 332 THR B N 1
ATOM 6671 C CA . THR B 1 332 ? 0.931 91.125 34.438 1 85.5 332 THR B CA 1
ATOM 6672 C C . THR B 1 332 ? 1.945 90 34.125 1 85.5 332 THR B C 1
ATOM 6674 O O . THR B 1 332 ? 3.113 90.312 33.844 1 85.5 332 THR B O 1
ATOM 6677 N N . LYS B 1 333 ? 1.478 88.688 34.188 1 81.75 333 LYS B N 1
ATOM 6678 C CA . LYS B 1 333 ? 2.32 87.5 33.969 1 81.75 333 LYS B CA 1
ATOM 6679 C C . LYS B 1 333 ? 3.322 87.312 35.094 1 81.75 333 LYS B C 1
ATOM 6681 O O . LYS B 1 333 ? 4.273 86.562 35 1 81.75 333 LYS B O 1
ATOM 6686 N N . ALA B 1 334 ? 3.119 88.125 36.125 1 86 334 ALA B N 1
ATOM 6687 C CA . ALA B 1 334 ? 3.861 87.875 37.344 1 86 334 ALA B CA 1
ATOM 6688 C C . ALA B 1 334 ? 3.285 86.688 38.125 1 86 334 ALA B C 1
ATOM 6690 O O . ALA B 1 334 ? 2.232 86.188 37.781 1 86 334 ALA B O 1
ATOM 6691 N N . GLY B 1 335 ? 4.051 86.188 39.031 1 84.62 335 GLY B N 1
ATOM 6692 C CA . GLY B 1 335 ? 3.498 85.125 39.906 1 84.62 335 GLY B CA 1
ATOM 6693 C C . GLY B 1 335 ? 2.244 85.625 40.625 1 84.62 335 GLY B C 1
ATOM 6694 O O . GLY B 1 335 ? 2.125 86.75 41 1 84.62 335 GLY B O 1
ATOM 6695 N N . ASN B 1 336 ? 1.322 84.75 40.688 1 79.38 336 ASN B N 1
ATOM 6696 C CA . ASN B 1 336 ? 0.121 85.062 41.438 1 79.38 336 ASN B CA 1
ATOM 6697 C C . ASN B 1 336 ? 0.315 84.812 42.938 1 79.38 336 ASN B C 1
ATOM 6699 O O . ASN B 1 336 ? 1.359 84.312 43.375 1 79.38 336 ASN B O 1
ATOM 6703 N N . ARG B 1 337 ? -0.581 85.438 43.812 1 76 337 ARG B N 1
ATOM 6704 C CA . ARG B 1 337 ? -0.458 85.312 45.25 1 76 337 ARG B CA 1
ATOM 6705 C C . ARG B 1 337 ? -0.243 83.875 45.719 1 76 337 ARG B C 1
ATOM 6707 O O . ARG B 1 337 ? 0.527 83.625 46.656 1 76 337 ARG B O 1
ATOM 6714 N N . ARG B 1 338 ? -0.877 82.938 45.031 1 73.25 338 ARG B N 1
ATOM 6715 C CA . ARG B 1 338 ? -0.727 81.5 45.375 1 73.25 338 ARG B CA 1
ATOM 6716 C C . ARG B 1 338 ? 0.706 81.062 45.156 1 73.25 338 ARG B C 1
ATOM 6718 O O . ARG B 1 338 ? 1.325 80.5 46.031 1 73.25 338 ARG B O 1
ATOM 6725 N N . SER B 1 339 ? 1.116 81.375 43.969 1 80.38 339 SER B N 1
ATOM 6726 C CA . SER B 1 339 ? 2.492 81 43.656 1 80.38 339 SER B CA 1
ATOM 6727 C C . SER B 1 339 ? 3.484 81.75 44.5 1 80.38 339 SER B C 1
ATOM 6729 O O . SER B 1 339 ? 4.52 81.25 44.906 1 80.38 339 SER B O 1
ATOM 6731 N N . GLY B 1 340 ? 3.172 82.938 44.75 1 87.62 340 GLY B N 1
ATOM 6732 C CA . GLY B 1 340 ? 4.016 83.75 45.562 1 87.62 340 GLY B CA 1
ATOM 6733 C C . GLY B 1 340 ? 4.168 83.25 47 1 87.62 340 GLY B C 1
ATOM 6734 O O . GLY B 1 340 ? 5.262 83.312 47.562 1 87.62 340 GLY B O 1
ATOM 6735 N N . THR B 1 341 ? 3.006 82.875 47.562 1 83.38 341 THR B N 1
ATOM 6736 C CA . THR B 1 341 ? 3.041 82.312 48.906 1 83.38 341 THR B CA 1
ATOM 6737 C C . THR B 1 341 ? 3.996 81.125 48.969 1 83.38 341 THR B C 1
ATOM 6739 O O . THR B 1 341 ? 4.762 80.938 49.906 1 83.38 341 THR B O 1
ATOM 6742 N N . ASN B 1 342 ? 3.963 80.312 47.906 1 84.94 342 ASN B N 1
ATOM 6743 C CA . ASN B 1 342 ? 4.875 79.188 47.812 1 84.94 342 ASN B CA 1
ATOM 6744 C C . ASN B 1 342 ? 6.328 79.625 47.688 1 84.94 342 ASN B C 1
ATOM 6746 O O . ASN B 1 342 ? 7.211 79.062 48.344 1 84.94 342 ASN B O 1
ATOM 6750 N N . ASP B 1 343 ? 6.539 80.562 46.938 1 89.56 343 ASP B N 1
ATOM 6751 C CA . ASP B 1 343 ? 7.883 81.125 46.719 1 89.56 343 ASP B CA 1
ATOM 6752 C C . ASP B 1 343 ? 8.422 81.75 48.031 1 89.56 343 ASP B C 1
ATOM 6754 O O . ASP B 1 343 ? 9.594 81.5 48.375 1 89.56 343 ASP B O 1
ATOM 6758 N N . LEU B 1 344 ? 7.598 82.438 48.719 1 92.19 344 LEU B N 1
ATOM 6759 C CA . LEU B 1 344 ? 7.984 83.062 50 1 92.19 344 LEU B CA 1
ATOM 6760 C C . LEU B 1 344 ? 8.266 82 51.062 1 92.19 344 LEU B C 1
ATOM 6762 O O . LEU B 1 344 ? 9.219 82.125 51.812 1 92.19 344 LEU B O 1
ATOM 6766 N N . THR B 1 345 ? 7.414 80.938 51.062 1 91.56 345 THR B N 1
ATOM 6767 C CA . THR B 1 345 ? 7.613 79.875 51.969 1 91.56 345 THR B CA 1
ATOM 6768 C C . THR B 1 345 ? 8.945 79.125 51.719 1 91.56 345 THR B C 1
ATOM 6770 O O . THR B 1 345 ? 9.695 78.875 52.656 1 91.56 345 THR B O 1
ATOM 6773 N N . ASN B 1 346 ? 9.227 79 50.5 1 91.06 346 ASN B N 1
ATOM 6774 C CA . ASN B 1 346 ? 10.484 78.375 50.094 1 91.06 346 ASN B CA 1
ATOM 6775 C C . ASN B 1 346 ? 11.688 79.25 50.438 1 91.06 346 ASN B C 1
ATOM 6777 O O . ASN B 1 346 ? 12.719 78.75 50.875 1 91.06 346 ASN B O 1
ATOM 6781 N N . ALA B 1 347 ? 11.555 80.438 50.188 1 92.38 347 ALA B N 1
ATOM 6782 C CA . ALA B 1 347 ? 12.617 81.438 50.5 1 92.38 347 ALA B CA 1
ATOM 6783 C C . ALA B 1 347 ? 12.898 81.438 52 1 92.38 347 ALA B C 1
ATOM 6785 O O . ALA B 1 347 ? 14.062 81.5 52.406 1 92.38 347 ALA B O 1
ATOM 6786 N N . PHE B 1 348 ? 11.867 81.375 52.781 1 94.25 348 PHE B N 1
ATOM 6787 C CA . PHE B 1 348 ? 12.016 81.375 54.25 1 94.25 348 PHE B CA 1
ATOM 6788 C C . PHE B 1 348 ? 12.703 80.062 54.719 1 94.25 348 PHE B C 1
ATOM 6790 O O . PHE B 1 348 ? 13.562 80.125 55.594 1 94.25 348 PHE B O 1
ATOM 6797 N N . LYS B 1 349 ? 12.32 79 54.094 1 93.12 349 LYS B N 1
ATOM 6798 C CA . LYS B 1 349 ? 12.953 77.688 54.438 1 93.12 349 LYS B CA 1
ATOM 6799 C C . LYS B 1 349 ? 14.445 77.75 54.094 1 93.12 349 LYS B C 1
ATOM 6801 O O . LYS B 1 349 ? 15.266 77.25 54.844 1 93.12 349 LYS B O 1
ATOM 6806 N N . GLU B 1 350 ? 14.773 78.25 53 1 91.38 350 GLU B N 1
ATOM 6807 C CA . GLU B 1 350 ? 16.172 78.375 52.594 1 91.38 350 GLU B CA 1
ATOM 6808 C C . GLU B 1 350 ? 16.953 79.25 53.562 1 91.38 350 GLU B C 1
ATOM 6810 O O . GLU B 1 350 ? 18.109 79 53.875 1 91.38 350 GLU B O 1
ATOM 6815 N N . PHE B 1 351 ? 16.375 80.312 54.062 1 91.94 351 PHE B N 1
ATOM 6816 C CA . PHE B 1 351 ? 16.984 81.188 55.062 1 91.94 351 PHE B CA 1
ATOM 6817 C C . PHE B 1 351 ? 17.281 80.438 56.344 1 91.94 351 PHE B C 1
ATOM 6819 O O . PHE B 1 351 ? 18.359 80.625 56.938 1 91.94 351 PHE B O 1
ATOM 6826 N N . LYS B 1 352 ? 16.328 79.688 56.688 1 92 352 LYS B N 1
ATOM 6827 C CA . LYS B 1 352 ? 16.516 78.875 57.906 1 92 352 LYS B CA 1
ATOM 6828 C C . LYS B 1 352 ? 17.672 77.875 57.75 1 92 352 LYS B C 1
ATOM 6830 O O . LYS B 1 352 ? 18.375 77.625 58.719 1 92 352 LYS B O 1
ATOM 6835 N N . ARG B 1 353 ? 17.922 77.5 56.594 1 90.75 353 ARG B N 1
ATOM 6836 C CA . ARG B 1 353 ? 18.953 76.5 56.312 1 90.75 353 ARG B CA 1
ATOM 6837 C C . ARG B 1 353 ? 20.312 77.188 56.125 1 90.75 353 ARG B C 1
ATOM 6839 O O . ARG B 1 353 ? 21.328 76.688 56.656 1 90.75 353 ARG B O 1
ATOM 6846 N N . THR B 1 354 ? 20.438 78.188 55.406 1 89.5 354 THR B N 1
ATOM 6847 C CA . THR B 1 354 ? 21.703 78.812 54.969 1 89.5 354 THR B CA 1
ATOM 6848 C C . THR B 1 354 ? 22.047 80 55.844 1 89.5 354 THR B C 1
ATOM 6850 O O . THR B 1 354 ? 23.219 80.438 55.906 1 89.5 354 THR B O 1
ATOM 6853 N N . GLY B 1 355 ? 21.031 80.625 56.375 1 89.56 355 GLY B N 1
ATOM 6854 C CA . GLY B 1 355 ? 21.25 81.875 57.156 1 89.56 355 GLY B CA 1
ATOM 6855 C C . GLY B 1 355 ? 21.266 83.125 56.312 1 89.56 355 GLY B C 1
ATOM 6856 O O . GLY B 1 355 ? 21.375 84.25 56.844 1 89.56 355 GLY B O 1
ATOM 6857 N N . LEU B 1 356 ? 21.141 82.938 55.031 1 89.25 356 LEU B N 1
ATOM 6858 C CA . LEU B 1 356 ? 21.125 84.062 54.125 1 89.25 356 LEU B CA 1
ATOM 6859 C C . LEU B 1 356 ? 19.703 84.5 53.781 1 89.25 356 LEU B C 1
ATOM 6861 O O . LEU B 1 356 ? 18.906 83.688 53.344 1 89.25 356 LEU B O 1
ATOM 6865 N N . SER B 1 357 ? 19.344 85.75 54.094 1 92.25 357 SER B N 1
ATOM 6866 C CA . SER B 1 357 ? 18.016 86.25 53.812 1 92.25 357 SER B CA 1
ATOM 6867 C C . SER B 1 357 ? 17.984 86.938 52.469 1 92.25 357 SER B C 1
ATOM 6869 O O . SER B 1 357 ? 18.859 87.75 52.188 1 92.25 357 SER B O 1
ATOM 6871 N N . PRO B 1 358 ? 16.984 86.562 51.594 1 92.88 358 PRO B N 1
ATOM 6872 C CA . PRO B 1 358 ? 16.75 87.5 50.469 1 92.88 358 PRO B CA 1
ATOM 6873 C C . PRO B 1 358 ? 16.125 88.812 50.875 1 92.88 358 PRO B C 1
ATOM 6875 O O . PRO B 1 358 ? 15.633 88.938 52 1 92.88 358 PRO B O 1
ATOM 6878 N N . GLY B 1 359 ? 16.359 89.812 50.062 1 94.62 359 GLY B N 1
ATOM 6879 C CA . GLY B 1 359 ? 15.617 91.062 50.281 1 94.62 359 GLY B CA 1
ATOM 6880 C C . GLY B 1 359 ? 14.148 90.938 49.906 1 94.62 359 GLY B C 1
ATOM 6881 O O . GLY B 1 359 ? 13.797 90.312 48.906 1 94.62 359 GLY B O 1
ATOM 6882 N N . ILE B 1 360 ? 13.242 91.375 50.781 1 95.88 360 ILE B N 1
ATOM 6883 C CA . ILE B 1 360 ? 11.805 91.438 50.531 1 95.88 360 ILE B CA 1
ATOM 6884 C C . ILE B 1 360 ? 11.391 92.875 50.219 1 95.88 360 ILE B C 1
ATOM 6886 O O . ILE B 1 360 ? 11.57 93.75 51.062 1 95.88 360 ILE B O 1
ATOM 6890 N N . MET B 1 361 ? 10.922 93 49.031 1 95.94 361 MET B N 1
ATOM 6891 C CA . MET B 1 361 ? 10.492 94.312 48.562 1 95.94 361 MET B CA 1
ATOM 6892 C C . MET B 1 361 ? 8.977 94.312 48.344 1 95.94 361 MET B C 1
ATOM 6894 O O . MET B 1 361 ? 8.422 93.5 47.625 1 95.94 361 MET B O 1
ATOM 6898 N N . MET B 1 362 ? 8.344 95.188 49 1 94.88 362 MET B N 1
ATOM 6899 C CA . MET B 1 362 ? 6.934 95.438 48.781 1 94.88 362 MET B CA 1
ATOM 6900 C C . MET B 1 362 ? 6.742 96.75 48.062 1 94.88 362 MET B C 1
ATOM 6902 O O . MET B 1 362 ? 7.336 97.75 48.469 1 94.88 362 MET B O 1
ATOM 6906 N N . CYS B 1 363 ? 6.008 96.688 46.969 1 94.5 363 CYS B N 1
ATOM 6907 C CA . CYS B 1 363 ? 5.793 97.875 46.188 1 94.5 363 CYS B CA 1
ATOM 6908 C C . CYS B 1 363 ? 4.309 98.125 45.969 1 94.5 363 CYS B C 1
ATOM 6910 O O . CYS B 1 363 ? 3.523 97.188 45.875 1 94.5 363 CYS B O 1
ATOM 6912 N N . ASP B 1 364 ? 3.973 99.312 45.969 1 91.94 364 ASP B N 1
ATOM 6913 C CA . ASP B 1 364 ? 2.611 99.75 45.688 1 91.94 364 ASP B CA 1
ATOM 6914 C C . ASP B 1 364 ? 2.609 100.938 44.688 1 91.94 364 ASP B C 1
ATOM 6916 O O . ASP B 1 364 ? 3.426 101.812 44.781 1 91.94 364 ASP B O 1
ATOM 6920 N N . VAL B 1 365 ? 1.726 100.875 43.719 1 92.94 365 VAL B N 1
ATOM 6921 C CA . VAL B 1 365 ? 1.604 101.938 42.719 1 92.94 365 VAL B CA 1
ATOM 6922 C C . VAL B 1 365 ? 0.878 103.125 43.375 1 92.94 365 VAL B C 1
ATOM 6924 O O . VAL B 1 365 ? -0.247 103 43.844 1 92.94 365 VAL B O 1
ATOM 6927 N N . ASP B 1 366 ? 1.564 104.312 43.281 1 91 366 ASP B N 1
ATOM 6928 C CA . ASP B 1 366 ? 1.03 105.5 43.938 1 91 366 ASP B CA 1
ATOM 6929 C C . ASP B 1 366 ? -0.204 106 43.188 1 91 366 ASP B C 1
ATOM 6931 O O . ASP B 1 366 ? -0.188 106.125 41.969 1 91 366 ASP B O 1
ATOM 6935 N N . HIS B 1 367 ? -1.261 106.312 43.938 1 86.81 367 HIS B N 1
ATOM 6936 C CA . HIS B 1 367 ? -2.498 106.938 43.438 1 86.81 367 HIS B CA 1
ATOM 6937 C C . HIS B 1 367 ? -3.082 106.062 42.312 1 86.81 367 HIS B C 1
ATOM 6939 O O . HIS B 1 367 ? -3.492 106.625 41.281 1 86.81 367 HIS B O 1
ATOM 6945 N N . PHE B 1 368 ? -3.014 104.812 42.469 1 86.56 368 PHE B N 1
ATOM 6946 C CA . PHE B 1 368 ? -3.475 103.938 41.406 1 86.56 368 PHE B CA 1
ATOM 6947 C C . PHE B 1 368 ? -4.957 104.125 41.125 1 86.56 368 PHE B C 1
ATOM 6949 O O . PHE B 1 368 ? -5.398 104.062 40 1 86.56 368 PHE B O 1
ATOM 6956 N N . LYS B 1 369 ? -5.66 104.312 42.156 1 75.56 369 LYS B N 1
ATOM 6957 C CA . LYS B 1 369 ? -7.082 104.625 42 1 75.56 369 LYS B CA 1
ATOM 6958 C C . LYS B 1 369 ? -7.293 105.875 41.125 1 75.56 369 LYS B C 1
ATOM 6960 O O . LYS B 1 369 ? -8.211 105.938 40.312 1 75.56 369 LYS B O 1
ATOM 6965 N N . GLY B 1 370 ? -6.555 106.875 41.375 1 80.19 370 GLY B N 1
ATOM 6966 C CA . GLY B 1 370 ? -6.609 108.062 40.562 1 80.19 370 GLY B CA 1
ATOM 6967 C C . GLY B 1 370 ? -6.359 107.812 39.094 1 80.19 370 GLY B C 1
ATOM 6968 O O . GLY B 1 370 ? -7.016 108.438 38.219 1 80.19 370 GLY B O 1
ATOM 6969 N N . ILE B 1 371 ? -5.488 106.938 38.812 1 84.38 371 ILE B N 1
ATOM 6970 C CA . ILE B 1 371 ? -5.176 106.562 37.438 1 84.38 371 ILE B CA 1
ATOM 6971 C C . ILE B 1 371 ? -6.383 105.875 36.812 1 84.38 371 ILE B C 1
ATOM 6973 O O . ILE B 1 371 ? -6.773 106.188 35.688 1 84.38 371 ILE B O 1
ATOM 6977 N N . ASN B 1 372 ? -6.945 105 37.562 1 77.69 372 ASN B N 1
ATOM 6978 C CA . ASN B 1 372 ? -8.133 104.312 37.062 1 77.69 372 ASN B CA 1
ATOM 6979 C C . ASN B 1 372 ? -9.297 105.25 36.812 1 77.69 372 ASN B C 1
ATOM 6981 O O . ASN B 1 372 ? -10.016 105.125 35.844 1 77.69 372 ASN B O 1
ATOM 6985 N N . ASP B 1 373 ? -9.398 106.125 37.719 1 72.12 373 ASP B N 1
ATOM 6986 C CA . ASP B 1 373 ? -10.5 107.062 37.656 1 72.12 373 ASP B CA 1
ATOM 6987 C C . ASP B 1 373 ? -10.336 108.062 36.469 1 72.12 373 ASP B C 1
ATOM 6989 O O . ASP B 1 373 ? -11.312 108.375 35.812 1 72.12 373 ASP B O 1
ATOM 6993 N N . LYS B 1 374 ? -9.117 108.375 36.312 1 78.12 374 LYS B N 1
ATOM 6994 C CA . LYS B 1 374 ? -8.836 109.375 35.312 1 78.12 374 LYS B CA 1
ATOM 6995 C C . LYS B 1 374 ? -8.758 108.75 33.906 1 78.12 374 LYS B C 1
ATOM 6997 O O . LYS B 1 374 ? -9.25 109.312 32.938 1 78.12 374 LYS B O 1
ATOM 7002 N N . TYR B 1 375 ? -8.195 107.562 33.812 1 79 375 TYR B N 1
ATOM 7003 C CA . TYR B 1 375 ? -7.883 107 32.5 1 79 375 TYR B CA 1
ATOM 7004 C C . TYR B 1 375 ? -8.672 105.75 32.219 1 79 375 TYR B C 1
ATOM 7006 O O . TYR B 1 375 ? -8.656 105.188 31.109 1 79 375 TYR B O 1
ATOM 7014 N N . GLY B 1 376 ? -9.258 105.25 33.25 1 75.56 376 GLY B N 1
ATOM 7015 C CA . GLY B 1 376 ? -10.023 104 33.094 1 75.56 376 GLY B CA 1
ATOM 7016 C C . GLY B 1 376 ? -9.289 102.812 33.625 1 75.56 376 GLY B C 1
ATOM 7017 O O . GLY B 1 376 ? -8.062 102.812 33.75 1 75.56 376 GLY B O 1
ATOM 7018 N N . HIS B 1 377 ? -9.953 101.625 33.812 1 74.25 377 HIS B N 1
ATOM 7019 C CA . HIS B 1 377 ? -9.391 100.375 34.375 1 74.25 377 HIS B CA 1
ATOM 7020 C C . HIS B 1 377 ? -8.445 99.75 33.375 1 74.25 377 HIS B C 1
ATOM 7022 O O . HIS B 1 377 ? -7.465 99.062 33.75 1 74.25 377 HIS B O 1
ATOM 7028 N N . SER B 1 378 ? -8.766 99.875 32.188 1 77.56 378 SER B N 1
ATOM 7029 C CA . SER B 1 378 ? -7.879 99.312 31.172 1 77.56 378 SER B CA 1
ATOM 7030 C C . SER B 1 378 ? -6.504 99.938 31.203 1 77.56 378 SER B C 1
ATOM 7032 O O . SER B 1 378 ? -5.484 99.312 31.047 1 77.56 378 SER B O 1
ATOM 7034 N N . ALA B 1 379 ? -6.598 101.25 31.375 1 81.88 379 ALA B N 1
ATOM 7035 C CA . ALA B 1 379 ? -5.34 102 31.484 1 81.88 379 ALA B CA 1
ATOM 7036 C C . ALA B 1 379 ? -4.57 101.562 32.75 1 81.88 379 ALA B C 1
ATOM 7038 O O . ALA B 1 379 ? -3.344 101.5 32.719 1 81.88 379 ALA B O 1
ATOM 7039 N N . GLY B 1 380 ? -5.285 101.375 33.781 1 85.75 380 GLY B N 1
ATOM 7040 C CA . GLY B 1 380 ? -4.66 100.875 35 1 85.75 380 GLY B CA 1
ATOM 7041 C C . GLY B 1 380 ? -4.016 99.5 34.812 1 85.75 380 GLY B C 1
ATOM 7042 O O . GLY B 1 380 ? -2.893 99.312 35.281 1 85.75 380 GLY B O 1
ATOM 7043 N N . ASP B 1 381 ? -4.711 98.688 34.094 1 82.06 381 ASP B N 1
ATOM 7044 C CA . ASP B 1 381 ? -4.184 97.375 33.781 1 82.06 381 ASP B CA 1
ATOM 7045 C C . ASP B 1 381 ? -2.896 97.438 32.969 1 82.06 381 ASP B C 1
ATOM 7047 O O . ASP B 1 381 ? -1.944 96.75 33.219 1 82.06 381 ASP B O 1
ATOM 7051 N N . MET B 1 382 ? -2.908 98.25 32.062 1 86.38 382 MET B N 1
ATOM 7052 C CA . MET B 1 382 ? -1.725 98.438 31.234 1 86.38 382 MET B CA 1
ATOM 7053 C C . MET B 1 382 ? -0.565 99 32.062 1 86.38 382 MET B C 1
ATOM 7055 O O . MET B 1 382 ? 0.586 98.625 31.875 1 86.38 382 MET B O 1
ATOM 7059 N N . ALA B 1 383 ? -0.934 99.938 32.938 1 89.56 383 ALA B N 1
ATOM 7060 C CA . ALA B 1 383 ? 0.088 100.5 33.812 1 89.56 383 ALA B CA 1
ATOM 7061 C C . ALA B 1 383 ? 0.732 99.375 34.688 1 89.56 383 ALA B C 1
ATOM 7063 O O . ALA B 1 383 ? 1.955 99.375 34.812 1 89.56 383 ALA B O 1
ATOM 7064 N N . LEU B 1 384 ? -0.096 98.5 35.188 1 90.62 384 LEU B N 1
ATOM 7065 C CA . LEU B 1 384 ? 0.412 97.438 36 1 90.62 384 LEU B CA 1
ATOM 7066 C C . LEU B 1 384 ? 1.29 96.5 35.188 1 90.62 384 LEU B C 1
ATOM 7068 O O . LEU B 1 384 ? 2.352 96.062 35.625 1 90.62 384 LEU B O 1
ATOM 7072 N N . ALA B 1 385 ? 0.847 96.188 34.031 1 89.12 385 ALA B N 1
ATOM 7073 C CA . ALA B 1 385 ? 1.6 95.312 33.125 1 89.12 385 ALA B CA 1
ATOM 7074 C C . ALA B 1 385 ? 2.959 95.875 32.781 1 89.12 385 ALA B C 1
ATOM 7076 O O . ALA B 1 385 ? 3.977 95.188 32.812 1 89.12 385 ALA B O 1
ATOM 7077 N N . GLU B 1 386 ? 2.941 97.062 32.438 1 90.19 386 GLU B N 1
ATOM 7078 C CA . GLU B 1 386 ? 4.18 97.75 32.094 1 90.19 386 GLU B CA 1
ATOM 7079 C C . GLU B 1 386 ? 5.109 97.875 33.281 1 90.19 386 GLU B C 1
ATOM 7081 O O . GLU B 1 386 ? 6.332 97.875 33.125 1 90.19 386 GLU B O 1
ATOM 7086 N N . PHE B 1 387 ? 4.531 98.125 34.344 1 90.31 387 PHE B N 1
ATOM 7087 C CA . PHE B 1 387 ? 5.309 98.125 35.594 1 90.31 387 PHE B CA 1
ATOM 7088 C C . PHE B 1 387 ? 6.059 96.812 35.781 1 90.31 387 PHE B C 1
ATOM 7090 O O . PHE B 1 387 ? 7.258 96.812 36.062 1 90.31 387 PHE B O 1
ATOM 7097 N N . VAL B 1 388 ? 5.34 95.688 35.625 1 92.5 388 VAL B N 1
ATOM 7098 C CA . VAL B 1 388 ? 5.949 94.375 35.781 1 92.5 388 VAL B CA 1
ATOM 7099 C C . VAL B 1 388 ? 7.016 94.188 34.688 1 92.5 388 VAL B C 1
ATOM 7101 O O . VAL B 1 388 ? 8.062 93.625 34.969 1 92.5 388 VAL B O 1
ATOM 7104 N N . ASN B 1 389 ? 6.832 94.688 33.594 1 90 389 ASN B N 1
ATOM 7105 C CA . ASN B 1 389 ? 7.82 94.562 32.531 1 90 389 ASN B CA 1
ATOM 7106 C C . ASN B 1 389 ? 9.109 95.312 32.875 1 90 389 ASN B C 1
ATOM 7108 O O . ASN B 1 389 ? 10.203 94.812 32.594 1 90 389 ASN B O 1
ATOM 7112 N N . VAL B 1 390 ? 8.977 96.438 33.406 1 88.88 390 VAL B N 1
ATOM 7113 C CA . VAL B 1 390 ? 10.141 97.188 33.844 1 88.88 390 VAL B CA 1
ATOM 7114 C C . VAL B 1 390 ? 10.867 96.438 34.938 1 88.88 390 VAL B C 1
ATOM 7116 O O . VAL B 1 390 ? 12.102 96.375 34.969 1 88.88 390 VAL B O 1
ATOM 7119 N N . MET B 1 391 ? 10.102 95.938 35.844 1 90.5 391 MET B N 1
ATOM 7120 C CA . MET B 1 391 ? 10.688 95.125 36.938 1 90.5 391 MET B CA 1
ATOM 7121 C C . MET B 1 391 ? 11.492 93.938 36.375 1 90.5 391 MET B C 1
ATOM 7123 O O . MET B 1 391 ? 12.609 93.688 36.812 1 90.5 391 MET B O 1
ATOM 7127 N N . LYS B 1 392 ? 10.852 93.312 35.438 1 89.06 392 LYS B N 1
ATOM 7128 C CA . LYS B 1 392 ? 11.5 92.125 34.844 1 89.06 392 LYS B CA 1
ATOM 7129 C C . LYS B 1 392 ? 12.812 92.562 34.156 1 89.06 392 LYS B C 1
ATOM 7131 O O . LYS B 1 392 ? 13.758 91.75 34.125 1 89.06 392 LYS B O 1
ATOM 7136 N N . GLY B 1 393 ? 12.93 93.688 33.594 1 86.94 393 GLY B N 1
ATOM 7137 C CA . GLY B 1 393 ? 14.125 94.188 32.969 1 86.94 393 GLY B CA 1
ATOM 7138 C C . GLY B 1 393 ? 15.188 94.625 33.938 1 86.94 393 GLY B C 1
ATOM 7139 O O . GLY B 1 393 ? 16.375 94.688 33.625 1 86.94 393 GLY B O 1
ATOM 7140 N N . THR B 1 394 ? 14.812 95 35.062 1 86 394 THR B N 1
ATOM 7141 C CA . THR B 1 394 ? 15.727 95.562 36.062 1 86 394 THR B CA 1
ATOM 7142 C C . THR B 1 394 ? 16.203 94.438 37.031 1 86 394 THR B C 1
ATOM 7144 O O . THR B 1 394 ? 17.312 94.5 37.531 1 86 394 THR B O 1
ATOM 7147 N N . LEU B 1 395 ? 15.336 93.438 37.25 1 88.62 395 LEU B N 1
ATOM 7148 C CA . LEU B 1 395 ? 15.625 92.375 38.219 1 88.62 395 LEU B CA 1
ATOM 7149 C C . LEU B 1 395 ? 16.359 91.25 37.531 1 88.62 395 LEU B C 1
ATOM 7151 O O . LEU B 1 395 ? 16.391 91.125 36.312 1 88.62 395 LEU B O 1
ATOM 7155 N N . ARG B 1 396 ? 16.922 90.25 38.312 1 85.25 396 ARG B N 1
ATOM 7156 C CA . ARG B 1 396 ? 17.625 89.062 37.844 1 85.25 396 ARG B CA 1
ATOM 7157 C C . ARG B 1 396 ? 16.641 87.938 37.625 1 85.25 396 ARG B C 1
ATOM 7159 O O . ARG B 1 396 ? 15.516 87.938 38.125 1 85.25 396 ARG B O 1
ATOM 7166 N N . SER B 1 397 ? 17.141 87 36.906 1 83.88 397 SER B N 1
ATOM 7167 C CA . SER B 1 397 ? 16.359 85.812 36.562 1 83.88 397 SER B CA 1
ATOM 7168 C C . SER B 1 397 ? 16.016 85 37.812 1 83.88 397 SER B C 1
ATOM 7170 O O . SER B 1 397 ? 14.992 84.312 37.844 1 83.88 397 SER B O 1
ATOM 7172 N N . THR B 1 398 ? 16.812 85.125 38.906 1 85.19 398 THR B N 1
ATOM 7173 C CA . THR B 1 398 ? 16.609 84.375 40.125 1 85.19 398 THR B CA 1
ATOM 7174 C C . THR B 1 398 ? 15.57 85.062 41.031 1 85.19 398 THR B C 1
ATOM 7176 O O . THR B 1 398 ? 15.062 84.5 41.969 1 85.19 398 THR B O 1
ATOM 7179 N N . ASP B 1 399 ? 15.336 86.438 40.75 1 89.38 399 ASP B N 1
ATOM 7180 C CA . ASP B 1 399 ? 14.352 87.188 41.531 1 89.38 399 ASP B CA 1
ATOM 7181 C C . ASP B 1 399 ? 12.93 86.812 41.125 1 89.38 399 ASP B C 1
ATOM 7183 O O . ASP B 1 399 ? 12.695 86.375 40 1 89.38 399 ASP B O 1
ATOM 7187 N N . LYS B 1 400 ? 12 86.875 42.062 1 92.69 400 LYS B N 1
ATOM 7188 C CA . LYS B 1 400 ? 10.609 86.5 41.812 1 92.69 400 LYS B CA 1
ATOM 7189 C C . LYS B 1 400 ? 9.695 87.75 42 1 92.69 400 LYS B C 1
ATOM 7191 O O . LYS B 1 400 ? 9.781 88.438 43 1 92.69 400 LYS B O 1
ATOM 7196 N N . ILE B 1 401 ? 8.891 88.062 40.969 1 94 401 ILE B N 1
ATOM 7197 C CA . ILE B 1 401 ? 7.895 89.125 41.031 1 94 401 ILE B CA 1
ATOM 7198 C C . ILE B 1 401 ? 6.516 88.5 41.312 1 94 401 ILE B C 1
ATOM 7200 O O . ILE B 1 401 ? 6.078 87.562 40.594 1 94 401 ILE B O 1
ATOM 7204 N N . ILE B 1 402 ? 5.859 88.875 42.312 1 92.62 402 ILE B N 1
ATOM 7205 C CA . ILE B 1 402 ? 4.562 88.375 42.719 1 92.62 402 ILE B CA 1
ATOM 7206 C C . ILE B 1 402 ? 3.553 89.5 42.812 1 92.62 402 ILE B C 1
ATOM 7208 O O . ILE B 1 402 ? 3.816 90.562 43.438 1 92.62 402 ILE B O 1
ATOM 7212 N N . ARG B 1 403 ? 2.469 89.375 42.125 1 88.38 403 ARG B N 1
ATOM 7213 C CA . ARG B 1 403 ? 1.371 90.312 42.344 1 88.38 403 ARG B CA 1
ATOM 7214 C C . ARG B 1 403 ? 0.556 89.938 43.562 1 88.38 403 ARG B C 1
ATOM 7216 O O . ARG B 1 403 ? -0.169 88.938 43.531 1 88.38 403 ARG B O 1
ATOM 7223 N N . TRP B 1 404 ? 0.73 90.688 44.688 1 81.5 404 TRP B N 1
ATOM 7224 C CA . TRP B 1 404 ? 0.195 90.375 46 1 81.5 404 TRP B CA 1
ATOM 7225 C C . TRP B 1 404 ? -1.226 90.875 46.156 1 81.5 404 TRP B C 1
ATOM 7227 O O . TRP B 1 404 ? -2.045 90.312 46.844 1 81.5 404 TRP B O 1
ATOM 7237 N N . GLY B 1 405 ? -1.489 92 45.594 1 75.25 405 GLY B N 1
ATOM 7238 C CA . GLY B 1 405 ? -2.795 92.625 45.594 1 75.25 405 GLY B CA 1
ATOM 7239 C C . GLY B 1 405 ? -3.119 93.312 44.25 1 75.25 405 GLY B C 1
ATOM 7240 O O . GLY B 1 405 ? -2.557 93 43.219 1 75.25 405 GLY B O 1
ATOM 7241 N N . GLY B 1 406 ? -4.125 94.125 44.25 1 75.38 406 GLY B N 1
ATOM 7242 C CA . GLY B 1 406 ? -4.492 94.875 43.062 1 75.38 406 GLY B CA 1
ATOM 7243 C C . GLY B 1 406 ? -3.352 95.688 42.469 1 75.38 406 GLY B C 1
ATOM 7244 O O . GLY B 1 406 ? -3.01 95.562 41.281 1 75.38 406 GLY B O 1
ATOM 7245 N N . ASP B 1 407 ? -2.795 96.5 43.312 1 86.69 407 ASP B N 1
ATOM 7246 C CA . ASP B 1 407 ? -1.693 97.375 42.906 1 86.69 407 ASP B CA 1
ATOM 7247 C C . ASP B 1 407 ? -0.458 97.125 43.75 1 86.69 407 ASP B C 1
ATOM 7249 O O . ASP B 1 407 ? 0.477 97.938 43.75 1 86.69 407 ASP B O 1
ATOM 7253 N N . GLU B 1 408 ? -0.521 96 44.469 1 88.62 408 GLU B N 1
ATOM 7254 C CA . GLU B 1 408 ? 0.579 95.688 45.375 1 88.62 408 GLU B CA 1
ATOM 7255 C C . GLU B 1 408 ? 1.396 94.5 44.844 1 88.62 408 GLU B C 1
ATOM 7257 O O . GLU B 1 408 ? 0.833 93.5 44.344 1 88.62 408 GLU B O 1
ATOM 7262 N N . PHE B 1 409 ? 2.705 94.688 44.875 1 93.62 409 PHE B N 1
ATOM 7263 C CA . PHE B 1 409 ? 3.625 93.688 44.406 1 93.62 409 PHE B CA 1
ATOM 7264 C C . PHE B 1 409 ? 4.656 93.312 45.469 1 93.62 409 PHE B C 1
ATOM 7266 O O . PHE B 1 409 ? 5.062 94.188 46.25 1 93.62 409 PHE B O 1
ATOM 7273 N N . ILE B 1 410 ? 5.012 92.125 45.562 1 94.75 410 ILE B N 1
ATOM 7274 C CA . ILE B 1 410 ? 6.109 91.688 46.406 1 94.75 410 ILE B CA 1
ATOM 7275 C C . ILE B 1 410 ? 7.219 91.062 45.531 1 94.75 410 ILE B C 1
ATOM 7277 O O . ILE B 1 410 ? 6.945 90.375 44.562 1 94.75 410 ILE B O 1
ATOM 7281 N N . ILE B 1 411 ? 8.367 91.5 45.75 1 95.62 411 ILE B N 1
ATOM 7282 C CA . ILE B 1 411 ? 9.523 91 45 1 95.62 411 ILE B CA 1
ATOM 7283 C C . ILE B 1 411 ? 10.508 90.312 45.969 1 95.62 411 ILE B C 1
ATOM 7285 O O . ILE B 1 411 ? 10.812 90.875 47.031 1 95.62 411 ILE B O 1
ATOM 7289 N N . ILE B 1 412 ? 10.891 89.125 45.625 1 95.19 412 ILE B N 1
ATOM 7290 C CA . ILE B 1 412 ? 11.938 88.438 46.375 1 95.19 412 ILE B CA 1
ATOM 7291 C C . ILE B 1 412 ? 13.289 88.688 45.688 1 95.19 412 ILE B C 1
ATOM 7293 O O . ILE B 1 412 ? 13.508 88.188 44.562 1 95.19 412 ILE B O 1
ATOM 7297 N N . LEU B 1 413 ? 14.156 89.375 46.375 1 95.25 413 LEU B N 1
ATOM 7298 C CA . LEU B 1 413 ? 15.469 89.75 45.844 1 95.25 413 LEU B CA 1
ATOM 7299 C C . LEU B 1 413 ? 16.547 88.812 46.375 1 95.25 413 LEU B C 1
ATOM 7301 O O . LEU B 1 413 ? 17.109 89.062 47.438 1 95.25 413 LEU B O 1
ATOM 7305 N N . ASN B 1 414 ? 16.797 87.812 45.562 1 91.31 414 ASN B N 1
ATOM 7306 C CA . ASN B 1 414 ? 17.781 86.875 46 1 91.31 414 ASN B CA 1
ATOM 7307 C C . ASN B 1 414 ? 19.188 87.438 45.969 1 91.31 414 ASN B C 1
ATOM 7309 O O . ASN B 1 414 ? 19.578 88.125 45.031 1 91.31 414 ASN B O 1
ATOM 7313 N N . GLY B 1 415 ? 19.969 87.25 47.062 1 84.44 415 GLY B N 1
ATOM 7314 C CA . GLY B 1 415 ? 21.375 87.625 47.125 1 84.44 415 GLY B CA 1
ATOM 7315 C C . GLY B 1 415 ? 21.578 89.062 47.438 1 84.44 415 GLY B C 1
ATOM 7316 O O . GLY B 1 415 ? 22.688 89.625 47.375 1 84.44 415 GLY B O 1
ATOM 7317 N N . MET B 1 416 ? 20.469 89.75 47.812 1 85.31 416 MET B N 1
ATOM 7318 C CA . MET B 1 416 ? 20.531 91.188 48.125 1 85.31 416 MET B CA 1
ATOM 7319 C C . MET B 1 416 ? 21.031 91.438 49.531 1 85.31 416 MET B C 1
ATOM 7321 O O . MET B 1 416 ? 20.562 90.812 50.469 1 85.31 416 MET B O 1
ATOM 7325 N N . GLU B 1 417 ? 22.047 92.312 49.594 1 87.88 417 GLU B N 1
ATOM 7326 C CA . GLU B 1 417 ? 22.578 92.688 50.906 1 87.88 417 GLU B CA 1
ATOM 7327 C C . GLU B 1 417 ? 21.891 93.938 51.438 1 87.88 417 GLU B C 1
ATOM 7329 O O . GLU B 1 417 ? 21.516 94.812 50.688 1 87.88 417 GLU B O 1
ATOM 7334 N N . GLU B 1 418 ? 21.781 94.062 52.719 1 88.38 418 GLU B N 1
ATOM 7335 C CA . GLU B 1 418 ? 21.109 95.125 53.406 1 88.38 418 GLU B CA 1
ATOM 7336 C C . GLU B 1 418 ? 21.719 96.5 53.031 1 88.38 418 GLU B C 1
ATOM 7338 O O . GLU B 1 418 ? 21.016 97.5 52.875 1 88.38 418 GLU B O 1
ATOM 7343 N N . ARG B 1 419 ? 23.016 96.5 52.844 1 89 419 ARG B N 1
ATOM 7344 C CA . ARG B 1 419 ? 23.719 97.75 52.625 1 89 419 ARG B CA 1
ATOM 7345 C C . ARG B 1 419 ? 23.406 98.312 51.25 1 89 419 ARG B C 1
ATOM 7347 O O . ARG B 1 419 ? 23.547 99.5 51.031 1 89 419 ARG B O 1
ATOM 7354 N N . HIS B 1 420 ? 23.016 97.5 50.375 1 89.5 420 HIS B N 1
ATOM 7355 C CA . HIS B 1 420 ? 22.828 98 49 1 89.5 420 HIS B CA 1
ATOM 7356 C C . HIS B 1 420 ? 21.344 98.125 48.688 1 89.5 420 HIS B C 1
ATOM 7358 O O . HIS B 1 420 ? 20.984 98.562 47.562 1 89.5 420 HIS B O 1
ATOM 7364 N N . ILE B 1 421 ? 20.5 97.812 49.594 1 92.38 421 ILE B N 1
ATOM 7365 C CA . ILE B 1 421 ? 19.078 97.688 49.281 1 92.38 421 ILE B CA 1
ATOM 7366 C C . ILE B 1 421 ? 18.469 99.062 48.969 1 92.38 421 ILE B C 1
ATOM 7368 O O . ILE B 1 421 ? 17.609 99.188 48.094 1 92.38 421 ILE B O 1
ATOM 7372 N N . LEU B 1 422 ? 18.812 100.062 49.625 1 92.62 422 LEU B N 1
ATOM 7373 C CA . LEU B 1 422 ? 18.25 101.375 49.406 1 92.62 422 LEU B CA 1
ATOM 7374 C C . LEU B 1 422 ? 18.781 102 48.125 1 92.62 422 LEU B C 1
ATOM 7376 O O . LEU B 1 422 ? 18.062 102.75 47.438 1 92.62 422 LEU B O 1
ATOM 7380 N N . ASP B 1 423 ? 20.062 101.688 47.875 1 92.38 423 ASP B N 1
ATOM 7381 C CA . ASP B 1 423 ? 20.609 102.125 46.594 1 92.38 423 ASP B CA 1
ATOM 7382 C C . ASP B 1 423 ? 19.859 101.5 45.438 1 92.38 423 ASP B C 1
ATOM 7384 O O . ASP B 1 423 ? 19.562 102.125 44.438 1 92.38 423 ASP B O 1
ATOM 7388 N N . PHE B 1 424 ? 19.625 100.25 45.625 1 91.81 424 PHE B N 1
ATOM 7389 C CA . PHE B 1 424 ? 18.828 99.5 44.656 1 91.81 424 PHE B CA 1
ATOM 7390 C C . PHE B 1 424 ? 17.453 100.125 44.5 1 91.81 424 PHE B C 1
ATOM 7392 O O . PHE B 1 424 ? 16.953 100.312 43.375 1 91.81 424 PHE B O 1
ATOM 7399 N N . GLY B 1 425 ? 16.844 100.438 45.594 1 93.06 425 GLY B N 1
ATOM 7400 C CA . GLY B 1 425 ? 15.539 101.062 45.594 1 93.06 425 GLY B CA 1
ATOM 7401 C C . GLY B 1 425 ? 15.508 102.438 44.844 1 93.06 425 GLY B C 1
ATOM 7402 O O . GLY B 1 425 ? 14.578 102.688 44.094 1 93.06 425 GLY B O 1
ATOM 7403 N N . SER B 1 426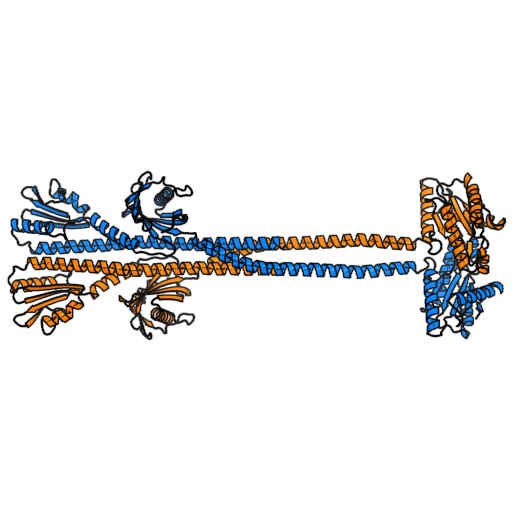 ? 16.531 103.125 45.062 1 91.94 426 SER B N 1
ATOM 7404 C CA . SER B 1 426 ? 16.609 104.438 44.375 1 91.94 426 SER B CA 1
ATOM 7405 C C . SER B 1 426 ? 16.734 104.25 42.875 1 91.94 426 SER B C 1
ATOM 7407 O O . SER B 1 426 ? 16.094 105 42.125 1 91.94 426 SER B O 1
ATOM 7409 N N . LYS B 1 427 ? 17.547 103.375 42.5 1 92.25 427 LYS B N 1
ATOM 7410 C CA . LYS B 1 427 ? 17.688 103.125 41.094 1 92.25 427 LYS B CA 1
ATOM 7411 C C . LYS B 1 427 ? 16.391 102.562 40.469 1 92.25 427 LYS B C 1
ATOM 7413 O O . LYS B 1 427 ? 16.031 102.938 39.375 1 92.25 427 LYS B O 1
ATOM 7418 N N . PHE B 1 428 ? 15.797 101.75 41.219 1 91.94 428 PHE B N 1
ATOM 7419 C CA . PHE B 1 428 ? 14.531 101.188 40.781 1 91.94 428 PHE B CA 1
ATOM 7420 C C . PHE B 1 428 ? 13.469 102.25 40.625 1 91.94 428 PHE B C 1
ATOM 7422 O O . PHE B 1 428 ? 12.75 102.25 39.625 1 91.94 428 PHE B O 1
ATOM 7429 N N . LEU B 1 429 ? 13.367 103.125 41.5 1 93.44 429 LEU B N 1
ATOM 7430 C CA . LEU B 1 429 ? 12.414 104.25 41.438 1 93.44 429 LEU B CA 1
ATOM 7431 C C . LEU B 1 429 ? 12.648 105.125 40.219 1 93.44 429 LEU B C 1
ATOM 7433 O O . LEU B 1 429 ? 11.703 105.625 39.594 1 93.44 429 LEU B O 1
ATOM 7437 N N . THR B 1 430 ? 13.914 105.312 40 1 91.69 430 THR B N 1
ATOM 7438 C CA . THR B 1 430 ? 14.266 106.125 38.844 1 91.69 430 THR B CA 1
ATOM 7439 C C . THR B 1 430 ? 13.812 105.438 37.531 1 91.69 430 THR B C 1
ATOM 7441 O O . THR B 1 430 ? 13.289 106.125 36.656 1 91.69 430 THR B O 1
ATOM 7444 N N . SER B 1 431 ? 14 104.25 37.531 1 92.25 431 SER B N 1
ATOM 7445 C CA . SER B 1 431 ? 13.594 103.5 36.344 1 92.25 431 SER B CA 1
ATOM 7446 C C . SER B 1 431 ? 12.086 103.5 36.156 1 92.25 431 SER B C 1
ATOM 7448 O O . SER B 1 431 ? 11.594 103.625 35.031 1 92.25 431 SER B O 1
ATOM 7450 N N . VAL B 1 432 ? 11.312 103.375 37.188 1 91.81 432 VAL B N 1
ATOM 7451 C CA . VAL B 1 432 ? 9.852 103.375 37.125 1 91.81 432 VAL B CA 1
ATOM 7452 C C . VAL B 1 432 ? 9.344 104.75 36.75 1 91.81 432 VAL B C 1
ATOM 7454 O O . VAL B 1 432 ? 8.422 104.875 35.938 1 91.81 432 VAL B O 1
ATOM 7457 N N . SER B 1 433 ? 9.992 105.688 37.312 1 88.75 433 SER B N 1
ATOM 7458 C CA . SER B 1 433 ? 9.57 107.125 37.062 1 88.75 433 SER B CA 1
ATOM 7459 C C . SER B 1 433 ? 9.836 107.5 35.625 1 88.75 433 SER B C 1
ATOM 7461 O O . SER B 1 433 ? 9.188 108.438 35.094 1 88.75 433 SER B O 1
ATOM 7463 N N . SER B 1 434 ? 10.75 106.875 35.031 1 89.06 434 SER B N 1
ATOM 7464 C CA . SER B 1 434 ? 11.094 107.188 33.625 1 89.06 434 SER B CA 1
ATOM 7465 C C . SER B 1 434 ? 10.148 106.5 32.656 1 89.06 434 SER B C 1
ATOM 7467 O O . SER B 1 434 ? 10.141 106.812 31.469 1 89.06 434 SER B O 1
ATOM 7469 N N . LEU B 1 435 ? 9.344 105.625 33.156 1 87.5 435 LEU B N 1
ATOM 7470 C CA . LEU B 1 435 ? 8.422 104.875 32.344 1 87.5 435 LEU B CA 1
ATOM 7471 C C . LEU B 1 435 ? 7.312 105.75 31.781 1 87.5 435 LEU B C 1
ATOM 7473 O O . LEU B 1 435 ? 6.707 106.562 32.531 1 87.5 435 LEU B O 1
ATOM 7477 N N . LYS B 1 436 ? 7.121 105.75 30.438 1 87.25 436 LYS B N 1
ATOM 7478 C CA . LYS B 1 436 ? 6.039 106.438 29.75 1 87.25 436 LYS B CA 1
ATOM 7479 C C . LYS B 1 436 ? 5.039 105.5 29.156 1 87.25 436 LYS B C 1
ATOM 7481 O O . LYS B 1 436 ? 5.367 104.75 28.219 1 87.25 436 LYS B O 1
ATOM 7486 N N . ILE B 1 437 ? 3.879 105.438 29.812 1 85.56 437 ILE B N 1
ATOM 7487 C CA . ILE B 1 437 ? 2.84 104.5 29.344 1 85.56 437 ILE B CA 1
ATOM 7488 C C . ILE B 1 437 ? 1.882 105.25 28.422 1 85.56 437 ILE B C 1
ATOM 7490 O O . ILE B 1 437 ? 1.328 106.312 28.797 1 85.56 437 ILE B O 1
ATOM 7494 N N . LEU B 1 438 ? 1.816 104.938 27.234 1 81.81 438 LEU B N 1
ATOM 7495 C CA . LEU B 1 438 ? 0.964 105.562 26.25 1 81.81 438 LEU B CA 1
ATOM 7496 C C . LEU B 1 438 ? -0.403 104.875 26.172 1 81.81 438 LEU B C 1
ATOM 7498 O O . LEU B 1 438 ? -0.494 103.688 25.984 1 81.81 438 LEU B O 1
ATOM 7502 N N . ASP B 1 439 ? -1.423 105.5 26.594 1 74.94 439 ASP B N 1
ATOM 7503 C CA . ASP B 1 439 ? -2.793 105 26.391 1 74.94 439 ASP B CA 1
ATOM 7504 C C . ASP B 1 439 ? -3.602 106.062 25.578 1 74.94 439 ASP B C 1
ATOM 7506 O O . ASP B 1 439 ? -3.873 107.125 26.062 1 74.94 439 ASP B O 1
ATOM 7510 N N . HIS B 1 440 ? -4.145 105.625 24.438 1 73.69 440 HIS B N 1
ATOM 7511 C CA . HIS B 1 440 ? -4.961 106.438 23.547 1 73.69 440 HIS B CA 1
ATOM 7512 C C . HIS B 1 440 ? -4.414 107.875 23.453 1 73.69 440 HIS B C 1
ATOM 7514 O O . HIS B 1 440 ? -5.156 108.875 23.609 1 73.69 440 HIS B O 1
ATOM 7520 N N . GLN B 1 441 ? -3.002 108.188 23.312 1 73.81 441 GLN B N 1
ATOM 7521 C CA . GLN B 1 441 ? -2.311 109.375 22.984 1 73.81 441 GLN B CA 1
ATOM 7522 C C . GLN B 1 441 ? -1.961 110.188 24.234 1 73.81 441 GLN B C 1
ATOM 7524 O O . GLN B 1 441 ? -1.448 111.312 24.141 1 73.81 441 GLN B O 1
ATOM 7529 N N . GLU B 1 442 ? -2.393 109.812 25.406 1 80.38 442 GLU B N 1
ATOM 7530 C CA . GLU B 1 442 ? -1.98 110.438 26.641 1 80.38 442 GLU B CA 1
ATOM 7531 C C . GLU B 1 442 ? -0.873 109.625 27.344 1 80.38 442 GLU B C 1
ATOM 7533 O O . GLU B 1 442 ? -0.84 108.438 27.266 1 80.38 442 GLU B O 1
ATOM 7538 N N . GLU B 1 443 ? 0.036 110.438 27.812 1 87.69 443 GLU B N 1
ATOM 7539 C CA . GLU B 1 443 ? 1.15 109.875 28.547 1 87.69 443 GLU B CA 1
ATOM 7540 C C . GLU B 1 443 ? 0.819 109.75 30.031 1 87.69 443 GLU B C 1
ATOM 7542 O O . GLU B 1 443 ? 0.445 110.688 30.688 1 87.69 443 GLU B O 1
ATOM 7547 N N . ILE B 1 444 ? 0.757 108.5 30.5 1 87.19 444 ILE B N 1
ATOM 7548 C CA . ILE B 1 444 ? 0.505 108.188 31.891 1 87.19 444 ILE B CA 1
ATOM 7549 C C . ILE B 1 444 ? 1.829 107.938 32.625 1 87.19 444 ILE B C 1
ATOM 7551 O O . ILE B 1 444 ? 2.652 107.125 32.156 1 87.19 444 ILE B O 1
ATOM 7555 N N . ARG B 1 445 ? 2.139 108.75 33.594 1 88.56 445 ARG B N 1
ATOM 7556 C CA . ARG B 1 445 ? 3.305 108.562 34.438 1 88.56 445 ARG B CA 1
ATOM 7557 C C . ARG B 1 445 ? 2.902 107.938 35.781 1 88.56 445 ARG B C 1
ATOM 7559 O O . ARG B 1 445 ? 1.87 108.312 36.344 1 88.56 445 ARG B O 1
ATOM 7566 N N . ILE B 1 446 ? 3.656 106.938 36.219 1 90.31 446 ILE B N 1
ATOM 7567 C CA . ILE B 1 446 ? 3.338 106.312 37.5 1 90.31 446 ILE B CA 1
ATOM 7568 C C . ILE B 1 446 ? 4.535 106.375 38.438 1 90.31 446 ILE B C 1
ATOM 7570 O O . ILE B 1 446 ? 5.68 106.5 38 1 90.31 446 ILE B O 1
ATOM 7574 N N . THR B 1 447 ? 4.348 106.562 39.719 1 91.94 447 THR B N 1
ATOM 7575 C CA . THR B 1 447 ? 5.352 106.438 40.75 1 91.94 447 THR B CA 1
ATOM 7576 C C . THR B 1 447 ? 5 105.312 41.719 1 91.94 447 THR B C 1
ATOM 7578 O O . THR B 1 447 ? 3.852 104.875 41.781 1 91.94 447 THR B O 1
ATOM 7581 N N . VAL B 1 448 ? 5.969 104.812 42.344 1 94.31 448 VAL B N 1
ATOM 7582 C CA . VAL B 1 448 ? 5.742 103.688 43.25 1 94.31 448 VAL B CA 1
ATOM 7583 C C . VAL B 1 448 ? 6.387 104 44.594 1 94.31 448 VAL B C 1
ATOM 7585 O O . VAL B 1 448 ? 7.344 104.75 44.688 1 94.31 448 VAL B O 1
ATOM 7588 N N . SER B 1 449 ? 5.812 103.562 45.625 1 95.88 449 SER B N 1
ATOM 7589 C CA . SER B 1 449 ? 6.395 103.5 46.969 1 95.88 449 SER B CA 1
ATOM 7590 C C . SER B 1 449 ? 6.902 102.125 47.344 1 95.88 449 SER B C 1
ATOM 7592 O O . SER B 1 449 ? 6.285 101.125 47 1 95.88 449 SER B O 1
ATOM 7594 N N . ILE B 1 450 ? 8.047 102.125 48 1 95.88 450 ILE B N 1
ATOM 7595 C CA . ILE B 1 450 ? 8.703 100.812 48.25 1 95.88 450 ILE B CA 1
ATOM 7596 C C . ILE B 1 450 ? 8.992 100.688 49.75 1 95.88 450 ILE B C 1
ATOM 7598 O O . ILE B 1 450 ? 9.352 101.625 50.406 1 95.88 450 ILE B O 1
ATOM 7602 N N . GLY B 1 451 ? 8.734 99.5 50.25 1 96.25 451 GLY B N 1
ATOM 7603 C CA . GLY B 1 451 ? 9.164 99.062 51.562 1 96.25 451 GLY B CA 1
ATOM 7604 C C . GLY B 1 451 ? 10.023 97.812 51.531 1 96.25 451 GLY B C 1
ATOM 7605 O O . GLY B 1 451 ? 9.656 96.812 50.875 1 96.25 451 GLY B O 1
ATOM 7606 N N . PHE B 1 452 ? 11.195 97.875 52.156 1 96 452 PHE B N 1
ATOM 7607 C CA . PHE B 1 452 ? 12.117 96.75 52.156 1 96 452 PHE B CA 1
ATOM 7608 C C . PHE B 1 452 ? 12.156 96.125 53.562 1 96 452 PHE B C 1
ATOM 7610 O O . PHE B 1 452 ? 11.961 96.812 54.562 1 96 452 PHE B O 1
ATOM 7617 N N . SER B 1 453 ? 12.375 94.875 53.531 1 96 453 SER B N 1
ATOM 7618 C CA . SER B 1 453 ? 12.641 94.125 54.781 1 96 453 SER B CA 1
ATOM 7619 C C . SER B 1 453 ? 13.484 92.875 54.5 1 96 453 SER B C 1
ATOM 7621 O O . SER B 1 453 ? 13.852 92.625 53.375 1 96 453 SER B O 1
ATOM 7623 N N . PHE B 1 454 ? 13.938 92.188 55.5 1 95.69 454 PHE B N 1
ATOM 7624 C CA . PHE B 1 454 ? 14.672 90.938 55.469 1 95.69 454 PHE B CA 1
ATOM 7625 C C . PHE B 1 454 ? 14.117 89.938 56.5 1 95.69 454 PHE B C 1
ATOM 7627 O O . PHE B 1 454 ? 13.461 90.375 57.469 1 95.69 454 PHE B O 1
ATOM 7634 N N . PHE B 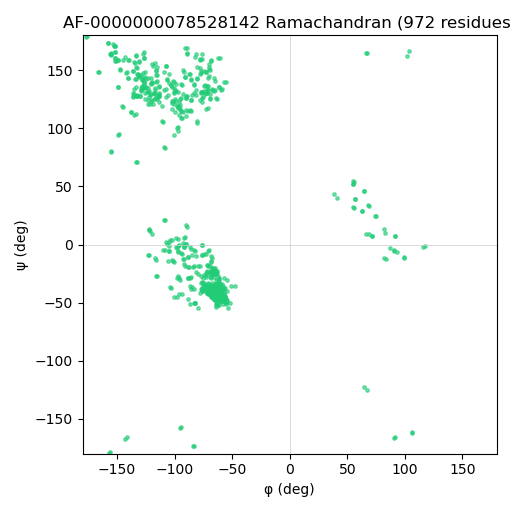1 455 ? 14.391 88.75 56.156 1 94.69 455 PHE B N 1
ATOM 7635 C CA . PHE B 1 455 ? 14.086 87.75 57.188 1 94.69 455 PHE B CA 1
ATOM 7636 C C . PHE B 1 455 ? 14.992 87.938 58.406 1 94.69 455 PHE B C 1
ATOM 7638 O O . PHE B 1 455 ? 16.156 88.312 58.25 1 94.69 455 PHE B O 1
ATOM 7645 N N . LYS B 1 456 ? 14.375 87.688 59.594 1 92.75 456 LYS B N 1
ATOM 7646 C CA . LYS B 1 456 ? 15.133 87.688 60.844 1 92.75 456 LYS B CA 1
ATOM 7647 C C . LYS B 1 456 ? 15.102 86.375 61.562 1 92.75 456 LYS B C 1
ATOM 7649 O O . LYS B 1 456 ? 14.18 85.562 61.344 1 92.75 456 LYS B O 1
ATOM 7654 N N . GLU B 1 457 ? 16.109 86.125 62.375 1 90.06 457 GLU B N 1
ATOM 7655 C CA . GLU B 1 457 ? 16.219 84.875 63.125 1 90.06 457 GLU B CA 1
ATOM 7656 C C . GLU B 1 457 ? 14.992 84.625 64 1 90.06 457 GLU B C 1
ATOM 7658 O O . GLU B 1 457 ? 14.562 83.5 64.188 1 90.06 457 GLU B O 1
ATOM 7663 N N . GLY B 1 458 ? 14.344 85.625 64.438 1 88.94 458 GLY B N 1
ATOM 7664 C CA . GLY B 1 458 ? 13.188 85.562 65.312 1 88.94 458 GLY B CA 1
ATOM 7665 C C . GLY B 1 458 ? 11.875 85.375 64.562 1 88.94 458 GLY B C 1
ATOM 7666 O O . GLY B 1 458 ? 10.836 85.125 65.188 1 88.94 458 GLY B O 1
ATOM 7667 N N . ASP B 1 459 ? 11.922 85.375 63.281 1 90.94 459 ASP B N 1
ATOM 7668 C CA . ASP B 1 459 ? 10.703 85.25 62.469 1 90.94 459 ASP B CA 1
ATOM 7669 C C . ASP B 1 459 ? 10.203 83.812 62.5 1 90.94 459 ASP B C 1
ATOM 7671 O O . ASP B 1 459 ? 10.992 82.812 62.438 1 90.94 459 ASP B O 1
ATOM 7675 N N . GLU B 1 460 ? 8.914 83.562 62.656 1 88.44 460 GLU B N 1
ATOM 7676 C CA . GLU B 1 460 ? 8.32 82.25 62.656 1 88.44 460 GLU B CA 1
ATOM 7677 C C . GLU B 1 460 ? 7.949 81.812 61.219 1 88.44 460 GLU B C 1
ATOM 7679 O O . GLU B 1 460 ? 7.941 80.625 60.906 1 88.44 460 GLU B O 1
ATOM 7684 N N . ASP B 1 461 ? 7.684 82.75 60.469 1 87.81 461 ASP B N 1
ATOM 7685 C CA . ASP B 1 461 ? 7.359 82.5 59.062 1 87.81 461 ASP B CA 1
ATOM 7686 C C . ASP B 1 461 ? 7.645 83.75 58.25 1 87.81 461 ASP B C 1
ATOM 7688 O O . ASP B 1 461 ? 8.211 84.75 58.75 1 87.81 461 ASP B O 1
ATOM 7692 N N . PHE B 1 462 ? 7.328 83.625 56.906 1 91.31 462 PHE B N 1
ATOM 7693 C CA . PHE B 1 462 ? 7.66 84.75 56 1 91.31 462 PHE B CA 1
ATOM 7694 C C . PHE B 1 462 ? 6.805 86 56.312 1 91.31 462 PHE B C 1
ATOM 7696 O O . PHE B 1 462 ? 7.129 87.062 55.875 1 91.31 462 PHE B O 1
ATOM 7703 N N . HIS B 1 463 ? 5.758 85.875 57.125 1 86 463 HIS B N 1
ATOM 7704 C CA . HIS B 1 463 ? 4.836 86.938 57.406 1 86 463 HIS B CA 1
ATOM 7705 C C . HIS B 1 463 ? 5.516 88.062 58.219 1 86 463 HIS B C 1
ATOM 7707 O O . HIS B 1 463 ? 5.176 89.25 58.062 1 86 463 HIS B O 1
ATOM 7713 N N . GLY B 1 464 ? 6.41 87.625 59.031 1 87.31 464 GLY B N 1
ATOM 7714 C CA . GLY B 1 464 ? 7.16 88.562 59.812 1 87.31 464 GLY B CA 1
ATOM 7715 C C . GLY B 1 464 ? 7.852 89.625 58.938 1 87.31 464 GLY B C 1
ATOM 7716 O O . GLY B 1 464 ? 7.703 90.812 59.156 1 87.31 464 GLY B O 1
ATOM 7717 N N . ALA B 1 465 ? 8.531 89.188 58 1 93 465 ALA B N 1
ATOM 7718 C CA . ALA B 1 465 ? 9.234 90.062 57.062 1 93 465 ALA B CA 1
ATOM 7719 C C . ALA B 1 465 ? 8.242 90.875 56.25 1 93 465 ALA B C 1
ATOM 7721 O O . ALA B 1 465 ? 8.492 92.062 55.938 1 93 465 ALA B O 1
ATOM 7722 N N . LEU B 1 466 ? 7.098 90.312 55.844 1 91.44 466 LEU B N 1
ATOM 7723 C CA . LEU B 1 466 ? 6.086 91.062 55.062 1 91.44 466 LEU B CA 1
ATOM 7724 C C . LEU B 1 466 ? 5.473 92.188 55.844 1 91.44 466 LEU B C 1
ATOM 7726 O O . LEU B 1 466 ? 5.184 93.25 55.312 1 91.44 466 LEU B O 1
ATOM 7730 N N . ARG B 1 467 ? 5.32 91.938 57.094 1 85.81 467 ARG B N 1
ATOM 7731 C CA . ARG B 1 467 ? 4.785 93 57.969 1 85.81 467 ARG B CA 1
ATOM 7732 C C . ARG B 1 467 ? 5.746 94.188 58.062 1 85.81 467 ARG B C 1
ATOM 7734 O O . ARG B 1 467 ? 5.32 95.312 58 1 85.81 467 ARG B O 1
ATOM 7741 N N . ARG B 1 468 ? 6.93 93.812 58.188 1 93.25 468 ARG B N 1
ATOM 7742 C CA . ARG B 1 468 ? 7.938 94.875 58.281 1 93.25 468 ARG B CA 1
ATOM 7743 C C . ARG B 1 468 ? 8.055 95.625 56.938 1 93.25 468 ARG B C 1
ATOM 7745 O O . ARG B 1 468 ? 8.203 96.875 56.938 1 93.25 468 ARG B O 1
ATOM 7752 N N . ALA B 1 469 ? 8.023 94.875 55.906 1 93.94 469 ALA B N 1
ATOM 7753 C CA . ALA B 1 469 ? 8.047 95.5 54.594 1 93.94 469 ALA B CA 1
ATOM 7754 C C . ALA B 1 469 ? 6.844 96.438 54.406 1 93.94 469 ALA B C 1
ATOM 7756 O O . ALA B 1 469 ? 6.965 97.5 53.812 1 93.94 469 ALA B O 1
ATOM 7757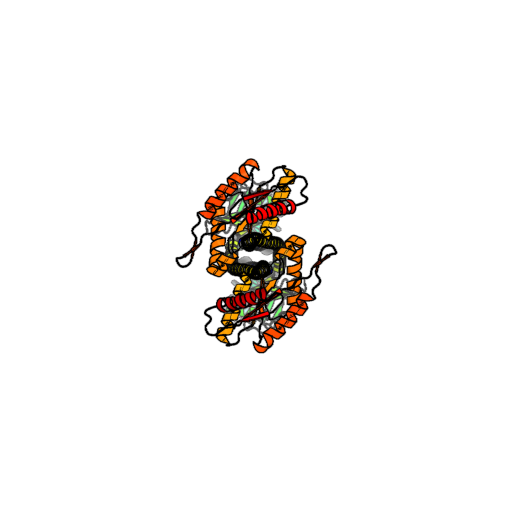 N N . ASP B 1 470 ? 5.715 96 54.812 1 87.25 470 ASP B N 1
ATOM 7758 C CA . ASP B 1 470 ? 4.484 96.75 54.75 1 87.25 470 ASP B CA 1
ATOM 7759 C C . ASP B 1 470 ? 4.594 98.062 55.562 1 87.25 470 ASP B C 1
ATOM 7761 O O . ASP B 1 470 ? 4.113 99.125 55.156 1 87.25 470 ASP B O 1
ATOM 7765 N N . GLU B 1 471 ? 5.16 97.875 56.688 1 90.31 471 GLU B N 1
ATOM 7766 C CA . GLU B 1 471 ? 5.398 99.062 57.562 1 90.31 471 GLU B CA 1
ATOM 7767 C C . GLU B 1 471 ? 6.324 100.062 56.875 1 90.31 471 GLU B C 1
ATOM 7769 O O . GLU B 1 471 ? 6.102 101.25 56.938 1 90.31 471 GLU B O 1
ATOM 7774 N N . ALA B 1 472 ? 7.352 99.5 56.344 1 94.88 472 ALA B N 1
ATOM 7775 C CA . ALA B 1 472 ? 8.281 100.375 55.625 1 94.88 472 ALA B CA 1
ATOM 7776 C C . ALA B 1 472 ? 7.582 101.062 54.438 1 94.88 472 ALA B C 1
ATOM 7778 O O . ALA B 1 472 ? 7.848 102.25 54.125 1 94.88 472 ALA B O 1
ATOM 7779 N N . LEU B 1 473 ? 6.77 100.312 53.75 1 93.81 473 LEU B N 1
ATOM 7780 C CA . LEU B 1 473 ? 5.984 100.812 52.656 1 93.81 473 LEU B CA 1
ATOM 7781 C C . LEU B 1 473 ? 5.094 102 53.125 1 93.81 473 LEU B C 1
ATOM 7783 O O . LEU B 1 473 ? 4.977 103 52.469 1 93.81 473 LEU B O 1
ATOM 7787 N N . TYR B 1 474 ? 4.469 101.75 54.25 1 88.5 474 TYR B N 1
ATOM 7788 C CA . TYR B 1 474 ? 3.605 102.812 54.844 1 88.5 474 TYR B CA 1
ATOM 7789 C C . TYR B 1 474 ? 4.391 104.062 55.125 1 88.5 474 TYR B C 1
ATOM 7791 O O . TYR B 1 474 ? 3.889 105.188 54.906 1 88.5 474 TYR B O 1
ATOM 7799 N N . LYS B 1 475 ? 5.523 103.875 55.625 1 93.31 475 LYS B N 1
ATOM 7800 C CA . LYS B 1 475 ? 6.41 105 55.844 1 93.31 475 LYS B CA 1
ATOM 7801 C C . LYS B 1 475 ? 6.723 105.75 54.562 1 93.31 475 LYS B C 1
ATOM 7803 O O . LYS B 1 475 ? 6.719 107 54.531 1 93.31 475 LYS B O 1
ATOM 7808 N N . SER B 1 476 ? 6.992 105.062 53.562 1 95.25 476 SER B N 1
ATOM 7809 C CA . SER B 1 476 ? 7.277 105.625 52.25 1 95.25 476 SER B CA 1
ATOM 7810 C C . SER B 1 476 ? 6.086 106.438 51.719 1 95.25 476 SER B C 1
ATOM 7812 O O . SER B 1 476 ? 6.258 107.5 51.156 1 95.25 476 SER B O 1
ATOM 7814 N N . LYS B 1 477 ? 4.887 105.875 51.875 1 90.75 477 LYS B N 1
ATOM 7815 C CA . LYS B 1 477 ? 3.672 106.562 51.438 1 90.75 477 LYS B CA 1
ATOM 7816 C C . LYS B 1 477 ? 3.445 107.875 52.281 1 90.75 477 LYS B C 1
ATOM 7818 O O . LYS B 1 477 ? 3.055 108.875 51.719 1 90.75 477 LYS B O 1
ATOM 7823 N N . SER B 1 478 ? 3.729 107.812 53.531 1 89.5 478 SER B N 1
ATOM 7824 C CA . SER B 1 478 ? 3.477 108.938 54.438 1 89.5 478 SER B CA 1
ATOM 7825 C C . SER B 1 478 ? 4.5 110.062 54.25 1 89.5 478 SER B C 1
ATOM 7827 O O . SER B 1 478 ? 4.207 111.25 54.5 1 89.5 478 SER B O 1
ATOM 7829 N N . GLU B 1 479 ? 5.641 109.75 53.844 1 92.06 479 GLU B N 1
ATOM 7830 C CA . GLU B 1 479 ? 6.723 110.688 53.688 1 92.06 479 GLU B CA 1
ATOM 7831 C C . GLU B 1 479 ? 6.719 111.312 52.312 1 92.06 479 GLU B C 1
ATOM 7833 O O . GLU B 1 479 ? 7.715 111.938 51.875 1 92.06 479 GLU B O 1
ATOM 7838 N N . GLY B 1 480 ? 5.637 111.188 51.562 1 87.75 480 GLY B N 1
ATOM 7839 C CA . GLY B 1 480 ? 5.516 111.938 50.312 1 87.75 480 GLY B CA 1
ATOM 7840 C C . GLY B 1 480 ? 5.43 111.062 49.094 1 87.75 480 GLY B C 1
ATOM 7841 O O . GLY B 1 480 ? 5.316 111.562 47.969 1 87.75 480 GLY B O 1
ATOM 7842 N N . ARG B 1 481 ? 5.496 109.75 49.188 1 91.38 481 ARG B N 1
ATOM 7843 C CA . ARG B 1 481 ? 5.375 108.75 48.125 1 91.38 481 ARG B CA 1
ATOM 7844 C C . ARG B 1 481 ? 6.559 108.875 47.156 1 91.38 481 ARG B C 1
ATOM 7846 O O . ARG B 1 481 ? 7.43 109.75 47.312 1 91.38 481 ARG B O 1
ATOM 7853 N N . ASN B 1 482 ? 6.797 107.938 46.344 1 93.5 482 ASN B N 1
ATOM 7854 C CA . ASN B 1 482 ? 7.91 107.875 45.406 1 93.5 482 ASN B CA 1
ATOM 7855 C C . ASN B 1 482 ? 9.25 107.812 46.125 1 93.5 482 ASN B C 1
ATOM 7857 O O . ASN B 1 482 ? 10.172 108.562 45.844 1 93.5 482 ASN B O 1
ATOM 7861 N N . GLN B 1 483 ? 9.266 107 47.062 1 94.31 483 GLN B N 1
ATOM 7862 C CA . GLN B 1 483 ? 10.508 106.812 47.812 1 94.31 483 GLN B CA 1
ATOM 7863 C C . GLN B 1 483 ? 10.578 105.438 48.375 1 94.31 483 GLN B C 1
ATOM 7865 O O . GLN B 1 483 ? 9.609 104.625 48.281 1 94.31 483 GLN B O 1
ATOM 7870 N N . ALA B 1 484 ? 11.703 105 48.938 1 95.62 484 ALA B N 1
ATOM 7871 C CA . ALA B 1 484 ? 11.961 103.688 49.5 1 95.62 484 ALA B CA 1
ATOM 7872 C C . ALA B 1 484 ? 12.453 103.75 50.938 1 95.62 484 ALA B C 1
ATOM 7874 O O . ALA B 1 484 ? 13.234 104.625 51.281 1 95.62 484 ALA B O 1
ATOM 7875 N N . ASN B 1 485 ? 11.867 103 51.75 1 95.81 485 ASN B N 1
ATOM 7876 C CA . ASN B 1 485 ? 12.305 102.875 53.125 1 95.81 485 ASN B CA 1
ATOM 7877 C C . ASN B 1 485 ? 12.555 101.375 53.531 1 95.81 485 ASN B C 1
ATOM 7879 O O . ASN B 1 485 ? 12.102 100.5 52.844 1 95.81 485 ASN B O 1
ATOM 7883 N N . ILE B 1 486 ? 13.289 101.125 54.562 1 95.12 486 ILE B N 1
ATOM 7884 C CA . ILE B 1 486 ? 13.609 99.812 55.031 1 95.12 486 ILE B CA 1
ATOM 7885 C C . ILE B 1 486 ? 13.297 99.688 56.531 1 95.12 486 ILE B C 1
ATOM 7887 O O . ILE B 1 486 ? 13.492 100.625 57.281 1 95.12 486 ILE B O 1
ATOM 7891 N N . ILE B 1 487 ? 12.695 98.688 56.875 1 93.81 487 ILE B N 1
ATOM 7892 C CA . ILE B 1 487 ? 12.516 98.312 58.281 1 93.81 487 ILE B CA 1
ATOM 7893 C C . ILE B 1 487 ? 13.109 96.938 58.531 1 93.81 487 ILE B C 1
ATOM 7895 O O . ILE B 1 487 ? 12.766 95.938 57.844 1 93.81 487 ILE B O 1
ATOM 7899 N N . LEU B 1 488 ? 14.031 96.875 59.406 1 86.75 488 LEU B N 1
ATOM 7900 C CA . LEU B 1 488 ? 14.75 95.625 59.719 1 86.75 488 LEU B CA 1
ATOM 7901 C C . LEU B 1 488 ? 14.148 95 60.969 1 86.75 488 LEU B C 1
ATOM 7903 O O . LEU B 1 488 ? 13.664 95.625 61.875 1 86.75 488 LEU B O 1
#

Secondary structure (DSSP, 8-state):
-HHHHHHHHHHHHHHHHHHHHHHHHHHHHHHHHHHHHHHHHHHHHHHHHHHHHHHHHHHHHHHHHHTTTTS-HHHHHHHHHHHHHH-GGGTTSEEEEEETTTTEEEE-TT----SSHHHHHHHHGGGEEEEEEEEETTEEEEEEEEHHHHHHHHHHHHHHHHHH---STT-EEEEEEES-TT-STT-EEEEE-TT-GGGTT-EE-TT---TTS--HHHHHHHHHHHHSEEEEEEEEEPTTS--EEEEEEEEEEEGGGTEEEEEEEESTTHHHHHHHHHHHHHHHHHHHHHHHHHHHHHHHHHHHHHHHHHHHHHHHHHHHHHHHHHSB-TTT-SBPHHHHHHHHHHHHHHHHHHSPPPEEEEEEETTHHHHHHHH-HHHHHHHHHHHHHHHHHHS-TT-EEEE-SSSEEEEEETT--GGGHHHHHHHHHHHHHT--EEETTEEEP--EEEEEEE--TT-SSHHHHHHHHHHHHHHHHHTTSS-EEE--/-HHHHHHHHHHHHHHHHHHHHHHHHHHHHHHHHHHHHHHHHHHHHHHHHHHHHHHHHHHHHHHHHHTTTTS-HHHHHHHHHHHHHH-GGGTTSEEEEEETTTTEEEE-TT----SSHHHHHHHHGGGEEEEEEEEETTEEEEEEEEHHHHHHHHHHHHHHHHHH---STT-EEEEEEES-TT-STT-EEEEE-TT-GGGTT-EE-TT---TTS--HHHHHHHHHHHHSEEEEEEEEEPTTS--EEEEEEEEEEEGGGTEEEEEEEESTTHHHHHHHHHHHHHHHHHHHHHHHHHHHHHHHHHHHHHHHHHHHHHHHHHHHHHHHHHSB-TTT-SBPHHHHHHHHHHHHHHHHHH-PPPEEEEEEETTHHHHHHHH-HHHHHHHHHHHHHHHHHHS-TT-EEEE-SSSEEEEEETT--HHHHHHHHHHHHHHHHT--EEETTEEE---EEEEEEE--TT-SSHHHHHHHHHHHHHHHHHTTSS-EEE--

Sequence (976 aa):
MVYFYLFSIDKVGDIYIEKSEEAIYNLKKDFLKDTVNNLISEIELRRAAKSSYMETFVSRTADIINMKKDLPDSEFNDFFIGFFRDKPDYKFMTVIVWDNKENKVIYDPENLAGATWKDTLKANTSDLSSYRVFIHGDDSFLFGLTKSYVEELVKADITNVIRNSKFDGNSYIWINEIQNYQGGKNYAIRRIHPNMPETEGMYLSTDMTDIAGNHPYLTELQGINKDGELFSSYYFKEPGSDKVSKKLSYAKLYKDYNWVIAMGVYLDDLQPYVDQTNKESKELVSRITIFLVLLLIVIVIVSMISVSLLEKIYYRQSKKAMESELNQDVLTKAGNRRSGTNDLTNAFKEFKRTGLSPGIMMCDVDHFKGINDKYGHSAGDMALAEFVNVMKGTLRSTDKIIRWGGDEFIIILNGMEERHILDFGSKFLTSVSSLKILDHQEEIRITVSIGFSFFKEGDEDFHGALRRADEALYKSKSEGRNQANIILMVYFYLFSIDKVGDIYIEKSEEAIYNLKKDFLKDTVNNLISEIELRRAAKSSYMETFVSRTADIINMKKDLPDSEFNDFFIGFFRDKPDYKFMTVIVWDNKENKVIYDPENLAGATWKDTLKANTSDLSSYRVFIHGDDSFLFGLTKSYVEELVKADITNVIRNSKFDGNSYIWINEIQNYQGGKNYAIRRIHPNMPETEGMYLSTDMTDIAGNHPYLTELQGINKDGELFSSYYFKEPGSDKVSKKLSYAKLYKDYNWVIAMGVYLDDLQPYVDQTNKESKELVSRITIFLVLLLIVIVIVSMISVSLLEKIYYRQSKKAMESELNQDVLTKAGNRRSGTNDLTNAFKEFKRTGLSPGIMMCDVDHFKGINDKYGHSAGDMALAEFVNVMKGTLRSTDKIIRWGGDEFIIILNGMEERHILDFGSKFLTSVSSLKILDHQEEIRITVSIGFSFFKEGDEDFHGALRRADEALYKSKSEGRNQANIIL

Radius of gyration: 65.71 Å; Cα contacts (8 Å, |Δi|>4): 1511; chains: 2; bounding box: 72×178×113 Å

Foldseek 3Di:
DLVVLVVVLVVVLVVVLVVVLVVVVVVVVVVFVVVLVVLLVVLVVLLVVLLVVQQVVQVVVVVVLVVCLPDPPVVSVVVVCCVQPVDPVNVQKFKWKAFQVVQGTDDGPPPQADSGPVVSCVRPVVQFSHKDWDDRDRMIIIMGHGSVVSSVVSVVVSLVVQLPDDDPQQKGKFKWAADALVFAWQRIATQHDNLCRVRHRPGDGQCDADPVGDRVVVVQSVCCVVPQKDKDKDWDAGRPGRDIAIKIKIWGADPVRSMIMMMIHGSPVCVVVSVVVVVVSVVVSVVVSVVVVVVVVVVVVVVVVVVVVVVVVVVVVVVVVVVQVVQADPQQRAGEQVNVQVVQQVQVVVCVVPVDKWKKKKKFWPPLVVQCVVPNVVLSSQLNNVLSVLVVVLADPVKGWYDNDDRMIIITGPPDDPVCVQVSQLVSQVSQQVDWDDDPRDTDGIGMAMFIFIDDPPDPGSVVRVVQSVVQSVVCVVVPGRHYGYGD/DLVVLVVVLVVVLVVVLVVVLVVVVVVVVVVFVVVLVVLLVVLVVLLVVLLVVQQVVQVVVVVVLVVCLPDDPVVSVVVVCCVQPVDPVNVQKFKWKAFQVVQGTDDGPPPQADSGPVVSCVRPVVQFSHKDWDDRDRMIIIMGHGSVVSSVVSVVVSLVVQLPDDDPQQKGKWKWAADALVFAWQRIATQHDNLCRVRHRPGDGQCDADPVGDRVVVVQSVCCVVPQKDKDKDWDAGRPGRDIAIKIKIWGADPVRSMIMMMIHGSCVCVVVSVVVVVVSVVVSVVVSVVVVVVVVVVVVVVVVVVVVVVVVVVVVVVVVVVQVVQADPLQRAGEQVNVLVVQQVQVVVCVVPVDKWKKKKKFWPPLVVQCVVPNVVLSSQLQNVLSVLVVVLADPVKGWYDNDDRMIIITGPPDDPVCVQVSQLVSQVSQQPDWDDDPRDTDGIGMAMFIFIDDPPDPGSVVRVVQSVVQSVVCVVVPGSHYGYGD